Protein 2DRH (pdb70)

Sequence (1413 aa):
MKAQELGIKIGVFKPGKRNKITDVKGVKVGHVTLIKGKGKLIPGKGPVRTGVTAILPHEGNIYKEKVLAGAFVMNGYSKPVGLIQLWELGTIETPIILTNTLSIGTAVEGLLDYILEENEDIGVTTGSVNPLVLECNDSYLNDIRGRHVKREHVVEAIKRADEDFEEGAVGAGTGMSAFEFKGGIGSASRIVEIEGKKYTVGALVLSNFGRREDLTIAGVPVGLELKNWPGRGSIIMIIATDAPLTGRQLNRVAKRAIVGLARTGGYAYNGSGDIAVAFSTANRIKHYEKEVIEIKALPDSVISPLFKATAEAVEEAIINSLLEARTMDGRDNHVRYALPKEELLRIMRRYGRLMKAQELGIKIGVFKPGKRNKITDVKGVKVGHVTLIKGKGKLIPGKGPVRTGVTAILPHEGNIYKEKVLAGAFVMNGYSKPVGLIQLWELGTIETPIILTNTLSIGTAVEGLLDYILEENEDIGVTTGSVNPLVLECNDSYLNDIRGRHVKREHVVEAIKRADEDFEEGAVGAGTGMSAFEFKGGIGSASRIVEIEGKKYTVGALVLSNFGRREDLTIAGVPVGLELKNWPGRSIIMIIATDAPLTGRQLNRVAKRAIVGLARTGGYAYNGSGDIAVAFSTANRIKHYEKEVIEIKALPDSVISPLFKATAEAVEEAIINSLLEARTMDGRDNHVRYALPKEELLRIMRRYGRLMKAQELGIKIGVFKPGKRNKITDVKGVKVGHVTLIKGKGKLIPGKGPVRTGVTAILPHEGNIYKEKVLAGAFVMNGYSKPVGLIQLWELGTIETPIILTNTLSIGTAVEGLLDYILEENEDIGVTTGSVNPLVLECNDSYLNDIRGRHVKREHVVEAIKRADEDFEEGAVGAGTGMSAFEFKGGIGSASRIVEIEGKKYTVGALVLSNFGRREDLTIAGVPVGLELKNWPGRSIIMIIATDAPLTGRQLNRVAKRAIVGLARTGGYAYNGSGDIAVAFSTANRIKHYEKEVIEIKALPDSVISPLFKATAEAVEEAIINSLLEARTMDGRDNHVRYALPKEELLRIMRRYGRLMKAQELGIKIGVFKPGKRNKITDVKGVKVGHVTLIKGKGKLIPGKGPVRTGVTAILPHEGNIYKEKVLAGAFVMNGYSKPVGLIQLWELGTIETPIILTNTLSIGTAVEGLLDYILEENEDIGVTTGSVNPLVLECNDSYLNDIRGRHVKREHVVEAIKRADEDFEEGAVGAGTGMSAFEFKGGIGSASRIVEIEGKKYTVGALVLSNFGRREDLTIAGVPVGLELKNWPGRGSIIMIIATDAPLTGRQLNRVAKRAIVGLARTGGYAYNGSGDIAVAFSTANRIKHYEKEVIEIKALPDSVISPLFKATAEAVEEAIINSLLEARTMDGRDNHVRYALPKEELLRIMRRYGR

Solvent-accessible surface area: 40912 Å² total; per-residue (Å²): 85,14,0,65,100,19,37,3,175,11,43,102,50,117,44,9,209,104,11,26,0,7,28,0,117,20,0,43,1,3,22,8,54,33,74,116,36,171,16,160,17,85,82,48,115,2,3,8,9,1,0,0,0,0,0,14,0,4,115,41,50,11,4,53,53,16,0,13,2,0,5,18,19,2,0,0,48,2,3,4,0,3,1,10,4,0,78,18,16,2,13,5,8,1,3,0,0,0,0,1,4,1,0,1,0,11,0,0,15,0,0,1,35,46,5,14,142,97,5,139,29,0,2,46,114,25,28,5,0,8,1,3,0,0,6,0,37,2,20,57,0,1,3,1,44,18,42,39,3,100,89,89,37,0,30,74,0,6,148,124,6,53,66,88,11,126,14,0,6,24,0,1,0,0,0,0,15,0,0,22,0,0,0,0,0,0,0,0,0,1,27,2,111,8,82,54,128,133,20,16,2,0,0,0,0,0,0,20,16,22,130,0,42,11,0,10,0,22,11,0,20,0,0,76,69,5,93,132,84,76,14,102,66,17,0,0,0,0,1,0,4,31,0,8,1,11,7,39,2,0,49,6,4,0,37,0,0,3,2,0,1,0,46,0,0,2,13,4,40,11,43,10,2,1,0,0,0,0,0,1,20,22,10,118,26,128,31,120,40,106,131,64,34,104,8,91,1,4,15,23,70,23,0,23,44,2,0,19,0,0,1,5,0,0,6,0,0,0,0,0,0,0,3,52,4,132,61,9,59,0,19,48,105,48,45,14,78,19,1,19,67,134,49,0,28,96,0,1,144,155,19,48,25,83,139,14,1,127,93,28,35,5,172,12,44,87,58,122,45,8,216,108,21,23,0,10,30,1,190,25,2,46,2,3,21,8,52,34,88,133,42,153,19,165,23,92,84,46,128,5,3,8,4,0,0,0,0,0,0,10,0,4,109,30,50,6,5,53,41,16,0,11,1,0,5,18,19,2,0,0,41,2,2,3,0,2,0,10,4,1,79,18,15,2,11,3,5,1,3,0,0,0,0,1,5,1,0,1,0,12,0,0,14,0,0,2,32,42,5,9,142,92,5,144,27,0,2,46,109,26,28,6,1,5,2,3,0,0,6,0,38,2,19,66,0,2,3,1,39,20,43,34,3,120,86,102,32,0,29,70,0,6,150,128,9,63,78,91,12,104,6,0,0,10,0,1,0,0,0,0,14,1,0,33,0,0,0,0,0,0,0,0,0,5,35,3,110,8,90,59,134,130,20,13,1,0,0,0,0,0,0,21,12,20,109,0,24,6,1,9,0,18,12,0,29,0,0,73,76,4,87,135,89,78,14,106,18,0,0,0,0,0,0,3,50,0,9,1,14,6,40,3,0,46,4,3,0,35,0,0,4,1,0,1,0,44,0,0,1,18,4,35,13,48,8,1,1,0,0,0,0,0,0,30,20,8,89,31,102,32,124,45,104,80,64,38,102,10,95,2,4,12,19,70,14,0,24,41,2,1,19,0,0,2,6,0,0,10,10,0,0,0,0,0,0,3,47,5,102,72,17,49,1,18,51,106,46,45,24,84,18,1,17,63,144,36,0,43,130,4,0,131,138,27,38,33,88,111,21,0,74,124,23,35,6,159,14,41,102,53,112,57,9,200,102,14,25,0,9,28,0,148,12,1,44,2,3,22,9,52,34,80,125,41,149,18,150,11,83,83,51,128,2,4,5,10,0,0,0,0,0,0,16,0,6,123,44,48,10,4,54,51,14,0,10,1,0,5,18,18,2,0,0,42,4,4,5,0,2,1,7,2,0,79,16,16,2,11,4,7,1,3,0,0,0,0,1,5,1,0,0,0,13,0,0,14,0,0,2,39,49,5,14,132,92,4,143,24,0,3,45,108,30,25,5,1,5,1,2,0,0,6,0,36,2,21,67,0,2,2,1,35,18,45,34,3,110,84,105,25,0,25,68,0,6,145,127,7,57,75,84,13,126,15,0,11,24,0,0,0,0,0,0,14,0,0,35,0,0,0,0,0,0,0,0,0,4,31,1,95,7,83,59,129,128,18,15,2,0,0,0,0,0,0,22,13,21,120,0,46,11,1,12,0,7,14,0,39,0,0,92,70,8,90,133,82,65,11,110,18,0,0,0,0,0,0,3,50,0,10,0,13,7,35,2,0,50,5,4,0,34,0,0,3,1,0,1,0,49,0,0,2,18,5,36,13,46,10,2,1,1,0,0,0,0,0,17,28,6,79,30,93,32,114,52,87,128,58,38,88,11,86,3,5,12,22,69,14,0,24,42,3,0,19,0,0,1,4,0,0,9,0,0,0,0,0,0,0,3,53,5,133,62,8,38,0,17,49,89,47,50,21,77,18,1,19,54,123,65,0,54,153,8,0,161,133,26,41,48,62,115,15,0,47,100,30,56,10,120,6,27,70,48,115,39,8,210,109,14,24,0,9,19,1,181,16,1,51,2,2,21,6,54,32,82,124,38,155,14,164,23,106,74,43,139,6,5,8,8,0,0,0,0,0,0,18,0,3,118,40,52,10,4,43,53,16,0,13,1,0,6,18,18,2,0,0,45,2,4,5,0,3,1,10,4,1,79,18,16,2,12,3,8,1,4,0,0,0,0,1,4,1,0,1,0,11,0,0,15,0,0,1,42,48,4,12,131,89,4,117,17,0,3,45,112,28,26,8,1,5,2,4,0,0,6,0,38,1,20,53,0,1,2,1,37,19,40,31,3,116,87,110,31,0,30,56,0,5,144,138,5,56,71,93,12,128,14,0,10,24,0,0,0,0,0,0,13,1,0,22,0,0,0,0,0,0,0,0,0,0,28,2,107,8,107,72,105,108,13,14,2,0,0,0,0,0,0,21,15,19,111,0,37,5,1,10,0,14,13,0,35,0,0,74,72,5,98,138,84,77,15,91,65,18,0,0,0,0,1,0,3,50,0,3,0,9,6,39,2,1,45,5,4,0,38,0,0,4,1,0,1,0,43,0,0,1,18,3,35,12,45,10,0,1,0,0,0,0,0,1,30,32,14,106,28,119,33,120,45,116,114,63,32,116,7,90,2,4,15,20,49,14,0,22,45,2,0,16,0,0,0,4,0,0,7,0,0,0,0,0,0,1,12,58,7,129,61,3,54,0,14,59,97,52,55,14,81,24,8,21,69,142,50,0,40,157,5,6,165,174,23,39,96

B-factor: mean 26.51, std 8.38, range [6.89, 65.62]

Secondary structure (DSSP, 8-state):
--SGGGT---SSSPP-SS-SGGGSTT-EEEEEEEEE--SS-BTTTB-EEEEEEEEESSSS-TTTEEEEEEEEEEEE-S--BSHHHHHHH-EE-S-EEEEEGGGHHHHHHHHHHHHHHH-TTBTTTB-----EEEEE--TTTS-GGG----HHHHHHHHHH-BSS---BSSGGGTT-EETTEE-EEEEEEEEEESSS-EEEEEEEEEE----GGG--BTTB-HHHHTTTSS----EEEEEEE-S---HHHHHHHHHHHHHHHHHTT----TT-EEEEEEEEEEEEEETT--S-EEEEE--GGG-HHHHHHHHHHHHHHHHHHHHS---EE-GGG-EEPPP-HHHHHHHHHHTT--/--GGGGT---SSS---SS-SGGGSTT-EEEEEEEEE--SS-BTTTB-EEEEEEEEESSSS-TTTEEEEEEEEEEE--S--BSHHHHHHH-EE-S-EEEEEGGGHHHHHHHHHHHHHHH-TTBTTTB-----EEEEE--TTTS-GGG----HHHHHHHHHH-BSS---BSSGGGTT-EETTEE-EEEEEEEEEEETTEEEEEEEEEEE----GGG--BTTB-HHHHTTT-S---EEEEEEE-S---HHHHHHHHHHHHHHHHHTT----TT--EEEEEEEEEEEEETT--S-EEEEE--GGG-HHHHHHHHHHHHHHHHHHHHH---EE-GGG-EEPPP-HHHHHHHHHHTT--/--HHHHT---SSSPP-SSSSGGGSTT-EEEEEEEEE--SS-BTTTB-EEEEEEEEESSSS-TTTEEEEEEEEEEE--S--BSHHHHHHH-EE-S-EEEEEGGGHHHHHHHHHHHHHHH-SSBTTTB-----EEEEE--TTTS-GGG----HHHHHHHHHH-BSS---BSSGGGTT-EETTEE-EEEEEEEEEEETTEEEEEEEEEEE----GGG--BTTB-HHHHTTTSS---EEEEEEE-S---HHHHHHHHHHHHHHHHHTT----TT--EEEEEEEEEEEEETT--S-EEEEE--GGG-HHHHHHHHHHHHHHHHHHHHT---EE-GGG-EEPPP-HHHHHHHHHHTT--/--HHHHT---SSSPPPSS-SGGGSTT-EEEEEEEEE--SS-BTTTB-EEEEEEEEESSSS-TTTEEEEEEEEEEEE-S--BSHHHHHHH-EE-S-EEEEEGGGHHHHHHHHHHHHHHH-TTBTTTB-----EEEEE--TTTS-GGG----HHHHHHHHHH-BSS---BSSGGGTT-EETTEE-EEEEEEEEEE-SS-EEEEEEEEEE----GGG--BTTB-HHHHTTT-S----EEEEEEE-S---HHHHHHHHHHHHHHHHHHT----TT-EEEEEEEEEEEEEETT--S-EEEEE--GGG-HHHHHHHHHHHHHHHHHHHHS---EE-GGG-EE----HHHHHHHHHTT--

Organism: Pyrococcus horikoshii (strain ATCC 700860 / DSM 12428 / JCM 9974 / NBRC 100139 / OT-3) (NCBI:txid70601)

Foldseek 3Di:
DFCVVLQFDFFDFDWAPVQFLCSAPFKWKFWDWDADDAAADDQQPWRAFWAKMWIALGNDQCQQWKFFKAKDWPAALWDKFQHVVCLVVRIDGFIAMEIARLQQVQLVVLRVVQNCVVPVCDPPVDHHDGHTYTYDHLVLFISSSNNPYHSVRNVNRVVRIDSDDAFALTHRQRRAAALLARFAKFKGKGWDAFPNDIKMKIKIKRHHDHHQQLFAGSNFRVSVVCVPPDRHDAMEMEMEMQAFAHSVVNNVLQVLLVLLCVNRRHPQPNNYGYMGMYTHPNGIDGPPDDDDDDGDHDDPVGCVVSSSRNSRGNNSRRVRNLVRHAWDAHHNRRIHHRDDSVVVSVSCVVVVRD/DFQVVLQFDFDDFDWAPQQFLLSAPFKWKFWDWDAADAAADDQQPWRAFWIKMWIALGDDQCQQWKFFKAKDWPAALWDKFQRVVCLVVRTDGFIAMEIARLQQVQLVVLRVVQNCVRPVCDPPVDHHHGHTYTYYHLVLFISSSNNPYHSVRNVVRVVRIDSDDAFALTGRQRRAAELLARFAKFWGKGWDAFPRDIKIKIKIKGHRDDHLQQFAGSNFRVSVVCVPPPRGAMEIEMEMAAFAHSVVNNVLQVLLVLLVVRRRNPPPNNHGYMYMYTHPNGIDRPPDDDDDDGDHDPPVGCVVSSSRSSSGSNSRRVRNLVSHAWDAHHNRRTHHRSPSVVVSVRCVVVPRD/DFCVVLPADFDDFDFAPVQFLLSAAFKWKFFDFDAADDAADDALPWRAFFAKMKIALGDDQQQQWKFFKAKDWPAALWDKFQRVVCLVVRTARFIAMEIARLQQVQLVVLRVVQNCVVDVCDPPVDHHHGHTYTYDHLVLFISSSNNPYHSVRNVVRVVRIDSDDAFALTHRQRRAAAQLARFAKFKGKGWDAFPNDIKIKIKIKGHHDHHQQQFAGSNFRNSVVCVPPDRGAMEMEMEMQAFAHSVVNNVLQVLLVLLCVNRRNDRPNNHGYMGMYTHPNGIDGNPDDDDDDGDHDDVVGCVVSSSRSSRGSNRRRVRNLVRYAWDAHHNRRIHHRPPSVVVSVRQVVVVHD/DFQVVLVFDFDDFDWAPVQFLCSFPFKWKFFDFQAADAAAQDALPWRAFWAKMWIAQGDDQCQQWKFFKAKDWPAALWDKFQHVVCLVVRTARFIAMEIARLLQVQLVVLSVVQNCVVPVCDPPVDHHHGHTYTYDHLVLFISVNSNPYHSVRNVVRVVRIDSDDAAALTGRQRRAAELLARFAKFKGKGWDDFPNRIKIKIKIKGDHDHHQQLFAGSNFRVSVVCVPPPRHDAMEMEMEMQAFAHSVVNNVLQVLLVLLCVNRRNPRPNNYGYMGMYTHSNGIDGPPDDDDDDGDHDDPVTCVVSSVRSSRGNNSRRVRNLVSHAWDAHHNRRIHHRPDPVVVVVSVVVVPD

Radius of gyration: 30.18 Å; Cα contacts (8 Å, |Δi|>4): 4521; chains: 4; bounding box: 78×62×88 Å

CATH classification: 3.60.70.12

Structure (mmCIF, N/CA/C/O backbone):
data_2DRH
#
_entry.id   2DRH
#
_cell.length_a   83.359
_cell.length_b   101.435
_cell.length_c   157.721
_cell.angle_alpha   90.00
_cell.angle_beta   90.00
_cell.angle_gamma   90.00
#
_symmetry.space_group_name_H-M   'P 21 21 21'
#
loop_
_entity.id
_entity.type
_entity.pdbx_description
1 polymer '361aa long hypothetical D-aminopeptidase'
2 non-polymer 'CHLORIDE ION'
3 water water
#
loop_
_atom_site.group_PDB
_atom_site.id
_atom_site.type_symbol
_atom_site.label_atom_id
_atom_site.label_alt_id
_atom_site.label_comp_id
_atom_site.label_asym_id
_atom_site.label_entity_id
_atom_site.label_seq_id
_atom_site.pdbx_PDB_ins_code
_atom_site.Cartn_x
_atom_site.Cartn_y
_atom_site.Cartn_z
_atom_site.occupancy
_atom_site.B_iso_or_equiv
_atom_site.auth_seq_id
_atom_site.auth_comp_id
_atom_site.auth_asym_id
_atom_site.auth_atom_id
_atom_site.pdbx_PDB_model_num
ATOM 1 N N . MET A 1 1 ? 62.565 12.569 39.559 1.00 51.55 1 MET A N 1
ATOM 2 C CA . MET A 1 1 ? 62.179 13.628 40.535 1.00 50.40 1 MET A CA 1
ATOM 3 C C . MET A 1 1 ? 60.810 13.346 41.147 1.00 47.93 1 MET A C 1
ATOM 4 O O . MET A 1 1 ? 60.546 12.232 41.603 1.00 47.09 1 MET A O 1
ATOM 9 N N . LYS A 1 2 ? 59.943 14.355 41.149 1.00 45.20 2 LYS A N 1
ATOM 10 C CA . LYS A 1 2 ? 58.611 14.217 41.728 1.00 43.83 2 LYS A CA 1
ATOM 11 C C . LYS A 1 2 ? 57.532 14.098 40.656 1.00 43.15 2 LYS A C 1
ATOM 12 O O . LYS A 1 2 ? 57.715 14.541 39.526 1.00 42.15 2 LYS A O 1
ATOM 18 N N . ALA A 1 3 ? 56.402 13.506 41.028 1.00 42.98 3 ALA A N 1
ATOM 19 C CA . ALA A 1 3 ? 55.285 13.309 40.110 1.00 43.63 3 ALA A CA 1
ATOM 20 C C . ALA A 1 3 ? 54.857 14.579 39.377 1.00 44.40 3 ALA A C 1
ATOM 21 O O . ALA A 1 3 ? 54.473 14.519 38.210 1.00 43.32 3 ALA A O 1
ATOM 23 N N . GLN A 1 4 ? 54.915 15.721 40.058 1.00 45.79 4 GLN A N 1
ATOM 24 C CA . GLN A 1 4 ? 54.518 16.990 39.447 1.00 48.17 4 GLN A CA 1
ATOM 25 C C . GLN A 1 4 ? 55.269 17.225 38.141 1.00 48.69 4 GLN A C 1
ATOM 26 O O . GLN A 1 4 ? 54.665 17.302 37.072 1.00 48.71 4 GLN A O 1
ATOM 32 N N . GLU A 1 5 ? 56.592 17.324 38.241 1.00 48.97 5 GLU A N 1
ATOM 33 C CA . GLU A 1 5 ? 57.456 17.554 37.086 1.00 49.10 5 GLU A CA 1
ATOM 34 C C . GLU A 1 5 ? 57.288 16.512 35.973 1.00 49.06 5 GLU A C 1
ATOM 35 O O . GLU A 1 5 ? 57.932 16.608 34.925 1.00 49.11 5 GLU A O 1
ATOM 41 N N . LEU A 1 6 ? 56.439 15.515 36.203 1.00 47.95 6 LEU A N 1
ATOM 42 C CA . LEU A 1 6 ? 56.189 14.480 35.204 1.00 47.06 6 LEU A CA 1
ATOM 43 C C . LEU A 1 6 ? 54.771 14.581 34.661 1.00 46.65 6 LEU A C 1
ATOM 44 O O . LEU A 1 6 ? 54.350 13.764 33.844 1.00 46.65 6 LEU A O 1
ATOM 49 N N . GLY A 1 7 ? 54.034 15.581 35.126 1.00 46.07 7 GLY A N 1
ATOM 50 C CA . GLY A 1 7 ? 52.673 15.762 34.661 1.00 45.11 7 GLY A CA 1
ATOM 51 C C . GLY A 1 7 ? 51.671 14.848 35.337 1.00 44.93 7 GLY A C 1
ATOM 52 O O . GLY A 1 7 ? 50.473 14.930 35.060 1.00 45.38 7 GLY A O 1
ATOM 53 N N . ILE A 1 8 ? 52.149 13.972 36.217 1.00 43.18 8 ILE A N 1
ATOM 54 C CA . ILE A 1 8 ? 51.261 13.055 36.922 1.00 42.35 8 ILE A CA 1
ATOM 55 C C . ILE A 1 8 ? 50.484 13.822 37.986 1.00 42.30 8 ILE A C 1
ATOM 56 O O . ILE A 1 8 ? 51.064 14.385 38.913 1.00 42.50 8 ILE A O 1
ATOM 61 N N . LYS A 1 9 ? 49.165 13.844 37.841 1.00 42.15 9 LYS A N 1
ATOM 62 C CA . LYS A 1 9 ? 48.301 14.556 38.770 1.00 41.40 9 LYS A CA 1
ATOM 63 C C . LYS A 1 9 ? 47.670 13.604 39.777 1.00 39.82 9 LYS A C 1
ATOM 64 O O . LYS A 1 9 ? 47.051 12.611 39.398 1.00 40.77 9 LYS A O 1
ATOM 70 N N . ILE A 1 10 ? 47.832 13.910 41.059 1.00 37.11 10 ILE A N 1
ATOM 71 C CA . ILE A 1 10 ? 47.253 13.101 42.122 1.00 34.49 10 ILE A CA 1
ATOM 72 C C . ILE A 1 10 ? 46.474 14.024 43.043 1.00 33.35 10 ILE A C 1
ATOM 73 O O . ILE A 1 10 ? 47.027 14.973 43.594 1.00 32.64 10 ILE A O 1
ATOM 78 N N . GLY A 1 11 ? 45.183 13.746 43.191 1.00 32.19 11 GLY A N 1
ATOM 79 C CA . GLY A 1 11 ? 44.343 14.566 44.041 1.00 32.44 11 GLY A CA 1
ATOM 80 C C . GLY A 1 11 ? 43.848 15.817 43.339 1.00 32.42 11 GLY A C 1
ATOM 81 O O . GLY A 1 11 ? 44.059 15.986 42.135 1.00 33.55 11 GLY A O 1
ATOM 82 N N . VAL A 1 12 ? 43.197 16.697 44.093 1.00 31.26 12 VAL A N 1
ATOM 83 C CA . VAL A 1 12 ? 42.653 17.931 43.543 1.00 30.40 12 VAL A CA 1
ATOM 84 C C . VAL A 1 12 ? 43.175 19.168 44.266 1.00 31.11 12 VAL A C 1
ATOM 85 O O . VAL A 1 12 ? 42.913 20.297 43.850 1.00 31.35 12 VAL A O 1
ATOM 89 N N . PHE A 1 13 ? 43.899 18.964 45.359 1.00 31.37 13 PHE A N 1
ATOM 90 C CA . PHE A 1 13 ? 44.442 20.094 46.102 1.00 31.08 13 PHE A CA 1
ATOM 91 C C . PHE A 1 13 ? 45.807 20.448 45.546 1.00 30.85 13 PHE A C 1
ATOM 92 O O . PHE A 1 13 ? 46.514 19.587 45.024 1.00 30.79 13 PHE A O 1
ATOM 100 N N . LYS A 1 14 ? 46.174 21.718 45.644 1.00 29.85 14 LYS A N 1
ATOM 101 C CA . LYS A 1 14 ? 47.464 22.152 45.144 1.00 30.59 14 LYS A CA 1
ATOM 102 C C . LYS A 1 14 ? 48.533 21.878 46.188 1.00 30.76 14 LYS A C 1
ATOM 103 O O . LYS A 1 14 ? 48.283 21.965 47.389 1.00 31.30 14 LYS A O 1
ATOM 109 N N . PRO A 1 15 ? 49.741 21.523 45.742 1.00 30.02 15 PRO A N 1
ATOM 110 C CA . PRO A 1 15 ? 50.833 21.244 46.673 1.00 30.52 15 PRO A CA 1
ATOM 111 C C . PRO A 1 15 ? 51.426 22.531 47.244 1.00 31.41 15 PRO A C 1
ATOM 112 O O . PRO A 1 15 ? 51.097 23.635 46.792 1.00 31.15 15 PRO A O 1
ATOM 116 N N . GLY A 1 16 ? 52.286 22.383 48.247 1.00 30.65 16 GLY A N 1
ATOM 117 C CA . GLY A 1 16 ? 52.931 23.537 48.845 1.00 30.79 16 GLY A CA 1
ATOM 118 C C . GLY A 1 16 ? 54.087 23.974 47.964 1.00 30.92 16 GLY A C 1
ATOM 119 O O . GLY A 1 16 ? 54.387 23.314 46.973 1.00 29.40 16 GLY A O 1
ATOM 120 N N . LYS A 1 17 ? 54.744 25.072 48.330 1.00 32.79 17 LYS A N 1
ATOM 121 C CA . LYS A 1 17 ? 55.865 25.603 47.554 1.00 33.71 17 LYS A CA 1
ATOM 122 C C . LYS A 1 17 ? 56.945 24.573 47.225 1.00 33.09 17 LYS A C 1
ATOM 123 O O . LYS A 1 17 ? 57.368 24.455 46.076 1.00 32.94 17 LYS A O 1
ATOM 129 N N . ARG A 1 18 ? 57.395 23.835 48.234 1.00 31.93 18 ARG A N 1
ATOM 130 C CA . ARG A 1 18 ? 58.436 22.831 48.035 1.00 30.89 18 ARG A CA 1
ATOM 131 C C . ARG A 1 18 ? 57.842 21.445 47.755 1.00 29.31 18 ARG A C 1
ATOM 132 O O . ARG A 1 18 ? 58.534 20.547 47.276 1.00 29.34 18 ARG A O 1
ATOM 140 N N . ASN A 1 19 ? 56.554 21.289 48.037 1.00 26.88 19 ASN A N 1
ATOM 141 C CA . ASN A 1 19 ? 55.867 20.012 47.869 1.00 25.30 19 ASN A CA 1
ATOM 142 C C . ASN A 1 19 ? 56.605 18.967 48.706 1.00 25.64 19 ASN A C 1
ATOM 143 O O . ASN A 1 19 ? 56.955 17.884 48.231 1.00 24.61 19 ASN A O 1
ATOM 148 N N . LYS A 1 20 ? 56.849 19.332 49.962 1.00 25.96 20 LYS A N 1
ATOM 149 C CA . LYS A 1 20 ? 57.528 18.478 50.929 1.00 25.82 20 LYS A CA 1
ATOM 150 C C . LYS A 1 20 ? 56.907 18.752 52.291 1.00 24.72 20 LYS A C 1
ATOM 151 O O . LYS A 1 20 ? 56.290 19.802 52.502 1.00 24.91 20 LYS A O 1
ATOM 157 N N . ILE A 1 21 ? 57.075 17.814 53.216 1.00 22.59 21 ILE A N 1
ATOM 158 C CA . ILE A 1 21 ? 56.520 17.967 54.555 1.00 20.94 21 ILE A CA 1
ATOM 159 C C . ILE A 1 21 ? 56.982 19.265 55.235 1.00 20.63 21 ILE A C 1
ATOM 160 O O . ILE A 1 21 ? 56.280 19.809 56.086 1.00 19.00 21 ILE A O 1
ATOM 165 N N . THR A 1 22 ? 58.157 19.757 54.850 1.00 22.28 22 THR A N 1
ATOM 166 C CA . THR A 1 22 ? 58.706 20.985 55.427 1.00 22.66 22 THR A CA 1
ATOM 167 C C . THR A 1 22 ? 57.979 22.249 54.967 1.00 24.03 22 THR A C 1
ATOM 168 O O . THR A 1 22 ? 58.369 23.361 55.330 1.00 22.49 22 THR A O 1
ATOM 172 N N . ASP A 1 23 ? 56.941 22.084 54.152 1.00 25.87 23 ASP A N 1
ATOM 173 C CA . ASP A 1 23 ? 56.161 23.235 53.719 1.00 27.05 23 ASP A CA 1
ATOM 174 C C . ASP A 1 23 ? 55.378 23.655 54.953 1.00 28.01 23 ASP A C 1
ATOM 175 O O . ASP A 1 23 ? 54.796 24.738 55.007 1.00 28.29 23 ASP A O 1
ATOM 180 N N . VAL A 1 24 ? 55.361 22.769 55.946 1.00 28.03 24 VAL A N 1
ATOM 181 C CA . VAL A 1 24 ? 54.712 23.067 57.216 1.00 26.75 24 VAL A CA 1
ATOM 182 C C . VAL A 1 24 ? 55.835 23.812 57.935 1.00 27.07 24 VAL A C 1
ATOM 183 O O . VAL A 1 24 ? 56.802 23.204 58.397 1.00 25.99 24 VAL A O 1
ATOM 187 N N . LYS A 1 25 ? 55.716 25.135 57.990 1.00 28.23 25 LYS A N 1
ATOM 188 C CA . LYS A 1 25 ? 56.737 25.982 58.596 1.00 27.66 25 LYS A CA 1
ATOM 189 C C . LYS A 1 25 ? 57.253 25.475 59.937 1.00 26.15 25 LYS A C 1
ATOM 190 O O . LYS A 1 25 ? 56.476 25.202 60.856 1.00 24.96 25 LYS A O 1
ATOM 196 N N . GLY A 1 26 ? 58.573 25.358 60.041 1.00 25.54 26 GLY A N 1
ATOM 197 C CA . GLY A 1 26 ? 59.176 24.897 61.277 1.00 26.51 26 GLY A CA 1
ATOM 198 C C . GLY A 1 26 ? 59.628 23.452 61.217 1.00 27.02 26 GLY A C 1
ATOM 199 O O . GLY A 1 26 ? 60.603 23.078 61.872 1.00 28.40 26 GLY A O 1
ATOM 200 N N . VAL A 1 27 ? 58.922 22.634 60.440 1.00 27.14 27 VAL A N 1
ATOM 201 C CA . VAL A 1 27 ? 59.279 21.222 60.310 1.00 27.33 27 VAL A CA 1
ATOM 202 C C . VAL A 1 27 ? 60.597 21.101 59.552 1.00 27.52 27 VAL A C 1
ATOM 203 O O . VAL A 1 27 ? 60.828 21.815 58.579 1.00 27.53 27 VAL A O 1
ATOM 207 N N . LYS A 1 28 ? 61.462 20.201 60.008 1.00 28.09 28 LYS A N 1
ATOM 208 C CA . LYS A 1 28 ? 62.756 19.991 59.371 1.00 28.36 28 LYS A CA 1
ATOM 209 C C . LYS A 1 28 ? 63.097 18.504 59.255 1.00 28.23 28 LYS A C 1
ATOM 210 O O . LYS A 1 28 ? 62.698 17.703 60.102 1.00 25.71 28 LYS A O 1
ATOM 216 N N . VAL A 1 29 ? 63.829 18.149 58.195 1.00 27.79 29 VAL A N 1
ATOM 217 C CA . VAL A 1 29 ? 64.224 16.761 57.938 1.00 27.66 29 VAL A CA 1
ATOM 218 C C . VAL A 1 29 ? 65.726 16.631 57.682 1.00 28.18 29 VAL A C 1
ATOM 219 O O . VAL A 1 29 ? 66.299 17.384 56.891 1.00 28.46 29 VAL A O 1
ATOM 223 N N . GLY A 1 30 ? 66.350 15.667 58.354 1.00 26.98 30 GLY A N 1
ATOM 224 C CA . GLY A 1 30 ? 67.775 15.435 58.189 1.00 28.19 30 GLY A CA 1
ATOM 225 C C . GLY A 1 30 ? 68.057 13.964 57.937 1.00 27.13 30 GLY A C 1
ATOM 226 O O . GLY A 1 30 ? 67.350 13.103 58.464 1.00 26.38 30 GLY A O 1
ATOM 227 N N . HIS A 1 31 ? 69.088 13.678 57.142 1.00 26.45 31 HIS A N 1
ATOM 228 C CA . HIS A 1 31 ? 69.460 12.302 56.802 1.00 25.49 31 HIS A CA 1
ATOM 229 C C . HIS A 1 31 ? 70.919 11.955 57.087 1.00 25.22 31 HIS A C 1
ATOM 230 O O . HIS A 1 31 ? 71.790 12.821 57.134 1.00 24.30 31 HIS A O 1
ATOM 237 N N . VAL A 1 32 ? 71.159 10.658 57.240 1.00 24.05 32 VAL A N 1
ATOM 238 C CA . VAL A 1 32 ? 72.490 10.098 57.418 1.00 23.61 32 VAL A CA 1
ATOM 239 C C . VAL A 1 32 ? 72.390 8.807 56.613 1.00 23.88 32 VAL A C 1
ATOM 240 O O . VAL A 1 32 ? 71.576 7.927 56.926 1.00 22.16 32 VAL A O 1
ATOM 244 N N . THR A 1 33 ? 73.192 8.723 55.553 1.00 23.98 33 THR A N 1
ATOM 245 C CA . THR A 1 33 ? 73.174 7.579 54.645 1.00 23.61 33 THR A CA 1
ATOM 246 C C . THR A 1 33 ? 74.407 6.708 54.811 1.00 23.34 33 THR A C 1
ATOM 247 O O . THR A 1 33 ? 75.524 7.211 54.832 1.00 22.03 33 THR A O 1
ATOM 251 N N . LEU A 1 34 ? 74.193 5.399 54.922 1.00 22.65 34 LEU A N 1
ATOM 252 C CA . LEU A 1 34 ? 75.286 4.452 55.112 1.00 22.58 34 LEU A CA 1
ATOM 253 C C . LEU A 1 34 ? 75.353 3.401 54.016 1.00 23.33 34 LEU A C 1
ATOM 254 O O . LEU A 1 34 ? 74.544 2.470 53.975 1.00 22.04 34 LEU A O 1
ATOM 259 N N . ILE A 1 35 ? 76.333 3.560 53.135 1.00 24.95 35 ILE A N 1
ATOM 260 C CA . ILE A 1 35 ? 76.536 2.645 52.025 1.00 27.20 35 ILE A CA 1
ATOM 261 C C . ILE A 1 35 ? 77.997 2.216 52.002 1.00 29.18 35 ILE A C 1
ATOM 262 O O . ILE A 1 35 ? 78.898 3.057 51.963 1.00 28.73 35 ILE A O 1
ATOM 267 N N . LYS A 1 36 ? 78.228 0.908 52.031 1.00 29.45 36 LYS A N 1
ATOM 268 C CA . LYS A 1 36 ? 79.585 0.378 52.024 1.00 30.56 36 LYS A CA 1
ATOM 269 C C . LYS A 1 36 ? 79.609 -1.115 51.720 1.00 29.88 36 LYS A C 1
ATOM 270 O O . LYS A 1 36 ? 78.759 -1.867 52.188 1.00 30.72 36 LYS A O 1
ATOM 276 N N . GLY A 1 37 ? 80.598 -1.536 50.940 1.00 30.24 37 GLY A N 1
ATOM 277 C CA . GLY A 1 37 ? 80.731 -2.941 50.602 1.00 29.29 37 GLY A CA 1
ATOM 278 C C . GLY A 1 37 ? 79.857 -3.388 49.449 1.00 29.86 37 GLY A C 1
ATOM 279 O O . GLY A 1 37 ? 79.021 -2.635 48.947 1.00 28.16 37 GLY A O 1
ATOM 280 N N . LYS A 1 38 ? 80.052 -4.631 49.031 1.00 29.25 38 LYS A N 1
ATOM 281 C CA . LYS A 1 38 ? 79.285 -5.194 47.936 1.00 30.71 38 LYS A CA 1
ATOM 282 C C . LYS A 1 38 ? 79.466 -6.709 47.919 1.00 30.54 38 LYS A C 1
ATOM 283 O O . LYS A 1 38 ? 80.380 -7.237 48.549 1.00 28.37 38 LYS A O 1
ATOM 289 N N . GLY A 1 39 ? 78.584 -7.395 47.201 1.00 30.35 39 GLY A N 1
ATOM 290 C CA . GLY A 1 39 ? 78.676 -8.836 47.094 1.00 32.53 39 GLY A CA 1
ATOM 291 C C . GLY A 1 39 ? 78.091 -9.637 48.237 1.00 34.13 39 GLY A C 1
ATOM 292 O O . GLY A 1 39 ? 77.247 -9.162 48.998 1.00 35.42 39 GLY A O 1
ATOM 293 N N . LYS A 1 40 ? 78.553 -10.877 48.334 1.00 34.66 40 LYS A N 1
ATOM 294 C CA . LYS A 1 40 ? 78.129 -11.830 49.350 1.00 32.67 40 LYS A CA 1
ATOM 295 C C . LYS A 1 40 ? 77.875 -11.185 50.708 1.00 32.19 40 LYS A C 1
ATOM 296 O O . LYS A 1 40 ? 78.583 -10.266 51.116 1.00 30.94 40 LYS A O 1
ATOM 302 N N . LEU A 1 41 ? 76.860 -11.670 51.412 1.00 31.69 41 LEU A N 1
ATOM 303 C CA . LEU A 1 41 ? 76.550 -11.136 52.729 1.00 32.45 41 LEU A CA 1
ATOM 304 C C . LEU A 1 41 ? 77.503 -11.696 53.777 1.00 32.59 41 LEU A C 1
ATOM 305 O O . LEU A 1 41 ? 77.695 -12.905 53.870 1.00 32.00 41 LEU A O 1
ATOM 310 N N . ILE A 1 42 ? 78.118 -10.805 54.544 1.00 33.06 42 ILE A N 1
ATOM 311 C CA . ILE A 1 42 ? 79.008 -11.206 55.622 1.00 34.60 42 ILE A CA 1
ATOM 312 C C . ILE A 1 42 ? 78.349 -10.591 56.845 1.00 34.71 42 ILE A C 1
ATOM 313 O O . ILE A 1 42 ? 78.648 -9.453 57.213 1.00 34.62 42 ILE A O 1
ATOM 318 N N . PRO A 1 43 ? 77.419 -11.335 57.476 1.00 35.57 43 PRO A N 1
ATOM 319 C CA . PRO A 1 43 ? 76.670 -10.906 58.664 1.00 35.56 43 PRO A CA 1
ATOM 320 C C . PRO A 1 43 ? 77.511 -10.236 59.740 1.00 35.84 43 PRO A C 1
ATOM 321 O O . PRO A 1 43 ? 78.398 -10.853 60.329 1.00 35.68 43 PRO A O 1
ATOM 325 N N . GLY A 1 44 ? 77.218 -8.962 59.989 1.00 35.51 44 GLY A N 1
ATOM 326 C CA . GLY A 1 44 ? 77.957 -8.209 60.983 1.00 34.43 44 GLY A CA 1
ATOM 327 C C . GLY A 1 44 ? 78.956 -7.279 60.333 1.00 35.01 44 GLY A C 1
ATOM 328 O O . GLY A 1 44 ? 79.442 -6.335 60.957 1.00 36.61 44 GLY A O 1
ATOM 329 N N . LYS A 1 45 ? 79.258 -7.534 59.064 1.00 34.89 45 LYS A N 1
ATOM 330 C CA . LYS A 1 45 ? 80.217 -6.714 58.333 1.00 34.61 45 LYS A CA 1
ATOM 331 C C . LYS A 1 45 ? 79.588 -5.917 57.181 1.00 33.88 45 LYS A C 1
ATOM 332 O O . LYS A 1 45 ? 79.832 -4.714 57.042 1.00 34.15 45 LYS A O 1
ATOM 338 N N . GLY A 1 46 ? 78.783 -6.583 56.360 1.00 31.64 46 GLY A N 1
ATOM 339 C CA . GLY A 1 46 ? 78.152 -5.905 55.242 1.00 31.49 46 GLY A CA 1
ATOM 340 C C . GLY A 1 46 ? 77.747 -6.872 54.149 1.00 31.01 46 GLY A C 1
ATOM 341 O O . GLY A 1 46 ? 77.790 -8.082 54.363 1.00 30.80 46 GLY A O 1
ATOM 342 N N . PRO A 1 47 ? 77.351 -6.382 52.961 1.00 32.06 47 PRO A N 1
ATOM 343 C CA . PRO A 1 47 ? 77.247 -4.977 52.539 1.00 31.91 47 PRO A CA 1
ATOM 344 C C . PRO A 1 47 ? 76.281 -4.160 53.397 1.00 31.64 47 PRO A C 1
ATOM 345 O O . PRO A 1 47 ? 75.293 -4.688 53.905 1.00 30.26 47 PRO A O 1
ATOM 349 N N . VAL A 1 48 ? 76.568 -2.871 53.551 1.00 30.30 48 VAL A N 1
ATOM 350 C CA . VAL A 1 48 ? 75.719 -2.000 54.352 1.00 28.89 48 VAL A CA 1
ATOM 351 C C . VAL A 1 48 ? 74.961 -0.998 53.492 1.00 27.70 48 VAL A C 1
ATOM 352 O O . VAL A 1 48 ? 75.553 -0.226 52.737 1.00 28.18 48 VAL A O 1
ATOM 356 N N . ARG A 1 49 ? 73.639 -1.022 53.624 1.00 26.35 49 ARG A N 1
ATOM 357 C CA . ARG A 1 49 ? 72.753 -0.137 52.879 1.00 24.69 49 ARG A CA 1
ATOM 358 C C . ARG A 1 49 ? 71.624 0.248 53.832 1.00 24.20 49 ARG A C 1
ATOM 359 O O . ARG A 1 49 ? 70.508 -0.247 53.720 1.00 22.56 49 ARG A O 1
ATOM 367 N N . THR A 1 50 ? 71.928 1.120 54.786 1.00 23.39 50 THR A N 1
ATOM 368 C CA . THR A 1 50 ? 70.935 1.537 55.761 1.00 23.26 50 THR A CA 1
ATOM 369 C C . THR A 1 50 ? 71.143 3.009 56.120 1.00 22.39 50 THR A C 1
ATOM 370 O O . THR A 1 50 ? 71.856 3.725 55.420 1.00 22.87 50 THR A O 1
ATOM 374 N N . GLY A 1 51 ? 70.519 3.467 57.198 1.00 22.82 51 GLY A N 1
ATOM 375 C CA . GLY A 1 51 ? 70.678 4.860 57.577 1.00 23.21 51 GLY A CA 1
ATOM 376 C C . GLY A 1 51 ? 69.690 5.322 58.622 1.00 23.85 51 GLY A C 1
ATOM 377 O O . GLY A 1 51 ? 68.983 4.514 59.223 1.00 23.20 51 GLY A O 1
ATOM 378 N N . VAL A 1 52 ? 69.633 6.636 58.819 1.00 23.15 52 VAL A N 1
ATOM 379 C CA . VAL A 1 52 ? 68.753 7.246 59.800 1.00 23.20 52 VAL A CA 1
ATOM 380 C C . VAL A 1 52 ? 68.154 8.535 59.254 1.00 23.21 52 VAL A C 1
ATOM 381 O O . VAL A 1 52 ? 68.827 9.304 58.567 1.00 24.66 52 VAL A O 1
ATOM 385 N N . THR A 1 53 ? 66.882 8.764 59.556 1.00 22.50 53 THR A N 1
ATOM 386 C CA . THR A 1 53 ? 66.197 9.971 59.119 1.00 20.79 53 THR A CA 1
ATOM 387 C C . THR A 1 53 ? 65.518 10.586 60.339 1.00 23.36 53 THR A C 1
ATOM 388 O O . THR A 1 53 ? 64.818 9.895 61.090 1.00 22.72 53 THR A O 1
ATOM 392 N N . ALA A 1 54 ? 65.731 11.883 60.533 1.00 22.30 54 ALA A N 1
ATOM 393 C CA . ALA A 1 54 ? 65.153 12.590 61.663 1.00 21.52 54 ALA A CA 1
ATOM 394 C C . ALA A 1 54 ? 64.142 13.643 61.220 1.00 22.41 54 ALA A C 1
ATOM 395 O O . ALA A 1 54 ? 64.384 14.381 60.272 1.00 19.76 54 ALA A O 1
ATOM 397 N N . ILE A 1 55 ? 63.003 13.694 61.903 1.00 22.85 55 ILE A N 1
ATOM 398 C CA . ILE A 1 55 ? 61.976 14.680 61.596 1.00 24.79 55 ILE A CA 1
ATOM 399 C C . ILE A 1 55 ? 61.725 15.484 62.867 1.00 25.15 55 ILE A C 1
ATOM 400 O O . ILE A 1 55 ? 61.361 14.926 63.907 1.00 24.75 55 ILE A O 1
ATOM 405 N N . LEU A 1 56 ? 61.940 16.794 62.777 1.00 25.30 56 LEU A N 1
ATOM 406 C CA . LEU A 1 56 ? 61.736 17.694 63.907 1.00 25.21 56 LEU A CA 1
ATOM 407 C C . LEU A 1 56 ? 60.409 18.414 63.721 1.00 24.79 56 LEU A C 1
ATOM 408 O O . LEU A 1 56 ? 60.172 19.024 62.678 1.00 24.90 56 LEU A O 1
ATOM 413 N N . PRO A 1 57 ? 59.514 18.328 64.717 1.00 24.71 57 PRO A N 1
ATOM 414 C CA . PRO A 1 57 ? 58.206 18.987 64.644 1.00 26.58 57 PRO A CA 1
ATOM 415 C C . PRO A 1 57 ? 58.355 20.495 64.420 1.00 27.20 57 PRO A C 1
ATOM 416 O O . PRO A 1 57 ? 57.598 21.094 63.654 1.00 27.44 57 PRO A O 1
ATOM 420 N N . HIS A 1 58 ? 59.324 21.095 65.110 1.00 26.72 58 HIS A N 1
ATOM 421 C CA . HIS A 1 58 ? 59.621 22.518 64.973 1.00 27.42 58 HIS A CA 1
ATOM 422 C C . HIS A 1 58 ? 61.110 22.741 65.230 1.00 28.57 58 HIS A C 1
ATOM 423 O O . HIS A 1 58 ? 61.875 21.776 65.305 1.00 28.55 58 HIS A O 1
ATOM 430 N N . GLU A 1 59 ? 61.525 23.995 65.375 1.00 28.97 59 GLU A N 1
ATOM 431 C CA . GLU A 1 59 ? 62.945 24.305 65.553 1.00 29.03 59 GLU A CA 1
ATOM 432 C C . GLU A 1 59 ? 63.480 24.532 66.977 1.00 28.02 59 GLU A C 1
ATOM 433 O O . GLU A 1 59 ? 64.686 24.703 67.169 1.00 28.39 59 GLU A O 1
ATOM 439 N N . GLY A 1 60 ? 62.600 24.524 67.972 1.00 27.04 60 GLY A N 1
ATOM 440 C CA . GLY A 1 60 ? 63.046 24.726 69.338 1.00 25.59 60 GLY A CA 1
ATOM 441 C C . GLY A 1 60 ? 63.219 23.419 70.093 1.00 26.21 60 GLY A C 1
ATOM 442 O O . GLY A 1 60 ? 63.527 22.383 69.494 1.00 25.96 60 GLY A O 1
ATOM 443 N N . ASN A 1 61 ? 63.024 23.470 71.409 1.00 23.93 61 ASN A N 1
ATOM 444 C CA . ASN A 1 61 ? 63.149 22.290 72.258 1.00 25.54 61 ASN A CA 1
ATOM 445 C C . ASN A 1 61 ? 61.818 21.530 72.244 1.00 24.11 61 ASN A C 1
ATOM 446 O O . ASN A 1 61 ? 60.837 21.965 72.842 1.00 22.13 61 ASN A O 1
ATOM 451 N N . ILE A 1 62 ? 61.801 20.388 71.563 1.00 24.99 62 ILE A N 1
ATOM 452 C CA . ILE A 1 62 ? 60.591 19.576 71.439 1.00 23.75 62 ILE A CA 1
ATOM 453 C C . ILE A 1 62 ? 60.085 18.996 72.761 1.00 21.12 62 ILE A C 1
ATOM 454 O O . ILE A 1 62 ? 58.884 18.825 72.946 1.00 21.44 62 ILE A O 1
ATOM 459 N N . TYR A 1 63 ? 60.993 18.707 73.683 1.00 19.14 63 TYR A N 1
ATOM 460 C CA . TYR A 1 63 ? 60.602 18.165 74.984 1.00 20.68 63 TYR A CA 1
ATOM 461 C C . TYR A 1 63 ? 59.916 19.203 75.888 1.00 21.94 63 TYR A C 1
ATOM 462 O O . TYR A 1 63 ? 58.898 18.916 76.535 1.00 19.78 63 TYR A O 1
ATOM 471 N N . LYS A 1 64 ? 60.486 20.407 75.948 1.00 21.69 64 LYS A N 1
ATOM 472 C CA . LYS A 1 64 ? 59.922 21.467 76.777 1.00 21.84 64 LYS A CA 1
ATOM 473 C C . LYS A 1 64 ? 58.716 22.087 76.090 1.00 20.72 64 LYS A C 1
ATOM 474 O O . LYS A 1 64 ? 57.808 22.590 76.750 1.00 21.35 64 LYS A O 1
ATOM 480 N N . GLU A 1 65 ? 58.713 22.056 74.762 1.00 21.43 65 GLU A N 1
ATOM 481 C CA . GLU A 1 65 ? 57.588 22.578 73.999 1.00 22.37 65 GLU A CA 1
ATOM 482 C C . GLU A 1 65 ? 57.097 21.473 73.084 1.00 21.02 65 GLU A C 1
ATOM 483 O O . GLU A 1 65 ? 57.561 21.317 71.952 1.00 19.44 65 GLU A O 1
ATOM 489 N N . LYS A 1 66 ? 56.148 20.705 73.607 1.00 21.14 66 LYS A N 1
ATOM 490 C CA . LYS A 1 66 ? 55.564 19.564 72.906 1.00 22.19 66 LYS A CA 1
ATOM 491 C C . LYS A 1 66 ? 54.503 19.952 71.873 1.00 23.38 66 LYS A C 1
ATOM 492 O O . LYS A 1 66 ? 53.948 21.058 71.907 1.00 24.18 66 LYS A O 1
ATOM 498 N N . VAL A 1 67 ? 54.230 19.046 70.941 1.00 23.26 67 VAL A N 1
ATOM 499 C CA . VAL A 1 67 ? 53.198 19.298 69.944 1.00 22.88 67 VAL A CA 1
ATOM 500 C C . VAL A 1 67 ? 52.137 18.223 70.136 1.00 24.65 67 VAL A C 1
ATOM 501 O O . VAL A 1 67 ? 52.456 17.104 70.542 1.00 22.54 67 VAL A O 1
ATOM 505 N N . LEU A 1 68 ? 50.877 18.567 69.881 1.00 23.65 68 LEU A N 1
ATOM 506 C CA . LEU A 1 68 ? 49.801 17.594 70.012 1.00 23.16 68 LEU A CA 1
ATOM 507 C C . LEU A 1 68 ? 49.961 16.600 68.868 1.00 22.61 68 LEU A C 1
ATOM 508 O O . LEU A 1 68 ? 50.337 16.982 67.760 1.00 22.77 68 LEU A O 1
ATOM 513 N N . ALA A 1 69 ? 49.688 15.325 69.123 1.00 20.60 69 ALA A N 1
ATOM 514 C CA . ALA A 1 69 ? 49.872 14.325 68.074 1.00 18.34 69 ALA A CA 1
ATOM 515 C C . ALA A 1 69 ? 48.945 13.123 68.173 1.00 19.10 69 ALA A C 1
ATOM 516 O O . ALA A 1 69 ? 48.326 12.888 69.207 1.00 17.90 69 ALA A O 1
ATOM 518 N N . GLY A 1 70 ? 48.871 12.370 67.074 1.00 19.94 70 GLY A N 1
ATOM 519 C CA . GLY A 1 70 ? 48.039 11.185 67.007 1.00 17.94 70 GLY A CA 1
ATOM 520 C C . GLY A 1 70 ? 48.728 10.118 66.176 1.00 19.09 70 GLY A C 1
ATOM 521 O O . GLY A 1 70 ? 49.750 10.387 65.543 1.00 15.72 70 GLY A O 1
ATOM 522 N N . ALA A 1 71 ? 48.181 8.904 66.167 1.00 17.79 71 ALA A N 1
ATOM 523 C CA . ALA A 1 71 ? 48.786 7.826 65.393 1.00 15.89 71 ALA A CA 1
ATOM 524 C C . ALA A 1 71 ? 47.831 6.660 65.175 1.00 15.41 71 ALA A C 1
ATOM 525 O O . ALA A 1 71 ? 46.898 6.456 65.949 1.00 16.54 71 ALA A O 1
ATOM 527 N N . PHE A 1 72 ? 48.073 5.907 64.108 1.00 15.72 72 PHE A N 1
ATOM 528 C CA . PHE A 1 72 ? 47.253 4.757 63.775 1.00 17.93 72 PHE A CA 1
ATOM 529 C C . PHE A 1 72 ? 48.091 3.590 63.265 1.00 16.87 72 PHE A C 1
ATOM 530 O O . PHE A 1 72 ? 48.916 3.743 62.362 1.00 17.87 72 PHE A O 1
ATOM 538 N N . VAL A 1 73 ? 47.881 2.423 63.855 1.00 17.51 73 VAL A N 1
ATOM 539 C CA . VAL A 1 73 ? 48.599 1.239 63.416 1.00 16.71 73 VAL A CA 1
ATOM 540 C C . VAL A 1 73 ? 47.656 0.493 62.487 1.00 16.10 73 VAL A C 1
ATOM 541 O O . VAL A 1 73 ? 46.633 -0.019 62.937 1.00 15.75 73 VAL A O 1
ATOM 545 N N . MET A 1 74 ? 47.967 0.473 61.189 1.00 15.44 74 MET A N 1
ATOM 546 C CA . MET A 1 74 ? 47.131 -0.249 60.236 1.00 16.99 74 MET A CA 1
ATOM 547 C C . MET A 1 74 ? 47.460 -1.739 60.402 1.00 16.45 74 MET A C 1
ATOM 548 O O . MET A 1 74 ? 46.569 -2.578 60.502 1.00 16.77 74 MET A O 1
ATOM 553 N N . ASN A 1 75 ? 48.749 -2.054 60.424 1.00 16.73 75 ASN A N 1
ATOM 554 C CA . ASN A 1 75 ? 49.195 -3.428 60.628 1.00 16.85 75 ASN A CA 1
ATOM 555 C C . ASN A 1 75 ? 50.414 -3.378 61.534 1.00 15.86 75 ASN A C 1
ATOM 556 O O . ASN A 1 75 ? 51.453 -2.822 61.172 1.00 13.61 75 ASN A O 1
ATOM 561 N N . GLY A 1 76 ? 50.257 -3.956 62.723 1.00 17.04 76 GLY A N 1
ATOM 562 C CA . GLY A 1 76 ? 51.313 -3.968 63.718 1.00 18.24 76 GLY A CA 1
ATOM 563 C C . GLY A 1 76 ? 52.492 -4.919 63.587 1.00 17.45 76 GLY A C 1
ATOM 564 O O . GLY A 1 76 ? 53.086 -5.285 64.597 1.00 16.34 76 GLY A O 1
ATOM 565 N N . TYR A 1 77 ? 52.843 -5.342 62.380 1.00 19.67 77 TYR A N 1
ATOM 566 C CA . TYR A 1 77 ? 54.013 -6.213 62.242 1.00 20.25 77 TYR A CA 1
ATOM 567 C C . TYR A 1 77 ? 55.138 -5.198 62.167 1.00 19.50 77 TYR A C 1
ATOM 568 O O . TYR A 1 77 ? 55.832 -5.072 61.161 1.00 18.26 77 TYR A O 1
ATOM 577 N N . SER A 1 78 ? 55.312 -4.485 63.272 1.00 20.17 78 SER A N 1
ATOM 578 C CA . SER A 1 78 ? 56.258 -3.393 63.343 1.00 17.72 78 SER A CA 1
ATOM 579 C C . SER A 1 78 ? 56.758 -3.280 64.776 1.00 16.47 78 SER A C 1
ATOM 580 O O . SER A 1 78 ? 56.107 -3.759 65.699 1.00 16.97 78 SER A O 1
ATOM 583 N N . LYS A 1 79 ? 57.915 -2.648 64.955 1.00 16.15 79 LYS A N 1
ATOM 584 C CA . LYS A 1 79 ? 58.511 -2.472 66.276 1.00 14.08 79 LYS A CA 1
ATOM 585 C C . LYS A 1 79 ? 58.721 -0.987 66.618 1.00 14.91 79 LYS A C 1
ATOM 586 O O . LYS A 1 79 ? 59.850 -0.541 66.841 1.00 16.06 79 LYS A O 1
ATOM 592 N N . PRO A 1 80 ? 57.638 -0.199 66.652 1.00 15.45 80 PRO A N 1
ATOM 593 C CA . PRO A 1 80 ? 57.798 1.227 66.978 1.00 16.22 80 PRO A CA 1
ATOM 594 C C . PRO A 1 80 ? 58.038 1.461 68.469 1.00 17.55 80 PRO A C 1
ATOM 595 O O . PRO A 1 80 ? 57.583 0.695 69.316 1.00 18.23 80 PRO A O 1
ATOM 599 N N . VAL A 1 81 ? 58.760 2.532 68.769 1.00 16.87 81 VAL A N 1
ATOM 600 C CA . VAL A 1 81 ? 59.072 2.914 70.129 1.00 17.94 81 VAL A CA 1
ATOM 601 C C . VAL A 1 81 ? 58.454 4.295 70.374 1.00 18.50 81 VAL A C 1
ATOM 602 O O . VAL A 1 81 ? 58.670 5.222 69.585 1.00 16.91 81 VAL A O 1
ATOM 606 N N . GLY A 1 82 ? 57.673 4.417 71.443 1.00 16.98 82 GLY A N 1
ATOM 607 C CA . GLY A 1 82 ? 57.068 5.696 71.775 1.00 18.18 82 GLY A CA 1
ATOM 608 C C . GLY A 1 82 ? 55.582 5.916 71.533 1.00 18.66 82 GLY A C 1
ATOM 609 O O . GLY A 1 82 ? 55.050 6.938 71.960 1.00 18.32 82 GLY A O 1
ATOM 610 N N . LEU A 1 83 ? 54.892 4.986 70.878 1.00 17.07 83 LEU A N 1
ATOM 611 C CA . LEU A 1 83 ? 53.464 5.194 70.613 1.00 18.03 83 LEU A CA 1
ATOM 612 C C . LEU A 1 83 ? 52.511 5.151 71.810 1.00 17.29 83 LEU A C 1
ATOM 613 O O . LEU A 1 83 ? 51.499 5.861 71.820 1.00 17.37 83 LEU A O 1
ATOM 618 N N . ILE A 1 84 ? 52.801 4.326 72.813 1.00 14.69 84 ILE A N 1
ATOM 619 C CA . ILE A 1 84 ? 51.889 4.246 73.950 1.00 14.91 84 ILE A CA 1
ATOM 620 C C . ILE A 1 84 ? 51.685 5.586 74.668 1.00 15.73 84 ILE A C 1
ATOM 621 O O . ILE A 1 84 ? 50.558 5.942 75.011 1.00 15.80 84 ILE A O 1
ATOM 626 N N . GLN A 1 85 ? 52.755 6.334 74.893 1.00 17.33 85 GLN A N 1
ATOM 627 C CA . GLN A 1 85 ? 52.602 7.615 75.572 1.00 18.65 85 GLN A CA 1
ATOM 628 C C . GLN A 1 85 ? 52.032 8.653 74.613 1.00 17.88 85 GLN A C 1
ATOM 629 O O . GLN A 1 85 ? 51.331 9.564 75.032 1.00 19.20 85 GLN A O 1
ATOM 635 N N . LEU A 1 86 ? 52.333 8.519 73.326 1.00 18.30 86 LEU A N 1
ATOM 636 C CA . LEU A 1 86 ? 51.807 9.462 72.352 1.00 19.98 86 LEU A CA 1
ATOM 637 C C . LEU A 1 86 ? 50.278 9.424 72.457 1.00 20.78 86 LEU A C 1
ATOM 638 O O . LEU A 1 86 ? 49.607 10.475 72.542 1.00 17.06 86 LEU A O 1
ATOM 643 N N . TRP A 1 87 ? 49.734 8.207 72.486 1.00 17.60 87 TRP A N 1
ATOM 644 C CA . TRP A 1 87 ? 48.293 8.019 72.591 1.00 18.59 87 TRP A CA 1
ATOM 645 C C . TRP A 1 87 ? 47.709 8.457 73.930 1.00 18.03 87 TRP A C 1
ATOM 646 O O . TRP A 1 87 ? 46.627 9.053 73.978 1.00 17.41 87 TRP A O 1
ATOM 657 N N . GLU A 1 88 ? 48.417 8.155 75.015 1.00 17.80 88 GLU A N 1
ATOM 658 C CA . GLU A 1 88 ? 47.941 8.496 76.350 1.00 16.60 88 GLU A CA 1
ATOM 659 C C . GLU A 1 88 ? 47.925 10.001 76.630 1.00 18.20 88 GLU A C 1
ATOM 660 O O . GLU A 1 88 ? 46.931 10.531 77.138 1.00 15.43 88 GLU A O 1
ATOM 666 N N . LEU A 1 89 ? 49.022 10.681 76.302 1.00 17.77 89 LEU A N 1
ATOM 667 C CA . LEU A 1 89 ? 49.136 12.119 76.554 1.00 20.29 89 LEU A CA 1
ATOM 668 C C . LEU A 1 89 ? 48.772 12.981 75.361 1.00 21.29 89 LEU A C 1
ATOM 669 O O . LEU A 1 89 ? 48.543 14.179 75.510 1.00 24.24 89 LEU A O 1
ATOM 674 N N . GLY A 1 90 ? 48.727 12.370 74.181 1.00 23.03 90 GLY A N 1
ATOM 675 C CA . GLY A 1 90 ? 48.391 13.094 72.971 1.00 21.15 90 GLY A CA 1
ATOM 676 C C . GLY A 1 90 ? 49.501 13.997 72.475 1.00 21.48 90 GLY A C 1
ATOM 677 O O . GLY A 1 90 ? 49.251 14.934 71.713 1.00 23.55 90 GLY A O 1
ATOM 678 N N . THR A 1 91 ? 50.736 13.722 72.876 1.00 21.11 91 THR A N 1
ATOM 679 C CA . THR A 1 91 ? 51.839 14.585 72.462 1.00 21.30 91 THR A CA 1
ATOM 680 C C . THR A 1 91 ? 53.107 13.888 71.989 1.00 21.78 91 THR A C 1
ATOM 681 O O . THR A 1 91 ? 53.290 12.685 72.200 1.00 23.19 91 THR A O 1
ATOM 685 N N . ILE A 1 92 ? 53.966 14.668 71.331 1.00 19.81 92 ILE A N 1
ATOM 686 C CA . ILE A 1 92 ? 55.270 14.215 70.848 1.00 18.05 92 ILE A CA 1
ATOM 687 C C . ILE A 1 92 ? 56.257 15.184 71.493 1.00 20.26 92 ILE A C 1
ATOM 688 O O . ILE A 1 92 ? 56.077 16.403 71.404 1.00 18.01 92 ILE A O 1
ATOM 693 N N . GLU A 1 93 ? 57.286 14.647 72.149 1.00 19.02 93 GLU A N 1
ATOM 694 C CA . GLU A 1 93 ? 58.249 15.477 72.871 1.00 19.15 93 GLU A CA 1
ATOM 695 C C . GLU A 1 93 ? 59.696 15.237 72.496 1.00 19.42 93 GLU A C 1
ATOM 696 O O . GLU A 1 93 ? 60.610 15.576 73.255 1.00 17.21 93 GLU A O 1
ATOM 702 N N . THR A 1 94 ? 59.900 14.655 71.322 1.00 18.15 94 THR A N 1
ATOM 703 C CA . THR A 1 94 ? 61.233 14.357 70.855 1.00 18.05 94 THR A CA 1
ATOM 704 C C . THR A 1 94 ? 61.222 14.384 69.348 1.00 19.38 94 THR A C 1
ATOM 705 O O . THR A 1 94 ? 60.159 14.315 68.730 1.00 19.70 94 THR A O 1
ATOM 709 N N . PRO A 1 95 ? 62.401 14.532 68.728 1.00 19.83 95 PRO A N 1
ATOM 710 C CA . PRO A 1 95 ? 62.367 14.526 67.268 1.00 20.74 95 PRO A CA 1
ATOM 711 C C . PRO A 1 95 ? 61.977 13.095 66.881 1.00 21.99 95 PRO A C 1
ATOM 712 O O . PRO A 1 95 ? 62.154 12.164 67.674 1.00 21.13 95 PRO A O 1
ATOM 716 N N . ILE A 1 96 ? 61.436 12.929 65.679 1.00 22.97 96 ILE A N 1
ATOM 717 C CA . ILE A 1 96 ? 60.995 11.624 65.206 1.00 22.52 96 ILE A CA 1
ATOM 718 C C . ILE A 1 96 ? 62.109 10.957 64.423 1.00 21.56 96 ILE A C 1
ATOM 719 O O . ILE A 1 96 ? 62.632 11.522 63.474 1.00 20.88 96 ILE A O 1
ATOM 724 N N . ILE A 1 97 ? 62.453 9.742 64.826 1.00 20.63 97 ILE A N 1
ATOM 725 C CA . ILE A 1 97 ? 63.540 9.006 64.207 1.00 19.96 97 ILE A CA 1
ATOM 726 C C . ILE A 1 97 ? 63.078 7.752 63.490 1.00 20.69 97 ILE A C 1
ATOM 727 O O . ILE A 1 97 ? 62.247 6.989 63.995 1.00 19.24 97 ILE A O 1
ATOM 732 N N . LEU A 1 98 ? 63.634 7.551 62.302 1.00 20.07 98 LEU A N 1
ATOM 733 C CA . LEU A 1 98 ? 63.324 6.394 61.488 1.00 19.59 98 LEU A CA 1
ATOM 734 C C . LEU A 1 98 ? 64.643 5.696 61.189 1.00 19.61 98 LEU A C 1
ATOM 735 O O . LEU A 1 98 ? 65.664 6.355 60.983 1.00 18.57 98 LEU A O 1
ATOM 740 N N . THR A 1 99 ? 64.620 4.368 61.193 1.00 17.73 99 THR A N 1
ATOM 741 C CA . THR A 1 99 ? 65.807 3.580 60.893 1.00 17.80 99 THR A CA 1
ATOM 742 C C . THR A 1 99 ? 65.396 2.139 60.594 1.00 18.36 99 THR A C 1
ATOM 743 O O . THR A 1 99 ? 64.220 1.869 60.373 1.00 17.57 99 THR A O 1
ATOM 747 N N . ASN A 1 100 ? 66.348 1.212 60.562 1.00 19.54 100 ASN A N 1
ATOM 748 C CA . ASN A 1 100 ? 65.981 -0.168 60.264 1.00 18.84 100 ASN A CA 1
ATOM 749 C C . ASN A 1 100 ? 65.490 -0.886 61.517 1.00 17.87 100 ASN A C 1
ATOM 750 O O . ASN A 1 100 ? 65.801 -0.492 62.647 1.00 17.30 100 ASN A O 1
ATOM 755 N N . THR A 1 101 ? 64.722 -1.946 61.308 1.00 17.79 101 THR A N 1
ATOM 756 C CA . THR A 1 101 ? 64.147 -2.710 62.409 1.00 17.75 101 THR A CA 1
ATOM 757 C C . THR A 1 101 ? 65.083 -3.044 63.563 1.00 18.81 101 THR A C 1
ATOM 758 O O . THR A 1 101 ? 64.749 -2.795 64.722 1.00 19.70 101 THR A O 1
ATOM 762 N N . LEU A 1 102 ? 66.249 -3.606 63.257 1.00 18.96 102 LEU A N 1
ATOM 763 C CA . LEU A 1 102 ? 67.184 -4.000 64.303 1.00 19.00 102 LEU A CA 1
ATOM 764 C C . LEU A 1 102 ? 68.031 -2.888 64.904 1.00 20.60 102 LEU A C 1
ATOM 765 O O . LEU A 1 102 ? 68.784 -3.133 65.843 1.00 20.40 102 LEU A O 1
ATOM 770 N N . SER A 1 103 ? 67.912 -1.670 64.380 1.00 22.21 103 SER A N 1
ATOM 771 C CA . SER A 1 103 ? 68.676 -0.537 64.919 1.00 22.11 103 SER A CA 1
ATOM 772 C C . SER A 1 103 ? 67.847 0.343 65.860 1.00 23.29 103 SER A C 1
ATOM 773 O O . SER A 1 103 ? 68.333 1.377 66.330 1.00 25.16 103 SER A O 1
ATOM 776 N N . ILE A 1 104 ? 66.608 -0.052 66.152 1.00 22.61 104 ILE A N 1
ATOM 777 C CA . ILE A 1 104 ? 65.771 0.773 67.019 1.00 21.43 104 ILE A CA 1
ATOM 778 C C . ILE A 1 104 ? 66.390 1.009 68.394 1.00 22.08 104 ILE A C 1
ATOM 779 O O . ILE A 1 104 ? 66.227 2.086 68.979 1.00 20.94 104 ILE A O 1
ATOM 784 N N . GLY A 1 105 ? 67.099 0.009 68.907 1.00 20.27 105 GLY A N 1
ATOM 785 C CA . GLY A 1 105 ? 67.732 0.161 70.201 1.00 21.01 105 GLY A CA 1
ATOM 786 C C . GLY A 1 105 ? 68.821 1.214 70.113 1.00 22.49 105 GLY A C 1
ATOM 787 O O . GLY A 1 105 ? 68.949 2.074 70.990 1.00 20.74 105 GLY A O 1
ATOM 788 N N . THR A 1 106 ? 69.606 1.150 69.040 1.00 22.15 106 THR A N 1
ATOM 789 C CA . THR A 1 106 ? 70.686 2.105 68.837 1.00 24.05 106 THR A CA 1
ATOM 790 C C . THR A 1 106 ? 70.101 3.506 68.670 1.00 23.24 106 THR A C 1
ATOM 791 O O . THR A 1 106 ? 70.634 4.479 69.197 1.00 23.93 106 THR A O 1
ATOM 795 N N . ALA A 1 107 ? 69.002 3.592 67.927 1.00 23.22 107 ALA A N 1
ATOM 796 C CA . ALA A 1 107 ? 68.335 4.861 67.666 1.00 23.57 107 ALA A CA 1
ATOM 797 C C . ALA A 1 107 ? 67.895 5.498 68.973 1.00 23.98 107 ALA A C 1
ATOM 798 O O . ALA A 1 107 ? 68.053 6.699 69.172 1.00 24.34 107 ALA A O 1
ATOM 800 N N . VAL A 1 108 ? 67.335 4.687 69.863 1.00 22.92 108 VAL A N 1
ATOM 801 C CA . VAL A 1 108 ? 66.907 5.178 71.162 1.00 21.10 108 VAL A CA 1
ATOM 802 C C . VAL A 1 108 ? 68.123 5.716 71.925 1.00 22.21 108 VAL A C 1
ATOM 803 O O . VAL A 1 108 ? 68.073 6.799 72.522 1.00 19.15 108 VAL A O 1
ATOM 807 N N . GLU A 1 109 ? 69.217 4.964 71.899 1.00 20.31 109 GLU A N 1
ATOM 808 C CA . GLU A 1 109 ? 70.425 5.390 72.591 1.00 21.06 109 GLU A CA 1
ATOM 809 C C . GLU A 1 109 ? 70.888 6.755 72.075 1.00 22.11 109 GLU A C 1
ATOM 810 O O . GLU A 1 109 ? 71.146 7.664 72.859 1.00 20.66 109 GLU A O 1
ATOM 816 N N . GLY A 1 110 ? 70.986 6.888 70.754 1.00 22.99 110 GLY A N 1
ATOM 817 C CA . GLY A 1 110 ? 71.425 8.140 70.163 1.00 23.32 110 GLY A CA 1
ATOM 818 C C . GLY A 1 110 ? 70.471 9.284 70.428 1.00 24.40 110 GLY A C 1
ATOM 819 O O . GLY A 1 110 ? 70.886 10.394 70.764 1.00 26.43 110 GLY A O 1
ATOM 820 N N . LEU A 1 111 ? 69.181 9.016 70.265 1.00 24.99 111 LEU A N 1
ATOM 821 C CA . LEU A 1 111 ? 68.159 10.019 70.501 1.00 24.27 111 LEU A CA 1
ATOM 822 C C . LEU A 1 111 ? 68.278 10.537 71.933 1.00 25.21 111 LEU A C 1
ATOM 823 O O . LEU A 1 111 ? 68.228 11.751 72.180 1.00 25.30 111 LEU A O 1
ATOM 828 N N . LEU A 1 112 ? 68.427 9.622 72.883 1.00 24.57 112 LEU A N 1
ATOM 829 C CA . LEU A 1 112 ? 68.567 10.029 74.275 1.00 25.74 112 LEU A CA 1
ATOM 830 C C . LEU A 1 112 ? 69.837 10.860 74.447 1.00 26.26 112 LEU A C 1
ATOM 831 O O . LEU A 1 112 ? 69.873 11.776 75.271 1.00 27.11 112 LEU A O 1
ATOM 836 N N . ASP A 1 113 ? 70.878 10.542 73.680 1.00 24.61 113 ASP A N 1
ATOM 837 C CA . ASP A 1 113 ? 72.118 11.304 73.776 1.00 25.89 113 ASP A CA 1
ATOM 838 C C . ASP A 1 113 ? 71.800 12.774 73.508 1.00 26.16 113 ASP A C 1
ATOM 839 O O . ASP A 1 113 ? 72.217 13.663 74.254 1.00 25.09 113 ASP A O 1
ATOM 844 N N . TYR A 1 114 ? 71.061 13.014 72.431 1.00 25.86 114 TYR A N 1
ATOM 845 C CA . TYR A 1 114 ? 70.679 14.364 72.041 1.00 26.78 114 TYR A CA 1
ATOM 846 C C . TYR A 1 114 ? 69.789 15.017 73.096 1.00 26.88 114 TYR A C 1
ATOM 847 O O . TYR A 1 114 ? 70.083 16.107 73.582 1.00 26.52 114 TYR A O 1
ATOM 856 N N . ILE A 1 115 ? 68.704 14.333 73.446 1.00 26.98 115 ILE A N 1
ATOM 857 C CA . ILE A 1 115 ? 67.737 14.829 74.419 1.00 26.34 115 ILE A CA 1
ATOM 858 C C . ILE A 1 115 ? 68.294 15.179 75.794 1.00 27.25 115 ILE A C 1
ATOM 859 O O . ILE A 1 115 ? 67.969 16.239 76.344 1.00 26.12 115 ILE A O 1
ATOM 864 N N . LEU A 1 116 ? 69.118 14.302 76.359 1.00 26.93 116 LEU A N 1
ATOM 865 C CA . LEU A 1 116 ? 69.676 14.571 77.681 1.00 29.10 116 LEU A CA 1
ATOM 866 C C . LEU A 1 116 ? 70.643 15.750 77.630 1.00 30.51 116 LEU A C 1
ATOM 867 O O . LEU A 1 116 ? 70.811 16.467 78.614 1.00 29.86 116 LEU A O 1
ATOM 872 N N . GLU A 1 117 ? 71.271 15.944 76.475 1.00 31.87 117 GLU A N 1
ATOM 873 C CA . GLU A 1 117 ? 72.194 17.054 76.292 1.00 34.01 117 GLU A CA 1
ATOM 874 C C . GLU A 1 117 ? 71.422 18.364 76.343 1.00 33.86 117 GLU A C 1
ATOM 875 O O . GLU A 1 117 ? 71.856 19.326 76.971 1.00 33.28 117 GLU A O 1
ATOM 881 N N . GLU A 1 118 ? 70.266 18.378 75.686 1.00 32.86 118 GLU A N 1
ATOM 882 C CA . GLU A 1 118 ? 69.417 19.561 75.613 1.00 32.51 118 GLU A CA 1
ATOM 883 C C . GLU A 1 118 ? 68.543 19.792 76.838 1.00 31.15 118 GLU A C 1
ATOM 884 O O . GLU A 1 118 ? 67.935 20.850 76.971 1.00 30.98 118 GLU A O 1
ATOM 890 N N . ASN A 1 119 ? 68.478 18.806 77.729 1.00 30.30 119 ASN A N 1
ATOM 891 C CA . ASN A 1 119 ? 67.651 18.917 78.930 1.00 28.49 119 ASN A CA 1
ATOM 892 C C . ASN A 1 119 ? 68.309 18.214 80.112 1.00 29.46 119 ASN A C 1
ATOM 893 O O . ASN A 1 119 ? 68.188 16.997 80.263 1.00 30.47 119 ASN A O 1
ATOM 898 N N . GLU A 1 120 ? 68.989 18.981 80.958 1.00 29.16 120 GLU A N 1
ATOM 899 C CA . GLU A 1 120 ? 69.674 18.422 82.118 1.00 29.50 120 GLU A CA 1
ATOM 900 C C . GLU A 1 120 ? 68.763 18.165 83.311 1.00 30.14 120 GLU A C 1
ATOM 901 O O . GLU A 1 120 ? 69.202 17.595 84.313 1.00 29.05 120 GLU A O 1
ATOM 907 N N . ASP A 1 121 ? 67.507 18.592 83.218 1.00 28.49 121 ASP A N 1
ATOM 908 C CA . ASP A 1 121 ? 66.573 18.386 84.314 1.00 28.92 121 ASP A CA 1
ATOM 909 C C . ASP A 1 121 ? 65.902 17.013 84.243 1.00 27.33 121 ASP A C 1
ATOM 910 O O . ASP A 1 121 ? 65.330 16.540 85.221 1.00 26.47 121 ASP A O 1
ATOM 915 N N . ILE A 1 122 ? 65.986 16.371 83.086 1.00 28.09 122 ILE A N 1
ATOM 916 C CA . ILE A 1 122 ? 65.395 15.047 82.908 1.00 27.88 122 ILE A CA 1
ATOM 917 C C . ILE A 1 122 ? 66.126 14.038 83.796 1.00 26.93 122 ILE A C 1
ATOM 918 O O . ILE A 1 122 ? 67.350 13.965 83.777 1.00 28.01 122 ILE A O 1
ATOM 923 N N . GLY A 1 123 ? 65.374 13.281 84.589 1.00 27.94 123 GLY A N 1
ATOM 924 C CA . GLY A 1 123 ? 65.980 12.287 85.461 1.00 27.39 123 GLY A CA 1
ATOM 925 C C . GLY A 1 123 ? 66.478 12.831 86.792 1.00 28.44 123 GLY A C 1
ATOM 926 O O . GLY A 1 123 ? 67.020 12.083 87.611 1.00 27.62 123 GLY A O 1
ATOM 927 N N . VAL A 1 124 ? 66.291 14.130 87.018 1.00 26.49 124 VAL A N 1
ATOM 928 C CA . VAL A 1 124 ? 66.738 14.761 88.257 1.00 26.34 124 VAL A CA 1
ATOM 929 C C . VAL A 1 124 ? 65.620 15.561 88.941 1.00 27.06 124 VAL A C 1
ATOM 930 O O . VAL A 1 124 ? 65.179 15.209 90.033 1.00 27.73 124 VAL A O 1
ATOM 934 N N . THR A 1 125 ? 65.167 16.639 88.304 1.00 27.48 125 THR A N 1
ATOM 935 C CA . THR A 1 125 ? 64.109 17.464 88.882 1.00 28.03 125 THR A CA 1
ATOM 936 C C . THR A 1 125 ? 62.771 17.297 88.175 1.00 28.97 125 THR A C 1
ATOM 937 O O . THR A 1 125 ? 61.753 17.831 88.629 1.00 29.31 125 THR A O 1
ATOM 941 N N . THR A 1 126 ? 62.773 16.579 87.053 1.00 28.77 126 THR A N 1
ATOM 942 C CA . THR A 1 126 ? 61.529 16.313 86.340 1.00 27.15 126 THR A CA 1
ATOM 943 C C . THR A 1 126 ? 61.494 14.858 85.873 1.00 27.99 126 THR A C 1
ATOM 944 O O . THR A 1 126 ? 62.417 14.096 86.155 1.00 25.70 126 THR A O 1
ATOM 948 N N . GLY A 1 127 ? 60.427 14.482 85.172 1.00 28.28 127 GLY A N 1
ATOM 949 C CA . GLY A 1 127 ? 60.277 13.116 84.697 1.00 29.75 127 GLY A CA 1
ATOM 950 C C . GLY A 1 127 ? 61.246 12.672 83.615 1.00 29.77 127 GLY A C 1
ATOM 951 O O . GLY A 1 127 ? 62.217 13.366 83.313 1.00 30.63 127 GLY A O 1
ATOM 952 N N . SER A 1 128 ? 60.979 11.505 83.031 1.00 27.96 128 SER A N 1
ATOM 953 C CA . SER A 1 128 ? 61.837 10.959 81.984 1.00 27.24 128 SER A CA 1
ATOM 954 C C . SER A 1 128 ? 61.407 11.478 80.616 1.00 25.94 128 SER A C 1
ATOM 955 O O . SER A 1 128 ? 60.810 12.545 80.513 1.00 25.97 128 SER A O 1
ATOM 958 N N . VAL A 1 129 ? 61.706 10.722 79.565 1.00 24.34 129 VAL A N 1
ATOM 959 C CA . VAL A 1 129 ? 61.345 11.140 78.220 1.00 21.77 129 VAL A CA 1
ATOM 960 C C . VAL A 1 129 ? 60.900 9.975 77.352 1.00 21.18 129 VAL A C 1
ATOM 961 O O . VAL A 1 129 ? 61.384 8.852 77.498 1.00 20.04 129 VAL A O 1
ATOM 965 N N . ASN A 1 130 ? 59.979 10.265 76.437 1.00 20.90 130 ASN A N 1
ATOM 966 C CA . ASN A 1 130 ? 59.422 9.262 75.542 1.00 20.59 130 ASN A CA 1
ATOM 967 C C . ASN A 1 130 ? 59.979 9.340 74.118 1.00 18.89 130 ASN A C 1
ATOM 968 O O . ASN A 1 130 ? 59.396 9.977 73.242 1.00 19.52 130 ASN A O 1
ATOM 973 N N . PRO A 1 131 ? 61.126 8.690 73.870 1.00 20.06 131 PRO A N 1
ATOM 974 C CA . PRO A 1 131 ? 61.716 8.717 72.531 1.00 20.60 131 PRO A CA 1
ATOM 975 C C . PRO A 1 131 ? 60.806 8.057 71.505 1.00 21.54 131 PRO A C 1
ATOM 976 O O . PRO A 1 131 ? 60.235 6.994 71.759 1.00 21.79 131 PRO A O 1
ATOM 980 N N . LEU A 1 132 ? 60.673 8.695 70.348 1.00 21.24 132 LEU A N 1
ATOM 981 C CA . LEU A 1 132 ? 59.824 8.182 69.283 1.00 19.60 132 LEU A CA 1
ATOM 982 C C . LEU A 1 132 ? 60.669 7.683 68.122 1.00 21.09 132 LEU A C 1
ATOM 983 O O . LEU A 1 132 ? 61.336 8.464 67.437 1.00 19.25 132 LEU A O 1
ATOM 988 N N . VAL A 1 133 ? 60.621 6.370 67.909 1.00 20.66 133 VAL A N 1
ATOM 989 C CA . VAL A 1 133 ? 61.386 5.708 66.865 1.00 18.88 133 VAL A CA 1
ATOM 990 C C . VAL A 1 133 ? 60.518 4.711 66.110 1.00 19.16 133 VAL A C 1
ATOM 991 O O . VAL A 1 133 ? 59.813 3.905 66.724 1.00 20.19 133 VAL A O 1
ATOM 995 N N . LEU A 1 134 ? 60.571 4.767 64.782 1.00 19.64 134 LEU A N 1
ATOM 996 C CA . LEU A 1 134 ? 59.812 3.852 63.933 1.00 21.21 134 LEU A CA 1
ATOM 997 C C . LEU A 1 134 ? 60.753 3.223 62.905 1.00 22.62 134 LEU A C 1
ATOM 998 O O . LEU A 1 134 ? 61.872 3.700 62.709 1.00 22.05 134 LEU A O 1
ATOM 1003 N N . GLU A 1 135 ? 60.309 2.162 62.240 1.00 21.62 135 GLU A N 1
ATOM 1004 C CA . GLU A 1 135 ? 61.205 1.493 61.319 1.00 22.08 135 GLU A CA 1
ATOM 1005 C C . GLU A 1 135 ? 60.607 0.652 60.213 1.00 22.37 135 GLU A C 1
ATOM 1006 O O . GLU A 1 135 ? 59.404 0.405 60.166 1.00 23.83 135 GLU A O 1
ATOM 1012 N N . CYS A 1 136 ? 61.506 0.196 59.343 1.00 23.40 136 CYS A N 1
ATOM 1013 C CA . CYS A 1 136 ? 61.196 -0.690 58.227 1.00 22.31 136 CYS A CA 1
ATOM 1014 C C . CYS A 1 136 ? 62.385 -1.662 58.097 1.00 21.33 136 CYS A C 1
ATOM 1015 O O . CYS A 1 136 ? 63.510 -1.332 58.473 1.00 19.40 136 CYS A O 1
ATOM 1018 N N . ASN A 1 137 ? 62.135 -2.865 57.589 1.00 21.22 137 ASN A N 1
ATOM 1019 C CA . ASN A 1 137 ? 63.183 -3.883 57.459 1.00 19.77 137 ASN A CA 1
ATOM 1020 C C . ASN A 1 137 ? 63.906 -3.774 56.108 1.00 19.12 137 ASN A C 1
ATOM 1021 O O . ASN A 1 137 ? 63.298 -3.993 55.066 1.00 19.24 137 ASN A O 1
ATOM 1026 N N . ASP A 1 138 ? 65.194 -3.436 56.117 1.00 19.97 138 ASP A N 1
ATOM 1027 C CA . ASP A 1 138 ? 65.944 -3.322 54.864 1.00 20.39 138 ASP A CA 1
ATOM 1028 C C . ASP A 1 138 ? 66.824 -4.544 54.581 1.00 19.94 138 ASP A C 1
ATOM 1029 O O . ASP A 1 138 ? 67.738 -4.485 53.760 1.00 17.97 138 ASP A O 1
ATOM 1034 N N . SER A 1 139 ? 66.524 -5.661 55.237 1.00 20.27 139 SER A N 1
ATOM 1035 C CA . SER A 1 139 ? 67.317 -6.878 55.073 1.00 20.25 139 SER A CA 1
ATOM 1036 C C . SER A 1 139 ? 67.594 -7.339 53.644 1.00 19.91 139 SER A C 1
ATOM 1037 O O . SER A 1 139 ? 68.651 -7.909 53.375 1.00 22.22 139 SER A O 1
ATOM 1040 N N . TYR A 1 140 ? 66.667 -7.106 52.721 1.00 20.90 140 TYR A N 1
ATOM 1041 C CA . TYR A 1 140 ? 66.892 -7.549 51.345 1.00 21.20 140 TYR A CA 1
ATOM 1042 C C . TYR A 1 140 ? 68.183 -6.982 50.763 1.00 22.71 140 TYR A C 1
ATOM 1043 O O . TYR A 1 140 ? 68.901 -7.671 50.039 1.00 23.03 140 TYR A O 1
ATOM 1052 N N . LEU A 1 141 ? 68.486 -5.728 51.082 1.00 21.98 141 LEU A N 1
ATOM 1053 C CA . LEU A 1 141 ? 69.698 -5.097 50.575 1.00 21.75 141 LEU A CA 1
ATOM 1054 C C . LEU A 1 141 ? 70.726 -4.825 51.672 1.00 21.85 141 LEU A C 1
ATOM 1055 O O . LEU A 1 141 ? 71.911 -4.661 51.393 1.00 22.74 141 LEU A O 1
ATOM 1060 N N . ASN A 1 142 ? 70.281 -4.794 52.920 1.00 21.75 142 ASN A N 1
ATOM 1061 C CA . ASN A 1 142 ? 71.193 -4.478 54.014 1.00 24.57 142 ASN A CA 1
ATOM 1062 C C . ASN A 1 142 ? 71.531 -5.593 54.990 1.00 24.01 142 ASN A C 1
ATOM 1063 O O . ASN A 1 142 ? 70.718 -6.477 55.255 1.00 25.76 142 ASN A O 1
ATOM 1068 N N . ASP A 1 143 ? 72.755 -5.540 55.512 1.00 24.49 143 ASP A N 1
ATOM 1069 C CA . ASP A 1 143 ? 73.210 -6.492 56.512 1.00 24.70 143 ASP A CA 1
ATOM 1070 C C . ASP A 1 143 ? 72.591 -5.974 57.803 1.00 23.83 143 ASP A C 1
ATOM 1071 O O . ASP A 1 143 ? 73.256 -5.336 58.622 1.00 24.28 143 ASP A O 1
ATOM 1076 N N . ILE A 1 144 ? 71.304 -6.241 57.970 1.00 24.07 144 ILE A N 1
ATOM 1077 C CA . ILE A 1 144 ? 70.580 -5.778 59.145 1.00 23.36 144 ILE A CA 1
ATOM 1078 C C . ILE A 1 144 ? 71.067 -6.394 60.461 1.00 23.31 144 ILE A C 1
ATOM 1079 O O . ILE A 1 144 ? 71.057 -5.736 61.495 1.00 21.23 144 ILE A O 1
ATOM 1084 N N . ARG A 1 145 ? 71.500 -7.652 60.427 1.00 23.23 145 ARG A N 1
ATOM 1085 C CA . ARG A 1 145 ? 71.994 -8.303 61.634 1.00 23.03 145 ARG A CA 1
ATOM 1086 C C . ARG A 1 145 ? 73.218 -7.566 62.189 1.00 22.21 145 ARG A C 1
ATOM 1087 O O . ARG A 1 145 ? 73.493 -7.628 63.383 1.00 22.57 145 ARG A O 1
ATOM 1095 N N . GLY A 1 146 ? 73.946 -6.870 61.320 1.00 22.32 146 GLY A N 1
ATOM 1096 C CA . GLY A 1 146 ? 75.139 -6.154 61.750 1.00 21.29 146 GLY A CA 1
ATOM 1097 C C . GLY A 1 146 ? 74.955 -4.847 62.511 1.00 22.22 146 GLY A C 1
ATOM 1098 O O . GLY A 1 146 ? 75.920 -4.331 63.073 1.00 20.51 146 GLY A O 1
ATOM 1099 N N . ARG A 1 147 ? 73.742 -4.302 62.530 1.00 20.88 147 ARG A N 1
ATOM 1100 C CA . ARG A 1 147 ? 73.476 -3.055 63.253 1.00 22.86 147 ARG A CA 1
ATOM 1101 C C . ARG A 1 147 ? 74.560 -2.024 62.968 1.00 23.50 147 ARG A C 1
ATOM 1102 O O . ARG A 1 147 ? 75.346 -1.664 63.844 1.00 24.24 147 ARG A O 1
ATOM 1110 N N . HIS A 1 148 ? 74.591 -1.540 61.734 1.00 23.33 148 HIS A N 1
ATOM 1111 C CA . HIS A 1 148 ? 75.606 -0.579 61.326 1.00 24.12 148 HIS A CA 1
ATOM 1112 C C . HIS A 1 148 ? 75.292 0.858 61.723 1.00 24.07 148 HIS A C 1
ATOM 1113 O O . HIS A 1 148 ? 76.178 1.712 61.742 1.00 24.35 148 HIS A O 1
ATOM 1120 N N . VAL A 1 149 ? 74.033 1.123 62.053 1.00 24.30 149 VAL A N 1
ATOM 1121 C CA . VAL A 1 149 ? 73.650 2.457 62.492 1.00 23.67 149 VAL A CA 1
ATOM 1122 C C . VAL A 1 149 ? 74.336 2.694 63.830 1.00 25.44 149 VAL A C 1
ATOM 1123 O O . VAL A 1 149 ? 74.303 1.829 64.705 1.00 24.83 149 VAL A O 1
ATOM 1127 N N . LYS A 1 150 ? 74.963 3.855 63.989 1.00 25.22 150 LYS A N 1
ATOM 1128 C CA . LYS A 1 150 ? 75.627 4.176 65.244 1.00 24.99 150 LYS A CA 1
ATOM 1129 C C . LYS A 1 150 ? 74.869 5.293 65.946 1.00 24.74 150 LYS A C 1
ATOM 1130 O O . LYS A 1 150 ? 74.221 6.119 65.297 1.00 24.53 150 LYS A O 1
ATOM 1136 N N . ARG A 1 151 ? 74.950 5.314 67.271 1.00 23.53 151 ARG A N 1
ATOM 1137 C CA . ARG A 1 151 ? 74.268 6.331 68.043 1.00 24.96 151 ARG A CA 1
ATOM 1138 C C . ARG A 1 151 ? 74.582 7.748 67.560 1.00 24.65 151 ARG A C 1
ATOM 1139 O O . ARG A 1 151 ? 73.685 8.583 67.496 1.00 23.76 151 ARG A O 1
ATOM 1147 N N . GLU A 1 152 ? 75.836 8.014 67.196 1.00 26.01 152 GLU A N 1
ATOM 1148 C CA . GLU A 1 152 ? 76.217 9.350 66.725 1.00 27.44 152 GLU A CA 1
ATOM 1149 C C . GLU A 1 152 ? 75.460 9.714 65.457 1.00 27.53 152 GLU A C 1
ATOM 1150 O O . GLU A 1 152 ? 75.229 10.896 65.182 1.00 26.66 152 GLU A O 1
ATOM 1156 N N . HIS A 1 153 ? 75.101 8.698 64.675 1.00 25.86 153 HIS A N 1
ATOM 1157 C CA . HIS A 1 153 ? 74.374 8.920 63.426 1.00 26.92 153 HIS A CA 1
ATOM 1158 C C . HIS A 1 153 ? 73.032 9.583 63.707 1.00 26.90 153 HIS A C 1
ATOM 1159 O O . HIS A 1 153 ? 72.560 10.408 62.923 1.00 26.89 153 HIS A O 1
ATOM 1166 N N . VAL A 1 154 ? 72.433 9.231 64.840 1.00 27.31 154 VAL A N 1
ATOM 1167 C CA . VAL A 1 154 ? 71.147 9.790 65.228 1.00 27.58 154 VAL A CA 1
ATOM 1168 C C . VAL A 1 154 ? 71.281 11.272 65.578 1.00 27.44 154 VAL A C 1
ATOM 1169 O O . VAL A 1 154 ? 70.447 12.087 65.185 1.00 27.87 154 VAL A O 1
ATOM 1173 N N . VAL A 1 155 ? 72.324 11.615 66.323 1.00 26.80 155 VAL A N 1
ATOM 1174 C CA . VAL A 1 155 ? 72.552 13.002 66.697 1.00 27.22 155 VAL A CA 1
ATOM 1175 C C . VAL A 1 155 ? 72.862 13.825 65.445 1.00 28.05 155 VAL A C 1
ATOM 1176 O O . VAL A 1 155 ? 72.396 14.956 65.305 1.00 27.77 155 VAL A O 1
ATOM 1180 N N . GLU A 1 156 ? 73.639 13.241 64.535 1.00 27.20 156 GLU A N 1
ATOM 1181 C CA . GLU A 1 156 ? 74.011 13.911 63.294 1.00 27.94 156 GLU A CA 1
ATOM 1182 C C . GLU A 1 156 ? 72.782 14.181 62.428 1.00 26.84 156 GLU A C 1
ATOM 1183 O O . GLU A 1 156 ? 72.612 15.289 61.903 1.00 25.33 156 GLU A O 1
ATOM 1189 N N . ALA A 1 157 ? 71.927 13.172 62.279 1.00 24.64 157 ALA A N 1
ATOM 1190 C CA . ALA A 1 157 ? 70.716 13.318 61.474 1.00 23.24 157 ALA A CA 1
ATOM 1191 C C . ALA A 1 157 ? 69.864 14.467 62.009 1.00 23.02 157 ALA A C 1
ATOM 1192 O O . ALA A 1 157 ? 69.272 15.221 61.235 1.00 22.46 157 ALA A O 1
ATOM 1194 N N . ILE A 1 158 ? 69.814 14.601 63.333 1.00 21.56 158 ILE A N 1
ATOM 1195 C CA . ILE A 1 158 ? 69.033 15.662 63.955 1.00 21.31 158 ILE A CA 1
ATOM 1196 C C . ILE A 1 158 ? 69.644 17.039 63.689 1.00 22.42 158 ILE A C 1
ATOM 1197 O O . ILE A 1 158 ? 68.927 18.004 63.458 1.00 21.43 158 ILE A O 1
ATOM 1202 N N . LYS A 1 159 ? 70.969 17.126 63.708 1.00 24.12 159 LYS A N 1
ATOM 1203 C CA . LYS A 1 159 ? 71.637 18.402 63.473 1.00 27.23 159 LYS A CA 1
ATOM 1204 C C . LYS A 1 159 ? 71.729 18.789 61.994 1.00 28.19 159 LYS A C 1
ATOM 1205 O O . LYS A 1 159 ? 72.064 19.928 61.665 1.00 30.05 159 LYS A O 1
ATOM 1211 N N . ARG A 1 160 ? 71.415 17.848 61.107 1.00 28.61 160 ARG A N 1
ATOM 1212 C CA . ARG A 1 160 ? 71.432 18.109 59.668 1.00 29.00 160 ARG A CA 1
ATOM 1213 C C . ARG A 1 160 ? 70.022 18.467 59.192 1.00 29.44 160 ARG A C 1
ATOM 1214 O O . ARG A 1 160 ? 69.832 18.895 58.054 1.00 29.76 160 ARG A O 1
ATOM 1222 N N . ALA A 1 161 ? 69.033 18.280 60.059 1.00 29.49 161 ALA A N 1
ATOM 1223 C CA . ALA A 1 161 ? 67.648 18.556 59.692 1.00 30.31 161 ALA A CA 1
ATOM 1224 C C . ALA A 1 161 ? 67.418 19.989 59.230 1.00 32.04 161 ALA A C 1
ATOM 1225 O O . ALA A 1 161 ? 67.892 20.935 59.858 1.00 31.07 161 ALA A O 1
ATOM 1227 N N . ASP A 1 162 ? 66.699 20.141 58.122 1.00 33.72 162 ASP A N 1
ATOM 1228 C CA . ASP A 1 162 ? 66.378 21.465 57.607 1.00 36.01 162 ASP A CA 1
ATOM 1229 C C . ASP A 1 162 ? 65.226 21.408 56.610 1.00 35.98 162 ASP A C 1
ATOM 1230 O O . ASP A 1 162 ? 64.640 20.345 56.380 1.00 35.87 162 ASP A O 1
ATOM 1235 N N . GLU A 1 163 ? 64.901 22.563 56.037 1.00 36.33 163 GLU A N 1
ATOM 1236 C CA . GLU A 1 163 ? 63.811 22.706 55.074 1.00 36.55 163 GLU A CA 1
ATOM 1237 C C . GLU A 1 163 ? 63.975 21.828 53.838 1.00 35.96 163 GLU A C 1
ATOM 1238 O O . GLU A 1 163 ? 63.079 21.068 53.471 1.00 35.24 163 GLU A O 1
ATOM 1244 N N . ASP A 1 164 ? 65.120 21.958 53.183 1.00 36.14 164 ASP A N 1
ATOM 1245 C CA . ASP A 1 164 ? 65.409 21.188 51.985 1.00 35.69 164 ASP A CA 1
ATOM 1246 C C . ASP A 1 164 ? 65.970 19.838 52.436 1.00 34.62 164 ASP A C 1
ATOM 1247 O O . ASP A 1 164 ? 66.744 19.765 53.393 1.00 34.46 164 ASP A O 1
ATOM 1252 N N . PHE A 1 165 ? 65.557 18.767 51.772 1.00 32.18 165 PHE A N 1
ATOM 1253 C CA . PHE A 1 165 ? 66.058 17.446 52.121 1.00 30.40 165 PHE A CA 1
ATOM 1254 C C . PHE A 1 165 ? 65.897 16.510 50.940 1.00 29.55 165 PHE A C 1
ATOM 1255 O O . PHE A 1 165 ? 64.910 16.574 50.215 1.00 30.28 165 PHE A O 1
ATOM 1263 N N . GLU A 1 166 ? 66.892 15.660 50.731 1.00 30.02 166 GLU A N 1
ATOM 1264 C CA . GLU A 1 166 ? 66.866 14.717 49.626 1.00 29.98 166 GLU A CA 1
ATOM 1265 C C . GLU A 1 166 ? 65.845 13.607 49.841 1.00 28.32 166 GLU A C 1
ATOM 1266 O O . GLU A 1 166 ? 65.497 13.272 50.977 1.00 26.52 166 GLU A O 1
ATOM 1272 N N . GLU A 1 167 ? 65.368 13.048 48.734 1.00 26.38 167 GLU A N 1
ATOM 1273 C CA . GLU A 1 167 ? 64.394 11.969 48.772 1.00 26.64 167 GLU A CA 1
ATOM 1274 C C . GLU A 1 167 ? 64.958 10.773 48.016 1.00 25.95 167 GLU A C 1
ATOM 1275 O O . GLU A 1 167 ? 65.940 10.905 47.289 1.00 24.92 167 GLU A O 1
ATOM 1281 N N . GLY A 1 168 ? 64.351 9.605 48.199 1.00 24.83 168 GLY A N 1
ATOM 1282 C CA . GLY A 1 168 ? 64.842 8.418 47.520 1.00 23.67 168 GLY A CA 1
ATOM 1283 C C . GLY A 1 168 ? 65.616 7.512 48.460 1.00 23.43 168 GLY A C 1
ATOM 1284 O O . GLY A 1 168 ? 65.255 7.368 49.625 1.00 23.99 168 GLY A O 1
ATOM 1285 N N . ALA A 1 169 ? 66.693 6.909 47.969 1.00 24.49 169 ALA A N 1
ATOM 1286 C CA . ALA A 1 169 ? 67.485 6.000 48.795 1.00 25.03 169 ALA A CA 1
ATOM 1287 C C . ALA A 1 169 ? 68.496 6.752 49.658 1.00 24.70 169 ALA A C 1
ATOM 1288 O O . ALA A 1 169 ? 69.700 6.709 49.414 1.00 25.15 169 ALA A O 1
ATOM 1290 N N . VAL A 1 170 ? 67.994 7.432 50.680 1.00 23.65 170 VAL A N 1
ATOM 1291 C CA . VAL A 1 170 ? 68.843 8.205 51.573 1.00 23.00 170 VAL A CA 1
ATOM 1292 C C . VAL A 1 170 ? 68.330 8.038 52.997 1.00 23.05 170 VAL A C 1
ATOM 1293 O O . VAL A 1 170 ? 67.168 7.686 53.202 1.00 23.43 170 VAL A O 1
ATOM 1297 N N . GLY A 1 171 ? 69.192 8.282 53.979 1.00 21.94 171 GLY A N 1
ATOM 1298 C CA . GLY A 1 171 ? 68.776 8.139 55.363 1.00 20.34 171 GLY A CA 1
ATOM 1299 C C . GLY A 1 171 ? 68.176 6.768 55.640 1.00 20.38 171 GLY A C 1
ATOM 1300 O O . GLY A 1 171 ? 68.748 5.742 55.261 1.00 20.97 171 GLY A O 1
ATOM 1301 N N . ALA A 1 172 ? 67.020 6.742 56.297 1.00 19.03 172 ALA A N 1
ATOM 1302 C CA . ALA A 1 172 ? 66.364 5.480 56.607 1.00 19.50 172 ALA A CA 1
ATOM 1303 C C . ALA A 1 172 ? 65.901 4.763 55.336 1.00 19.42 172 ALA A C 1
ATOM 1304 O O . ALA A 1 172 ? 65.699 3.553 55.340 1.00 20.44 172 ALA A O 1
ATOM 1306 N N . GLY A 1 173 ? 65.745 5.505 54.247 1.00 20.12 173 GLY A N 1
ATOM 1307 C CA . GLY A 1 173 ? 65.301 4.886 53.008 1.00 21.09 173 GLY A CA 1
ATOM 1308 C C . GLY A 1 173 ? 66.398 4.191 52.218 1.00 22.18 173 GLY A C 1
ATOM 1309 O O . GLY A 1 173 ? 66.121 3.403 51.312 1.00 22.43 173 GLY A O 1
ATOM 1310 N N . THR A 1 174 ? 67.644 4.472 52.574 1.00 22.71 174 THR A N 1
ATOM 1311 C CA . THR A 1 174 ? 68.805 3.915 51.886 1.00 23.37 174 THR A CA 1
ATOM 1312 C C . THR A 1 174 ? 68.664 2.505 51.294 1.00 24.06 174 THR A C 1
ATOM 1313 O O . THR A 1 174 ? 68.813 2.336 50.088 1.00 21.52 174 THR A O 1
ATOM 1317 N N . GLY A 1 175 ? 68.370 1.498 52.116 1.00 23.95 175 GLY A N 1
ATOM 1318 C CA . GLY A 1 175 ? 68.263 0.148 51.577 1.00 22.72 175 GLY A CA 1
ATOM 1319 C C . GLY A 1 175 ? 66.882 -0.481 51.491 1.00 23.30 175 GLY A C 1
ATOM 1320 O O . GLY A 1 175 ? 66.769 -1.709 51.488 1.00 24.01 175 GLY A O 1
ATOM 1321 N N . MET A 1 176 ? 65.838 0.342 51.401 1.00 22.37 176 MET A N 1
ATOM 1322 C CA . MET A 1 176 ? 64.458 -0.148 51.328 1.00 22.81 176 MET A CA 1
ATOM 1323 C C . MET A 1 176 ? 63.982 -0.573 49.932 1.00 22.92 176 MET A C 1
ATOM 1324 O O . MET A 1 176 ? 64.533 -0.154 48.910 1.00 24.57 176 MET A O 1
ATOM 1329 N N . SER A 1 177 ? 62.946 -1.407 49.910 1.00 23.21 177 SER A N 1
ATOM 1330 C CA . SER A 1 177 ? 62.358 -1.919 48.676 1.00 22.98 177 SER A CA 1
ATOM 1331 C C . SER A 1 177 ? 60.857 -1.652 48.667 1.00 23.49 177 SER A C 1
ATOM 1332 O O . SER A 1 177 ? 60.190 -1.830 49.680 1.00 23.19 177 SER A O 1
ATOM 1335 N N . ALA A 1 178 ? 60.327 -1.239 47.519 1.00 25.16 178 ALA A N 1
ATOM 1336 C CA . ALA A 1 178 ? 58.897 -0.972 47.382 1.00 23.97 178 ALA A CA 1
ATOM 1337 C C . ALA A 1 178 ? 58.415 -1.466 46.020 1.00 24.51 178 ALA A C 1
ATOM 1338 O O . ALA A 1 178 ? 58.927 -1.036 44.982 1.00 23.83 178 ALA A O 1
ATOM 1340 N N . PHE A 1 179 ? 57.443 -2.377 46.028 1.00 22.29 179 PHE A N 1
ATOM 1341 C CA . PHE A 1 179 ? 56.900 -2.927 44.788 1.00 22.63 179 PHE A CA 1
ATOM 1342 C C . PHE A 1 179 ? 58.003 -3.582 43.966 1.00 22.71 179 PHE A C 1
ATOM 1343 O O . PHE A 1 179 ? 57.932 -3.638 42.740 1.00 22.06 179 PHE A O 1
ATOM 1351 N N . GLU A 1 180 ? 59.023 -4.070 44.659 1.00 22.12 180 GLU A N 1
ATOM 1352 C CA . GLU A 1 180 ? 60.159 -4.726 44.028 1.00 24.40 180 GLU A CA 1
ATOM 1353 C C . GLU A 1 180 ? 60.965 -3.816 43.112 1.00 23.25 180 GLU A C 1
ATOM 1354 O O . GLU A 1 180 ? 61.613 -4.257 42.165 1.00 23.96 180 GLU A O 1
ATOM 1360 N N . PHE A 1 181 ? 60.907 -2.529 43.433 1.00 24.91 181 PHE A N 1
ATOM 1361 C CA . PHE A 1 181 ? 61.673 -1.488 42.765 1.00 22.68 181 PHE A CA 1
ATOM 1362 C C . PHE A 1 181 ? 62.388 -0.887 43.970 1.00 24.31 181 PHE A C 1
ATOM 1363 O O . PHE A 1 181 ? 62.096 -1.265 45.111 1.00 23.04 181 PHE A O 1
ATOM 1371 N N . LYS A 1 182 ? 63.322 0.029 43.751 1.00 24.39 182 LYS A N 1
ATOM 1372 C CA . LYS A 1 182 ? 64.007 0.622 44.888 1.00 23.71 182 LYS A CA 1
ATOM 1373 C C . LYS A 1 182 ? 63.009 1.496 45.638 1.00 23.88 182 LYS A C 1
ATOM 1374 O O . LYS A 1 182 ? 62.249 2.245 45.021 1.00 24.25 182 LYS A O 1
ATOM 1380 N N . GLY A 1 183 ? 62.997 1.382 46.965 1.00 23.68 183 GLY A N 1
ATOM 1381 C CA . GLY A 1 183 ? 62.099 2.190 47.773 1.00 22.56 183 GLY A CA 1
ATOM 1382 C C . GLY A 1 183 ? 62.889 3.281 48.472 1.00 22.14 183 GLY A C 1
ATOM 1383 O O . GLY A 1 183 ? 64.013 3.581 48.067 1.00 20.37 183 GLY A O 1
ATOM 1384 N N . GLY A 1 184 ? 62.316 3.875 49.518 1.00 22.71 184 GLY A N 1
ATOM 1385 C CA . GLY A 1 184 ? 63.024 4.916 50.248 1.00 22.39 184 GLY A CA 1
ATOM 1386 C C . GLY A 1 184 ? 62.166 6.043 50.805 1.00 22.10 184 GLY A C 1
ATOM 1387 O O . GLY A 1 184 ? 61.017 5.837 51.187 1.00 21.28 184 GLY A O 1
ATOM 1388 N N . ILE A 1 185 ? 62.737 7.244 50.850 1.00 22.23 185 ILE A N 1
ATOM 1389 C CA . ILE A 1 185 ? 62.038 8.416 51.365 1.00 20.64 185 ILE A CA 1
ATOM 1390 C C . ILE A 1 185 ? 61.293 9.145 50.251 1.00 19.77 185 ILE A C 1
ATOM 1391 O O . ILE A 1 185 ? 61.833 9.359 49.167 1.00 19.62 185 ILE A O 1
ATOM 1396 N N . GLY A 1 186 ? 60.041 9.500 50.526 1.00 18.80 186 GLY A N 1
ATOM 1397 C CA . GLY A 1 186 ? 59.223 10.228 49.572 1.00 17.69 186 GLY A CA 1
ATOM 1398 C C . GLY A 1 186 ? 58.485 11.313 50.340 1.00 18.58 186 GLY A C 1
ATOM 1399 O O . GLY A 1 186 ? 58.245 11.162 51.534 1.00 17.99 186 GLY A O 1
ATOM 1400 N N . SER A 1 187 ? 58.128 12.414 49.689 1.00 18.47 187 SER A N 1
ATOM 1401 C CA . SER A 1 187 ? 57.419 13.470 50.402 1.00 19.26 187 SER A CA 1
ATOM 1402 C C . SER A 1 187 ? 56.563 14.329 49.482 1.00 19.64 187 SER A C 1
ATOM 1403 O O . SER A 1 187 ? 56.768 14.370 48.268 1.00 18.50 187 SER A O 1
ATOM 1406 N N . ALA A 1 188 ? 55.587 15.004 50.073 1.00 21.19 188 ALA A N 1
ATOM 1407 C CA . ALA A 1 188 ? 54.689 15.864 49.319 1.00 21.36 188 ALA A CA 1
ATOM 1408 C C . ALA A 1 188 ? 53.822 16.633 50.297 1.00 21.16 188 ALA A C 1
ATOM 1409 O O . ALA A 1 188 ? 53.724 16.263 51.464 1.00 21.11 188 ALA A O 1
ATOM 1411 N N . SER A 1 189 ? 53.197 17.704 49.822 1.00 20.80 189 SER A N 1
ATOM 1412 C CA . SER A 1 189 ? 52.337 18.511 50.673 1.00 22.53 189 SER A CA 1
ATOM 1413 C C . SER A 1 189 ? 51.144 19.005 49.877 1.00 23.70 189 SER A C 1
ATOM 1414 O O . SER A 1 189 ? 51.155 18.989 48.647 1.00 24.94 189 SER A O 1
ATOM 1417 N N . ARG A 1 190 ? 50.111 19.436 50.591 1.00 24.55 190 ARG A N 1
ATOM 1418 C CA . ARG A 1 190 ? 48.900 19.949 49.966 1.00 24.36 190 ARG A CA 1
ATOM 1419 C C . ARG A 1 190 ? 48.399 21.134 50.767 1.00 25.30 190 ARG A C 1
ATOM 1420 O O . ARG A 1 190 ? 48.562 21.180 51.986 1.00 24.91 190 ARG A O 1
ATOM 1428 N N . ILE A 1 191 ? 47.794 22.092 50.072 1.00 27.29 191 ILE A N 1
ATOM 1429 C CA . ILE A 1 191 ? 47.245 23.287 50.703 1.00 26.48 191 ILE A CA 1
ATOM 1430 C C . ILE A 1 191 ? 45.732 23.179 50.647 1.00 25.89 191 ILE A C 1
ATOM 1431 O O . ILE A 1 191 ? 45.185 22.743 49.638 1.00 27.29 191 ILE A O 1
ATOM 1436 N N . VAL A 1 192 ? 45.054 23.564 51.723 1.00 26.17 192 VAL A N 1
ATOM 1437 C CA . VAL A 1 192 ? 43.592 23.509 51.757 1.00 26.61 192 VAL A CA 1
ATOM 1438 C C . VAL A 1 192 ? 43.031 24.739 52.464 1.00 27.59 192 VAL A C 1
ATOM 1439 O O . VAL A 1 192 ? 43.607 25.223 53.444 1.00 29.35 192 VAL A O 1
ATOM 1443 N N . GLU A 1 193 ? 41.909 25.251 51.970 1.00 28.11 193 GLU A N 1
ATOM 1444 C CA . GLU A 1 193 ? 41.303 26.413 52.602 1.00 30.15 193 GLU A CA 1
ATOM 1445 C C . GLU A 1 193 ? 40.044 26.004 53.344 1.00 28.71 193 GLU A C 1
ATOM 1446 O O . GLU A 1 193 ? 39.131 25.421 52.761 1.00 28.71 193 GLU A O 1
ATOM 1452 N N . ILE A 1 194 ? 40.011 26.300 54.639 1.00 28.38 194 ILE A N 1
ATOM 1453 C CA . ILE A 1 194 ? 38.865 25.964 55.471 1.00 28.44 194 ILE A CA 1
ATOM 1454 C C . ILE A 1 194 ? 38.340 27.216 56.168 1.00 29.38 194 ILE A C 1
ATOM 1455 O O . ILE A 1 194 ? 39.020 27.811 57.005 1.00 27.81 194 ILE A O 1
ATOM 1460 N N . GLU A 1 195 ? 37.121 27.604 55.811 1.00 31.69 195 GLU A N 1
ATOM 1461 C CA . GLU A 1 195 ? 36.490 28.788 56.378 1.00 33.21 195 GLU A CA 1
ATOM 1462 C C . GLU A 1 195 ? 37.389 30.010 56.229 1.00 32.80 195 GLU A C 1
ATOM 1463 O O . GLU A 1 195 ? 37.729 30.670 57.208 1.00 31.63 195 GLU A O 1
ATOM 1469 N N . GLY A 1 196 ? 37.786 30.286 54.991 1.00 34.30 196 GLY A N 1
ATOM 1470 C CA . GLY A 1 196 ? 38.626 31.435 54.706 1.00 37.14 196 GLY A CA 1
ATOM 1471 C C . GLY A 1 196 ? 40.033 31.409 55.271 1.00 38.43 196 GLY A C 1
ATOM 1472 O O . GLY A 1 196 ? 40.637 32.462 55.467 1.00 40.54 196 GLY A O 1
ATOM 1473 N N . LYS A 1 197 ? 40.566 30.221 55.533 1.00 38.74 197 LYS A N 1
ATOM 1474 C CA . LYS A 1 197 ? 41.918 30.114 56.068 1.00 38.23 197 LYS A CA 1
ATOM 1475 C C . LYS A 1 197 ? 42.713 29.023 55.364 1.00 36.75 197 LYS A C 1
ATOM 1476 O O . LYS A 1 197 ? 42.196 27.940 55.085 1.00 35.37 197 LYS A O 1
ATOM 1482 N N . LYS A 1 198 ? 43.973 29.317 55.070 1.00 34.29 198 LYS A N 1
ATOM 1483 C CA . LYS A 1 198 ? 44.826 28.352 54.404 1.00 34.83 198 LYS A CA 1
ATOM 1484 C C . LYS A 1 198 ? 45.560 27.488 55.417 1.00 32.41 198 LYS A C 1
ATOM 1485 O O . LYS A 1 198 ? 46.091 27.985 56.410 1.00 31.05 198 LYS A O 1
ATOM 1491 N N . TYR A 1 199 ? 45.569 26.186 55.167 1.00 30.25 199 TYR A N 1
ATOM 1492 C CA . TYR A 1 199 ? 46.263 25.246 56.039 1.00 26.97 199 TYR A CA 1
ATOM 1493 C C . TYR A 1 199 ? 47.058 24.305 55.142 1.00 26.60 199 TYR A C 1
ATOM 1494 O O . TYR A 1 199 ? 46.623 23.964 54.039 1.00 25.38 199 TYR A O 1
ATOM 1503 N N . THR A 1 200 ? 48.223 23.891 55.619 1.00 25.44 200 THR A N 1
ATOM 1504 C CA . THR A 1 200 ? 49.074 22.990 54.861 1.00 24.63 200 THR A CA 1
ATOM 1505 C C . THR A 1 200 ? 49.130 21.605 55.506 1.00 24.62 200 THR A C 1
ATOM 1506 O O . THR A 1 200 ? 49.174 21.477 56.737 1.00 25.24 200 THR A O 1
ATOM 1510 N N . VAL A 1 201 ? 49.120 20.577 54.666 1.00 23.35 201 VAL A N 1
ATOM 1511 C CA . VAL A 1 201 ? 49.224 19.196 55.124 1.00 21.86 201 VAL A CA 1
ATOM 1512 C C . VAL A 1 201 ? 50.411 18.584 54.392 1.00 20.70 201 VAL A C 1
ATOM 1513 O O . VAL A 1 201 ? 50.381 18.440 53.170 1.00 20.57 201 VAL A O 1
ATOM 1517 N N . GLY A 1 202 ? 51.457 18.243 55.136 1.00 21.20 202 GLY A N 1
ATOM 1518 C CA . GLY A 1 202 ? 52.630 17.647 54.523 1.00 21.72 202 GLY A CA 1
ATOM 1519 C C . GLY A 1 202 ? 52.809 16.182 54.887 1.00 21.17 202 GLY A C 1
ATOM 1520 O O . GLY A 1 202 ? 52.322 15.723 55.922 1.00 20.33 202 GLY A O 1
ATOM 1521 N N . ALA A 1 203 ? 53.520 15.443 54.043 1.00 20.83 203 ALA A N 1
ATOM 1522 C CA . ALA A 1 203 ? 53.744 14.030 54.310 1.00 21.10 203 ALA A CA 1
ATOM 1523 C C . ALA A 1 203 ? 55.124 13.546 53.916 1.00 20.77 203 ALA A C 1
ATOM 1524 O O . ALA A 1 203 ? 55.658 13.926 52.882 1.00 22.39 203 ALA A O 1
ATOM 1526 N N . LEU A 1 204 ? 55.699 12.710 54.770 1.00 21.79 204 LEU A N 1
ATOM 1527 C CA . LEU A 1 204 ? 56.991 12.105 54.511 1.00 21.28 204 LEU A CA 1
ATOM 1528 C C . LEU A 1 204 ? 56.783 10.611 54.745 1.00 21.72 204 LEU A C 1
ATOM 1529 O O . LEU A 1 204 ? 56.281 10.196 55.795 1.00 22.40 204 LEU A O 1
ATOM 1534 N N . VAL A 1 205 ? 57.152 9.798 53.767 1.00 20.21 205 VAL A N 1
ATOM 1535 C CA . VAL A 1 205 ? 56.975 8.368 53.918 1.00 20.02 205 VAL A CA 1
ATOM 1536 C C . VAL A 1 205 ? 58.267 7.603 53.719 1.00 19.26 205 VAL A C 1
ATOM 1537 O O . VAL A 1 205 ? 59.170 8.050 53.017 1.00 19.73 205 VAL A O 1
ATOM 1541 N N . LEU A 1 206 ? 58.337 6.444 54.361 1.00 19.63 206 LEU A N 1
ATOM 1542 C CA . LEU A 1 206 ? 59.474 5.539 54.256 1.00 18.35 206 LEU A CA 1
ATOM 1543 C C . LEU A 1 206 ? 58.788 4.313 53.683 1.00 19.12 206 LEU A C 1
ATOM 1544 O O . LEU A 1 206 ? 58.134 3.573 54.411 1.00 18.30 206 LEU A O 1
ATOM 1549 N N . SER A 1 207 ? 58.907 4.128 52.371 1.00 20.09 207 SER A N 1
ATOM 1550 C CA . SER A 1 207 ? 58.250 3.020 51.693 1.00 22.07 207 SER A CA 1
ATOM 1551 C C . SER A 1 207 ? 59.103 1.771 51.633 1.00 21.72 207 SER A C 1
ATOM 1552 O O . SER A 1 207 ? 60.270 1.822 51.253 1.00 22.04 207 SER A O 1
ATOM 1555 N N . ASN A 1 208 ? 58.504 0.641 51.984 1.00 21.60 208 ASN A N 1
ATOM 1556 C CA . ASN A 1 208 ? 59.226 -0.624 51.972 1.00 21.90 208 ASN A CA 1
ATOM 1557 C C . ASN A 1 208 ? 58.227 -1.769 51.895 1.00 21.12 208 ASN A C 1
ATOM 1558 O O . ASN A 1 208 ? 58.354 -2.765 52.609 1.00 21.65 208 ASN A O 1
ATOM 1563 N N . PHE A 1 209 ? 57.243 -1.628 51.011 1.00 22.37 209 PHE A N 1
ATOM 1564 C CA . PHE A 1 209 ? 56.187 -2.631 50.865 1.00 22.44 209 PHE A CA 1
ATOM 1565 C C . PHE A 1 209 ? 55.785 -2.898 49.423 1.00 22.70 209 PHE A C 1
ATOM 1566 O O . PHE A 1 209 ? 56.321 -2.311 48.478 1.00 22.93 209 PHE A O 1
ATOM 1574 N N . GLY A 1 210 ? 54.815 -3.797 49.282 1.00 24.17 210 GLY A N 1
ATOM 1575 C CA . GLY A 1 210 ? 54.249 -4.116 47.986 1.00 24.96 210 GLY A CA 1
ATOM 1576 C C . GLY A 1 210 ? 54.892 -5.114 47.058 1.00 26.64 210 GLY A C 1
ATOM 1577 O O . GLY A 1 210 ? 56.116 -5.255 47.009 1.00 24.81 210 GLY A O 1
ATOM 1578 N N . ARG A 1 211 ? 54.027 -5.817 46.328 1.00 28.42 211 ARG A N 1
ATOM 1579 C CA . ARG A 1 211 ? 54.433 -6.795 45.323 1.00 30.83 211 ARG A CA 1
ATOM 1580 C C . ARG A 1 211 ? 54.555 -5.969 44.048 1.00 30.77 211 ARG A C 1
ATOM 1581 O O . ARG A 1 211 ? 53.906 -4.927 43.921 1.00 31.43 211 ARG A O 1
ATOM 1589 N N . ARG A 1 212 ? 55.364 -6.429 43.105 1.00 28.81 212 ARG A N 1
ATOM 1590 C CA . ARG A 1 212 ? 55.557 -5.699 41.859 1.00 29.07 212 ARG A CA 1
ATOM 1591 C C . ARG A 1 212 ? 54.249 -5.349 41.147 1.00 28.64 212 ARG A C 1
ATOM 1592 O O . ARG A 1 212 ? 54.050 -4.206 40.727 1.00 27.53 212 ARG A O 1
ATOM 1600 N N . GLU A 1 213 ? 53.360 -6.331 41.027 1.00 27.21 213 GLU A N 1
ATOM 1601 C CA . GLU A 1 213 ? 52.089 -6.142 40.340 1.00 28.60 213 GLU A CA 1
ATOM 1602 C C . GLU A 1 213 ? 51.009 -5.332 41.050 1.00 27.92 213 GLU A C 1
ATOM 1603 O O . GLU A 1 213 ? 49.976 -5.032 40.445 1.00 27.60 213 GLU A O 1
ATOM 1609 N N . ASP A 1 214 ? 51.218 -4.980 42.314 1.00 25.49 214 ASP A N 1
ATOM 1610 C CA . ASP A 1 214 ? 50.210 -4.196 43.017 1.00 25.19 214 ASP A CA 1
ATOM 1611 C C . ASP A 1 214 ? 50.297 -2.711 42.649 1.00 25.36 214 ASP A C 1
ATOM 1612 O O . ASP A 1 214 ? 49.284 -2.014 42.603 1.00 25.21 214 ASP A O 1
ATOM 1617 N N . LEU A 1 215 ? 51.511 -2.243 42.377 1.00 24.59 215 LEU A N 1
ATOM 1618 C CA . LEU A 1 215 ? 51.763 -0.840 42.052 1.00 24.29 215 LEU A CA 1
ATOM 1619 C C . LEU A 1 215 ? 50.684 -0.157 41.213 1.00 25.54 215 LEU A C 1
ATOM 1620 O O . LEU A 1 215 ? 50.414 -0.530 40.066 1.00 25.06 215 LEU A O 1
ATOM 1625 N N . THR A 1 216 ? 50.073 0.862 41.809 1.00 25.21 216 THR A N 1
ATOM 1626 C CA . THR A 1 216 ? 49.023 1.629 41.161 1.00 24.46 216 THR A CA 1
ATOM 1627 C C . THR A 1 216 ? 49.408 3.104 41.210 1.00 24.15 216 THR A C 1
ATOM 1628 O O . THR A 1 216 ? 49.572 3.667 42.292 1.00 21.20 216 THR A O 1
ATOM 1632 N N . ILE A 1 217 ? 49.563 3.725 40.043 1.00 23.08 217 ILE A N 1
ATOM 1633 C CA . ILE A 1 217 ? 49.945 5.136 39.995 1.00 23.36 217 ILE A CA 1
ATOM 1634 C C . ILE A 1 217 ? 48.870 5.977 39.336 1.00 22.93 217 ILE A C 1
ATOM 1635 O O . ILE A 1 217 ? 48.656 5.894 38.131 1.00 24.46 217 ILE A O 1
ATOM 1640 N N . ALA A 1 218 ? 48.195 6.785 40.143 1.00 24.07 218 ALA A N 1
ATOM 1641 C CA . ALA A 1 218 ? 47.127 7.639 39.650 1.00 25.39 218 ALA A CA 1
ATOM 1642 C C . ALA A 1 218 ? 46.085 6.779 38.950 1.00 25.82 218 ALA A C 1
ATOM 1643 O O . ALA A 1 218 ? 45.565 7.149 37.901 1.00 27.24 218 ALA A O 1
ATOM 1645 N N . GLY A 1 219 ? 45.805 5.617 39.535 1.00 27.25 219 GLY A N 1
ATOM 1646 C CA . GLY A 1 219 ? 44.809 4.713 38.981 1.00 27.34 219 GLY A CA 1
ATOM 1647 C C . GLY A 1 219 ? 45.287 3.722 37.933 1.00 27.94 219 GLY A C 1
ATOM 1648 O O . GLY A 1 219 ? 44.592 2.749 37.630 1.00 26.63 219 GLY A O 1
ATOM 1649 N N . VAL A 1 220 ? 46.471 3.959 37.382 1.00 28.46 220 VAL A N 1
ATOM 1650 C CA . VAL A 1 220 ? 47.027 3.087 36.350 1.00 28.39 220 VAL A CA 1
ATOM 1651 C C . VAL A 1 220 ? 47.819 1.926 36.955 1.00 27.40 220 VAL A C 1
ATOM 1652 O O . VAL A 1 220 ? 48.717 2.139 37.768 1.00 26.71 220 VAL A O 1
ATOM 1656 N N . PRO A 1 221 ? 47.491 0.680 36.566 1.00 27.06 221 PRO A N 1
ATOM 1657 C CA . PRO A 1 221 ? 48.194 -0.497 37.090 1.00 27.04 221 PRO A CA 1
ATOM 1658 C C . PRO A 1 221 ? 49.628 -0.605 36.567 1.00 28.32 221 PRO A C 1
ATOM 1659 O O . PRO A 1 221 ? 49.992 -1.567 35.881 1.00 29.47 221 PRO A O 1
ATOM 1663 N N . VAL A 1 222 ? 50.432 0.397 36.911 1.00 27.79 222 VAL A N 1
ATOM 1664 C CA . VAL A 1 222 ? 51.824 0.473 36.500 1.00 27.26 222 VAL A CA 1
ATOM 1665 C C . VAL A 1 222 ? 52.613 -0.770 36.908 1.00 28.55 222 VAL A C 1
ATOM 1666 O O . VAL A 1 222 ? 53.610 -1.112 36.281 1.00 30.62 222 VAL A O 1
ATOM 1670 N N . GLY A 1 223 ? 52.164 -1.442 37.959 1.00 29.56 223 GLY A N 1
ATOM 1671 C CA . GLY A 1 223 ? 52.851 -2.639 38.415 1.00 31.02 223 GLY A CA 1
ATOM 1672 C C . GLY A 1 223 ? 52.791 -3.767 37.404 1.00 31.45 223 GLY A C 1
ATOM 1673 O O . GLY A 1 223 ? 53.809 -4.402 37.114 1.00 31.27 223 GLY A O 1
ATOM 1674 N N . LEU A 1 224 ? 51.600 -4.020 36.867 1.00 32.14 224 LEU A N 1
ATOM 1675 C CA . LEU A 1 224 ? 51.409 -5.074 35.874 1.00 33.91 224 LEU A CA 1
ATOM 1676 C C . LEU A 1 224 ? 52.122 -4.770 34.561 1.00 33.95 224 LEU A C 1
ATOM 1677 O O . LEU A 1 224 ? 52.735 -5.652 33.952 1.00 33.68 224 LEU A O 1
ATOM 1682 N N . GLU A 1 225 ? 52.044 -3.517 34.124 1.00 32.77 225 GLU A N 1
ATOM 1683 C CA . GLU A 1 225 ? 52.697 -3.113 32.888 1.00 31.75 225 GLU A CA 1
ATOM 1684 C C . GLU A 1 225 ? 54.209 -3.324 32.971 1.00 30.34 225 GLU A C 1
ATOM 1685 O O . GLU A 1 225 ? 54.872 -3.538 31.957 1.00 30.41 225 GLU A O 1
ATOM 1691 N N . LEU A 1 226 ? 54.756 -3.265 34.180 1.00 29.59 226 LEU A N 1
ATOM 1692 C CA . LEU A 1 226 ? 56.192 -3.444 34.367 1.00 28.95 226 LEU A CA 1
ATOM 1693 C C . LEU A 1 226 ? 56.533 -4.771 35.052 1.00 28.42 226 LEU A C 1
ATOM 1694 O O . LEU A 1 226 ? 57.567 -4.891 35.702 1.00 26.98 226 LEU A O 1
ATOM 1699 N N . LYS A 1 227 ? 55.653 -5.756 34.894 1.00 30.09 227 LYS A N 1
ATOM 1700 C CA . LYS A 1 227 ? 55.836 -7.090 35.471 1.00 33.17 227 LYS A CA 1
ATOM 1701 C C . LYS A 1 227 ? 57.256 -7.626 35.342 1.00 34.19 227 LYS A C 1
ATOM 1702 O O . LYS A 1 227 ? 57.904 -7.974 36.327 1.00 34.93 227 LYS A O 1
ATOM 1708 N N . ASN A 1 228 ? 57.722 -7.692 34.104 1.00 35.66 228 ASN A N 1
ATOM 1709 C CA . ASN A 1 228 ? 59.031 -8.246 33.784 1.00 36.51 228 ASN A CA 1
ATOM 1710 C C . ASN A 1 228 ? 60.265 -7.372 33.988 1.00 37.05 228 ASN A C 1
ATOM 1711 O O . ASN A 1 228 ? 61.387 -7.823 33.732 1.00 37.42 228 ASN A O 1
ATOM 1716 N N . TRP A 1 229 ? 60.084 -6.135 34.439 1.00 35.63 229 TRP A N 1
ATOM 1717 C CA . TRP A 1 229 ? 61.241 -5.279 34.668 1.00 34.72 229 TRP A CA 1
ATOM 1718 C C . TRP A 1 229 ? 62.095 -5.983 35.730 1.00 34.82 229 TRP A C 1
ATOM 1719 O O . TRP A 1 229 ? 61.574 -6.477 36.727 1.00 35.48 229 TRP A O 1
ATOM 1730 N N . PRO A 1 230 ? 63.421 -6.048 35.520 1.00 35.28 230 PRO A N 1
ATOM 1731 C CA . PRO A 1 230 ? 64.365 -6.698 36.441 1.00 34.76 230 PRO A CA 1
ATOM 1732 C C . PRO A 1 230 ? 64.254 -6.288 37.911 1.00 34.18 230 PRO A C 1
ATOM 1733 O O . PRO A 1 230 ? 63.609 -5.295 38.246 1.00 34.02 230 PRO A O 1
ATOM 1737 N N . GLY A 1 231 ? 64.895 -7.069 38.778 1.00 33.62 231 GLY A N 1
ATOM 1738 C CA . GLY A 1 231 ? 64.902 -6.773 40.199 1.00 33.25 231 GLY A CA 1
ATOM 1739 C C . GLY A 1 231 ? 63.861 -7.461 41.062 1.00 33.44 231 GLY A C 1
ATOM 1740 O O . GLY A 1 231 ? 63.730 -7.128 42.238 1.00 32.74 231 GLY A O 1
ATOM 1741 N N . ARG A 1 232 ? 63.128 -8.418 40.503 1.00 32.15 232 ARG A N 1
ATOM 1742 C CA . ARG A 1 232 ? 62.101 -9.110 41.273 1.00 32.89 232 ARG A CA 1
ATOM 1743 C C . ARG A 1 232 ? 62.677 -10.132 42.242 1.00 32.84 232 ARG A C 1
ATOM 1744 O O . ARG A 1 232 ? 63.737 -10.707 41.994 1.00 32.45 232 ARG A O 1
ATOM 1752 N N . GLY A 1 233 ? 61.974 -10.337 43.355 1.00 32.34 233 GLY A N 1
ATOM 1753 C CA . GLY A 1 233 ? 62.419 -11.286 44.360 1.00 31.85 233 GLY A CA 1
ATOM 1754 C C . GLY A 1 233 ? 62.112 -10.844 45.782 1.00 31.12 233 GLY A C 1
ATOM 1755 O O . GLY A 1 233 ? 61.882 -9.661 46.052 1.00 27.70 233 GLY A O 1
ATOM 1756 N N . SER A 1 239 ? 56.023 -3.110 54.475 1.00 20.06 239 SER A N 1
ATOM 1757 C CA . SER A 1 239 ? 56.349 -2.234 55.586 1.00 21.02 239 SER A CA 1
ATOM 1758 C C . SER A 1 239 ? 56.363 -0.766 55.134 1.00 19.90 239 SER A C 1
ATOM 1759 O O . SER A 1 239 ? 56.819 -0.453 54.034 1.00 19.72 239 SER A O 1
ATOM 1762 N N . ILE A 1 240 ? 55.849 0.128 55.971 1.00 19.86 240 ILE A N 1
ATOM 1763 C CA . ILE A 1 240 ? 55.845 1.554 55.633 1.00 19.21 240 ILE A CA 1
ATOM 1764 C C . ILE A 1 240 ? 55.444 2.456 56.795 1.00 18.79 240 ILE A C 1
ATOM 1765 O O . ILE A 1 240 ? 54.522 2.157 57.552 1.00 20.33 240 ILE A O 1
ATOM 1770 N N . ILE A 1 241 ? 56.161 3.565 56.932 1.00 18.67 241 ILE A N 1
ATOM 1771 C CA . ILE A 1 241 ? 55.880 4.521 57.988 1.00 18.71 241 ILE A CA 1
ATOM 1772 C C . ILE A 1 241 ? 55.434 5.806 57.319 1.00 18.14 241 ILE A C 1
ATOM 1773 O O . ILE A 1 241 ? 56.080 6.283 56.387 1.00 18.34 241 ILE A O 1
ATOM 1778 N N . MET A 1 242 ? 54.324 6.359 57.786 1.00 18.34 242 MET A N 1
ATOM 1779 C CA . MET A 1 242 ? 53.810 7.598 57.217 1.00 20.54 242 MET A CA 1
ATOM 1780 C C . MET A 1 242 ? 53.798 8.665 58.291 1.00 19.04 242 MET A C 1
ATOM 1781 O O . MET A 1 242 ? 53.184 8.494 59.341 1.00 21.32 242 MET A O 1
ATOM 1786 N N . ILE A 1 243 ? 54.503 9.758 58.036 1.00 18.65 243 ILE A N 1
ATOM 1787 C CA . ILE A 1 243 ? 54.566 10.852 58.997 1.00 18.01 243 ILE A CA 1
ATOM 1788 C C . ILE A 1 243 ? 53.792 12.028 58.430 1.00 18.85 243 ILE A C 1
ATOM 1789 O O . ILE A 1 243 ? 54.126 12.556 57.368 1.00 17.32 243 ILE A O 1
ATOM 1794 N N . ILE A 1 244 ? 52.749 12.429 59.141 1.00 19.14 244 ILE A N 1
ATOM 1795 C CA . ILE A 1 244 ? 51.919 13.534 58.696 1.00 21.15 244 ILE A CA 1
ATOM 1796 C C . ILE A 1 244 ? 52.109 14.759 59.582 1.00 23.27 244 ILE A C 1
ATOM 1797 O O . ILE A 1 244 ? 52.151 14.657 60.814 1.00 23.02 244 ILE A O 1
ATOM 1802 N N . ALA A 1 245 ? 52.228 15.916 58.944 1.00 23.48 245 ALA A N 1
ATOM 1803 C CA . ALA A 1 245 ? 52.381 17.175 59.666 1.00 22.81 245 ALA A CA 1
ATOM 1804 C C . ALA A 1 245 ? 51.379 18.174 59.102 1.00 21.88 245 ALA A C 1
ATOM 1805 O O . ALA A 1 245 ? 51.071 18.148 57.908 1.00 19.55 245 ALA A O 1
ATOM 1807 N N . THR A 1 246 ? 50.867 19.046 59.967 1.00 22.74 246 THR A N 1
ATOM 1808 C CA . THR A 1 246 ? 49.916 20.071 59.553 1.00 22.42 246 THR A CA 1
ATOM 1809 C C . THR A 1 246 ? 49.986 21.265 60.489 1.00 22.74 246 THR A C 1
ATOM 1810 O O . THR A 1 246 ? 50.389 21.135 61.646 1.00 22.89 246 THR A O 1
ATOM 1814 N N . ASP A 1 247 ? 49.604 22.431 59.981 1.00 23.87 247 ASP A N 1
ATOM 1815 C CA . ASP A 1 247 ? 49.606 23.640 60.789 1.00 25.25 247 ASP A CA 1
ATOM 1816 C C . ASP A 1 247 ? 48.173 23.961 61.220 1.00 25.90 247 ASP A C 1
ATOM 1817 O O . ASP A 1 247 ? 47.892 25.026 61.766 1.00 25.54 247 ASP A O 1
ATOM 1822 N N . ALA A 1 248 ? 47.266 23.022 60.972 1.00 24.16 248 ALA A N 1
ATOM 1823 C CA . ALA A 1 248 ? 45.873 23.199 61.351 1.00 23.89 248 ALA A CA 1
ATOM 1824 C C . ALA A 1 248 ? 45.707 22.836 62.826 1.00 22.44 248 ALA A C 1
ATOM 1825 O O . ALA A 1 248 ? 46.254 21.836 63.289 1.00 24.92 248 ALA A O 1
ATOM 1827 N N . PRO A 1 249 ? 44.969 23.658 63.590 1.00 20.79 249 PRO A N 1
ATOM 1828 C CA . PRO A 1 249 ? 44.761 23.375 65.014 1.00 20.41 249 PRO A CA 1
ATOM 1829 C C . PRO A 1 249 ? 43.855 22.156 65.192 1.00 19.19 249 PRO A C 1
ATOM 1830 O O . PRO A 1 249 ? 42.717 22.146 64.725 1.00 19.00 249 PRO A O 1
ATOM 1834 N N . LEU A 1 250 ? 44.373 21.133 65.864 1.00 20.61 250 LEU A N 1
ATOM 1835 C CA . LEU A 1 250 ? 43.628 19.887 66.087 1.00 19.90 250 LEU A CA 1
ATOM 1836 C C . LEU A 1 250 ? 44.023 19.224 67.402 1.00 17.54 250 LEU A C 1
ATOM 1837 O O . LEU A 1 250 ? 45.196 19.201 67.764 1.00 20.14 250 LEU A O 1
ATOM 1842 N N . THR A 1 251 ? 43.039 18.680 68.109 1.00 18.28 251 THR A N 1
ATOM 1843 C CA . THR A 1 251 ? 43.292 18.006 69.375 1.00 18.33 251 THR A CA 1
ATOM 1844 C C . THR A 1 251 ? 43.896 16.625 69.094 1.00 18.78 251 THR A C 1
ATOM 1845 O O . THR A 1 251 ? 43.980 16.202 67.939 1.00 16.20 251 THR A O 1
ATOM 1849 N N . GLY A 1 252 ? 44.328 15.940 70.147 1.00 18.25 252 GLY A N 1
ATOM 1850 C CA . GLY A 1 252 ? 44.908 14.617 69.990 1.00 19.60 252 GLY A CA 1
ATOM 1851 C C . GLY A 1 252 ? 43.956 13.673 69.275 1.00 18.90 252 GLY A C 1
ATOM 1852 O O . GLY A 1 252 ? 44.338 13.004 68.317 1.00 19.62 252 GLY A O 1
ATOM 1853 N N . ARG A 1 253 ? 42.709 13.638 69.728 1.00 19.06 253 ARG A N 1
ATOM 1854 C CA . ARG A 1 253 ? 41.698 12.773 69.130 1.00 19.97 253 ARG A CA 1
ATOM 1855 C C . ARG A 1 253 ? 41.596 12.992 67.631 1.00 19.50 253 ARG A C 1
ATOM 1856 O O . ARG A 1 253 ? 41.558 12.035 66.852 1.00 18.98 253 ARG A O 1
ATOM 1864 N N . GLN A 1 254 ? 41.551 14.259 67.232 1.00 18.24 254 GLN A N 1
ATOM 1865 C CA . GLN A 1 254 ? 41.451 14.622 65.824 1.00 15.35 254 GLN A CA 1
ATOM 1866 C C . GLN A 1 254 ? 42.682 14.201 65.044 1.00 14.62 254 GLN A C 1
ATOM 1867 O O . GLN A 1 254 ? 42.589 13.853 63.871 1.00 14.22 254 GLN A O 1
ATOM 1873 N N . LEU A 1 255 ? 43.842 14.241 65.689 1.00 15.51 255 LEU A N 1
ATOM 1874 C CA . LEU A 1 255 ? 45.069 13.849 65.017 1.00 17.38 255 LEU A CA 1
ATOM 1875 C C . LEU A 1 255 ? 45.110 12.322 64.821 1.00 17.90 255 LEU A C 1
ATOM 1876 O O . LEU A 1 255 ? 45.771 11.831 63.907 1.00 18.81 255 LEU A O 1
ATOM 1881 N N . ASN A 1 256 ? 44.399 11.576 65.663 1.00 17.39 256 ASN A N 1
ATOM 1882 C CA . ASN A 1 256 ? 44.342 10.124 65.487 1.00 18.93 256 ASN A CA 1
ATOM 1883 C C . ASN A 1 256 ? 43.505 9.881 64.237 1.00 19.31 256 ASN A C 1
ATOM 1884 O O . ASN A 1 256 ? 43.791 8.974 63.457 1.00 21.15 256 ASN A O 1
ATOM 1889 N N . ARG A 1 257 ? 42.483 10.714 64.038 1.00 17.71 257 ARG A N 1
ATOM 1890 C CA . ARG A 1 257 ? 41.619 10.582 62.868 1.00 17.27 257 ARG A CA 1
ATOM 1891 C C . ARG A 1 257 ? 42.443 10.859 61.613 1.00 18.61 257 ARG A C 1
ATOM 1892 O O . ARG A 1 257 ? 42.373 10.116 60.633 1.00 19.43 257 ARG A O 1
ATOM 1900 N N . VAL A 1 258 ? 43.226 11.934 61.649 1.00 16.85 258 VAL A N 1
ATOM 1901 C CA . VAL A 1 258 ? 44.079 12.302 60.529 1.00 15.35 258 VAL A CA 1
ATOM 1902 C C . VAL A 1 258 ? 45.037 11.152 60.191 1.00 15.95 258 VAL A C 1
ATOM 1903 O O . VAL A 1 258 ? 45.203 10.791 59.031 1.00 16.57 258 VAL A O 1
ATOM 1907 N N . ALA A 1 259 ? 45.666 10.577 61.208 1.00 16.86 259 ALA A N 1
ATOM 1908 C CA . ALA A 1 259 ? 46.597 9.479 60.987 1.00 18.38 259 ALA A CA 1
ATOM 1909 C C . ALA A 1 259 ? 45.948 8.353 60.166 1.00 18.19 259 ALA A C 1
ATOM 1910 O O . ALA A 1 259 ? 46.568 7.803 59.258 1.00 20.38 259 ALA A O 1
ATOM 1912 N N . LYS A 1 260 ? 44.695 8.031 60.474 1.00 18.60 260 LYS A N 1
ATOM 1913 C CA . LYS A 1 260 ? 43.968 6.976 59.766 1.00 18.20 260 LYS A CA 1
ATOM 1914 C C . LYS A 1 260 ? 43.758 7.248 58.280 1.00 18.96 260 LYS A C 1
ATOM 1915 O O . LYS A 1 260 ? 43.685 6.318 57.475 1.00 16.75 260 LYS A O 1
ATOM 1921 N N . ARG A 1 261 ? 43.639 8.524 57.923 1.00 18.07 261 ARG A N 1
ATOM 1922 C CA . ARG A 1 261 ? 43.403 8.913 56.544 1.00 17.37 261 ARG A CA 1
ATOM 1923 C C . ARG A 1 261 ? 44.610 8.663 55.656 1.00 17.02 261 ARG A C 1
ATOM 1924 O O . ARG A 1 261 ? 44.493 8.589 54.426 1.00 17.16 261 ARG A O 1
ATOM 1932 N N . ALA A 1 262 ? 45.770 8.519 56.279 1.00 16.35 262 ALA A N 1
ATOM 1933 C CA . ALA A 1 262 ? 46.987 8.246 55.536 1.00 18.38 262 ALA A CA 1
ATOM 1934 C C . ALA A 1 262 ? 46.877 6.883 54.852 1.00 18.30 262 ALA A C 1
ATOM 1935 O O . ALA A 1 262 ? 47.485 6.655 53.806 1.00 19.22 262 ALA A O 1
ATOM 1937 N N . ILE A 1 263 ? 46.094 5.982 55.438 1.00 19.09 263 ILE A N 1
ATOM 1938 C CA . ILE A 1 263 ? 45.928 4.649 54.869 1.00 20.27 263 ILE A CA 1
ATOM 1939 C C . ILE A 1 263 ? 45.163 4.691 53.557 1.00 21.17 263 ILE A C 1
ATOM 1940 O O . ILE A 1 263 ? 45.309 3.801 52.714 1.00 21.35 263 ILE A O 1
ATOM 1945 N N . VAL A 1 264 ? 44.338 5.718 53.376 1.00 19.01 264 VAL A N 1
ATOM 1946 C CA . VAL A 1 264 ? 43.597 5.831 52.133 1.00 18.64 264 VAL A CA 1
ATOM 1947 C C . VAL A 1 264 ? 44.600 6.027 50.990 1.00 19.00 264 VAL A C 1
ATOM 1948 O O . VAL A 1 264 ? 44.474 5.413 49.928 1.00 19.83 264 VAL A O 1
ATOM 1952 N N . GLY A 1 265 ? 45.604 6.871 51.221 1.00 17.98 265 GLY A N 1
ATOM 1953 C CA . GLY A 1 265 ? 46.616 7.114 50.209 1.00 17.99 265 GLY A CA 1
ATOM 1954 C C . GLY A 1 265 ? 47.440 5.861 49.950 1.00 18.51 265 GLY A C 1
ATOM 1955 O O . GLY A 1 265 ? 47.762 5.544 48.809 1.00 20.34 265 GLY A O 1
ATOM 1956 N N . LEU A 1 266 ? 47.785 5.150 51.017 1.00 18.66 266 LEU A N 1
ATOM 1957 C CA . LEU A 1 266 ? 48.561 3.922 50.901 1.00 20.66 266 LEU A CA 1
ATOM 1958 C C . LEU A 1 266 ? 47.829 2.917 50.012 1.00 19.67 266 LEU A C 1
ATOM 1959 O O . LEU A 1 266 ? 48.390 2.403 49.052 1.00 20.01 266 LEU A O 1
ATOM 1964 N N . ALA A 1 267 ? 46.569 2.655 50.337 1.00 20.87 267 ALA A N 1
ATOM 1965 C CA . ALA A 1 267 ? 45.745 1.708 49.587 1.00 20.41 267 ALA A CA 1
ATOM 1966 C C . ALA A 1 267 ? 45.648 2.029 48.098 1.00 21.98 267 ALA A C 1
ATOM 1967 O O . ALA A 1 267 ? 45.636 1.125 47.257 1.00 19.64 267 ALA A O 1
ATOM 1969 N N . ARG A 1 268 ? 45.576 3.321 47.785 1.00 21.76 268 ARG A N 1
ATOM 1970 C CA . ARG A 1 268 ? 45.452 3.785 46.416 1.00 22.49 268 ARG A CA 1
ATOM 1971 C C . ARG A 1 268 ? 46.687 3.552 45.542 1.00 22.16 268 ARG A C 1
ATOM 1972 O O . ARG A 1 268 ? 46.580 3.570 44.325 1.00 23.56 268 ARG A O 1
ATOM 1980 N N . THR A 1 269 ? 47.851 3.334 46.149 1.00 20.53 269 THR A N 1
ATOM 1981 C CA . THR A 1 269 ? 49.051 3.062 45.370 1.00 19.38 269 THR A CA 1
ATOM 1982 C C . THR A 1 269 ? 49.264 1.546 45.260 1.00 19.73 269 THR A C 1
ATOM 1983 O O . THR A 1 269 ? 50.229 1.094 44.645 1.00 17.59 269 THR A O 1
ATOM 1987 N N . GLY A 1 270 ? 48.358 0.765 45.844 1.00 20.12 270 GLY A N 1
ATOM 1988 C CA . GLY A 1 270 ? 48.495 -0.683 45.802 1.00 19.47 270 GLY A CA 1
ATOM 1989 C C . GLY A 1 270 ? 48.938 -1.290 47.129 1.00 21.54 270 GLY A C 1
ATOM 1990 O O . GLY A 1 270 ? 49.427 -2.430 47.172 1.00 19.70 270 GLY A O 1
ATOM 1991 N N . GLY A 1 271 ? 48.777 -0.532 48.213 1.00 19.20 271 GLY A N 1
ATOM 1992 C CA . GLY A 1 271 ? 49.155 -1.018 49.531 1.00 18.27 271 GLY A CA 1
ATOM 1993 C C . GLY A 1 271 ? 48.010 -1.788 50.174 1.00 19.89 271 GLY A C 1
ATOM 1994 O O . GLY A 1 271 ? 46.962 -1.208 50.485 1.00 18.12 271 GLY A O 1
ATOM 1995 N N . TYR A 1 272 ? 48.217 -3.092 50.381 1.00 19.33 272 TYR A N 1
ATOM 1996 C CA . TYR A 1 272 ? 47.204 -3.965 50.963 1.00 18.66 272 TYR A CA 1
ATOM 1997 C C . TYR A 1 272 ? 47.483 -4.393 52.405 1.00 19.29 272 TYR A C 1
ATOM 1998 O O . TYR A 1 272 ? 46.705 -5.156 52.992 1.00 17.88 272 TYR A O 1
ATOM 2007 N N . ALA A 1 273 ? 48.587 -3.909 52.968 1.00 18.09 273 ALA A N 1
ATOM 2008 C CA . ALA A 1 273 ? 48.970 -4.247 54.335 1.00 19.05 273 ALA A CA 1
ATOM 2009 C C . ALA A 1 273 ? 49.044 -5.769 54.527 1.00 20.30 273 ALA A C 1
ATOM 2010 O O . ALA A 1 273 ? 48.307 -6.344 55.328 1.00 18.31 273 ALA A O 1
ATOM 2012 N N . TYR A 1 274 ? 49.930 -6.420 53.782 1.00 21.82 274 TYR A N 1
ATOM 2013 C CA . TYR A 1 274 ? 50.086 -7.865 53.919 1.00 22.52 274 TYR A CA 1
ATOM 2014 C C . TYR A 1 274 ? 50.462 -8.190 55.360 1.00 22.54 274 TYR A C 1
ATOM 2015 O O . TYR A 1 274 ? 50.821 -7.301 56.146 1.00 19.77 274 TYR A O 1
ATOM 2024 N N . ASN A 1 275 ? 50.389 -9.471 55.704 1.00 20.18 275 ASN A N 1
ATOM 2025 C CA . ASN A 1 275 ? 50.690 -9.900 57.056 1.00 18.33 275 ASN A CA 1
ATOM 2026 C C . ASN A 1 275 ? 51.957 -9.346 57.700 1.00 17.44 275 ASN A C 1
ATOM 2027 O O . ASN A 1 275 ? 51.918 -8.882 58.840 1.00 16.57 275 ASN A O 1
ATOM 2032 N N . GLY A 1 276 ? 53.079 -9.427 56.992 1.00 14.95 276 GLY A N 1
ATOM 2033 C CA . GLY A 1 276 ? 54.327 -8.945 57.550 1.00 17.65 276 GLY A CA 1
ATOM 2034 C C . GLY A 1 276 ? 54.669 -7.485 57.276 1.00 19.89 276 GLY A C 1
ATOM 2035 O O . GLY A 1 276 ? 55.805 -7.062 57.493 1.00 21.01 276 GLY A O 1
ATOM 2036 N N . SER A 1 277 ? 53.701 -6.706 56.816 1.00 19.20 277 SER A N 1
ATOM 2037 C CA . SER A 1 277 ? 53.971 -5.307 56.513 1.00 20.78 277 SER A CA 1
ATOM 2038 C C . SER A 1 277 ? 53.645 -4.363 57.666 1.00 19.70 277 SER A C 1
ATOM 2039 O O . SER A 1 277 ? 52.484 -4.194 58.044 1.00 20.96 277 SER A O 1
ATOM 2042 N N . GLY A 1 278 ? 54.682 -3.755 58.223 1.00 17.40 278 GLY A N 1
ATOM 2043 C CA . GLY A 1 278 ? 54.490 -2.820 59.310 1.00 18.42 278 GLY A CA 1
ATOM 2044 C C . GLY A 1 278 ? 54.041 -1.465 58.781 1.00 18.58 278 GLY A C 1
ATOM 2045 O O . GLY A 1 278 ? 54.861 -0.622 58.414 1.00 15.50 278 GLY A O 1
ATOM 2046 N N . ASP A 1 279 ? 52.729 -1.269 58.735 1.00 18.64 279 ASP A N 1
ATOM 2047 C CA . ASP A 1 279 ? 52.153 -0.024 58.251 1.00 20.46 279 ASP A CA 1
ATOM 2048 C C . ASP A 1 279 ? 51.660 0.831 59.416 1.00 20.75 279 ASP A C 1
ATOM 2049 O O . ASP A 1 279 ? 50.727 0.457 60.138 1.00 22.38 279 ASP A O 1
ATOM 2054 N N . ILE A 1 280 ? 52.309 1.976 59.604 1.00 19.48 280 ILE A N 1
ATOM 2055 C CA . ILE A 1 280 ? 51.962 2.881 60.689 1.00 17.55 280 ILE A CA 1
ATOM 2056 C C . ILE A 1 280 ? 52.034 4.350 60.266 1.00 17.73 280 ILE A C 1
ATOM 2057 O O . ILE A 1 280 ? 52.931 4.760 59.524 1.00 16.30 280 ILE A O 1
ATOM 2062 N N . ALA A 1 281 ? 51.079 5.129 60.757 1.00 17.88 281 ALA A N 1
ATOM 2063 C CA . ALA A 1 281 ? 50.992 6.552 60.459 1.00 17.67 281 ALA A CA 1
ATOM 2064 C C . ALA A 1 281 ? 51.036 7.366 61.741 1.00 18.34 281 ALA A C 1
ATOM 2065 O O . ALA A 1 281 ? 50.383 7.026 62.725 1.00 16.57 281 ALA A O 1
ATOM 2067 N N . VAL A 1 282 ? 51.819 8.436 61.729 1.00 18.87 282 VAL A N 1
ATOM 2068 C CA . VAL A 1 282 ? 51.921 9.316 62.882 1.00 18.84 282 VAL A CA 1
ATOM 2069 C C . VAL A 1 282 ? 51.620 10.747 62.427 1.00 20.09 282 VAL A C 1
ATOM 2070 O O . VAL A 1 282 ? 52.261 11.266 61.519 1.00 19.17 282 VAL A O 1
ATOM 2074 N N . ALA A 1 283 ? 50.632 11.374 63.054 1.00 19.72 283 ALA A N 1
ATOM 2075 C CA . ALA A 1 283 ? 50.250 12.733 62.694 1.00 19.50 283 ALA A CA 1
ATOM 2076 C C . ALA A 1 283 ? 50.399 13.696 63.859 1.00 20.93 283 ALA A C 1
ATOM 2077 O O . ALA A 1 283 ? 50.118 13.348 65.007 1.00 20.88 283 ALA A O 1
ATOM 2079 N N . PHE A 1 284 ? 50.848 14.911 63.558 1.00 21.47 284 PHE A N 1
ATOM 2080 C CA . PHE A 1 284 ? 51.021 15.931 64.583 1.00 20.30 284 PHE A CA 1
ATOM 2081 C C . PHE A 1 284 ? 50.756 17.319 64.019 1.00 22.26 284 PHE A C 1
ATOM 2082 O O . PHE A 1 284 ? 50.875 17.544 62.812 1.00 22.75 284 PHE A O 1
ATOM 2090 N N . SER A 1 285 ? 50.380 18.240 64.896 1.00 22.27 285 SER A N 1
ATOM 2091 C CA . SER A 1 285 ? 50.104 19.611 64.496 1.00 23.84 285 SER A CA 1
ATOM 2092 C C . SER A 1 285 ? 51.106 20.548 65.154 1.00 23.79 285 SER A C 1
ATOM 2093 O O . SER A 1 285 ? 51.561 20.302 66.264 1.00 24.27 285 SER A O 1
ATOM 2096 N N . THR A 1 286 ? 51.457 21.619 64.457 1.00 24.97 286 THR A N 1
ATOM 2097 C CA . THR A 1 286 ? 52.402 22.599 64.980 1.00 25.43 286 THR A CA 1
ATOM 2098 C C . THR A 1 286 ? 51.628 23.783 65.543 1.00 26.56 286 THR A C 1
ATOM 2099 O O . THR A 1 286 ? 52.212 24.716 66.082 1.00 27.24 286 THR A O 1
ATOM 2103 N N . ALA A 1 287 ? 50.307 23.734 65.416 1.00 27.02 287 ALA A N 1
ATOM 2104 C CA . ALA A 1 287 ? 49.445 24.819 65.874 1.00 27.37 287 ALA A CA 1
ATOM 2105 C C . ALA A 1 287 ? 49.375 25.034 67.387 1.00 28.65 287 ALA A C 1
ATOM 2106 O O . ALA A 1 287 ? 49.240 26.176 67.845 1.00 29.30 287 ALA A O 1
ATOM 2108 N N . ASN A 1 288 ? 49.459 23.957 68.166 1.00 27.33 288 ASN A N 1
ATOM 2109 C CA . ASN A 1 288 ? 49.394 24.072 69.622 1.00 28.70 288 ASN A CA 1
ATOM 2110 C C . ASN A 1 288 ? 50.611 23.498 70.328 1.00 30.55 288 ASN A C 1
ATOM 2111 O O . ASN A 1 288 ? 50.791 22.276 70.381 1.00 31.42 288 ASN A O 1
ATOM 2116 N N . ARG A 1 289 ? 51.445 24.373 70.880 1.00 30.36 289 ARG A N 1
ATOM 2117 C CA . ARG A 1 289 ? 52.622 23.912 71.602 1.00 32.38 289 ARG A CA 1
ATOM 2118 C C . ARG A 1 289 ? 52.260 23.727 73.068 1.00 33.00 289 ARG A C 1
ATOM 2119 O O . ARG A 1 289 ? 51.624 24.590 73.675 1.00 33.55 289 ARG A O 1
ATOM 2127 N N . ILE A 1 290 ? 52.658 22.588 73.624 1.00 32.37 290 ILE A N 1
ATOM 2128 C CA . ILE A 1 290 ? 52.371 22.261 75.014 1.00 31.17 290 ILE A CA 1
ATOM 2129 C C . ILE A 1 290 ? 53.638 22.395 75.851 1.00 30.84 290 ILE A C 1
ATOM 2130 O O . ILE A 1 290 ? 54.615 21.686 75.622 1.00 30.74 290 ILE A O 1
ATOM 2135 N N . LYS A 1 291 ? 53.621 23.301 76.825 1.00 31.07 291 LYS A N 1
ATOM 2136 C CA . LYS A 1 291 ? 54.782 23.509 77.685 1.00 30.03 291 LYS A CA 1
ATOM 2137 C C . LYS A 1 291 ? 54.866 22.425 78.755 1.00 28.57 291 LYS A C 1
ATOM 2138 O O . LYS A 1 291 ? 53.931 22.224 79.523 1.00 27.92 291 LYS A O 1
ATOM 2144 N N . HIS A 1 292 ? 56.006 21.744 78.795 1.00 28.16 292 HIS A N 1
ATOM 2145 C CA . HIS A 1 292 ? 56.265 20.663 79.743 1.00 28.01 292 HIS A CA 1
ATOM 2146 C C . HIS A 1 292 ? 55.842 20.971 81.179 1.00 27.60 292 HIS A C 1
ATOM 2147 O O . HIS A 1 292 ? 55.251 20.130 81.860 1.00 25.26 292 HIS A O 1
ATOM 2154 N N . TYR A 1 293 ? 56.145 22.180 81.637 1.00 26.51 293 TYR A N 1
ATOM 2155 C CA . TYR A 1 293 ? 55.834 22.562 83.006 1.00 26.62 293 TYR A CA 1
ATOM 2156 C C . TYR A 1 293 ? 54.530 23.322 83.224 1.00 25.96 293 TYR A C 1
ATOM 2157 O O . TYR A 1 293 ? 54.299 23.835 84.303 1.00 26.74 293 TYR A O 1
ATOM 2166 N N . GLU A 1 294 ? 53.671 23.384 82.215 1.00 28.52 294 GLU A N 1
ATOM 2167 C CA . GLU A 1 294 ? 52.406 24.104 82.350 1.00 30.90 294 GLU A CA 1
ATOM 2168 C C . GLU A 1 294 ? 51.577 23.646 83.561 1.00 32.91 294 GLU A C 1
ATOM 2169 O O . GLU A 1 294 ? 51.506 22.452 83.875 1.00 33.04 294 GLU A O 1
ATOM 2175 N N . LYS A 1 295 ? 50.953 24.602 84.242 1.00 33.19 295 LYS A N 1
ATOM 2176 C CA . LYS A 1 295 ? 50.126 24.291 85.404 1.00 34.55 295 LYS A CA 1
ATOM 2177 C C . LYS A 1 295 ? 48.773 24.987 85.356 1.00 34.07 295 LYS A C 1
ATOM 2178 O O . LYS A 1 295 ? 47.845 24.603 86.066 1.00 34.02 295 LYS A O 1
ATOM 2184 N N . GLU A 1 296 ? 48.665 26.017 84.527 1.00 34.28 296 GLU A N 1
ATOM 2185 C CA . GLU A 1 296 ? 47.420 26.763 84.413 1.00 34.34 296 GLU A CA 1
ATOM 2186 C C . GLU A 1 296 ? 46.556 26.202 83.301 1.00 32.90 296 GLU A C 1
ATOM 2187 O O . GLU A 1 296 ? 47.064 25.598 82.358 1.00 33.46 296 GLU A O 1
ATOM 2193 N N . VAL A 1 297 ? 45.247 26.410 83.417 1.00 31.81 297 VAL A N 1
ATOM 2194 C CA . VAL A 1 297 ? 44.306 25.954 82.406 1.00 31.31 297 VAL A CA 1
ATOM 2195 C C . VAL A 1 297 ? 44.783 26.516 81.075 1.00 31.85 297 VAL A C 1
ATOM 2196 O O . VAL A 1 297 ? 45.156 27.684 80.988 1.00 32.06 297 VAL A O 1
ATOM 2200 N N . ILE A 1 298 ? 44.793 25.689 80.039 1.00 32.04 298 ILE A N 1
ATOM 2201 C CA . ILE A 1 298 ? 45.238 26.170 78.744 1.00 32.76 298 ILE A CA 1
ATOM 2202 C C . ILE A 1 298 ? 44.092 26.230 77.753 1.00 32.08 298 ILE A C 1
ATOM 2203 O O . ILE A 1 298 ? 43.012 25.692 77.989 1.00 32.28 298 ILE A O 1
ATOM 2208 N N . GLU A 1 299 ? 44.331 26.911 76.647 1.00 31.39 299 GLU A N 1
ATOM 2209 C CA . GLU A 1 299 ? 43.328 27.031 75.613 1.00 31.46 299 GLU A CA 1
ATOM 2210 C C . GLU A 1 299 ? 43.861 26.329 74.380 1.00 29.70 299 GLU A C 1
ATOM 2211 O O . GLU A 1 299 ? 44.839 26.770 73.781 1.00 29.46 299 GLU A O 1
ATOM 2217 N N . ILE A 1 300 ? 43.229 25.218 74.022 1.00 27.26 300 ILE A N 1
ATOM 2218 C CA . ILE A 1 300 ? 43.633 24.459 72.849 1.00 24.02 300 ILE A CA 1
ATOM 2219 C C . ILE A 1 300 ? 42.854 24.984 71.651 1.00 21.80 300 ILE A C 1
ATOM 2220 O O . ILE A 1 300 ? 41.623 24.970 71.663 1.00 20.98 300 ILE A O 1
ATOM 2225 N N . LYS A 1 301 ? 43.558 25.462 70.630 1.00 21.99 301 LYS A N 1
ATOM 2226 C CA . LYS A 1 301 ? 42.890 25.938 69.424 1.00 22.56 301 LYS A CA 1
ATOM 2227 C C . LYS A 1 301 ? 42.555 24.669 68.655 1.00 22.68 301 LYS A C 1
ATOM 2228 O O . LYS A 1 301 ? 43.390 23.771 68.560 1.00 18.81 301 LYS A O 1
ATOM 2234 N N . ALA A 1 302 ? 41.346 24.594 68.109 1.00 22.75 302 ALA A N 1
ATOM 2235 C CA . ALA A 1 302 ? 40.940 23.410 67.368 1.00 23.25 302 ALA A CA 1
ATOM 2236 C C . ALA A 1 302 ? 39.764 23.646 66.431 1.00 23.23 302 ALA A C 1
ATOM 2237 O O . ALA A 1 302 ? 38.789 24.314 66.779 1.00 24.98 302 ALA A O 1
ATOM 2239 N N . LEU A 1 303 ? 39.867 23.081 65.237 1.00 22.32 303 LEU A N 1
ATOM 2240 C CA . LEU A 1 303 ? 38.814 23.186 64.241 1.00 24.28 303 LEU A CA 1
ATOM 2241 C C . LEU A 1 303 ? 37.694 22.221 64.593 1.00 24.79 303 LEU A C 1
ATOM 2242 O O . LEU A 1 303 ? 37.948 21.108 65.056 1.00 24.96 303 LEU A O 1
ATOM 2247 N N . PRO A 1 304 ? 36.436 22.636 64.390 1.00 25.15 304 PRO A N 1
ATOM 2248 C CA . PRO A 1 304 ? 35.318 21.743 64.699 1.00 24.88 304 PRO A CA 1
ATOM 2249 C C . PRO A 1 304 ? 35.356 20.595 63.699 1.00 24.67 304 PRO A C 1
ATOM 2250 O O . PRO A 1 304 ? 35.574 20.816 62.509 1.00 25.49 304 PRO A O 1
ATOM 2254 N N . ASP A 1 305 ? 35.150 19.373 64.176 1.00 22.40 305 ASP A N 1
ATOM 2255 C CA . ASP A 1 305 ? 35.188 18.204 63.304 1.00 22.24 305 ASP A CA 1
ATOM 2256 C C . ASP A 1 305 ? 34.367 18.317 62.029 1.00 20.45 305 ASP A C 1
ATOM 2257 O O . ASP A 1 305 ? 34.714 17.735 61.009 1.00 19.72 305 ASP A O 1
ATOM 2262 N N . SER A 1 306 ? 33.287 19.084 62.079 1.00 22.86 306 SER A N 1
ATOM 2263 C CA . SER A 1 306 ? 32.419 19.243 60.915 1.00 22.79 306 SER A CA 1
ATOM 2264 C C . SER A 1 306 ? 33.082 19.954 59.734 1.00 23.19 306 SER A C 1
ATOM 2265 O O . SER A 1 306 ? 32.566 19.908 58.614 1.00 24.08 306 SER A O 1
ATOM 2268 N N . VAL A 1 307 ? 34.218 20.604 59.962 1.00 20.79 307 VAL A N 1
ATOM 2269 C CA . VAL A 1 307 ? 34.877 21.308 58.865 1.00 21.85 307 VAL A CA 1
ATOM 2270 C C . VAL A 1 307 ? 36.242 20.758 58.454 1.00 22.08 307 VAL A C 1
ATOM 2271 O O . VAL A 1 307 ? 36.939 21.383 57.653 1.00 21.85 307 VAL A O 1
ATOM 2275 N N . ILE A 1 308 ? 36.624 19.587 58.962 1.00 21.57 308 ILE A N 1
ATOM 2276 C CA . ILE A 1 308 ? 37.944 19.063 58.626 1.00 22.76 308 ILE A CA 1
ATOM 2277 C C . ILE A 1 308 ? 38.081 17.985 57.557 1.00 22.77 308 ILE A C 1
ATOM 2278 O O . ILE A 1 308 ? 39.169 17.432 57.384 1.00 24.54 308 ILE A O 1
ATOM 2283 N N . SER A 1 309 ? 37.012 17.688 56.827 1.00 21.94 309 SER A N 1
ATOM 2284 C CA . SER A 1 309 ? 37.093 16.660 55.790 1.00 20.74 309 SER A CA 1
ATOM 2285 C C . SER A 1 309 ? 38.160 16.994 54.743 1.00 21.64 309 SER A C 1
ATOM 2286 O O . SER A 1 309 ? 38.833 16.094 54.220 1.00 19.15 309 SER A O 1
ATOM 2289 N N . PRO A 1 310 ? 38.334 18.294 54.421 1.00 21.28 310 PRO A N 1
ATOM 2290 C CA . PRO A 1 310 ? 39.351 18.663 53.439 1.00 18.66 310 PRO A CA 1
ATOM 2291 C C . PRO A 1 310 ? 40.729 18.196 53.908 1.00 18.36 310 PRO A C 1
ATOM 2292 O O . PRO A 1 310 ? 41.556 17.771 53.099 1.00 19.19 310 PRO A O 1
ATOM 2296 N N . LEU A 1 311 ? 40.978 18.268 55.214 1.00 16.89 311 LEU A N 1
ATOM 2297 C CA . LEU A 1 311 ? 42.266 17.828 55.740 1.00 19.19 311 LEU A CA 1
ATOM 2298 C C . LEU A 1 311 ? 42.400 16.297 55.608 1.00 19.66 311 LEU A C 1
ATOM 2299 O O . LEU A 1 311 ? 43.498 15.781 55.396 1.00 21.01 311 LEU A O 1
ATOM 2304 N N . PHE A 1 312 ? 41.290 15.575 55.733 1.00 18.78 312 PHE A N 1
ATOM 2305 C CA . PHE A 1 312 ? 41.330 14.116 55.586 1.00 20.84 312 PHE A CA 1
ATOM 2306 C C . PHE A 1 312 ? 41.711 13.774 54.145 1.00 21.15 312 PHE A C 1
ATOM 2307 O O . PHE A 1 312 ? 42.526 12.885 53.897 1.00 19.71 312 PHE A O 1
ATOM 2315 N N . LYS A 1 313 ? 41.114 14.484 53.192 1.00 22.42 313 LYS A N 1
ATOM 2316 C CA . LYS A 1 313 ? 41.408 14.242 51.783 1.00 23.33 313 LYS A CA 1
ATOM 2317 C C . LYS A 1 313 ? 42.844 14.633 51.443 1.00 23.56 313 LYS A C 1
ATOM 2318 O O . LYS A 1 313 ? 43.561 13.875 50.784 1.00 22.42 313 LYS A O 1
ATOM 2324 N N . ALA A 1 314 ? 43.255 15.816 51.896 1.00 21.58 314 ALA A N 1
ATOM 2325 C CA . ALA A 1 314 ? 44.604 16.318 51.652 1.00 20.98 314 ALA A CA 1
ATOM 2326 C C . ALA A 1 314 ? 45.647 15.342 52.204 1.00 20.11 314 ALA A C 1
ATOM 2327 O O . ALA A 1 314 ? 46.712 15.169 51.627 1.00 19.82 314 ALA A O 1
ATOM 2329 N N . THR A 1 315 ? 45.334 14.721 53.333 1.00 20.65 315 THR A N 1
ATOM 2330 C CA . THR A 1 315 ? 46.238 13.758 53.950 1.00 20.66 315 THR A CA 1
ATOM 2331 C C . THR A 1 315 ? 46.415 12.566 53.014 1.00 20.05 315 THR A C 1
ATOM 2332 O O . THR A 1 315 ? 47.538 12.190 52.684 1.00 20.78 315 THR A O 1
ATOM 2336 N N . ALA A 1 316 ? 45.300 11.978 52.591 1.00 19.24 316 ALA A N 1
ATOM 2337 C CA . ALA A 1 316 ? 45.338 10.836 51.687 1.00 19.63 316 ALA A CA 1
ATOM 2338 C C . ALA A 1 316 ? 46.112 11.208 50.429 1.00 20.69 316 ALA A C 1
ATOM 2339 O O . ALA A 1 316 ? 46.900 10.414 49.914 1.00 19.10 316 ALA A O 1
ATOM 2341 N N . GLU A 1 317 ? 45.887 12.421 49.932 1.00 21.38 317 GLU A N 1
ATOM 2342 C CA . GLU A 1 317 ? 46.581 12.877 48.731 1.00 22.17 317 GLU A CA 1
ATOM 2343 C C . GLU A 1 317 ? 48.086 12.979 48.937 1.00 20.60 317 GLU A C 1
ATOM 2344 O O . GLU A 1 317 ? 48.864 12.438 48.153 1.00 22.27 317 GLU A O 1
ATOM 2350 N N . ALA A 1 318 ? 48.491 13.684 49.987 1.00 20.40 318 ALA A N 1
ATOM 2351 C CA . ALA A 1 318 ? 49.905 13.857 50.291 1.00 20.01 318 ALA A CA 1
ATOM 2352 C C . ALA A 1 318 ? 50.599 12.500 50.422 1.00 20.11 318 ALA A C 1
ATOM 2353 O O . ALA A 1 318 ? 51.709 12.320 49.935 1.00 19.15 318 ALA A O 1
ATOM 2355 N N . VAL A 1 319 ? 49.946 11.552 51.088 1.00 19.09 319 VAL A N 1
ATOM 2356 C CA . VAL A 1 319 ? 50.531 10.223 51.262 1.00 20.17 319 VAL A CA 1
ATOM 2357 C C . VAL A 1 319 ? 50.669 9.498 49.931 1.00 17.55 319 VAL A C 1
ATOM 2358 O O . VAL A 1 319 ? 51.725 8.965 49.632 1.00 19.72 319 VAL A O 1
ATOM 2362 N N . GLU A 1 320 ? 49.612 9.492 49.124 1.00 19.20 320 GLU A N 1
ATOM 2363 C CA . GLU A 1 320 ? 49.669 8.803 47.838 1.00 19.81 320 GLU A CA 1
ATOM 2364 C C . GLU A 1 320 ? 50.811 9.319 46.971 1.00 20.71 320 GLU A C 1
ATOM 2365 O O . GLU A 1 320 ? 51.586 8.527 46.428 1.00 17.48 320 GLU A O 1
ATOM 2371 N N . GLU A 1 321 ? 50.923 10.640 46.833 1.00 20.05 321 GLU A N 1
ATOM 2372 C CA . GLU A 1 321 ? 51.992 11.173 46.016 1.00 19.76 321 GLU A CA 1
ATOM 2373 C C . GLU A 1 321 ? 53.343 10.921 46.678 1.00 19.63 321 GLU A C 1
ATOM 2374 O O . GLU A 1 321 ? 54.312 10.576 46.000 1.00 19.73 321 GLU A O 1
ATOM 2380 N N . ALA A 1 322 ? 53.407 11.085 47.998 1.00 18.50 322 ALA A N 1
ATOM 2381 C CA . ALA A 1 322 ? 54.658 10.874 48.720 1.00 19.91 322 ALA A CA 1
ATOM 2382 C C . ALA A 1 322 ? 55.210 9.472 48.468 1.00 20.09 322 ALA A C 1
ATOM 2383 O O . ALA A 1 322 ? 56.426 9.293 48.356 1.00 22.63 322 ALA A O 1
ATOM 2385 N N . ILE A 1 323 ? 54.323 8.485 48.383 1.00 19.71 323 ILE A N 1
ATOM 2386 C CA . ILE A 1 323 ? 54.747 7.113 48.131 1.00 19.30 323 ILE A CA 1
ATOM 2387 C C . ILE A 1 323 ? 55.338 7.020 46.734 1.00 21.22 323 ILE A C 1
ATOM 2388 O O . ILE A 1 323 ? 56.432 6.484 46.549 1.00 21.54 323 ILE A O 1
ATOM 2393 N N . ILE A 1 324 ? 54.618 7.552 45.750 1.00 20.27 324 ILE A N 1
ATOM 2394 C CA . ILE A 1 324 ? 55.101 7.522 44.376 1.00 22.48 324 ILE A CA 1
ATOM 2395 C C . ILE A 1 324 ? 56.452 8.247 44.260 1.00 23.19 324 ILE A C 1
ATOM 2396 O O . ILE A 1 324 ? 57.392 7.728 43.644 1.00 22.78 324 ILE A O 1
ATOM 2401 N N . ASN A 1 325 ? 56.553 9.429 44.868 1.00 21.15 325 ASN A N 1
ATOM 2402 C CA . ASN A 1 325 ? 57.799 10.190 44.828 1.00 21.35 325 ASN A CA 1
ATOM 2403 C C . ASN A 1 325 ? 58.975 9.404 45.405 1.00 22.20 325 ASN A C 1
ATOM 2404 O O . ASN A 1 325 ? 60.117 9.591 44.981 1.00 21.73 325 ASN A O 1
ATOM 2409 N N . SER A 1 326 ? 58.705 8.525 46.370 1.00 23.01 326 SER A N 1
ATOM 2410 C CA . SER A 1 326 ? 59.772 7.722 46.967 1.00 23.58 326 SER A CA 1
ATOM 2411 C C . SER A 1 326 ? 60.328 6.779 45.906 1.00 23.81 326 SER A C 1
ATOM 2412 O O . SER A 1 326 ? 61.491 6.384 45.965 1.00 26.72 326 SER A O 1
ATOM 2415 N N . LEU A 1 327 ? 59.495 6.423 44.934 1.00 23.05 327 LEU A N 1
ATOM 2416 C CA . LEU A 1 327 ? 59.924 5.541 43.851 1.00 24.38 327 LEU A CA 1
ATOM 2417 C C . LEU A 1 327 ? 60.621 6.371 42.764 1.00 24.73 327 LEU A C 1
ATOM 2418 O O . LEU A 1 327 ? 61.691 6.005 42.280 1.00 25.38 327 LEU A O 1
ATOM 2423 N N . LEU A 1 328 ? 60.010 7.496 42.401 1.00 24.31 328 LEU A N 1
ATOM 2424 C CA . LEU A 1 328 ? 60.563 8.393 41.388 1.00 25.84 328 LEU A CA 1
ATOM 2425 C C . LEU A 1 328 ? 61.919 8.975 41.790 1.00 25.47 328 LEU A C 1
ATOM 2426 O O . LEU A 1 328 ? 62.753 9.267 40.932 1.00 26.30 328 LEU A O 1
ATOM 2431 N N . GLU A 1 329 ? 62.139 9.133 43.092 1.00 26.32 329 GLU A N 1
ATOM 2432 C CA . GLU A 1 329 ? 63.386 9.703 43.595 1.00 26.19 329 GLU A CA 1
ATOM 2433 C C . GLU A 1 329 ? 64.466 8.666 43.891 1.00 27.28 329 GLU A C 1
ATOM 2434 O O . GLU A 1 329 ? 65.636 9.015 44.033 1.00 26.20 329 GLU A O 1
ATOM 2440 N N . ALA A 1 330 ? 64.081 7.396 43.982 1.00 28.09 330 ALA A N 1
ATOM 2441 C CA . ALA A 1 330 ? 65.042 6.330 44.268 1.00 28.53 330 ALA A CA 1
ATOM 2442 C C . ALA A 1 330 ? 65.932 5.972 43.073 1.00 30.46 330 ALA A C 1
ATOM 2443 O O . ALA A 1 330 ? 65.481 5.939 41.923 1.00 30.80 330 ALA A O 1
ATOM 2445 N N . ARG A 1 331 ? 67.203 5.704 43.355 1.00 31.34 331 ARG A N 1
ATOM 2446 C CA . ARG A 1 331 ? 68.158 5.330 42.319 1.00 31.92 331 ARG A CA 1
ATOM 2447 C C . ARG A 1 331 ? 68.476 3.847 42.485 1.00 30.78 331 ARG A C 1
ATOM 2448 O O . ARG A 1 331 ? 68.534 3.355 43.604 1.00 31.06 331 ARG A O 1
ATOM 2456 N N . THR A 1 332 ? 68.671 3.139 41.377 1.00 31.20 332 THR A N 1
ATOM 2457 C CA . THR A 1 332 ? 68.987 1.707 41.419 1.00 29.75 332 THR A CA 1
ATOM 2458 C C . THR A 1 332 ? 70.045 1.429 42.484 1.00 30.54 332 THR A C 1
ATOM 2459 O O . THR A 1 332 ? 70.879 2.287 42.776 1.00 29.04 332 THR A O 1
ATOM 2463 N N . MET A 1 333 ? 70.015 0.230 43.060 1.00 31.33 333 MET A N 1
ATOM 2464 C CA . MET A 1 333 ? 70.980 -0.119 44.097 1.00 32.80 333 MET A CA 1
ATOM 2465 C C . MET A 1 333 ? 71.174 -1.610 44.337 1.00 33.15 333 MET A C 1
ATOM 2466 O O . MET A 1 333 ? 70.213 -2.379 44.386 1.00 32.22 333 MET A O 1
ATOM 2471 N N . ASP A 1 334 ? 72.434 -2.002 44.504 1.00 33.68 334 ASP A N 1
ATOM 2472 C CA . ASP A 1 334 ? 72.782 -3.389 44.764 1.00 34.60 334 ASP A CA 1
ATOM 2473 C C . ASP A 1 334 ? 73.057 -3.511 46.254 1.00 34.10 334 ASP A C 1
ATOM 2474 O O . ASP A 1 334 ? 73.357 -2.518 46.918 1.00 35.37 334 ASP A O 1
ATOM 2479 N N . GLY A 1 335 ? 72.959 -4.725 46.780 1.00 32.84 335 GLY A N 1
ATOM 2480 C CA . GLY A 1 335 ? 73.199 -4.915 48.197 1.00 32.01 335 GLY A CA 1
ATOM 2481 C C . GLY A 1 335 ? 73.736 -6.290 48.526 1.00 30.47 335 GLY A C 1
ATOM 2482 O O . GLY A 1 335 ? 74.345 -6.946 47.684 1.00 30.92 335 GLY A O 1
ATOM 2483 N N . ARG A 1 336 ? 73.504 -6.725 49.758 1.00 29.91 336 ARG A N 1
ATOM 2484 C CA . ARG A 1 336 ? 73.976 -8.024 50.217 1.00 28.81 336 ARG A CA 1
ATOM 2485 C C . ARG A 1 336 ? 73.593 -9.135 49.255 1.00 27.95 336 ARG A C 1
ATOM 2486 O O . ARG A 1 336 ? 72.512 -9.118 48.672 1.00 27.32 336 ARG A O 1
ATOM 2494 N N . ASP A 1 337 ? 74.493 -10.099 49.095 1.00 28.60 337 ASP A N 1
ATOM 2495 C CA . ASP A 1 337 ? 74.288 -11.226 48.188 1.00 29.48 337 ASP A CA 1
ATOM 2496 C C . ASP A 1 337 ? 73.953 -10.780 46.772 1.00 29.32 337 ASP A C 1
ATOM 2497 O O . ASP A 1 337 ? 73.176 -11.431 46.073 1.00 30.52 337 ASP A O 1
ATOM 2502 N N . ASN A 1 338 ? 74.543 -9.666 46.354 1.00 28.95 338 ASN A N 1
ATOM 2503 C CA . ASN A 1 338 ? 74.318 -9.138 45.018 1.00 30.21 338 ASN A CA 1
ATOM 2504 C C . ASN A 1 338 ? 72.847 -8.884 44.695 1.00 30.30 338 ASN A C 1
ATOM 2505 O O . ASN A 1 338 ? 72.467 -8.797 43.523 1.00 29.43 338 ASN A O 1
ATOM 2510 N N . HIS A 1 339 ? 72.017 -8.778 45.729 1.00 29.65 339 HIS A N 1
ATOM 2511 C CA . HIS A 1 339 ? 70.603 -8.493 45.525 1.00 29.38 339 HIS A CA 1
ATOM 2512 C C . HIS A 1 339 ? 70.516 -7.091 44.912 1.00 29.81 339 HIS A C 1
ATOM 2513 O O . HIS A 1 339 ? 71.313 -6.213 45.254 1.00 29.27 339 HIS A O 1
ATOM 2520 N N . VAL A 1 340 ? 69.569 -6.874 44.004 1.00 29.35 340 VAL A N 1
ATOM 2521 C CA . VAL A 1 340 ? 69.431 -5.554 43.398 1.00 28.97 340 VAL A CA 1
ATOM 2522 C C . VAL A 1 340 ? 67.983 -5.131 43.162 1.00 27.02 340 VAL A C 1
ATOM 2523 O O . VAL A 1 340 ? 67.133 -5.944 42.803 1.00 22.90 340 VAL A O 1
ATOM 2527 N N . ARG A 1 341 ? 67.725 -3.844 43.385 1.00 25.75 341 ARG A N 1
ATOM 2528 C CA . ARG A 1 341 ? 66.412 -3.241 43.187 1.00 26.08 341 ARG A CA 1
ATOM 2529 C C . ARG A 1 341 ? 66.654 -2.064 42.256 1.00 25.66 341 ARG A C 1
ATOM 2530 O O . ARG A 1 341 ? 67.470 -1.188 42.558 1.00 24.44 341 ARG A O 1
ATOM 2538 N N . TYR A 1 342 ? 65.950 -2.048 41.128 1.00 25.69 342 TYR A N 1
ATOM 2539 C CA . TYR A 1 342 ? 66.104 -0.986 40.151 1.00 25.18 342 TYR A CA 1
ATOM 2540 C C . TYR A 1 342 ? 65.086 0.113 40.351 1.00 24.32 342 TYR A C 1
ATOM 2541 O O . TYR A 1 342 ? 63.949 -0.145 40.724 1.00 22.82 342 TYR A O 1
ATOM 2550 N N . ALA A 1 343 ? 65.507 1.344 40.088 1.00 26.03 343 ALA A N 1
ATOM 2551 C CA . ALA A 1 343 ? 64.628 2.491 40.229 1.00 26.00 343 ALA A CA 1
ATOM 2552 C C . ALA A 1 343 ? 63.536 2.407 39.182 1.00 27.07 343 ALA A C 1
ATOM 2553 O O . ALA A 1 343 ? 63.778 1.979 38.053 1.00 27.12 343 ALA A O 1
ATOM 2555 N N . LEU A 1 344 ? 62.329 2.808 39.560 1.00 27.58 344 LEU A N 1
ATOM 2556 C CA . LEU A 1 344 ? 61.197 2.799 38.642 1.00 27.04 344 LEU A CA 1
ATOM 2557 C C . LEU A 1 344 ? 61.564 3.582 37.378 1.00 26.42 344 LEU A C 1
ATOM 2558 O O . LEU A 1 344 ? 61.887 4.766 37.450 1.00 29.24 344 LEU A O 1
ATOM 2563 N N . PRO A 1 345 ? 61.526 2.930 36.203 1.00 26.43 345 PRO A N 1
ATOM 2564 C CA . PRO A 1 345 ? 61.859 3.596 34.935 1.00 24.88 345 PRO A CA 1
ATOM 2565 C C . PRO A 1 345 ? 60.883 4.725 34.584 1.00 24.53 345 PRO A C 1
ATOM 2566 O O . PRO A 1 345 ? 59.778 4.478 34.103 1.00 21.32 345 PRO A O 1
ATOM 2570 N N . LYS A 1 346 ? 61.320 5.964 34.803 1.00 25.67 346 LYS A N 1
ATOM 2571 C CA . LYS A 1 346 ? 60.490 7.145 34.564 1.00 27.34 346 LYS A CA 1
ATOM 2572 C C . LYS A 1 346 ? 60.004 7.399 33.136 1.00 29.02 346 LYS A C 1
ATOM 2573 O O . LYS A 1 346 ? 58.874 7.851 32.943 1.00 28.96 346 LYS A O 1
ATOM 2579 N N . GLU A 1 347 ? 60.837 7.120 32.135 1.00 31.00 347 GLU A N 1
ATOM 2580 C CA . GLU A 1 347 ? 60.426 7.318 30.745 1.00 32.03 347 GLU A CA 1
ATOM 2581 C C . GLU A 1 347 ? 59.417 6.237 30.374 1.00 31.55 347 GLU A C 1
ATOM 2582 O O . GLU A 1 347 ? 58.514 6.457 29.574 1.00 30.41 347 GLU A O 1
ATOM 2588 N N . GLU A 1 348 ? 59.588 5.062 30.966 1.00 32.67 348 GLU A N 1
ATOM 2589 C CA . GLU A 1 348 ? 58.690 3.943 30.730 1.00 32.25 348 GLU A CA 1
ATOM 2590 C C . GLU A 1 348 ? 57.361 4.344 31.368 1.00 32.59 348 GLU A C 1
ATOM 2591 O O . GLU A 1 348 ? 56.287 4.174 30.783 1.00 32.10 348 GLU A O 1
ATOM 2597 N N . LEU A 1 349 ? 57.455 4.892 32.575 1.00 31.95 349 LEU A N 1
ATOM 2598 C CA . LEU A 1 349 ? 56.286 5.336 33.322 1.00 32.46 349 LEU A CA 1
ATOM 2599 C C . LEU A 1 349 ? 55.479 6.362 32.531 1.00 32.96 349 LEU A C 1
ATOM 2600 O O . LEU A 1 349 ? 54.249 6.338 32.561 1.00 33.39 349 LEU A O 1
ATOM 2605 N N . LEU A 1 350 ? 56.164 7.262 31.827 1.00 33.24 350 LEU A N 1
ATOM 2606 C CA . LEU A 1 350 ? 55.470 8.271 31.032 1.00 34.13 350 LEU A CA 1
ATOM 2607 C C . LEU A 1 350 ? 54.710 7.603 29.894 1.00 34.68 350 LEU A C 1
ATOM 2608 O O . LEU A 1 350 ? 53.594 8.003 29.561 1.00 35.70 350 LEU A O 1
ATOM 2613 N N . ARG A 1 351 ? 55.322 6.580 29.307 1.00 34.68 351 ARG A N 1
ATOM 2614 C CA . ARG A 1 351 ? 54.707 5.834 28.216 1.00 34.76 351 ARG A CA 1
ATOM 2615 C C . ARG A 1 351 ? 53.422 5.141 28.682 1.00 34.22 351 ARG A C 1
ATOM 2616 O O . ARG A 1 351 ? 52.390 5.217 28.014 1.00 33.98 351 ARG A O 1
ATOM 2624 N N . ILE A 1 352 ? 53.488 4.461 29.824 1.00 33.53 352 ILE A N 1
ATOM 2625 C CA . ILE A 1 352 ? 52.315 3.765 30.346 1.00 33.62 352 ILE A CA 1
ATOM 2626 C C . ILE A 1 352 ? 51.188 4.734 30.685 1.00 33.36 352 ILE A C 1
ATOM 2627 O O . ILE A 1 352 ? 50.033 4.493 30.340 1.00 31.96 352 ILE A O 1
ATOM 2632 N N . MET A 1 353 ? 51.527 5.826 31.361 1.00 35.22 353 MET A N 1
ATOM 2633 C CA . MET A 1 353 ? 50.529 6.820 31.726 1.00 36.62 353 MET A CA 1
ATOM 2634 C C . MET A 1 353 ? 49.837 7.331 30.466 1.00 36.83 353 MET A C 1
ATOM 2635 O O . MET A 1 353 ? 48.627 7.532 30.457 1.00 36.05 353 MET A O 1
ATOM 2640 N N . ARG A 1 354 ? 50.605 7.527 29.398 1.00 39.77 354 ARG A N 1
ATOM 2641 C CA . ARG A 1 354 ? 50.039 7.994 28.135 1.00 41.99 354 ARG A CA 1
ATOM 2642 C C . ARG A 1 354 ? 49.105 6.958 27.506 1.00 42.67 354 ARG A C 1
ATOM 2643 O O . ARG A 1 354 ? 48.056 7.313 26.974 1.00 43.63 354 ARG A O 1
ATOM 2651 N N . ARG A 1 355 ? 49.484 5.685 27.565 1.00 43.31 355 ARG A N 1
ATOM 2652 C CA . ARG A 1 355 ? 48.653 4.622 27.007 1.00 44.98 355 ARG A CA 1
ATOM 2653 C C . ARG A 1 355 ? 47.280 4.594 27.683 1.00 46.02 355 ARG A C 1
ATOM 2654 O O . ARG A 1 355 ? 46.295 4.160 27.088 1.00 46.87 355 ARG A O 1
ATOM 2662 N N . TYR A 1 356 ? 47.217 5.050 28.929 1.00 46.76 356 TYR A N 1
ATOM 2663 C CA . TYR A 1 356 ? 45.954 5.069 29.654 1.00 47.12 356 TYR A CA 1
ATOM 2664 C C . TYR A 1 356 ? 45.344 6.465 29.700 1.00 49.08 356 TYR A C 1
ATOM 2665 O O . TYR A 1 356 ? 44.540 6.776 30.578 1.00 48.59 356 TYR A O 1
ATOM 2674 N N . GLY A 1 357 ? 45.732 7.298 28.738 1.00 51.32 357 GLY A N 1
ATOM 2675 C CA . GLY A 1 357 ? 45.212 8.651 28.652 1.00 53.94 357 GLY A CA 1
ATOM 2676 C C . GLY A 1 357 ? 45.259 9.453 29.937 1.00 55.95 357 GLY A C 1
ATOM 2677 O O . GLY A 1 357 ? 44.278 10.105 30.298 1.00 56.28 357 GLY A O 1
ATOM 2678 N N . ARG A 1 358 ? 46.396 9.414 30.625 1.00 57.81 358 ARG A N 1
ATOM 2679 C CA . ARG A 1 358 ? 46.559 10.152 31.873 1.00 59.90 358 ARG A CA 1
ATOM 2680 C C . ARG A 1 358 ? 47.947 10.766 31.968 1.00 61.20 358 ARG A C 1
ATOM 2681 O O . ARG A 1 358 ? 48.852 10.175 32.556 1.00 61.76 358 ARG A O 1
ATOM 2689 N N . LEU A 1 359 ? 48.115 11.953 31.397 1.00 62.47 359 LEU A N 1
ATOM 2690 C CA . LEU A 1 359 ? 49.406 12.623 31.434 1.00 63.33 359 LEU A CA 1
ATOM 2691 C C . LEU A 1 359 ? 49.306 14.018 30.826 1.00 63.68 359 LEU A C 1
ATOM 2692 O O . LEU A 1 359 ? 49.785 14.201 29.687 1.00 64.26 359 LEU A O 1
ATOM 2697 N N . MET B 1 1 ? 21.019 4.883 105.202 1.00 41.28 1 MET B N 1
ATOM 2698 C CA . MET B 1 1 ? 20.910 5.802 104.035 1.00 41.25 1 MET B CA 1
ATOM 2699 C C . MET B 1 1 ? 22.198 5.709 103.213 1.00 39.39 1 MET B C 1
ATOM 2700 O O . MET B 1 1 ? 22.313 4.870 102.316 1.00 37.95 1 MET B O 1
ATOM 2705 N N . LYS B 1 2 ? 23.164 6.571 103.520 1.00 36.89 2 LYS B N 1
ATOM 2706 C CA . LYS B 1 2 ? 24.444 6.556 102.821 1.00 35.41 2 LYS B CA 1
ATOM 2707 C C . LYS B 1 2 ? 25.603 6.241 103.759 1.00 34.06 2 LYS B C 1
ATOM 2708 O O . LYS B 1 2 ? 25.438 6.214 104.980 1.00 34.18 2 LYS B O 1
ATOM 2714 N N . ALA B 1 3 ? 26.774 6.003 103.179 1.00 32.36 3 ALA B N 1
ATOM 2715 C CA . ALA B 1 3 ? 27.974 5.660 103.940 1.00 31.95 3 ALA B CA 1
ATOM 2716 C C . ALA B 1 3 ? 28.272 6.543 105.154 1.00 32.35 3 ALA B C 1
ATOM 2717 O O . ALA B 1 3 ? 28.469 6.041 106.260 1.00 31.27 3 ALA B O 1
ATOM 2719 N N . GLN B 1 4 ? 28.301 7.855 104.943 1.00 34.13 4 GLN B N 1
ATOM 2720 C CA . GLN B 1 4 ? 28.613 8.804 106.009 1.00 36.66 4 GLN B CA 1
ATOM 2721 C C . GLN B 1 4 ? 27.688 8.726 107.225 1.00 36.86 4 GLN B C 1
ATOM 2722 O O . GLN B 1 4 ? 28.145 8.870 108.359 1.00 37.47 4 GLN B O 1
ATOM 2728 N N . GLU B 1 5 ? 26.395 8.504 107.005 1.00 37.08 5 GLU B N 1
ATOM 2729 C CA . GLU B 1 5 ? 25.473 8.408 108.133 1.00 37.84 5 GLU B CA 1
ATOM 2730 C C . GLU B 1 5 ? 25.657 7.118 108.919 1.00 36.52 5 GLU B C 1
ATOM 2731 O O . GLU B 1 5 ? 25.003 6.915 109.936 1.00 37.17 5 GLU B O 1
ATOM 2737 N N . LEU B 1 6 ? 26.537 6.244 108.445 1.00 35.04 6 LEU B N 1
ATOM 2738 C CA . LEU B 1 6 ? 26.805 4.990 109.142 1.00 35.34 6 LEU B CA 1
ATOM 2739 C C . LEU B 1 6 ? 28.226 4.988 109.698 1.00 34.63 6 LEU B C 1
ATOM 2740 O O . LEU B 1 6 ? 28.712 3.969 110.189 1.00 34.87 6 LEU B O 1
ATOM 2745 N N . GLY B 1 7 ? 28.887 6.139 109.619 1.00 33.81 7 GLY B N 1
ATOM 2746 C CA . GLY B 1 7 ? 30.246 6.239 110.116 1.00 33.06 7 GLY B CA 1
ATOM 2747 C C . GLY B 1 7 ? 31.266 5.532 109.240 1.00 32.38 7 GLY B C 1
ATOM 2748 O O . GLY B 1 7 ? 32.341 5.163 109.712 1.00 33.77 7 GLY B O 1
ATOM 2749 N N . ILE B 1 8 ? 30.933 5.338 107.968 1.00 31.29 8 ILE B N 1
ATOM 2750 C CA . ILE B 1 8 ? 31.839 4.682 107.026 1.00 31.91 8 ILE B CA 1
ATOM 2751 C C . ILE B 1 8 ? 32.504 5.731 106.136 1.00 32.68 8 ILE B C 1
ATOM 2752 O O . ILE B 1 8 ? 31.845 6.369 105.313 1.00 31.30 8 ILE B O 1
ATOM 2757 N N . LYS B 1 9 ? 33.815 5.890 106.307 1.00 34.10 9 LYS B N 1
ATOM 2758 C CA . LYS B 1 9 ? 34.600 6.867 105.555 1.00 35.16 9 LYS B CA 1
ATOM 2759 C C . LYS B 1 9 ? 35.286 6.272 104.325 1.00 34.09 9 LYS B C 1
ATOM 2760 O O . LYS B 1 9 ? 36.095 5.350 104.434 1.00 35.02 9 LYS B O 1
ATOM 2766 N N . ILE B 1 10 ? 34.964 6.806 103.154 1.00 31.81 10 ILE B N 1
ATOM 2767 C CA . ILE B 1 10 ? 35.568 6.341 101.913 1.00 29.24 10 ILE B CA 1
ATOM 2768 C C . ILE B 1 10 ? 36.379 7.483 101.304 1.00 29.70 10 ILE B C 1
ATOM 2769 O O . ILE B 1 10 ? 35.832 8.546 100.995 1.00 29.00 10 ILE B O 1
ATOM 2774 N N . GLY B 1 11 ? 37.680 7.266 101.140 1.00 28.38 11 GLY B N 1
ATOM 2775 C CA . GLY B 1 11 ? 38.524 8.286 100.545 1.00 30.09 11 GLY B CA 1
ATOM 2776 C C . GLY B 1 11 ? 38.994 9.382 101.483 1.00 29.56 11 GLY B C 1
ATOM 2777 O O . GLY B 1 11 ? 38.770 9.317 102.689 1.00 29.32 11 GLY B O 1
ATOM 2778 N N . VAL B 1 12 ? 39.639 10.399 100.919 1.00 29.95 12 VAL B N 1
ATOM 2779 C CA . VAL B 1 12 ? 40.166 11.504 101.710 1.00 30.04 12 VAL B CA 1
ATOM 2780 C C . VAL B 1 12 ? 39.626 12.866 101.295 1.00 30.23 12 VAL B C 1
ATOM 2781 O O . VAL B 1 12 ? 39.802 13.852 102.012 1.00 31.44 12 VAL B O 1
ATOM 2785 N N . PHE B 1 13 ? 38.978 12.929 100.139 1.00 29.30 13 PHE B N 1
ATOM 2786 C CA . PHE B 1 13 ? 38.416 14.190 99.677 1.00 30.46 13 PHE B CA 1
ATOM 2787 C C . PHE B 1 13 ? 37.031 14.374 100.280 1.00 30.23 13 PHE B C 1
ATOM 2788 O O . PHE B 1 13 ? 36.372 13.401 100.646 1.00 29.56 13 PHE B O 1
ATOM 2796 N N . LYS B 1 14 ? 36.599 15.624 100.402 1.00 29.39 14 LYS B N 1
ATOM 2797 C CA . LYS B 1 14 ? 35.288 15.906 100.956 1.00 29.01 14 LYS B CA 1
ATOM 2798 C C . LYS B 1 14 ? 34.229 15.798 99.866 1.00 28.84 14 LYS B C 1
ATOM 2799 O O . LYS B 1 14 ? 34.501 16.055 98.691 1.00 28.69 14 LYS B O 1
ATOM 2805 N N . PRO B 1 15 ? 33.007 15.387 100.235 1.00 28.10 15 PRO B N 1
ATOM 2806 C CA . PRO B 1 15 ? 31.923 15.254 99.259 1.00 27.93 15 PRO B CA 1
ATOM 2807 C C . PRO B 1 15 ? 31.312 16.608 98.912 1.00 29.14 15 PRO B C 1
ATOM 2808 O O . PRO B 1 15 ? 31.676 17.627 99.501 1.00 29.59 15 PRO B O 1
ATOM 2812 N N . GLY B 1 16 ? 30.400 16.608 97.944 1.00 28.56 16 GLY B N 1
ATOM 2813 C CA . GLY B 1 16 ? 29.719 17.830 97.550 1.00 27.75 16 GLY B CA 1
ATOM 2814 C C . GLY B 1 16 ? 28.516 17.996 98.462 1.00 29.16 16 GLY B C 1
ATOM 2815 O O . GLY B 1 16 ? 28.165 17.065 99.187 1.00 27.77 16 GLY B O 1
ATOM 2816 N N . LYS B 1 17 ? 27.873 19.161 98.429 1.00 28.21 17 LYS B N 1
ATOM 2817 C CA . LYS B 1 17 ? 26.728 19.411 99.296 1.00 29.03 17 LYS B CA 1
ATOM 2818 C C . LYS B 1 17 ? 25.665 18.314 99.281 1.00 28.30 17 LYS B C 1
ATOM 2819 O O . LYS B 1 17 ? 25.169 17.911 100.336 1.00 27.35 17 LYS B O 1
ATOM 2825 N N . ARG B 1 18 ? 25.309 17.837 98.095 1.00 27.04 18 ARG B N 1
ATOM 2826 C CA . ARG B 1 18 ? 24.307 16.780 97.980 1.00 26.79 18 ARG B CA 1
ATOM 2827 C C . ARG B 1 18 ? 24.962 15.395 98.060 1.00 26.67 18 ARG B C 1
ATOM 2828 O O . ARG B 1 18 ? 24.309 14.409 98.404 1.00 27.22 18 ARG B O 1
ATOM 2836 N N . ASN B 1 19 ? 26.258 15.343 97.763 1.00 25.05 19 ASN B N 1
ATOM 2837 C CA . ASN B 1 19 ? 27.018 14.094 97.728 1.00 25.16 19 ASN B CA 1
ATOM 2838 C C . ASN B 1 19 ? 26.351 13.220 96.672 1.00 24.97 19 ASN B C 1
ATOM 2839 O O . ASN B 1 19 ? 26.128 12.020 96.865 1.00 25.04 19 ASN B O 1
ATOM 2844 N N . LYS B 1 20 ? 26.024 13.863 95.555 1.00 22.58 20 LYS B N 1
ATOM 2845 C CA . LYS B 1 20 ? 25.382 13.229 94.414 1.00 19.66 20 LYS B CA 1
ATOM 2846 C C . LYS B 1 20 ? 26.011 13.792 93.149 1.00 18.28 20 LYS B C 1
ATOM 2847 O O . LYS B 1 20 ? 26.662 14.840 93.169 1.00 16.95 20 LYS B O 1
ATOM 2853 N N . ILE B 1 21 ? 25.804 13.099 92.041 1.00 19.49 21 ILE B N 1
ATOM 2854 C CA . ILE B 1 21 ? 26.377 13.515 90.769 1.00 18.47 21 ILE B CA 1
ATOM 2855 C C . ILE B 1 21 ? 25.872 14.903 90.357 1.00 19.33 21 ILE B C 1
ATOM 2856 O O . ILE B 1 21 ? 26.551 15.637 89.636 1.00 18.54 21 ILE B O 1
ATOM 2861 N N . THR B 1 22 ? 24.680 15.247 90.828 1.00 19.36 22 THR B N 1
ATOM 2862 C CA . THR B 1 22 ? 24.062 16.528 90.527 1.00 21.03 22 THR B CA 1
ATOM 2863 C C . THR B 1 22 ? 24.788 17.679 91.207 1.00 23.32 22 THR B C 1
ATOM 2864 O O . THR B 1 22 ? 24.397 18.839 91.060 1.00 24.62 22 THR B O 1
ATOM 2868 N N . ASP B 1 23 ? 25.835 17.359 91.969 1.00 24.57 23 ASP B N 1
ATOM 2869 C CA . ASP B 1 23 ? 26.626 18.400 92.611 1.00 24.97 23 ASP B CA 1
ATOM 2870 C C . ASP B 1 23 ? 27.349 19.151 91.504 1.00 26.16 23 ASP B C 1
ATOM 2871 O O . ASP B 1 23 ? 27.879 20.247 91.722 1.00 26.18 23 ASP B O 1
ATOM 2876 N N . VAL B 1 24 ? 27.386 18.544 90.318 1.00 24.53 24 VAL B N 1
ATOM 2877 C CA . VAL B 1 24 ? 27.990 19.187 89.162 1.00 24.13 24 VAL B CA 1
ATOM 2878 C C . VAL B 1 24 ? 26.852 20.036 88.601 1.00 23.97 24 VAL B C 1
ATOM 2879 O O . VAL B 1 24 ? 25.877 19.519 88.056 1.00 23.63 24 VAL B O 1
ATOM 2883 N N . LYS B 1 25 ? 26.978 21.346 88.775 1.00 23.44 25 LYS B N 1
ATOM 2884 C CA . LYS B 1 25 ? 25.968 22.298 88.336 1.00 22.15 25 LYS B CA 1
ATOM 2885 C C . LYS B 1 25 ? 25.412 22.013 86.949 1.00 21.95 25 LYS B C 1
ATOM 2886 O O . LYS B 1 25 ? 26.159 21.880 85.978 1.00 24.11 25 LYS B O 1
ATOM 2892 N N . GLY B 1 26 ? 24.090 21.924 86.863 1.00 21.32 26 GLY B N 1
ATOM 2893 C CA . GLY B 1 26 ? 23.451 21.670 85.591 1.00 20.73 26 GLY B CA 1
ATOM 2894 C C . GLY B 1 26 ? 23.073 20.219 85.371 1.00 21.99 26 GLY B C 1
ATOM 2895 O O . GLY B 1 26 ? 22.127 19.941 84.636 1.00 21.67 26 GLY B O 1
ATOM 2896 N N . VAL B 1 27 ? 23.796 19.290 85.994 1.00 22.11 27 VAL B N 1
ATOM 2897 C CA . VAL B 1 27 ? 23.492 17.868 85.808 1.00 22.18 27 VAL B CA 1
ATOM 2898 C C . VAL B 1 27 ? 22.163 17.506 86.442 1.00 21.23 27 VAL B C 1
ATOM 2899 O O . VAL B 1 27 ? 21.897 17.871 87.585 1.00 21.12 27 VAL B O 1
ATOM 2903 N N . LYS B 1 28 ? 21.330 16.782 85.700 1.00 21.15 28 LYS B N 1
ATOM 2904 C CA . LYS B 1 28 ? 20.026 16.383 86.207 1.00 23.86 28 LYS B CA 1
ATOM 2905 C C . LYS B 1 28 ? 19.765 14.879 86.079 1.00 23.89 28 LYS B C 1
ATOM 2906 O O . LYS B 1 28 ? 20.261 14.228 85.162 1.00 21.82 28 LYS B O 1
ATOM 2912 N N . VAL B 1 29 ? 18.985 14.339 87.014 1.00 23.44 29 VAL B N 1
ATOM 2913 C CA . VAL B 1 29 ? 18.659 12.913 87.025 1.00 24.10 29 VAL B CA 1
ATOM 2914 C C . VAL B 1 29 ? 17.179 12.647 87.302 1.00 24.24 29 VAL B C 1
ATOM 2915 O O . VAL B 1 29 ? 16.609 13.183 88.253 1.00 24.16 29 VAL B O 1
ATOM 2919 N N . GLY B 1 30 ? 16.570 11.817 86.458 1.00 22.86 30 GLY B N 1
ATOM 2920 C CA . GLY B 1 30 ? 15.170 11.472 86.622 1.00 21.75 30 GLY B CA 1
ATOM 2921 C C . GLY B 1 30 ? 14.970 9.967 86.516 1.00 21.91 30 GLY B C 1
ATOM 2922 O O . GLY B 1 30 ? 15.768 9.273 85.892 1.00 20.74 30 GLY B O 1
ATOM 2923 N N . HIS B 1 31 ? 13.910 9.457 87.131 1.00 22.99 31 HIS B N 1
ATOM 2924 C CA . HIS B 1 31 ? 13.624 8.031 87.089 1.00 24.33 31 HIS B CA 1
ATOM 2925 C C . HIS B 1 31 ? 12.168 7.773 86.752 1.00 25.09 31 HIS B C 1
ATOM 2926 O O . HIS B 1 31 ? 11.327 8.674 86.793 1.00 26.63 31 HIS B O 1
ATOM 2933 N N . VAL B 1 32 ? 11.904 6.517 86.413 1.00 24.46 32 VAL B N 1
ATOM 2934 C CA . VAL B 1 32 ? 10.575 5.995 86.142 1.00 23.28 32 VAL B CA 1
ATOM 2935 C C . VAL B 1 32 ? 10.745 4.575 86.659 1.00 24.27 32 VAL B C 1
ATOM 2936 O O . VAL B 1 32 ? 11.596 3.824 86.178 1.00 23.20 32 VAL B O 1
ATOM 2940 N N . THR B 1 33 ? 9.964 4.234 87.677 1.00 25.53 33 THR B N 1
ATOM 2941 C CA . THR B 1 33 ? 10.044 2.925 88.303 1.00 24.66 33 THR B CA 1
ATOM 2942 C C . THR B 1 33 ? 8.827 2.097 87.963 1.00 25.52 33 THR B C 1
ATOM 2943 O O . THR B 1 33 ? 7.700 2.587 88.028 1.00 23.79 33 THR B O 1
ATOM 2947 N N . LEU B 1 34 ? 9.064 0.834 87.623 1.00 24.26 34 LEU B N 1
ATOM 2948 C CA . LEU B 1 34 ? 7.991 -0.067 87.251 1.00 27.01 34 LEU B CA 1
ATOM 2949 C C . LEU B 1 34 ? 7.969 -1.333 88.094 1.00 28.31 34 LEU B C 1
ATOM 2950 O O . LEU B 1 34 ? 8.785 -2.244 87.914 1.00 28.49 34 LEU B O 1
ATOM 2955 N N . ILE B 1 35 ? 7.020 -1.379 89.019 1.00 28.74 35 ILE B N 1
ATOM 2956 C CA . ILE B 1 35 ? 6.851 -2.526 89.896 1.00 28.41 35 ILE B CA 1
ATOM 2957 C C . ILE B 1 35 ? 5.417 -3.018 89.736 1.00 29.08 35 ILE B C 1
ATOM 2958 O O . ILE B 1 35 ? 4.471 -2.233 89.813 1.00 27.24 35 ILE B O 1
ATOM 2963 N N . LYS B 1 36 ? 5.258 -4.314 89.501 1.00 29.64 36 LYS B N 1
ATOM 2964 C CA . LYS B 1 36 ? 3.934 -4.885 89.325 1.00 30.54 36 LYS B CA 1
ATOM 2965 C C . LYS B 1 36 ? 3.959 -6.405 89.400 1.00 31.52 36 LYS B C 1
ATOM 2966 O O . LYS B 1 36 ? 4.863 -7.051 88.868 1.00 29.63 36 LYS B O 1
ATOM 2972 N N . GLY B 1 37 ? 2.958 -6.967 90.070 1.00 31.90 37 GLY B N 1
ATOM 2973 C CA . GLY B 1 37 ? 2.855 -8.411 90.184 1.00 31.65 37 GLY B CA 1
ATOM 2974 C C . GLY B 1 37 ? 3.752 -9.053 91.221 1.00 32.71 37 GLY B C 1
ATOM 2975 O O . GLY B 1 37 ? 4.635 -8.412 91.793 1.00 31.58 37 GLY B O 1
ATOM 2976 N N . LYS B 1 38 ? 3.512 -10.338 91.454 1.00 33.02 38 LYS B N 1
ATOM 2977 C CA . LYS B 1 38 ? 4.277 -11.121 92.411 1.00 34.50 38 LYS B CA 1
ATOM 2978 C C . LYS B 1 38 ? 4.094 -12.593 92.082 1.00 34.58 38 LYS B C 1
ATOM 2979 O O . LYS B 1 38 ? 3.131 -12.973 91.419 1.00 34.25 38 LYS B O 1
ATOM 2985 N N . GLY B 1 39 ? 5.026 -13.422 92.531 1.00 34.86 39 GLY B N 1
ATOM 2986 C CA . GLY B 1 39 ? 4.893 -14.846 92.294 1.00 35.70 39 GLY B CA 1
ATOM 2987 C C . GLY B 1 39 ? 5.708 -15.465 91.183 1.00 35.69 39 GLY B C 1
ATOM 2988 O O . GLY B 1 39 ? 6.759 -14.955 90.789 1.00 35.64 39 GLY B O 1
ATOM 2989 N N . LYS B 1 40 ? 5.201 -16.587 90.686 1.00 35.79 40 LYS B N 1
ATOM 2990 C CA . LYS B 1 40 ? 5.840 -17.348 89.623 1.00 36.28 40 LYS B CA 1
ATOM 2991 C C . LYS B 1 40 ? 6.055 -16.487 88.384 1.00 36.27 40 LYS B C 1
ATOM 2992 O O . LYS B 1 40 ? 5.272 -15.582 88.089 1.00 37.04 40 LYS B O 1
ATOM 2998 N N . LEU B 1 41 ? 7.131 -16.768 87.663 1.00 35.52 41 LEU B N 1
ATOM 2999 C CA . LEU B 1 41 ? 7.437 -16.024 86.455 1.00 35.29 41 LEU B CA 1
ATOM 3000 C C . LEU B 1 41 ? 6.471 -16.350 85.314 1.00 34.81 41 LEU B C 1
ATOM 3001 O O . LEU B 1 41 ? 6.308 -17.510 84.932 1.00 32.98 41 LEU B O 1
ATOM 3006 N N . ILE B 1 42 ? 5.829 -15.314 84.785 1.00 34.98 42 ILE B N 1
ATOM 3007 C CA . ILE B 1 42 ? 4.910 -15.461 83.663 1.00 37.14 42 ILE B CA 1
ATOM 3008 C C . ILE B 1 42 ? 5.540 -14.687 82.499 1.00 37.83 42 ILE B C 1
ATOM 3009 O O . ILE B 1 42 ? 5.190 -13.536 82.234 1.00 38.20 42 ILE B O 1
ATOM 3014 N N . PRO B 1 43 ? 6.491 -15.317 81.795 1.00 38.94 43 PRO B N 1
ATOM 3015 C CA . PRO B 1 43 ? 7.181 -14.690 80.665 1.00 39.89 43 PRO B CA 1
ATOM 3016 C C . PRO B 1 43 ? 6.299 -13.785 79.813 1.00 40.17 43 PRO B C 1
ATOM 3017 O O . PRO B 1 43 ? 5.389 -14.252 79.136 1.00 39.58 43 PRO B O 1
ATOM 3021 N N . GLY B 1 44 ? 6.576 -12.485 79.860 1.00 39.73 44 GLY B N 1
ATOM 3022 C CA . GLY B 1 44 ? 5.810 -11.535 79.076 1.00 38.68 44 GLY B CA 1
ATOM 3023 C C . GLY B 1 44 ? 4.760 -10.774 79.855 1.00 39.17 44 GLY B C 1
ATOM 3024 O O . GLY B 1 44 ? 4.229 -9.776 79.369 1.00 39.56 44 GLY B O 1
ATOM 3025 N N . LYS B 1 45 ? 4.457 -11.228 81.065 1.00 39.42 45 LYS B N 1
ATOM 3026 C CA . LYS B 1 45 ? 3.444 -10.566 81.881 1.00 40.03 45 LYS B CA 1
ATOM 3027 C C . LYS B 1 45 ? 4.012 -9.994 83.177 1.00 38.38 45 LYS B C 1
ATOM 3028 O O . LYS B 1 45 ? 3.649 -8.894 83.595 1.00 39.61 45 LYS B O 1
ATOM 3034 N N . GLY B 1 46 ? 4.908 -10.740 83.809 1.00 36.58 46 GLY B N 1
ATOM 3035 C CA . GLY B 1 46 ? 5.498 -10.278 85.047 1.00 33.57 46 GLY B CA 1
ATOM 3036 C C . GLY B 1 46 ? 5.925 -11.456 85.891 1.00 32.24 46 GLY B C 1
ATOM 3037 O O . GLY B 1 46 ? 5.917 -12.590 85.406 1.00 31.81 46 GLY B O 1
ATOM 3038 N N . PRO B 1 47 ? 6.306 -11.231 87.158 1.00 30.95 47 PRO B N 1
ATOM 3039 C CA . PRO B 1 47 ? 6.358 -9.933 87.845 1.00 30.46 47 PRO B CA 1
ATOM 3040 C C . PRO B 1 47 ? 7.282 -8.918 87.168 1.00 29.69 47 PRO B C 1
ATOM 3041 O O . PRO B 1 47 ? 8.296 -9.287 86.578 1.00 29.98 47 PRO B O 1
ATOM 3045 N N . VAL B 1 48 ? 6.921 -7.642 87.263 1.00 28.73 48 VAL B N 1
ATOM 3046 C CA . VAL B 1 48 ? 7.701 -6.560 86.669 1.00 25.34 48 VAL B CA 1
ATOM 3047 C C . VAL B 1 48 ? 8.518 -5.825 87.723 1.00 24.64 48 VAL B C 1
ATOM 3048 O O . VAL B 1 48 ? 7.975 -5.334 88.716 1.00 21.94 48 VAL B O 1
ATOM 3052 N N . ARG B 1 49 ? 9.825 -5.755 87.491 1.00 23.68 49 ARG B N 1
ATOM 3053 C CA . ARG B 1 49 ? 10.771 -5.112 88.391 1.00 24.23 49 ARG B CA 1
ATOM 3054 C C . ARG B 1 49 ? 11.899 -4.447 87.607 1.00 24.06 49 ARG B C 1
ATOM 3055 O O . ARG B 1 49 ? 13.008 -4.955 87.491 1.00 22.77 49 ARG B O 1
ATOM 3063 N N . THR B 1 50 ? 11.561 -3.288 87.022 1.00 20.98 50 THR B N 1
ATOM 3064 C CA . THR B 1 50 ? 12.533 -2.579 86.208 1.00 21.94 50 THR B CA 1
ATOM 3065 C C . THR B 1 50 ? 12.150 -1.102 86.087 1.00 20.82 50 THR B C 1
ATOM 3066 O O . THR B 1 50 ? 11.300 -0.593 86.804 1.00 19.18 50 THR B O 1
ATOM 3070 N N . GLY B 1 51 ? 12.837 -0.389 85.177 1.00 22.51 51 GLY B N 1
ATOM 3071 C CA . GLY B 1 51 ? 12.523 1.031 85.028 1.00 22.42 51 GLY B CA 1
ATOM 3072 C C . GLY B 1 51 ? 13.541 1.758 84.151 1.00 23.09 51 GLY B C 1
ATOM 3073 O O . GLY B 1 51 ? 14.265 1.155 83.371 1.00 22.71 51 GLY B O 1
ATOM 3074 N N . VAL B 1 52 ? 13.557 3.083 84.216 1.00 22.99 52 VAL B N 1
ATOM 3075 C CA . VAL B 1 52 ? 14.409 3.890 83.367 1.00 22.95 52 VAL B CA 1
ATOM 3076 C C . VAL B 1 52 ? 15.037 5.010 84.179 1.00 23.91 52 VAL B C 1
ATOM 3077 O O . VAL B 1 52 ? 14.393 5.610 85.040 1.00 22.90 52 VAL B O 1
ATOM 3081 N N . THR B 1 53 ? 16.307 5.278 83.905 1.00 24.17 53 THR B N 1
ATOM 3082 C CA . THR B 1 53 ? 17.013 6.347 84.585 1.00 23.47 53 THR B CA 1
ATOM 3083 C C . THR B 1 53 ? 17.599 7.221 83.502 1.00 23.67 53 THR B C 1
ATOM 3084 O O . THR B 1 53 ? 18.181 6.718 82.549 1.00 23.04 53 THR B O 1
ATOM 3088 N N . ALA B 1 54 ? 17.431 8.528 83.651 1.00 23.57 54 ALA B N 1
ATOM 3089 C CA . ALA B 1 54 ? 17.945 9.477 82.685 1.00 22.08 54 ALA B CA 1
ATOM 3090 C C . ALA B 1 54 ? 18.949 10.416 83.341 1.00 22.17 54 ALA B C 1
ATOM 3091 O O . ALA B 1 54 ? 18.748 10.860 84.475 1.00 23.78 54 ALA B O 1
ATOM 3093 N N . ILE B 1 55 ? 20.046 10.688 82.641 1.00 20.34 55 ILE B N 1
ATOM 3094 C CA . ILE B 1 55 ? 21.056 11.602 83.151 1.00 21.85 55 ILE B CA 1
ATOM 3095 C C . ILE B 1 55 ? 21.233 12.705 82.114 1.00 22.45 55 ILE B C 1
ATOM 3096 O O . ILE B 1 55 ? 21.546 12.430 80.956 1.00 24.80 55 ILE B O 1
ATOM 3101 N N . LEU B 1 56 ? 21.025 13.947 82.531 1.00 22.13 56 LEU B N 1
ATOM 3102 C CA . LEU B 1 56 ? 21.144 15.096 81.643 1.00 23.46 56 LEU B CA 1
ATOM 3103 C C . LEU B 1 56 ? 22.440 15.867 81.899 1.00 23.26 56 LEU B C 1
ATOM 3104 O O . LEU B 1 56 ? 22.654 16.439 82.960 1.00 22.28 56 LEU B O 1
ATOM 3109 N N . PRO B 1 57 ? 23.357 15.893 80.919 1.00 23.47 57 PRO B N 1
ATOM 3110 C CA . PRO B 1 57 ? 24.614 16.624 81.084 1.00 23.77 57 PRO B CA 1
ATOM 3111 C C . PRO B 1 57 ? 24.356 18.068 81.546 1.00 23.65 57 PRO B C 1
ATOM 3112 O O . PRO B 1 57 ? 25.099 18.607 82.362 1.00 23.14 57 PRO B O 1
ATOM 3116 N N . HIS B 1 58 ? 23.302 18.686 81.017 1.00 24.31 58 HIS B N 1
ATOM 3117 C CA . HIS B 1 58 ? 22.938 20.045 81.414 1.00 24.90 58 HIS B CA 1
ATOM 3118 C C . HIS B 1 58 ? 21.464 20.332 81.142 1.00 26.53 58 HIS B C 1
ATOM 3119 O O . HIS B 1 58 ? 20.764 19.507 80.544 1.00 26.92 58 HIS B O 1
ATOM 3126 N N . GLU B 1 59 ? 20.992 21.500 81.574 1.00 25.56 59 GLU B N 1
ATOM 3127 C CA . GLU B 1 59 ? 19.581 21.852 81.422 1.00 27.18 59 GLU B CA 1
ATOM 3128 C C . GLU B 1 59 ? 19.054 22.206 80.028 1.00 25.95 59 GLU B C 1
ATOM 3129 O O . GLU B 1 59 ? 17.841 22.327 79.841 1.00 25.94 59 GLU B O 1
ATOM 3135 N N . GLY B 1 60 ? 19.938 22.354 79.049 1.00 25.70 60 GLY B N 1
ATOM 3136 C CA . GLY B 1 60 ? 19.476 22.721 77.718 1.00 26.17 60 GLY B CA 1
ATOM 3137 C C . GLY B 1 60 ? 19.327 21.620 76.681 1.00 27.27 60 GLY B C 1
ATOM 3138 O O . GLY B 1 60 ? 18.992 20.475 76.992 1.00 26.23 60 GLY B O 1
ATOM 3139 N N . ASN B 1 61 ? 19.561 21.993 75.428 1.00 27.49 61 ASN B N 1
ATOM 3140 C CA . ASN B 1 61 ? 19.476 21.074 74.304 1.00 27.65 61 ASN B CA 1
ATOM 3141 C C . ASN B 1 61 ? 20.860 20.438 74.181 1.00 27.45 61 ASN B C 1
ATOM 3142 O O . ASN B 1 61 ? 21.809 21.087 73.738 1.00 27.67 61 ASN B O 1
ATOM 3147 N N . ILE B 1 62 ? 20.973 19.170 74.569 1.00 26.95 62 ILE B N 1
ATOM 3148 C CA . ILE B 1 62 ? 22.262 18.483 74.526 1.00 25.20 62 ILE B CA 1
ATOM 3149 C C . ILE B 1 62 ? 22.774 18.221 73.106 1.00 23.05 62 ILE B C 1
ATOM 3150 O O . ILE B 1 62 ? 23.979 18.115 72.885 1.00 24.24 62 ILE B O 1
ATOM 3155 N N . TYR B 1 63 ? 21.861 18.129 72.146 1.00 21.89 63 TYR B N 1
ATOM 3156 C CA . TYR B 1 63 ? 22.236 17.888 70.760 1.00 22.19 63 TYR B CA 1
ATOM 3157 C C . TYR B 1 63 ? 22.845 19.139 70.125 1.00 22.35 63 TYR B C 1
ATOM 3158 O O . TYR B 1 63 ? 23.892 19.076 69.479 1.00 19.58 63 TYR B O 1
ATOM 3167 N N . LYS B 1 64 ? 22.188 20.280 70.315 1.00 22.46 64 LYS B N 1
ATOM 3168 C CA . LYS B 1 64 ? 22.679 21.536 69.756 1.00 22.29 64 LYS B CA 1
ATOM 3169 C C . LYS B 1 64 ? 23.885 22.009 70.547 1.00 23.18 64 LYS B C 1
ATOM 3170 O O . LYS B 1 64 ? 24.780 22.656 70.003 1.00 22.76 64 LYS B O 1
ATOM 3176 N N . GLU B 1 65 ? 23.897 21.694 71.841 1.00 24.53 65 GLU B N 1
ATOM 3177 C CA . GLU B 1 65 ? 25.023 22.052 72.695 1.00 25.59 65 GLU B CA 1
ATOM 3178 C C . GLU B 1 65 ? 25.577 20.791 73.356 1.00 23.67 65 GLU B C 1
ATOM 3179 O O . GLU B 1 65 ? 25.168 20.398 74.450 1.00 23.41 65 GLU B O 1
ATOM 3185 N N . LYS B 1 66 ? 26.527 20.176 72.666 1.00 24.37 66 LYS B N 1
ATOM 3186 C CA . LYS B 1 66 ? 27.169 18.942 73.106 1.00 22.21 66 LYS B CA 1
ATOM 3187 C C . LYS B 1 66 ? 28.214 19.194 74.189 1.00 22.36 66 LYS B C 1
ATOM 3188 O O . LYS B 1 66 ? 28.660 20.324 74.386 1.00 22.85 66 LYS B O 1
ATOM 3194 N N . VAL B 1 67 ? 28.594 18.138 74.901 1.00 21.79 67 VAL B N 1
ATOM 3195 C CA . VAL B 1 67 ? 29.629 18.246 75.923 1.00 19.41 67 VAL B CA 1
ATOM 3196 C C . VAL B 1 67 ? 30.711 17.237 75.575 1.00 20.38 67 VAL B C 1
ATOM 3197 O O . VAL B 1 67 ? 30.418 16.170 75.025 1.00 19.97 67 VAL B O 1
ATOM 3201 N N . LEU B 1 68 ? 31.961 17.577 75.871 1.00 19.25 68 LEU B N 1
ATOM 3202 C CA . LEU B 1 68 ? 33.062 16.661 75.600 1.00 18.83 68 LEU B CA 1
ATOM 3203 C C . LEU B 1 68 ? 32.885 15.463 76.516 1.00 18.34 68 LEU B C 1
ATOM 3204 O O . LEU B 1 68 ? 32.485 15.613 77.673 1.00 16.09 68 LEU B O 1
ATOM 3209 N N . ALA B 1 69 ? 33.207 14.278 76.008 1.00 17.22 69 ALA B N 1
ATOM 3210 C CA . ALA B 1 69 ? 33.026 13.064 76.792 1.00 16.34 69 ALA B CA 1
ATOM 3211 C C . ALA B 1 69 ? 34.012 11.953 76.466 1.00 16.49 69 ALA B C 1
ATOM 3212 O O . ALA B 1 69 ? 34.659 11.959 75.419 1.00 15.05 69 ALA B O 1
ATOM 3214 N N . GLY B 1 70 ? 34.117 11.005 77.392 1.00 15.69 70 GLY B N 1
ATOM 3215 C CA . GLY B 1 70 ? 35.004 9.874 77.215 1.00 14.79 70 GLY B CA 1
ATOM 3216 C C . GLY B 1 70 ? 34.326 8.624 77.752 1.00 13.84 70 GLY B C 1
ATOM 3217 O O . GLY B 1 70 ? 33.257 8.703 78.367 1.00 11.47 70 GLY B O 1
ATOM 3218 N N . ALA B 1 71 ? 34.936 7.465 77.528 1.00 12.74 71 ALA B N 1
ATOM 3219 C CA . ALA B 1 71 ? 34.349 6.222 78.021 1.00 11.83 71 ALA B CA 1
ATOM 3220 C C . ALA B 1 71 ? 35.356 5.086 77.966 1.00 12.16 71 ALA B C 1
ATOM 3221 O O . ALA B 1 71 ? 36.283 5.102 77.160 1.00 14.52 71 ALA B O 1
ATOM 3223 N N . PHE B 1 72 ? 35.164 4.109 78.843 1.00 13.37 72 PHE B N 1
ATOM 3224 C CA . PHE B 1 72 ? 36.037 2.952 78.911 1.00 15.10 72 PHE B CA 1
ATOM 3225 C C . PHE B 1 72 ? 35.246 1.681 79.171 1.00 13.99 72 PHE B C 1
ATOM 3226 O O . PHE B 1 72 ? 34.402 1.637 80.062 1.00 13.21 72 PHE B O 1
ATOM 3234 N N . VAL B 1 73 ? 35.537 0.653 78.384 1.00 15.93 73 VAL B N 1
ATOM 3235 C CA . VAL B 1 73 ? 34.893 -0.643 78.532 1.00 16.00 73 VAL B CA 1
ATOM 3236 C C . VAL B 1 73 ? 35.844 -1.555 79.291 1.00 14.04 73 VAL B C 1
ATOM 3237 O O . VAL B 1 73 ? 36.846 -2.005 78.742 1.00 15.86 73 VAL B O 1
ATOM 3241 N N . MET B 1 74 ? 35.558 -1.797 80.563 1.00 15.29 74 MET B N 1
ATOM 3242 C CA . MET B 1 74 ? 36.403 -2.691 81.342 1.00 16.56 74 MET B CA 1
ATOM 3243 C C . MET B 1 74 ? 36.111 -4.103 80.800 1.00 16.71 74 MET B C 1
ATOM 3244 O O . MET B 1 74 ? 37.032 -4.840 80.472 1.00 16.03 74 MET B O 1
ATOM 3249 N N . ASN B 1 75 ? 34.832 -4.460 80.689 1.00 15.70 75 ASN B N 1
ATOM 3250 C CA . ASN B 1 75 ? 34.443 -5.767 80.142 1.00 17.19 75 ASN B CA 1
ATOM 3251 C C . ASN B 1 75 ? 33.201 -5.612 79.284 1.00 18.18 75 ASN B C 1
ATOM 3252 O O . ASN B 1 75 ? 32.127 -5.259 79.770 1.00 19.84 75 ASN B O 1
ATOM 3257 N N . GLY B 1 76 ? 33.359 -5.909 78.004 1.00 17.34 76 GLY B N 1
ATOM 3258 C CA . GLY B 1 76 ? 32.279 -5.749 77.056 1.00 19.27 76 GLY B CA 1
ATOM 3259 C C . GLY B 1 76 ? 31.132 -6.730 76.959 1.00 18.41 76 GLY B C 1
ATOM 3260 O O . GLY B 1 76 ? 30.575 -6.879 75.877 1.00 17.93 76 GLY B O 1
ATOM 3261 N N . TYR B 1 77 ? 30.764 -7.416 78.035 1.00 20.40 77 TYR B N 1
ATOM 3262 C CA . TYR B 1 77 ? 29.610 -8.303 77.921 1.00 19.96 77 TYR B CA 1
ATOM 3263 C C . TYR B 1 77 ? 28.464 -7.360 78.241 1.00 19.76 77 TYR B C 1
ATOM 3264 O O . TYR B 1 77 ? 27.715 -7.539 79.196 1.00 19.45 77 TYR B O 1
ATOM 3273 N N . SER B 1 78 ? 28.371 -6.329 77.415 1.00 19.56 78 SER B N 1
ATOM 3274 C CA . SER B 1 78 ? 27.388 -5.277 77.569 1.00 18.47 78 SER B CA 1
ATOM 3275 C C . SER B 1 78 ? 26.836 -4.903 76.193 1.00 16.03 78 SER B C 1
ATOM 3276 O O . SER B 1 78 ? 27.489 -5.110 75.172 1.00 14.96 78 SER B O 1
ATOM 3279 N N . LYS B 1 79 ? 25.634 -4.342 76.175 1.00 15.29 79 LYS B N 1
ATOM 3280 C CA . LYS B 1 79 ? 24.999 -3.951 74.931 1.00 13.96 79 LYS B CA 1
ATOM 3281 C C . LYS B 1 79 ? 24.782 -2.432 74.853 1.00 14.78 79 LYS B C 1
ATOM 3282 O O . LYS B 1 79 ? 23.664 -1.962 74.666 1.00 14.90 79 LYS B O 1
ATOM 3288 N N . PRO B 1 80 ? 25.853 -1.645 74.992 1.00 14.67 80 PRO B N 1
ATOM 3289 C CA . PRO B 1 80 ? 25.692 -0.182 74.925 1.00 16.12 80 PRO B CA 1
ATOM 3290 C C . PRO B 1 80 ? 25.431 0.381 73.527 1.00 18.58 80 PRO B C 1
ATOM 3291 O O . PRO B 1 80 ? 25.917 -0.138 72.514 1.00 18.49 80 PRO B O 1
ATOM 3295 N N . VAL B 1 81 ? 24.656 1.458 73.478 1.00 17.99 81 VAL B N 1
ATOM 3296 C CA . VAL B 1 81 ? 24.346 2.109 72.215 1.00 18.22 81 VAL B CA 1
ATOM 3297 C C . VAL B 1 81 ? 24.939 3.523 72.224 1.00 16.96 81 VAL B C 1
ATOM 3298 O O . VAL B 1 81 ? 24.793 4.245 73.202 1.00 16.17 81 VAL B O 1
ATOM 3302 N N . GLY B 1 82 ? 25.637 3.885 71.150 1.00 17.88 82 GLY B N 1
ATOM 3303 C CA . GLY B 1 82 ? 26.220 5.215 71.030 1.00 17.81 82 GLY B CA 1
ATOM 3304 C C . GLY B 1 82 ? 27.669 5.458 71.433 1.00 17.94 82 GLY B C 1
ATOM 3305 O O . GLY B 1 82 ? 28.145 6.607 71.347 1.00 13.95 82 GLY B O 1
ATOM 3306 N N . LEU B 1 83 ? 28.393 4.419 71.854 1.00 12.99 83 LEU B N 1
ATOM 3307 C CA . LEU B 1 83 ? 29.776 4.642 72.266 1.00 15.78 83 LEU B CA 1
ATOM 3308 C C . LEU B 1 83 ? 30.737 4.905 71.112 1.00 15.00 83 LEU B C 1
ATOM 3309 O O . LEU B 1 83 ? 31.706 5.654 71.253 1.00 14.55 83 LEU B O 1
ATOM 3314 N N . ILE B 1 84 ? 30.475 4.291 69.969 1.00 16.15 84 ILE B N 1
ATOM 3315 C CA . ILE B 1 84 ? 31.346 4.458 68.815 1.00 15.94 84 ILE B CA 1
ATOM 3316 C C . ILE B 1 84 ? 31.495 5.929 68.392 1.00 16.43 84 ILE B C 1
ATOM 3317 O O . ILE B 1 84 ? 32.613 6.415 68.189 1.00 16.53 84 ILE B O 1
ATOM 3322 N N . GLN B 1 85 ? 30.388 6.649 68.270 1.00 16.95 85 GLN B N 1
ATOM 3323 C CA . GLN B 1 85 ? 30.493 8.045 67.869 1.00 18.29 85 GLN B CA 1
ATOM 3324 C C . GLN B 1 85 ? 31.075 8.868 69.002 1.00 18.04 85 GLN B C 1
ATOM 3325 O O . GLN B 1 85 ? 31.805 9.829 68.762 1.00 19.80 85 GLN B O 1
ATOM 3331 N N . LEU B 1 86 ? 30.767 8.476 70.237 1.00 17.70 86 LEU B N 1
ATOM 3332 C CA . LEU B 1 86 ? 31.281 9.172 71.402 1.00 17.51 86 LEU B CA 1
ATOM 3333 C C . LEU B 1 86 ? 32.806 9.157 71.339 1.00 19.04 86 LEU B C 1
ATOM 3334 O O . LEU B 1 86 ? 33.451 10.186 71.569 1.00 18.01 86 LEU B O 1
ATOM 3339 N N . TRP B 1 87 ? 33.387 8.001 71.015 1.00 17.58 87 TRP B N 1
ATOM 3340 C CA . TRP B 1 87 ? 34.844 7.911 70.919 1.00 18.27 87 TRP B CA 1
ATOM 3341 C C . TRP B 1 87 ? 35.397 8.660 69.707 1.00 16.47 87 TRP B C 1
ATOM 3342 O O . TRP B 1 87 ? 36.439 9.323 69.795 1.00 15.07 87 TRP B O 1
ATOM 3353 N N . GLU B 1 88 ? 34.708 8.548 68.576 1.00 16.26 88 GLU B N 1
ATOM 3354 C CA . GLU B 1 88 ? 35.164 9.199 67.358 1.00 16.42 88 GLU B CA 1
ATOM 3355 C C . GLU B 1 88 ? 35.142 10.729 67.448 1.00 17.50 88 GLU B C 1
ATOM 3356 O O . GLU B 1 88 ? 36.114 11.381 67.082 1.00 15.85 88 GLU B O 1
ATOM 3362 N N . LEU B 1 89 ? 34.038 11.283 67.949 1.00 18.44 89 LEU B N 1
ATOM 3363 C CA . LEU B 1 89 ? 33.858 12.732 68.036 1.00 19.90 89 LEU B CA 1
ATOM 3364 C C . LEU B 1 89 ? 34.135 13.369 69.386 1.00 21.01 89 LEU B C 1
ATOM 3365 O O . LEU B 1 89 ? 34.201 14.598 69.488 1.00 20.61 89 LEU B O 1
ATOM 3370 N N . GLY B 1 90 ? 34.272 12.540 70.418 1.00 19.40 90 GLY B N 1
ATOM 3371 C CA . GLY B 1 90 ? 34.550 13.047 71.749 1.00 19.04 90 GLY B CA 1
ATOM 3372 C C . GLY B 1 90 ? 33.394 13.801 72.378 1.00 19.64 90 GLY B C 1
ATOM 3373 O O . GLY B 1 90 ? 33.592 14.599 73.299 1.00 20.28 90 GLY B O 1
ATOM 3374 N N . THR B 1 91 ? 32.181 13.557 71.904 1.00 17.71 91 THR B N 1
ATOM 3375 C CA . THR B 1 91 ? 31.041 14.256 72.474 1.00 17.18 91 THR B CA 1
ATOM 3376 C C . THR B 1 91 ? 29.829 13.380 72.780 1.00 18.40 91 THR B C 1
ATOM 3377 O O . THR B 1 91 ? 29.726 12.237 72.324 1.00 21.72 91 THR B O 1
ATOM 3381 N N . ILE B 1 92 ? 28.940 13.937 73.595 1.00 17.74 92 ILE B N 1
ATOM 3382 C CA . ILE B 1 92 ? 27.672 13.333 73.974 1.00 17.75 92 ILE B CA 1
ATOM 3383 C C . ILE B 1 92 ? 26.676 14.386 73.486 1.00 19.64 92 ILE B C 1
ATOM 3384 O O . ILE B 1 92 ? 26.863 15.582 73.736 1.00 19.89 92 ILE B O 1
ATOM 3389 N N . GLU B 1 93 ? 25.642 13.956 72.771 1.00 18.46 93 GLU B N 1
ATOM 3390 C CA . GLU B 1 93 ? 24.667 14.893 72.216 1.00 19.63 93 GLU B CA 1
ATOM 3391 C C . GLU B 1 93 ? 23.228 14.539 72.520 1.00 18.83 93 GLU B C 1
ATOM 3392 O O . GLU B 1 93 ? 22.322 14.930 71.783 1.00 16.94 93 GLU B O 1
ATOM 3398 N N . THR B 1 94 ? 23.022 13.787 73.592 1.00 17.85 94 THR B N 1
ATOM 3399 C CA . THR B 1 94 ? 21.686 13.381 73.987 1.00 19.57 94 THR B CA 1
ATOM 3400 C C . THR B 1 94 ? 21.680 13.080 75.468 1.00 20.82 94 THR B C 1
ATOM 3401 O O . THR B 1 94 ? 22.732 12.916 76.085 1.00 21.93 94 THR B O 1
ATOM 3405 N N . PRO B 1 95 ? 20.491 13.039 76.073 1.00 21.12 95 PRO B N 1
ATOM 3406 C CA . PRO B 1 95 ? 20.513 12.719 77.493 1.00 20.74 95 PRO B CA 1
ATOM 3407 C C . PRO B 1 95 ? 21.009 11.272 77.567 1.00 20.68 95 PRO B C 1
ATOM 3408 O O . PRO B 1 95 ? 20.939 10.533 76.578 1.00 18.38 95 PRO B O 1
ATOM 3412 N N . ILE B 1 96 ? 21.530 10.879 78.720 1.00 20.66 96 ILE B N 1
ATOM 3413 C CA . ILE B 1 96 ? 22.050 9.526 78.904 1.00 19.35 96 ILE B CA 1
ATOM 3414 C C . ILE B 1 96 ? 20.958 8.659 79.511 1.00 19.52 96 ILE B C 1
ATOM 3415 O O . ILE B 1 96 ? 20.443 8.959 80.588 1.00 22.83 96 ILE B O 1
ATOM 3420 N N . ILE B 1 97 ? 20.611 7.583 78.820 1.00 18.65 97 ILE B N 1
ATOM 3421 C CA . ILE B 1 97 ? 19.560 6.685 79.273 1.00 19.31 97 ILE B CA 1
ATOM 3422 C C . ILE B 1 97 ? 20.097 5.330 79.755 1.00 19.15 97 ILE B C 1
ATOM 3423 O O . ILE B 1 97 ? 20.962 4.732 79.122 1.00 15.10 97 ILE B O 1
ATOM 3428 N N . LEU B 1 98 ? 19.564 4.866 80.884 1.00 19.19 98 LEU B N 1
ATOM 3429 C CA . LEU B 1 98 ? 19.941 3.584 81.472 1.00 20.19 98 LEU B CA 1
ATOM 3430 C C . LEU B 1 98 ? 18.675 2.758 81.660 1.00 19.85 98 LEU B C 1
ATOM 3431 O O . LEU B 1 98 ? 17.649 3.284 82.093 1.00 19.34 98 LEU B O 1
ATOM 3436 N N . THR B 1 99 ? 18.745 1.470 81.333 1.00 17.86 99 THR B N 1
ATOM 3437 C CA . THR B 1 99 ? 17.598 0.583 81.481 1.00 17.68 99 THR B CA 1
ATOM 3438 C C . THR B 1 99 ? 18.085 -0.872 81.459 1.00 18.99 99 THR B C 1
ATOM 3439 O O . THR B 1 99 ? 19.291 -1.119 81.534 1.00 16.90 99 THR B O 1
ATOM 3443 N N . ASN B 1 100 ? 17.166 -1.830 81.352 1.00 19.41 100 ASN B N 1
ATOM 3444 C CA . ASN B 1 100 ? 17.556 -3.241 81.336 1.00 20.31 100 ASN B CA 1
ATOM 3445 C C . ASN B 1 100 ? 17.991 -3.687 79.942 1.00 19.59 100 ASN B C 1
ATOM 3446 O O . ASN B 1 100 ? 17.533 -3.148 78.933 1.00 18.82 100 ASN B O 1
ATOM 3451 N N . THR B 1 101 ? 18.869 -4.684 79.899 1.00 19.70 101 THR B N 1
ATOM 3452 C CA . THR B 1 101 ? 19.420 -5.209 78.648 1.00 20.03 101 THR B CA 1
ATOM 3453 C C . THR B 1 101 ? 18.460 -5.387 77.470 1.00 19.24 101 THR B C 1
ATOM 3454 O O . THR B 1 101 ? 18.790 -5.011 76.347 1.00 18.79 101 THR B O 1
ATOM 3458 N N . LEU B 1 102 ? 17.278 -5.951 77.709 1.00 18.98 102 LEU B N 1
ATOM 3459 C CA . LEU B 1 102 ? 16.332 -6.176 76.618 1.00 19.09 102 LEU B CA 1
ATOM 3460 C C . LEU B 1 102 ? 15.460 -4.982 76.220 1.00 20.25 102 LEU B C 1
ATOM 3461 O O . LEU B 1 102 ? 14.654 -5.083 75.287 1.00 19.15 102 LEU B O 1
ATOM 3466 N N . SER B 1 103 ? 15.632 -3.852 76.900 1.00 20.94 103 SER B N 1
ATOM 3467 C CA . SER B 1 103 ? 14.847 -2.656 76.579 1.00 22.56 103 SER B CA 1
ATOM 3468 C C . SER B 1 103 ? 15.654 -1.533 75.930 1.00 22.92 103 SER B C 1
ATOM 3469 O O . SER B 1 103 ? 15.182 -0.398 75.844 1.00 22.74 103 SER B O 1
ATOM 3472 N N . ILE B 1 104 ? 16.866 -1.838 75.470 1.00 24.36 104 ILE B N 1
ATOM 3473 C CA . ILE B 1 104 ? 17.693 -0.815 74.837 1.00 23.51 104 ILE B CA 1
ATOM 3474 C C . ILE B 1 104 ? 17.034 -0.340 73.553 1.00 23.39 104 ILE B C 1
ATOM 3475 O O . ILE B 1 104 ? 17.075 0.852 73.229 1.00 21.23 104 ILE B O 1
ATOM 3480 N N . GLY B 1 105 ? 16.426 -1.275 72.824 1.00 21.41 105 GLY B N 1
ATOM 3481 C CA . GLY B 1 105 ? 15.746 -0.917 71.594 1.00 19.71 105 GLY B CA 1
ATOM 3482 C C . GLY B 1 105 ? 14.643 0.069 71.922 1.00 21.77 105 GLY B C 1
ATOM 3483 O O . GLY B 1 105 ? 14.549 1.148 71.328 1.00 21.20 105 GLY B O 1
ATOM 3484 N N . THR B 1 106 ? 13.813 -0.295 72.894 1.00 22.16 106 THR B N 1
ATOM 3485 C CA . THR B 1 106 ? 12.707 0.550 73.314 1.00 22.66 106 THR B CA 1
ATOM 3486 C C . THR B 1 106 ? 13.226 1.902 73.794 1.00 23.57 106 THR B C 1
ATOM 3487 O O . THR B 1 106 ? 12.628 2.945 73.530 1.00 22.32 106 THR B O 1
ATOM 3491 N N . ALA B 1 107 ? 14.346 1.868 74.508 1.00 24.51 107 ALA B N 1
ATOM 3492 C CA . ALA B 1 107 ? 14.964 3.070 75.041 1.00 24.76 107 ALA B CA 1
ATOM 3493 C C . ALA B 1 107 ? 15.349 4.017 73.906 1.00 25.64 107 ALA B C 1
ATOM 3494 O O . ALA B 1 107 ? 15.083 5.220 73.977 1.00 26.32 107 ALA B O 1
ATOM 3496 N N . VAL B 1 108 ? 15.977 3.470 72.869 1.00 25.02 108 VAL B N 1
ATOM 3497 C CA . VAL B 1 108 ? 16.379 4.256 71.704 1.00 25.06 108 VAL B CA 1
ATOM 3498 C C . VAL B 1 108 ? 15.147 4.891 71.043 1.00 25.64 108 VAL B C 1
ATOM 3499 O O . VAL B 1 108 ? 15.187 6.046 70.602 1.00 23.33 108 VAL B O 1
ATOM 3503 N N . GLU B 1 109 ? 14.058 4.130 70.975 1.00 24.31 109 GLU B N 1
ATOM 3504 C CA . GLU B 1 109 ? 12.817 4.628 70.384 1.00 24.26 109 GLU B CA 1
ATOM 3505 C C . GLU B 1 109 ? 12.287 5.803 71.199 1.00 24.32 109 GLU B C 1
ATOM 3506 O O . GLU B 1 109 ? 11.852 6.813 70.642 1.00 21.34 109 GLU B O 1
ATOM 3512 N N . GLY B 1 110 ? 12.338 5.666 72.524 1.00 24.34 110 GLY B N 1
ATOM 3513 C CA . GLY B 1 110 ? 11.858 6.723 73.391 1.00 24.13 110 GLY B CA 1
ATOM 3514 C C . GLY B 1 110 ? 12.775 7.926 73.390 1.00 25.16 110 GLY B C 1
ATOM 3515 O O . GLY B 1 110 ? 12.315 9.070 73.352 1.00 25.05 110 GLY B O 1
ATOM 3516 N N . LEU B 1 111 ? 14.078 7.673 73.434 1.00 25.08 111 LEU B N 1
ATOM 3517 C CA . LEU B 1 111 ? 15.046 8.752 73.439 1.00 27.10 111 LEU B CA 1
ATOM 3518 C C . LEU B 1 111 ? 14.874 9.569 72.159 1.00 28.90 111 LEU B C 1
ATOM 3519 O O . LEU B 1 111 ? 14.920 10.803 72.184 1.00 29.42 111 LEU B O 1
ATOM 3524 N N . LEU B 1 112 ? 14.660 8.880 71.041 1.00 28.02 112 LEU B N 1
ATOM 3525 C CA . LEU B 1 112 ? 14.467 9.568 69.779 1.00 26.26 112 LEU B CA 1
ATOM 3526 C C . LEU B 1 112 ? 13.172 10.378 69.798 1.00 26.46 112 LEU B C 1
ATOM 3527 O O . LEU B 1 112 ? 13.148 11.507 69.306 1.00 25.89 112 LEU B O 1
ATOM 3532 N N . ASP B 1 113 ? 12.100 9.827 70.366 1.00 24.79 113 ASP B N 1
ATOM 3533 C CA . ASP B 1 113 ? 10.850 10.585 70.406 1.00 25.48 113 ASP B CA 1
ATOM 3534 C C . ASP B 1 113 ? 11.138 11.965 70.991 1.00 27.07 113 ASP B C 1
ATOM 3535 O O . ASP B 1 113 ? 10.653 12.987 70.495 1.00 25.88 113 ASP B O 1
ATOM 3540 N N . TYR B 1 114 ? 11.948 11.982 72.045 1.00 27.19 114 TYR B N 1
ATOM 3541 C CA . TYR B 1 114 ? 12.307 13.212 72.730 1.00 28.39 114 TYR B CA 1
ATOM 3542 C C . TYR B 1 114 ? 13.222 14.114 71.899 1.00 28.64 114 TYR B C 1
ATOM 3543 O O . TYR B 1 114 ? 12.992 15.321 71.793 1.00 28.76 114 TYR B O 1
ATOM 3552 N N . ILE B 1 115 ? 14.260 13.522 71.319 1.00 28.00 115 ILE B N 1
ATOM 3553 C CA . ILE B 1 115 ? 15.227 14.267 70.519 1.00 28.86 115 ILE B CA 1
ATOM 3554 C C . ILE B 1 115 ? 14.618 14.953 69.306 1.00 29.22 115 ILE B C 1
ATOM 3555 O O . ILE B 1 115 ? 14.818 16.153 69.092 1.00 28.66 115 ILE B O 1
ATOM 3560 N N . LEU B 1 116 ? 13.879 14.183 68.516 1.00 29.14 116 LEU B N 1
ATOM 3561 C CA . LEU B 1 116 ? 13.249 14.694 67.306 1.00 29.45 116 LEU B CA 1
ATOM 3562 C C . LEU B 1 116 ? 12.279 15.833 67.587 1.00 30.34 116 LEU B C 1
ATOM 3563 O O . LEU B 1 116 ? 12.152 16.753 66.781 1.00 29.64 116 LEU B O 1
ATOM 3568 N N . GLU B 1 117 ? 11.596 15.771 68.726 1.00 31.45 117 GLU B N 1
ATOM 3569 C CA . GLU B 1 117 ? 10.643 16.809 69.093 1.00 33.46 117 GLU B CA 1
ATOM 3570 C C . GLU B 1 117 ? 11.342 18.115 69.418 1.00 33.26 117 GLU B C 1
ATOM 3571 O O . GLU B 1 117 ? 10.805 19.196 69.173 1.00 34.02 117 GLU B O 1
ATOM 3577 N N . GLU B 1 118 ? 12.543 18.003 69.971 1.00 33.58 118 GLU B N 1
ATOM 3578 C CA . GLU B 1 118 ? 13.330 19.164 70.349 1.00 33.68 118 GLU B CA 1
ATOM 3579 C C . GLU B 1 118 ? 14.142 19.687 69.166 1.00 33.15 118 GLU B C 1
ATOM 3580 O O . GLU B 1 118 ? 14.612 20.825 69.178 1.00 33.19 118 GLU B O 1
ATOM 3586 N N . ASN B 1 119 ? 14.292 18.861 68.137 1.00 32.21 119 ASN B N 1
ATOM 3587 C CA . ASN B 1 119 ? 15.065 19.253 66.964 1.00 32.21 119 ASN B CA 1
ATOM 3588 C C . ASN B 1 119 ? 14.422 18.744 65.677 1.00 33.47 119 ASN B C 1
ATOM 3589 O O . ASN B 1 119 ? 14.677 17.616 65.253 1.00 34.13 119 ASN B O 1
ATOM 3594 N N . GLU B 1 120 ? 13.600 19.578 65.047 1.00 33.31 120 GLU B N 1
ATOM 3595 C CA . GLU B 1 120 ? 12.928 19.179 63.814 1.00 33.64 120 GLU B CA 1
ATOM 3596 C C . GLU B 1 120 ? 13.841 19.309 62.591 1.00 31.81 120 GLU B C 1
ATOM 3597 O O . GLU B 1 120 ? 13.456 18.948 61.482 1.00 30.76 120 GLU B O 1
ATOM 3603 N N . ASP B 1 121 ?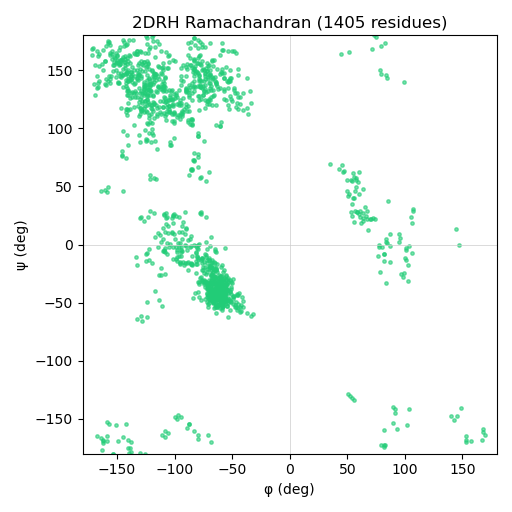 15.054 19.811 62.801 1.00 31.50 121 ASP B N 1
ATOM 3604 C CA . ASP B 1 121 ? 16.013 19.971 61.709 1.00 31.57 121 ASP B CA 1
ATOM 3605 C C . ASP B 1 121 ? 16.808 18.690 61.440 1.00 30.52 121 ASP B C 1
ATOM 3606 O O . ASP B 1 121 ? 17.413 18.537 60.379 1.00 29.95 121 ASP B O 1
ATOM 3611 N N . ILE B 1 122 ? 16.787 17.770 62.399 1.00 29.90 122 ILE B N 1
ATOM 3612 C CA . ILE B 1 122 ? 17.488 16.490 62.271 1.00 29.22 122 ILE B CA 1
ATOM 3613 C C . ILE B 1 122 ? 16.860 15.622 61.179 1.00 29.01 122 ILE B C 1
ATOM 3614 O O . ILE B 1 122 ? 15.655 15.395 61.183 1.00 28.40 122 ILE B O 1
ATOM 3619 N N . GLY B 1 123 ? 17.686 15.146 60.247 1.00 29.87 123 GLY B N 1
ATOM 3620 C CA . GLY B 1 123 ? 17.201 14.296 59.169 1.00 29.56 123 GLY B CA 1
ATOM 3621 C C . GLY B 1 123 ? 16.612 15.025 57.972 1.00 29.85 123 GLY B C 1
ATOM 3622 O O . GLY B 1 123 ? 16.097 14.398 57.040 1.00 28.07 123 GLY B O 1
ATOM 3623 N N . VAL B 1 124 ? 16.699 16.351 57.990 1.00 28.73 124 VAL B N 1
ATOM 3624 C CA . VAL B 1 124 ? 16.161 17.172 56.915 1.00 27.22 124 VAL B CA 1
ATOM 3625 C C . VAL B 1 124 ? 17.184 18.211 56.474 1.00 27.04 124 VAL B C 1
ATOM 3626 O O . VAL B 1 124 ? 17.653 18.185 55.336 1.00 28.50 124 VAL B O 1
ATOM 3630 N N . THR B 1 125 ? 17.535 19.121 57.374 1.00 26.26 125 THR B N 1
ATOM 3631 C CA . THR B 1 125 ? 18.507 20.157 57.052 1.00 27.51 125 THR B CA 1
ATOM 3632 C C . THR B 1 125 ? 19.850 19.946 57.750 1.00 27.65 125 THR B C 1
ATOM 3633 O O . THR B 1 125 ? 20.808 20.681 57.505 1.00 27.23 125 THR B O 1
ATOM 3637 N N . THR B 1 126 ? 19.916 18.952 58.629 1.00 27.74 126 THR B N 1
ATOM 3638 C CA . THR B 1 126 ? 21.166 18.644 59.311 1.00 27.75 126 THR B CA 1
ATOM 3639 C C . THR B 1 126 ? 21.359 17.131 59.376 1.00 28.72 126 THR B C 1
ATOM 3640 O O . THR B 1 126 ? 20.617 16.369 58.749 1.00 27.53 126 THR B O 1
ATOM 3644 N N . GLY B 1 127 ? 22.353 16.698 60.142 1.00 28.32 127 GLY B N 1
ATOM 3645 C CA . GLY B 1 127 ? 22.639 15.281 60.239 1.00 28.06 127 GLY B CA 1
ATOM 3646 C C . GLY B 1 127 ? 21.753 14.478 61.165 1.00 27.60 127 GLY B C 1
ATOM 3647 O O . GLY B 1 127 ? 20.711 14.937 61.625 1.00 27.67 127 GLY B O 1
ATOM 3648 N N . SER B 1 128 ? 22.210 13.260 61.434 1.00 27.28 128 SER B N 1
ATOM 3649 C CA . SER B 1 128 ? 21.541 12.288 62.283 1.00 23.99 128 SER B CA 1
ATOM 3650 C C . SER B 1 128 ? 21.795 12.615 63.752 1.00 23.73 128 SER B C 1
ATOM 3651 O O . SER B 1 128 ? 22.213 13.728 64.085 1.00 24.60 128 SER B O 1
ATOM 3654 N N . VAL B 1 129 ? 21.543 11.647 64.631 1.00 20.98 129 VAL B N 1
ATOM 3655 C CA . VAL B 1 129 ? 21.775 11.835 66.061 1.00 19.97 129 VAL B CA 1
ATOM 3656 C C . VAL B 1 129 ? 22.263 10.538 66.703 1.00 20.45 129 VAL B C 1
ATOM 3657 O O . VAL B 1 129 ? 21.859 9.439 66.300 1.00 18.36 129 VAL B O 1
ATOM 3661 N N . ASN B 1 130 ? 23.139 10.684 67.696 1.00 20.85 130 ASN B N 1
ATOM 3662 C CA . ASN B 1 130 ? 23.735 9.553 68.403 1.00 19.90 130 ASN B CA 1
ATOM 3663 C C . ASN B 1 130 ? 23.141 9.282 69.783 1.00 19.86 130 ASN B C 1
ATOM 3664 O O . ASN B 1 130 ? 23.666 9.740 70.796 1.00 19.65 130 ASN B O 1
ATOM 3669 N N . PRO B 1 131 ? 22.040 8.524 69.843 1.00 20.45 131 PRO B N 1
ATOM 3670 C CA . PRO B 1 131 ? 21.455 8.246 71.151 1.00 20.93 131 PRO B CA 1
ATOM 3671 C C . PRO B 1 131 ? 22.422 7.431 71.991 1.00 22.10 131 PRO B C 1
ATOM 3672 O O . PRO B 1 131 ? 23.084 6.530 71.479 1.00 22.74 131 PRO B O 1
ATOM 3676 N N . LEU B 1 132 ? 22.508 7.763 73.276 1.00 21.23 132 LEU B N 1
ATOM 3677 C CA . LEU B 1 132 ? 23.395 7.064 74.189 1.00 21.45 132 LEU B CA 1
ATOM 3678 C C . LEU B 1 132 ? 22.568 6.278 75.207 1.00 21.08 132 LEU B C 1
ATOM 3679 O O . LEU B 1 132 ? 21.874 6.855 76.051 1.00 18.61 132 LEU B O 1
ATOM 3684 N N . VAL B 1 133 ? 22.653 4.954 75.110 1.00 20.24 133 VAL B N 1
ATOM 3685 C CA . VAL B 1 133 ? 21.911 4.056 75.979 1.00 19.19 133 VAL B CA 1
ATOM 3686 C C . VAL B 1 133 ? 22.809 2.934 76.505 1.00 19.63 133 VAL B C 1
ATOM 3687 O O . VAL B 1 133 ? 23.469 2.253 75.730 1.00 20.27 133 VAL B O 1
ATOM 3691 N N . LEU B 1 134 ? 22.843 2.754 77.822 1.00 19.05 134 LEU B N 1
ATOM 3692 C CA . LEU B 1 134 ? 23.633 1.682 78.417 1.00 19.37 134 LEU B CA 1
ATOM 3693 C C . LEU B 1 134 ? 22.693 0.871 79.305 1.00 19.50 134 LEU B C 1
ATOM 3694 O O . LEU B 1 134 ? 21.590 1.330 79.623 1.00 19.41 134 LEU B O 1
ATOM 3699 N N . GLU B 1 135 ? 23.115 -0.324 79.706 1.00 19.13 135 GLU B N 1
ATOM 3700 C CA . GLU B 1 135 ? 22.242 -1.161 80.513 1.00 21.48 135 GLU B CA 1
ATOM 3701 C C . GLU B 1 135 ? 22.889 -2.181 81.450 1.00 22.25 135 GLU B C 1
ATOM 3702 O O . GLU B 1 135 ? 24.112 -2.322 81.528 1.00 20.48 135 GLU B O 1
ATOM 3708 N N . CYS B 1 136 ? 22.005 -2.898 82.144 1.00 23.63 136 CYS B N 1
ATOM 3709 C CA . CYS B 1 136 ? 22.336 -3.979 83.063 1.00 21.50 136 CYS B CA 1
ATOM 3710 C C . CYS B 1 136 ? 21.159 -4.956 82.986 1.00 21.51 136 CYS B C 1
ATOM 3711 O O . CYS B 1 136 ? 20.042 -4.562 82.644 1.00 22.04 136 CYS B O 1
ATOM 3714 N N . ASN B 1 137 ? 21.416 -6.223 83.291 1.00 20.88 137 ASN B N 1
ATOM 3715 C CA . ASN B 1 137 ? 20.395 -7.275 83.236 1.00 20.21 137 ASN B CA 1
ATOM 3716 C C . ASN B 1 137 ? 19.719 -7.467 84.599 1.00 20.00 137 ASN B C 1
ATOM 3717 O O . ASN B 1 137 ? 20.361 -7.905 85.563 1.00 19.72 137 ASN B O 1
ATOM 3722 N N . ASP B 1 138 ? 18.429 -7.147 84.688 1.00 20.40 138 ASP B N 1
ATOM 3723 C CA . ASP B 1 138 ? 17.693 -7.314 85.945 1.00 20.72 138 ASP B CA 1
ATOM 3724 C C . ASP B 1 138 ? 16.831 -8.585 85.941 1.00 22.03 138 ASP B C 1
ATOM 3725 O O . ASP B 1 138 ? 15.842 -8.679 86.667 1.00 19.49 138 ASP B O 1
ATOM 3730 N N . SER B 1 139 ? 17.229 -9.573 85.146 1.00 23.62 139 SER B N 1
ATOM 3731 C CA . SER B 1 139 ? 16.466 -10.820 85.028 1.00 24.86 139 SER B CA 1
ATOM 3732 C C . SER B 1 139 ? 16.190 -11.615 86.300 1.00 24.52 139 SER B C 1
ATOM 3733 O O . SER B 1 139 ? 15.187 -12.329 86.367 1.00 25.77 139 SER B O 1
ATOM 3736 N N . TYR B 1 140 ? 17.059 -11.521 87.301 1.00 23.71 140 TYR B N 1
ATOM 3737 C CA . TYR B 1 140 ? 16.842 -12.294 88.520 1.00 23.78 140 TYR B CA 1
ATOM 3738 C C . TYR B 1 140 ? 15.526 -11.938 89.202 1.00 24.42 140 TYR B C 1
ATOM 3739 O O . TYR B 1 140 ? 14.836 -12.815 89.735 1.00 23.45 140 TYR B O 1
ATOM 3748 N N . LEU B 1 141 ? 15.177 -10.655 89.176 1.00 22.59 141 LEU B N 1
ATOM 3749 C CA . LEU B 1 141 ? 13.951 -10.177 89.802 1.00 22.23 141 LEU B CA 1
ATOM 3750 C C . LEU B 1 141 ? 12.858 -9.758 88.824 1.00 22.53 141 LEU B C 1
ATOM 3751 O O . LEU B 1 141 ? 11.673 -9.787 89.160 1.00 23.82 141 LEU B O 1
ATOM 3756 N N . ASN B 1 142 ? 13.258 -9.376 87.616 1.00 22.63 142 ASN B N 1
ATOM 3757 C CA . ASN B 1 142 ? 12.318 -8.893 86.610 1.00 23.96 142 ASN B CA 1
ATOM 3758 C C . ASN B 1 142 ? 12.071 -9.785 85.399 1.00 23.44 142 ASN B C 1
ATOM 3759 O O . ASN B 1 142 ? 12.947 -10.523 84.968 1.00 25.84 142 ASN B O 1
ATOM 3764 N N . ASP B 1 143 ? 10.868 -9.687 84.846 1.00 24.10 143 ASP B N 1
ATOM 3765 C CA . ASP B 1 143 ? 10.510 -10.436 83.648 1.00 24.96 143 ASP B CA 1
ATOM 3766 C C . ASP B 1 143 ? 11.121 -9.671 82.477 1.00 25.10 143 ASP B C 1
ATOM 3767 O O . ASP B 1 143 ? 10.420 -8.979 81.735 1.00 25.35 143 ASP B O 1
ATOM 3772 N N . ILE B 1 144 ? 12.435 -9.792 82.318 1.00 25.34 144 ILE B N 1
ATOM 3773 C CA . ILE B 1 144 ? 13.132 -9.074 81.256 1.00 23.08 144 ILE B CA 1
ATOM 3774 C C . ILE B 1 144 ? 12.644 -9.425 79.853 1.00 22.82 144 ILE B C 1
ATOM 3775 O O . ILE B 1 144 ? 12.627 -8.559 78.975 1.00 20.05 144 ILE B O 1
ATOM 3780 N N . ARG B 1 145 ? 12.233 -10.678 79.638 1.00 22.33 145 ARG B N 1
ATOM 3781 C CA . ARG B 1 145 ? 11.734 -11.093 78.326 1.00 22.17 145 ARG B CA 1
ATOM 3782 C C . ARG B 1 145 ? 10.472 -10.308 77.972 1.00 23.10 145 ARG B C 1
ATOM 3783 O O . ARG B 1 145 ? 10.124 -10.169 76.805 1.00 23.09 145 ARG B O 1
ATOM 3791 N N . GLY B 1 146 ? 9.786 -9.800 78.991 1.00 23.87 146 GLY B N 1
ATOM 3792 C CA . GLY B 1 146 ? 8.559 -9.062 78.762 1.00 23.25 146 GLY B CA 1
ATOM 3793 C C . GLY B 1 146 ? 8.717 -7.671 78.177 1.00 23.41 146 GLY B C 1
ATOM 3794 O O . GLY B 1 146 ? 7.761 -7.135 77.626 1.00 24.21 146 GLY B O 1
ATOM 3795 N N . ARG B 1 147 ? 9.910 -7.091 78.283 1.00 23.57 147 ARG B N 1
ATOM 3796 C CA . ARG B 1 147 ? 10.160 -5.746 77.763 1.00 24.70 147 ARG B CA 1
ATOM 3797 C C . ARG B 1 147 ? 9.041 -4.813 78.196 1.00 24.49 147 ARG B C 1
ATOM 3798 O O . ARG B 1 147 ? 8.309 -4.269 77.373 1.00 23.16 147 ARG B O 1
ATOM 3806 N N . HIS B 1 148 ? 8.927 -4.633 79.507 1.00 24.41 148 HIS B N 1
ATOM 3807 C CA . HIS B 1 148 ? 7.886 -3.802 80.088 1.00 25.22 148 HIS B CA 1
ATOM 3808 C C . HIS B 1 148 ? 8.183 -2.302 80.059 1.00 26.06 148 HIS B C 1
ATOM 3809 O O . HIS B 1 148 ? 7.308 -1.484 80.353 1.00 26.06 148 HIS B O 1
ATOM 3816 N N . VAL B 1 149 ? 9.413 -1.937 79.707 1.00 25.59 149 VAL B N 1
ATOM 3817 C CA . VAL B 1 149 ? 9.753 -0.522 79.596 1.00 24.27 149 VAL B CA 1
ATOM 3818 C C . VAL B 1 149 ? 9.084 -0.039 78.311 1.00 24.99 149 VAL B C 1
ATOM 3819 O O . VAL B 1 149 ? 9.165 -0.704 77.271 1.00 23.52 149 VAL B O 1
ATOM 3823 N N . LYS B 1 150 ? 8.413 1.107 78.390 1.00 25.71 150 LYS B N 1
ATOM 3824 C CA . LYS B 1 150 ? 7.724 1.689 77.243 1.00 26.01 150 LYS B CA 1
ATOM 3825 C C . LYS B 1 150 ? 8.457 2.953 76.801 1.00 26.27 150 LYS B C 1
ATOM 3826 O O . LYS B 1 150 ? 9.086 3.627 77.614 1.00 24.24 150 LYS B O 1
ATOM 3832 N N . ARG B 1 151 ? 8.348 3.283 75.518 1.00 26.20 151 ARG B N 1
ATOM 3833 C CA . ARG B 1 151 ? 8.998 4.473 74.983 1.00 27.80 151 ARG B CA 1
ATOM 3834 C C . ARG B 1 151 ? 8.575 5.754 75.708 1.00 27.89 151 ARG B C 1
ATOM 3835 O O . ARG B 1 151 ? 9.372 6.679 75.842 1.00 28.81 151 ARG B O 1
ATOM 3843 N N . GLU B 1 152 ? 7.332 5.811 76.182 1.00 29.33 152 GLU B N 1
ATOM 3844 C CA . GLU B 1 152 ? 6.853 7.000 76.898 1.00 29.68 152 GLU B CA 1
ATOM 3845 C C . GLU B 1 152 ? 7.572 7.125 78.236 1.00 29.10 152 GLU B C 1
ATOM 3846 O O . GLU B 1 152 ? 7.716 8.225 78.780 1.00 27.86 152 GLU B O 1
ATOM 3852 N N . HIS B 1 153 ? 8.005 5.985 78.768 1.00 26.80 153 HIS B N 1
ATOM 3853 C CA . HIS B 1 153 ? 8.713 5.945 80.039 1.00 25.81 153 HIS B CA 1
ATOM 3854 C C . HIS B 1 153 ? 10.037 6.686 79.918 1.00 25.17 153 HIS B C 1
ATOM 3855 O O . HIS B 1 153 ? 10.447 7.398 80.829 1.00 25.49 153 HIS B O 1
ATOM 3862 N N . VAL B 1 154 ? 10.707 6.517 78.784 1.00 26.01 154 VAL B N 1
ATOM 3863 C CA . VAL B 1 154 ? 11.977 7.185 78.561 1.00 26.28 154 VAL B CA 1
ATOM 3864 C C . VAL B 1 154 ? 11.777 8.703 78.544 1.00 26.12 154 VAL B C 1
ATOM 3865 O O . VAL B 1 154 ? 12.524 9.436 79.182 1.00 26.24 154 VAL B O 1
ATOM 3869 N N . VAL B 1 155 ? 10.773 9.173 77.811 1.00 27.25 155 VAL B N 1
ATOM 3870 C CA . VAL B 1 155 ? 10.506 10.608 77.740 1.00 27.61 155 VAL B CA 1
ATOM 3871 C C . VAL B 1 155 ? 10.172 11.131 79.138 1.00 28.48 155 VAL B C 1
ATOM 3872 O O . VAL B 1 155 ? 10.618 12.212 79.532 1.00 27.54 155 VAL B O 1
ATOM 3876 N N . GLU B 1 156 ? 9.402 10.348 79.891 1.00 28.63 156 GLU B N 1
ATOM 3877 C CA . GLU B 1 156 ? 8.997 10.735 81.239 1.00 30.23 156 GLU B CA 1
ATOM 3878 C C . GLU B 1 156 ? 10.203 10.902 82.165 1.00 29.80 156 GLU B C 1
ATOM 3879 O O . GLU B 1 156 ? 10.317 11.905 82.877 1.00 28.73 156 GLU B O 1
ATOM 3885 N N . ALA B 1 157 ? 11.106 9.924 82.156 1.00 28.59 157 ALA B N 1
ATOM 3886 C CA . ALA B 1 157 ? 12.302 9.999 82.993 1.00 26.83 157 ALA B CA 1
ATOM 3887 C C . ALA B 1 157 ? 13.085 11.276 82.681 1.00 25.86 157 ALA B C 1
ATOM 3888 O O . ALA B 1 157 ? 13.545 11.969 83.585 1.00 25.57 157 ALA B O 1
ATOM 3890 N N . ILE B 1 158 ? 13.237 11.586 81.397 1.00 25.11 158 ILE B N 1
ATOM 3891 C CA . ILE B 1 158 ? 13.964 12.790 80.998 1.00 26.96 158 ILE B CA 1
ATOM 3892 C C . ILE B 1 158 ? 13.271 14.039 81.545 1.00 27.83 158 ILE B C 1
ATOM 3893 O O . ILE B 1 158 ? 13.918 14.933 82.086 1.00 28.70 158 ILE B O 1
ATOM 3898 N N . LYS B 1 159 ? 11.951 14.091 81.413 1.00 29.35 159 LYS B N 1
ATOM 3899 C CA . LYS B 1 159 ? 11.194 15.240 81.895 1.00 31.10 159 LYS B CA 1
ATOM 3900 C C . LYS B 1 159 ? 11.156 15.332 83.416 1.00 30.72 159 LYS B C 1
ATOM 3901 O O . LYS B 1 159 ? 10.874 16.395 83.969 1.00 29.59 159 LYS B O 1
ATOM 3907 N N . ARG B 1 160 ? 11.459 14.223 84.087 1.00 31.23 160 ARG B N 1
ATOM 3908 C CA . ARG B 1 160 ? 11.471 14.186 85.549 1.00 30.89 160 ARG B CA 1
ATOM 3909 C C . ARG B 1 160 ? 12.828 14.552 86.155 1.00 30.71 160 ARG B C 1
ATOM 3910 O O . ARG B 1 160 ? 12.915 14.838 87.350 1.00 31.88 160 ARG B O 1
ATOM 3918 N N . ALA B 1 161 ? 13.881 14.533 85.341 1.00 29.69 161 ALA B N 1
ATOM 3919 C CA . ALA B 1 161 ? 15.233 14.832 85.814 1.00 28.55 161 ALA B CA 1
ATOM 3920 C C . ALA B 1 161 ? 15.321 16.143 86.590 1.00 29.49 161 ALA B C 1
ATOM 3921 O O . ALA B 1 161 ? 14.932 17.199 86.093 1.00 27.81 161 ALA B O 1
ATOM 3923 N N . ASP B 1 162 ? 15.852 16.059 87.807 1.00 30.24 162 ASP B N 1
ATOM 3924 C CA . ASP B 1 162 ? 15.988 17.213 88.681 1.00 32.16 162 ASP B CA 1
ATOM 3925 C C . ASP B 1 162 ? 17.326 17.167 89.422 1.00 32.53 162 ASP B C 1
ATOM 3926 O O . ASP B 1 162 ? 18.150 16.282 89.178 1.00 32.85 162 ASP B O 1
ATOM 3931 N N . GLU B 1 163 ? 17.526 18.124 90.328 1.00 32.48 163 GLU B N 1
ATOM 3932 C CA . GLU B 1 163 ? 18.747 18.220 91.127 1.00 33.12 163 GLU B CA 1
ATOM 3933 C C . GLU B 1 163 ? 18.789 17.117 92.175 1.00 32.39 163 GLU B C 1
ATOM 3934 O O . GLU B 1 163 ? 19.831 16.514 92.430 1.00 30.92 163 GLU B O 1
ATOM 3940 N N . ASP B 1 164 ? 17.645 16.876 92.800 1.00 32.04 164 ASP B N 1
ATOM 3941 C CA . ASP B 1 164 ? 17.549 15.858 93.827 1.00 33.92 164 ASP B CA 1
ATOM 3942 C C . ASP B 1 164 ? 16.890 14.621 93.237 1.00 33.15 164 ASP B C 1
ATOM 3943 O O . ASP B 1 164 ? 15.874 14.718 92.544 1.00 34.61 164 ASP B O 1
ATOM 3948 N N . PHE B 1 165 ? 17.481 13.460 93.489 1.00 30.34 165 PHE B N 1
ATOM 3949 C CA . PHE B 1 165 ? 16.933 12.217 92.962 1.00 28.34 165 PHE B CA 1
ATOM 3950 C C . PHE B 1 165 ? 17.041 11.102 93.983 1.00 27.39 165 PHE B C 1
ATOM 3951 O O . PHE B 1 165 ? 17.942 11.091 94.821 1.00 27.04 165 PHE B O 1
ATOM 3959 N N . GLU B 1 166 ? 16.107 10.165 93.921 1.00 28.58 166 GLU B N 1
ATOM 3960 C CA . GLU B 1 166 ? 16.115 9.057 94.856 1.00 29.43 166 GLU B CA 1
ATOM 3961 C C . GLU B 1 166 ? 17.201 8.083 94.424 1.00 28.01 166 GLU B C 1
ATOM 3962 O O . GLU B 1 166 ? 17.633 8.090 93.271 1.00 29.05 166 GLU B O 1
ATOM 3968 N N . GLU B 1 167 ? 17.659 7.264 95.360 1.00 26.40 167 GLU B N 1
ATOM 3969 C CA . GLU B 1 167 ? 18.683 6.273 95.071 1.00 22.91 167 GLU B CA 1
ATOM 3970 C C . GLU B 1 167 ? 18.151 4.904 95.478 1.00 22.91 167 GLU B C 1
ATOM 3971 O O . GLU B 1 167 ? 17.021 4.793 95.954 1.00 20.85 167 GLU B O 1
ATOM 3977 N N . GLY B 1 168 ? 18.948 3.862 95.277 1.00 21.20 168 GLY B N 1
ATOM 3978 C CA . GLY B 1 168 ? 18.497 2.533 95.639 1.00 19.96 168 GLY B CA 1
ATOM 3979 C C . GLY B 1 168 ? 17.770 1.811 94.525 1.00 20.46 168 GLY B C 1
ATOM 3980 O O . GLY B 1 168 ? 18.160 1.890 93.355 1.00 20.10 168 GLY B O 1
ATOM 3981 N N . ALA B 1 169 ? 16.700 1.109 94.881 1.00 20.73 169 ALA B N 1
ATOM 3982 C CA . ALA B 1 169 ? 15.934 0.344 93.905 1.00 21.64 169 ALA B CA 1
ATOM 3983 C C . ALA B 1 169 ? 14.876 1.161 93.157 1.00 21.70 169 ALA B C 1
ATOM 3984 O O . ALA B 1 169 ? 13.684 0.904 93.269 1.00 20.89 169 ALA B O 1
ATOM 3986 N N . VAL B 1 170 ? 15.335 2.136 92.381 1.00 23.54 170 VAL B N 1
ATOM 3987 C CA . VAL B 1 170 ? 14.459 2.987 91.593 1.00 22.81 170 VAL B CA 1
ATOM 3988 C C . VAL B 1 170 ? 15.014 3.095 90.169 1.00 23.46 170 VAL B C 1
ATOM 3989 O O . VAL B 1 170 ? 16.166 2.732 89.916 1.00 22.78 170 VAL B O 1
ATOM 3993 N N . GLY B 1 171 ? 14.192 3.597 89.248 1.00 23.43 171 GLY B N 1
ATOM 3994 C CA . GLY B 1 171 ? 14.620 3.752 87.865 1.00 21.79 171 GLY B CA 1
ATOM 3995 C C . GLY B 1 171 ? 15.223 2.489 87.279 1.00 21.98 171 GLY B C 1
ATOM 3996 O O . GLY B 1 171 ? 14.627 1.416 87.350 1.00 22.81 171 GLY B O 1
ATOM 3997 N N . ALA B 1 172 ? 16.414 2.615 86.704 1.00 22.21 172 ALA B N 1
ATOM 3998 C CA . ALA B 1 172 ? 17.098 1.478 86.100 1.00 23.11 172 ALA B CA 1
ATOM 3999 C C . ALA B 1 172 ? 17.557 0.484 87.157 1.00 22.69 172 ALA B C 1
ATOM 4000 O O . ALA B 1 172 ? 17.832 -0.673 86.848 1.00 23.96 172 ALA B O 1
ATOM 4002 N N . GLY B 1 173 ? 17.641 0.941 88.401 1.00 22.69 173 GLY B N 1
ATOM 4003 C CA . GLY B 1 173 ? 18.081 0.080 89.480 1.00 21.96 173 GLY B CA 1
ATOM 4004 C C . GLY B 1 173 ? 16.985 -0.687 90.195 1.00 21.48 173 GLY B C 1
ATOM 4005 O O . GLY B 1 173 ? 17.273 -1.473 91.088 1.00 22.53 173 GLY B O 1
ATOM 4006 N N . THR B 1 174 ? 15.734 -0.482 89.801 1.00 21.49 174 THR B N 1
ATOM 4007 C CA . THR B 1 174 ? 14.613 -1.161 90.450 1.00 23.16 174 THR B CA 1
ATOM 4008 C C . THR B 1 174 ? 14.809 -2.657 90.751 1.00 23.35 174 THR B C 1
ATOM 4009 O O . THR B 1 174 ? 14.726 -3.071 91.908 1.00 24.79 174 THR B O 1
ATOM 4013 N N . GLY B 1 175 ? 15.077 -3.462 89.729 1.00 23.43 175 GLY B N 1
ATOM 4014 C CA . GLY B 1 175 ? 15.242 -4.889 89.954 1.00 24.35 175 GLY B CA 1
ATOM 4015 C C . GLY B 1 175 ? 16.646 -5.452 89.855 1.00 23.23 175 GLY B C 1
ATOM 4016 O O . GLY B 1 175 ? 16.823 -6.635 89.553 1.00 21.87 175 GLY B O 1
ATOM 4017 N N . MET B 1 176 ? 17.643 -4.619 90.128 1.00 22.53 176 MET B N 1
ATOM 4018 C CA . MET B 1 176 ? 19.041 -5.043 90.056 1.00 22.22 176 MET B CA 1
ATOM 4019 C C . MET B 1 176 ? 19.548 -5.775 91.307 1.00 20.14 176 MET B C 1
ATOM 4020 O O . MET B 1 176 ? 19.048 -5.567 92.405 1.00 19.37 176 MET B O 1
ATOM 4025 N N . SER B 1 177 ? 20.558 -6.623 91.118 1.00 20.57 177 SER B N 1
ATOM 4026 C CA . SER B 1 177 ? 21.161 -7.405 92.200 1.00 20.44 177 SER B CA 1
ATOM 4027 C C . SER B 1 177 ? 22.674 -7.199 92.229 1.00 19.99 177 SER B C 1
ATOM 4028 O O . SER B 1 177 ? 23.328 -7.217 91.185 1.00 21.16 177 SER B O 1
ATOM 4031 N N . ALA B 1 178 ? 23.226 -7.025 93.425 1.00 19.50 178 ALA B N 1
ATOM 4032 C CA . ALA B 1 178 ? 24.659 -6.820 93.588 1.00 19.66 178 ALA B CA 1
ATOM 4033 C C . ALA B 1 178 ? 25.152 -7.560 94.823 1.00 20.36 178 ALA B C 1
ATOM 4034 O O . ALA B 1 178 ? 24.597 -7.397 95.910 1.00 21.61 178 ALA B O 1
ATOM 4036 N N . PHE B 1 179 ? 26.197 -8.369 94.663 1.00 19.66 179 PHE B N 1
ATOM 4037 C CA . PHE B 1 179 ? 26.743 -9.124 95.789 1.00 19.57 179 PHE B CA 1
ATOM 4038 C C . PHE B 1 179 ? 25.643 -10.005 96.380 1.00 19.51 179 PHE B C 1
ATOM 4039 O O . PHE B 1 179 ? 25.641 -10.317 97.574 1.00 21.15 179 PHE B O 1
ATOM 4047 N N . GLU B 1 180 ? 24.699 -10.385 95.525 1.00 18.46 180 GLU B N 1
ATOM 4048 C CA . GLU B 1 180 ? 23.580 -11.236 95.911 1.00 21.92 180 GLU B CA 1
ATOM 4049 C C . GLU B 1 180 ? 22.681 -10.561 96.941 1.00 21.93 180 GLU B C 1
ATOM 4050 O O . GLU B 1 180 ? 21.918 -11.212 97.659 1.00 22.06 180 GLU B O 1
ATOM 4056 N N . PHE B 1 181 ? 22.793 -9.236 96.993 1.00 21.76 181 PHE B N 1
ATOM 4057 C CA . PHE B 1 181 ? 21.978 -8.399 97.858 1.00 19.43 181 PHE B CA 1
ATOM 4058 C C . PHE B 1 181 ? 21.219 -7.497 96.881 1.00 18.89 181 PHE B C 1
ATOM 4059 O O . PHE B 1 181 ? 21.395 -7.601 95.667 1.00 19.42 181 PHE B O 1
ATOM 4067 N N . LYS B 1 182 ? 20.380 -6.611 97.390 1.00 19.18 182 LYS B N 1
ATOM 4068 C CA . LYS B 1 182 ? 19.650 -5.724 96.503 1.00 18.57 182 LYS B CA 1
ATOM 4069 C C . LYS B 1 182 ? 20.580 -4.614 96.035 1.00 18.25 182 LYS B C 1
ATOM 4070 O O . LYS B 1 182 ? 21.196 -3.932 96.850 1.00 17.55 182 LYS B O 1
ATOM 4076 N N . GLY B 1 183 ? 20.698 -4.465 94.718 1.00 19.02 183 GLY B N 1
ATOM 4077 C CA . GLY B 1 183 ? 21.541 -3.425 94.150 1.00 19.44 183 GLY B CA 1
ATOM 4078 C C . GLY B 1 183 ? 20.674 -2.338 93.538 1.00 20.29 183 GLY B C 1
ATOM 4079 O O . GLY B 1 183 ? 19.473 -2.285 93.799 1.00 21.33 183 GLY B O 1
ATOM 4080 N N . GLY B 1 184 ? 21.262 -1.468 92.722 1.00 20.63 184 GLY B N 1
ATOM 4081 C CA . GLY B 1 184 ? 20.471 -0.417 92.105 1.00 19.68 184 GLY B CA 1
ATOM 4082 C C . GLY B 1 184 ? 21.230 0.867 91.845 1.00 18.48 184 GLY B C 1
ATOM 4083 O O . GLY B 1 184 ? 22.392 0.834 91.453 1.00 18.39 184 GLY B O 1
ATOM 4084 N N . ILE B 1 185 ? 20.570 2.002 92.061 1.00 19.56 185 ILE B N 1
ATOM 4085 C CA . ILE B 1 185 ? 21.188 3.308 91.831 1.00 16.99 185 ILE B CA 1
ATOM 4086 C C . ILE B 1 185 ? 21.955 3.816 93.049 1.00 16.78 185 ILE B C 1
ATOM 4087 O O . ILE B 1 185 ? 21.440 3.836 94.161 1.00 18.44 185 ILE B O 1
ATOM 4092 N N . GLY B 1 186 ? 23.201 4.215 92.836 1.00 16.19 186 GLY B N 1
ATOM 4093 C CA . GLY B 1 186 ? 23.991 4.756 93.925 1.00 15.90 186 GLY B CA 1
ATOM 4094 C C . GLY B 1 186 ? 24.667 6.033 93.454 1.00 16.42 186 GLY B C 1
ATOM 4095 O O . GLY B 1 186 ? 24.960 6.178 92.270 1.00 16.25 186 GLY B O 1
ATOM 4096 N N . SER B 1 187 ? 24.913 6.978 94.351 1.00 18.10 187 SER B N 1
ATOM 4097 C CA . SER B 1 187 ? 25.587 8.199 93.923 1.00 18.24 187 SER B CA 1
ATOM 4098 C C . SER B 1 187 ? 26.437 8.822 95.020 1.00 18.07 187 SER B C 1
ATOM 4099 O O . SER B 1 187 ? 26.220 8.583 96.209 1.00 17.99 187 SER B O 1
ATOM 4102 N N . ALA B 1 188 ? 27.424 9.605 94.603 1.00 19.79 188 ALA B N 1
ATOM 4103 C CA . ALA B 1 188 ? 28.326 10.294 95.519 1.00 20.16 188 ALA B CA 1
ATOM 4104 C C . ALA B 1 188 ? 29.113 11.325 94.721 1.00 21.18 188 ALA B C 1
ATOM 4105 O O . ALA B 1 188 ? 29.112 11.290 93.490 1.00 20.25 188 ALA B O 1
ATOM 4107 N N . SER B 1 189 ? 29.779 12.247 95.410 1.00 20.52 189 SER B N 1
ATOM 4108 C CA . SER B 1 189 ? 30.582 13.244 94.718 1.00 22.22 189 SER B CA 1
ATOM 4109 C C . SER B 1 189 ? 31.773 13.645 95.574 1.00 22.33 189 SER B C 1
ATOM 4110 O O . SER B 1 189 ? 31.831 13.325 96.755 1.00 23.74 189 SER B O 1
ATOM 4113 N N . ARG B 1 190 ? 32.727 14.343 94.971 1.00 22.07 190 ARG B N 1
ATOM 4114 C CA . ARG B 1 190 ? 33.917 14.790 95.685 1.00 22.33 190 ARG B CA 1
ATOM 4115 C C . ARG B 1 190 ? 34.383 16.141 95.143 1.00 22.93 190 ARG B C 1
ATOM 4116 O O . ARG B 1 190 ? 34.224 16.428 93.956 1.00 23.14 190 ARG B O 1
ATOM 4124 N N . ILE B 1 191 ? 34.953 16.962 96.020 1.00 24.54 191 ILE B N 1
ATOM 4125 C CA . ILE B 1 191 ? 35.468 18.275 95.639 1.00 24.95 191 ILE B CA 1
ATOM 4126 C C . ILE B 1 191 ? 36.983 18.233 95.729 1.00 25.99 191 ILE B C 1
ATOM 4127 O O . ILE B 1 191 ? 37.531 17.666 96.672 1.00 27.73 191 ILE B O 1
ATOM 4132 N N . VAL B 1 192 ? 37.658 18.827 94.751 1.00 25.99 192 VAL B N 1
ATOM 4133 C CA . VAL B 1 192 ? 39.112 18.867 94.751 1.00 28.03 192 VAL B CA 1
ATOM 4134 C C . VAL B 1 192 ? 39.601 20.243 94.316 1.00 28.86 192 VAL B C 1
ATOM 4135 O O . VAL B 1 192 ? 38.987 20.896 93.474 1.00 30.32 192 VAL B O 1
ATOM 4139 N N . GLU B 1 193 ? 40.706 20.689 94.898 1.00 30.10 193 GLU B N 1
ATOM 4140 C CA . GLU B 1 193 ? 41.267 21.983 94.533 1.00 31.53 193 GLU B CA 1
ATOM 4141 C C . GLU B 1 193 ? 42.509 21.726 93.688 1.00 29.44 193 GLU B C 1
ATOM 4142 O O . GLU B 1 193 ? 43.409 20.999 94.102 1.00 30.33 193 GLU B O 1
ATOM 4148 N N . ILE B 1 194 ? 42.543 22.302 92.493 1.00 29.63 194 ILE B N 1
ATOM 4149 C CA . ILE B 1 194 ? 43.683 22.132 91.600 1.00 30.77 194 ILE B CA 1
ATOM 4150 C C . ILE B 1 194 ? 44.188 23.500 91.172 1.00 31.10 194 ILE B C 1
ATOM 4151 O O . ILE B 1 194 ? 43.492 24.232 90.469 1.00 30.80 194 ILE B O 1
ATOM 4156 N N . GLU B 1 195 ? 45.402 23.836 91.596 1.00 32.65 195 GLU B N 1
ATOM 4157 C CA . GLU B 1 195 ? 46.004 25.121 91.260 1.00 33.88 195 GLU B CA 1
ATOM 4158 C C . GLU B 1 195 ? 45.043 26.265 91.563 1.00 34.01 195 GLU B C 1
ATOM 4159 O O . GLU B 1 195 ? 44.709 27.058 90.684 1.00 33.97 195 GLU B O 1
ATOM 4165 N N . GLY B 1 196 ? 44.586 26.321 92.812 1.00 34.83 196 GLY B N 1
ATOM 4166 C CA . GLY B 1 196 ? 43.683 27.375 93.240 1.00 35.57 196 GLY B CA 1
ATOM 4167 C C . GLY B 1 196 ? 42.200 27.195 92.972 1.00 36.40 196 GLY B C 1
ATOM 4168 O O . GLY B 1 196 ? 41.376 27.650 93.762 1.00 37.09 196 GLY B O 1
ATOM 4169 N N . LYS B 1 197 ? 41.845 26.544 91.869 1.00 37.73 197 LYS B N 1
ATOM 4170 C CA . LYS B 1 197 ? 40.436 26.355 91.530 1.00 38.07 197 LYS B CA 1
ATOM 4171 C C . LYS B 1 197 ? 39.826 25.083 92.097 1.00 38.38 197 LYS B C 1
ATOM 4172 O O . LYS B 1 197 ? 40.486 24.045 92.201 1.00 39.67 197 LYS B O 1
ATOM 4178 N N . LYS B 1 198 ? 38.552 25.170 92.461 1.00 36.65 198 LYS B N 1
ATOM 4179 C CA . LYS B 1 198 ? 37.844 24.027 93.007 1.00 35.06 198 LYS B CA 1
ATOM 4180 C C . LYS B 1 198 ? 36.976 23.396 91.935 1.00 32.84 198 LYS B C 1
ATOM 4181 O O . LYS B 1 198 ? 36.213 24.082 91.255 1.00 31.31 198 LYS B O 1
ATOM 4187 N N . TYR B 1 199 ? 37.113 22.085 91.778 1.00 29.83 199 TYR B N 1
ATOM 4188 C CA . TYR B 1 199 ? 36.341 21.356 90.787 1.00 27.00 199 TYR B CA 1
ATOM 4189 C C . TYR B 1 199 ? 35.557 20.254 91.467 1.00 25.46 199 TYR B C 1
ATOM 4190 O O . TYR B 1 199 ? 35.926 19.792 92.545 1.00 23.73 199 TYR B O 1
ATOM 4199 N N . THR B 1 200 ? 34.477 19.832 90.820 1.00 23.80 200 THR B N 1
ATOM 4200 C CA . THR B 1 200 ? 33.631 18.785 91.353 1.00 22.66 200 THR B CA 1
ATOM 4201 C C . THR B 1 200 ? 33.633 17.560 90.444 1.00 22.82 200 THR B C 1
ATOM 4202 O O . THR B 1 200 ? 33.647 17.672 89.209 1.00 21.58 200 THR B O 1
ATOM 4206 N N . VAL B 1 201 ? 33.634 16.389 91.071 1.00 21.99 201 VAL B N 1
ATOM 4207 C CA . VAL B 1 201 ? 33.604 15.123 90.351 1.00 21.45 201 VAL B CA 1
ATOM 4208 C C . VAL B 1 201 ? 32.426 14.343 90.922 1.00 19.26 201 VAL B C 1
ATOM 4209 O O . VAL B 1 201 ? 32.400 14.028 92.101 1.00 19.15 201 VAL B O 1
ATOM 4213 N N . GLY B 1 202 ? 31.442 14.050 90.082 1.00 20.78 202 GLY B N 1
ATOM 4214 C CA . GLY B 1 202 ? 30.283 13.322 90.559 1.00 20.02 202 GLY B CA 1
ATOM 4215 C C . GLY B 1 202 ? 30.159 11.948 89.932 1.00 19.65 202 GLY B C 1
ATOM 4216 O O . GLY B 1 202 ? 30.623 11.719 88.812 1.00 17.84 202 GLY B O 1
ATOM 4217 N N . ALA B 1 203 ? 29.512 11.037 90.645 1.00 18.40 203 ALA B N 1
ATOM 4218 C CA . ALA B 1 203 ? 29.338 9.690 90.132 1.00 18.62 203 ALA B CA 1
ATOM 4219 C C . ALA B 1 203 ? 27.973 9.085 90.421 1.00 17.63 203 ALA B C 1
ATOM 4220 O O . ALA B 1 203 ? 27.458 9.167 91.533 1.00 20.17 203 ALA B O 1
ATOM 4222 N N . LEU B 1 204 ? 27.371 8.505 89.391 1.00 19.27 204 LEU B N 1
ATOM 4223 C CA . LEU B 1 204 ? 26.104 7.811 89.545 1.00 18.97 204 LEU B CA 1
ATOM 4224 C C . LEU B 1 204 ? 26.373 6.431 88.952 1.00 18.79 204 LEU B C 1
ATOM 4225 O O . LEU B 1 204 ? 26.915 6.309 87.850 1.00 17.01 204 LEU B O 1
ATOM 4230 N N . VAL B 1 205 ? 26.008 5.395 89.691 1.00 19.10 205 VAL B N 1
ATOM 4231 C CA . VAL B 1 205 ? 26.230 4.038 89.218 1.00 19.19 205 VAL B CA 1
ATOM 4232 C C . VAL B 1 205 ? 24.970 3.199 89.262 1.00 18.82 205 VAL B C 1
ATOM 4233 O O . VAL B 1 205 ? 24.056 3.455 90.038 1.00 19.96 205 VAL B O 1
ATOM 4237 N N . LEU B 1 206 ? 24.940 2.197 88.396 1.00 19.65 206 LEU B N 1
ATOM 4238 C CA . LEU B 1 206 ? 23.842 1.258 88.315 1.00 19.22 206 LEU B CA 1
ATOM 4239 C C . LEU B 1 206 ? 24.557 -0.053 88.622 1.00 18.57 206 LEU B C 1
ATOM 4240 O O . LEU B 1 206 ? 25.173 -0.642 87.741 1.00 17.55 206 LEU B O 1
ATOM 4245 N N . SER B 1 207 ? 24.508 -0.475 89.882 1.00 18.96 207 SER B N 1
ATOM 4246 C CA . SER B 1 207 ? 25.195 -1.692 90.320 1.00 20.49 207 SER B CA 1
ATOM 4247 C C . SER B 1 207 ? 24.351 -2.944 90.134 1.00 19.64 207 SER B C 1
ATOM 4248 O O . SER B 1 207 ? 23.169 -2.948 90.455 1.00 20.44 207 SER B O 1
ATOM 4251 N N . ASN B 1 208 ? 24.980 -4.009 89.644 1.00 19.32 208 ASN B N 1
ATOM 4252 C CA . ASN B 1 208 ? 24.293 -5.277 89.378 1.00 19.76 208 ASN B CA 1
ATOM 4253 C C . ASN B 1 208 ? 25.386 -6.341 89.220 1.00 19.41 208 ASN B C 1
ATOM 4254 O O . ASN B 1 208 ? 25.355 -7.155 88.293 1.00 18.39 208 ASN B O 1
ATOM 4259 N N . PHE B 1 209 ? 26.348 -6.337 90.140 1.00 18.71 209 PHE B N 1
ATOM 4260 C CA . PHE B 1 209 ? 27.471 -7.260 90.044 1.00 20.22 209 PHE B CA 1
ATOM 4261 C C . PHE B 1 209 ? 27.945 -7.887 91.338 1.00 19.00 209 PHE B C 1
ATOM 4262 O O . PHE B 1 209 ? 27.486 -7.550 92.429 1.00 19.60 209 PHE B O 1
ATOM 4270 N N . GLY B 1 210 ? 28.910 -8.789 91.175 1.00 20.86 210 GLY B N 1
ATOM 4271 C CA . GLY B 1 210 ? 29.553 -9.457 92.287 1.00 20.36 210 GLY B CA 1
ATOM 4272 C C . GLY B 1 210 ? 28.868 -10.616 92.987 1.00 23.49 210 GLY B C 1
ATOM 4273 O O . GLY B 1 210 ? 27.637 -10.671 93.093 1.00 18.46 210 GLY B O 1
ATOM 4274 N N . ARG B 1 211 ? 29.694 -11.554 93.452 1.00 23.92 211 ARG B N 1
ATOM 4275 C CA . ARG B 1 211 ? 29.219 -12.704 94.211 1.00 27.10 211 ARG B CA 1
ATOM 4276 C C . ARG B 1 211 ? 29.179 -12.176 95.639 1.00 25.14 211 ARG B C 1
ATOM 4277 O O . ARG B 1 211 ? 29.897 -11.233 95.970 1.00 26.15 211 ARG B O 1
ATOM 4285 N N . ARG B 1 212 ? 28.332 -12.763 96.474 1.00 24.61 212 ARG B N 1
ATOM 4286 C CA . ARG B 1 212 ? 28.219 -12.340 97.864 1.00 23.89 212 ARG B CA 1
ATOM 4287 C C . ARG B 1 212 ? 29.580 -12.144 98.529 1.00 23.83 212 ARG B C 1
ATOM 4288 O O . ARG B 1 212 ? 29.791 -11.161 99.245 1.00 23.87 212 ARG B O 1
ATOM 4296 N N . GLU B 1 213 ? 30.499 -13.079 98.285 1.00 22.42 213 GLU B N 1
ATOM 4297 C CA . GLU B 1 213 ? 31.828 -13.041 98.890 1.00 23.45 213 GLU B CA 1
ATOM 4298 C C . GLU B 1 213 ? 32.759 -11.914 98.454 1.00 22.20 213 GLU B C 1
ATOM 4299 O O . GLU B 1 213 ? 33.719 -11.612 99.155 1.00 20.55 213 GLU B O 1
ATOM 4305 N N . ASP B 1 214 ? 32.493 -11.306 97.304 1.00 22.13 214 ASP B N 1
ATOM 4306 C CA . ASP B 1 214 ? 33.354 -10.240 96.799 1.00 22.37 214 ASP B CA 1
ATOM 4307 C C . ASP B 1 214 ? 33.190 -8.897 97.518 1.00 21.96 214 ASP B C 1
ATOM 4308 O O . ASP B 1 214 ? 34.094 -8.065 97.486 1.00 22.31 214 ASP B O 1
ATOM 4313 N N . LEU B 1 215 ? 32.047 -8.678 98.162 1.00 22.43 215 LEU B N 1
ATOM 4314 C CA . LEU B 1 215 ? 31.804 -7.388 98.818 1.00 23.81 215 LEU B CA 1
ATOM 4315 C C . LEU B 1 215 ? 32.916 -6.881 99.735 1.00 23.09 215 LEU B C 1
ATOM 4316 O O . LEU B 1 215 ? 33.320 -7.549 100.688 1.00 23.53 215 LEU B O 1
ATOM 4321 N N . THR B 1 216 ? 33.393 -5.678 99.433 1.00 22.11 216 THR B N 1
ATOM 4322 C CA . THR B 1 216 ? 34.449 -5.037 100.201 1.00 20.57 216 THR B CA 1
ATOM 4323 C C . THR B 1 216 ? 34.013 -3.600 100.497 1.00 21.11 216 THR B C 1
ATOM 4324 O O . THR B 1 216 ? 33.783 -2.810 99.581 1.00 17.07 216 THR B O 1
ATOM 4328 N N . ILE B 1 217 ? 33.884 -3.268 101.774 1.00 20.93 217 ILE B N 1
ATOM 4329 C CA . ILE B 1 217 ? 33.473 -1.922 102.158 1.00 21.93 217 ILE B CA 1
ATOM 4330 C C . ILE B 1 217 ? 34.567 -1.279 103.000 1.00 21.24 217 ILE B C 1
ATOM 4331 O O . ILE B 1 217 ? 34.885 -1.748 104.089 1.00 20.58 217 ILE B O 1
ATOM 4336 N N . ALA B 1 218 ? 35.141 -0.200 102.480 1.00 22.32 218 ALA B N 1
ATOM 4337 C CA . ALA B 1 218 ? 36.224 0.494 103.167 1.00 21.43 218 ALA B CA 1
ATOM 4338 C C . ALA B 1 218 ? 37.300 -0.516 103.574 1.00 21.43 218 ALA B C 1
ATOM 4339 O O . ALA B 1 218 ? 37.838 -0.460 104.671 1.00 23.01 218 ALA B O 1
ATOM 4341 N N . GLY B 1 219 ? 37.600 -1.452 102.680 1.00 23.30 219 GLY B N 1
ATOM 4342 C CA . GLY B 1 219 ? 38.620 -2.443 102.970 1.00 23.02 219 GLY B CA 1
ATOM 4343 C C . GLY B 1 219 ? 38.182 -3.625 103.813 1.00 23.42 219 GLY B C 1
ATOM 4344 O O . GLY B 1 219 ? 38.941 -4.579 103.975 1.00 23.34 219 GLY B O 1
ATOM 4345 N N . VAL B 1 220 ? 36.970 -3.577 104.356 1.00 23.57 220 VAL B N 1
ATOM 4346 C CA . VAL B 1 220 ? 36.473 -4.673 105.183 1.00 24.03 220 VAL B CA 1
ATOM 4347 C C . VAL B 1 220 ? 35.778 -5.741 104.337 1.00 24.06 220 VAL B C 1
ATOM 4348 O O . VAL B 1 220 ? 34.928 -5.423 103.510 1.00 25.19 220 VAL B O 1
ATOM 4352 N N . PRO B 1 221 ? 36.132 -7.026 104.543 1.00 24.15 221 PRO B N 1
ATOM 4353 C CA . PRO B 1 221 ? 35.553 -8.160 103.809 1.00 23.16 221 PRO B CA 1
ATOM 4354 C C . PRO B 1 221 ? 34.160 -8.565 104.292 1.00 22.26 221 PRO B C 1
ATOM 4355 O O . PRO B 1 221 ? 33.927 -9.716 104.678 1.00 22.43 221 PRO B O 1
ATOM 4359 N N . VAL B 1 222 ? 33.236 -7.612 104.267 1.00 20.28 222 VAL B N 1
ATOM 4360 C CA . VAL B 1 222 ? 31.861 -7.842 104.688 1.00 17.51 222 VAL B CA 1
ATOM 4361 C C . VAL B 1 222 ? 31.228 -9.018 103.931 1.00 19.86 222 VAL B C 1
ATOM 4362 O O . VAL B 1 222 ? 30.463 -9.798 104.506 1.00 19.20 222 VAL B O 1
ATOM 4366 N N . GLY B 1 223 ? 31.539 -9.125 102.640 1.00 19.16 223 GLY B N 1
ATOM 4367 C CA . GLY B 1 223 ? 31.001 -10.201 101.825 1.00 22.62 223 GLY B CA 1
ATOM 4368 C C . GLY B 1 223 ? 31.278 -11.578 102.402 1.00 23.62 223 GLY B C 1
ATOM 4369 O O . GLY B 1 223 ? 30.360 -12.384 102.572 1.00 25.37 223 GLY B O 1
ATOM 4370 N N . LEU B 1 224 ? 32.543 -11.859 102.689 1.00 24.21 224 LEU B N 1
ATOM 4371 C CA . LEU B 1 224 ? 32.921 -13.145 103.272 1.00 25.99 224 LEU B CA 1
ATOM 4372 C C . LEU B 1 224 ? 32.223 -13.327 104.613 1.00 25.46 224 LEU B C 1
ATOM 4373 O O . LEU B 1 224 ? 31.724 -14.408 104.929 1.00 26.05 224 LEU B O 1
ATOM 4378 N N . GLU B 1 225 ? 32.187 -12.258 105.398 1.00 25.18 225 GLU B N 1
ATOM 4379 C CA . GLU B 1 225 ? 31.551 -12.308 106.711 1.00 27.08 225 GLU B CA 1
ATOM 4380 C C . GLU B 1 225 ? 30.051 -12.580 106.597 1.00 27.21 225 GLU B C 1
ATOM 4381 O O . GLU B 1 225 ? 29.424 -13.039 107.554 1.00 26.66 225 GLU B O 1
ATOM 4387 N N . LEU B 1 226 ? 29.476 -12.294 105.430 1.00 26.97 226 LEU B N 1
ATOM 4388 C CA . LEU B 1 226 ? 28.044 -12.500 105.213 1.00 26.52 226 LEU B CA 1
ATOM 4389 C C . LEU B 1 226 ? 27.770 -13.695 104.303 1.00 26.57 226 LEU B C 1
ATOM 4390 O O . LEU B 1 226 ? 26.672 -13.833 103.759 1.00 23.66 226 LEU B O 1
ATOM 4395 N N . LYS B 1 227 ? 28.776 -14.555 104.159 1.00 26.89 227 LYS B N 1
ATOM 4396 C CA . LYS B 1 227 ? 28.686 -15.748 103.320 1.00 31.32 227 LYS B CA 1
ATOM 4397 C C . LYS B 1 227 ? 27.324 -16.423 103.253 1.00 31.71 227 LYS B C 1
ATOM 4398 O O . LYS B 1 227 ? 26.731 -16.527 102.182 1.00 32.66 227 LYS B O 1
ATOM 4404 N N . ASN B 1 228 ? 26.835 -16.893 104.393 1.00 33.85 228 ASN B N 1
ATOM 4405 C CA . ASN B 1 228 ? 25.556 -17.589 104.415 1.00 36.91 228 ASN B CA 1
ATOM 4406 C C . ASN B 1 228 ? 24.352 -16.767 104.848 1.00 38.05 228 ASN B C 1
ATOM 4407 O O . ASN B 1 228 ? 23.365 -17.322 105.334 1.00 38.92 228 ASN B O 1
ATOM 4412 N N . TRP B 1 229 ? 24.422 -15.451 104.679 1.00 38.23 229 TRP B N 1
ATOM 4413 C CA . TRP B 1 229 ? 23.288 -14.614 105.039 1.00 38.44 229 TRP B CA 1
ATOM 4414 C C . TRP B 1 229 ? 22.260 -14.869 103.940 1.00 39.75 229 TRP B C 1
ATOM 4415 O O . TRP B 1 229 ? 22.614 -15.028 102.772 1.00 39.63 229 TRP B O 1
ATOM 4426 N N . PRO B 1 230 ? 20.970 -14.924 104.305 1.00 41.07 230 PRO B N 1
ATOM 4427 C CA . PRO B 1 230 ? 19.874 -15.169 103.360 1.00 41.25 230 PRO B CA 1
ATOM 4428 C C . PRO B 1 230 ? 19.926 -14.303 102.095 1.00 42.22 230 PRO B C 1
ATOM 4429 O O . PRO B 1 230 ? 20.684 -13.330 102.028 1.00 42.72 230 PRO B O 1
ATOM 4433 N N . GLY B 1 231 ? 19.124 -14.676 101.096 1.00 41.58 231 GLY B N 1
ATOM 4434 C CA . GLY B 1 231 ? 19.059 -13.915 99.859 1.00 41.83 231 GLY B CA 1
ATOM 4435 C C . GLY B 1 231 ? 19.841 -14.423 98.659 1.00 42.24 231 GLY B C 1
ATOM 4436 O O . GLY B 1 231 ? 19.644 -13.943 97.540 1.00 41.42 231 GLY B O 1
ATOM 4437 N N . ARG B 1 232 ? 20.724 -15.390 98.882 1.00 42.44 232 ARG B N 1
ATOM 4438 C CA . ARG B 1 232 ? 21.539 -15.941 97.807 1.00 42.48 232 ARG B CA 1
ATOM 4439 C C . ARG B 1 232 ? 20.714 -16.764 96.822 1.00 43.25 232 ARG B C 1
ATOM 4440 O O . ARG B 1 232 ? 19.742 -17.421 97.203 1.00 44.35 232 ARG B O 1
ATOM 4448 N N . SER B 1 239 ? 27.205 -6.942 86.238 1.00 13.09 239 SER B N 1
ATOM 4449 C CA . SER B 1 239 ? 27.442 -5.807 85.360 1.00 16.17 239 SER B CA 1
ATOM 4450 C C . SER B 1 239 ? 27.325 -4.495 86.138 1.00 16.16 239 SER B C 1
ATOM 4451 O O . SER B 1 239 ? 26.838 -4.483 87.262 1.00 16.97 239 SER B O 1
ATOM 4454 N N . ILE B 1 240 ? 27.793 -3.396 85.557 1.00 16.56 240 ILE B N 1
ATOM 4455 C CA . ILE B 1 240 ? 27.697 -2.098 86.232 1.00 16.82 240 ILE B CA 1
ATOM 4456 C C . ILE B 1 240 ? 28.038 -0.921 85.337 1.00 16.98 240 ILE B C 1
ATOM 4457 O O . ILE B 1 240 ? 29.083 -0.894 84.695 1.00 19.57 240 ILE B O 1
ATOM 4462 N N . ILE B 1 241 ? 27.150 0.058 85.299 1.00 18.10 241 ILE B N 1
ATOM 4463 C CA . ILE B 1 241 ? 27.402 1.245 84.500 1.00 17.03 241 ILE B CA 1
ATOM 4464 C C . ILE B 1 241 ? 27.800 2.363 85.457 1.00 17.38 241 ILE B C 1
ATOM 4465 O O . ILE B 1 241 ? 27.123 2.611 86.461 1.00 18.87 241 ILE B O 1
ATOM 4470 N N . MET B 1 242 ? 28.923 3.005 85.162 1.00 15.68 242 MET B N 1
ATOM 4471 C CA . MET B 1 242 ? 29.415 4.105 85.974 1.00 16.84 242 MET B CA 1
ATOM 4472 C C . MET B 1 242 ? 29.392 5.377 85.140 1.00 16.51 242 MET B C 1
ATOM 4473 O O . MET B 1 242 ? 30.054 5.468 84.101 1.00 19.35 242 MET B O 1
ATOM 4478 N N . ILE B 1 243 ? 28.598 6.343 85.584 1.00 17.85 243 ILE B N 1
ATOM 4479 C CA . ILE B 1 243 ? 28.475 7.618 84.887 1.00 16.43 243 ILE B CA 1
ATOM 4480 C C . ILE B 1 243 ? 29.242 8.674 85.662 1.00 17.39 243 ILE B C 1
ATOM 4481 O O . ILE B 1 243 ? 28.912 8.979 86.802 1.00 19.74 243 ILE B O 1
ATOM 4486 N N . ILE B 1 244 ? 30.273 9.229 85.040 1.00 18.74 244 ILE B N 1
ATOM 4487 C CA . ILE B 1 244 ? 31.090 10.233 85.695 1.00 20.03 244 ILE B CA 1
ATOM 4488 C C . ILE B 1 244 ? 30.864 11.612 85.084 1.00 21.27 244 ILE B C 1
ATOM 4489 O O . ILE B 1 244 ? 30.869 11.765 83.862 1.00 22.26 244 ILE B O 1
ATOM 4494 N N . ALA B 1 245 ? 30.668 12.606 85.942 1.00 20.74 245 ALA B N 1
ATOM 4495 C CA . ALA B 1 245 ? 30.474 13.985 85.506 1.00 20.98 245 ALA B CA 1
ATOM 4496 C C . ALA B 1 245 ? 31.432 14.888 86.275 1.00 21.68 245 ALA B C 1
ATOM 4497 O O . ALA B 1 245 ? 31.708 14.658 87.456 1.00 24.01 245 ALA B O 1
ATOM 4499 N N . THR B 1 246 ? 31.953 15.905 85.600 1.00 21.59 246 THR B N 1
ATOM 4500 C CA . THR B 1 246 ? 32.849 16.855 86.239 1.00 22.47 246 THR B CA 1
ATOM 4501 C C . THR B 1 246 ? 32.766 18.213 85.549 1.00 23.56 246 THR B C 1
ATOM 4502 O O . THR B 1 246 ? 32.363 18.309 84.384 1.00 25.59 246 THR B O 1
ATOM 4506 N N . ASP B 1 247 ? 33.140 19.261 86.274 1.00 23.29 247 ASP B N 1
ATOM 4507 C CA . ASP B 1 247 ? 33.124 20.606 85.717 1.00 24.16 247 ASP B CA 1
ATOM 4508 C C . ASP B 1 247 ? 34.548 21.056 85.380 1.00 23.82 247 ASP B C 1
ATOM 4509 O O . ASP B 1 247 ? 34.765 22.160 84.883 1.00 22.78 247 ASP B O 1
ATOM 4514 N N . ALA B 1 248 ? 35.520 20.186 85.636 1.00 23.18 248 ALA B N 1
ATOM 4515 C CA . ALA B 1 248 ? 36.909 20.502 85.313 1.00 23.97 248 ALA B CA 1
ATOM 4516 C C . ALA B 1 248 ? 37.021 20.481 83.787 1.00 22.70 248 ALA B C 1
ATOM 4517 O O . ALA B 1 248 ? 36.422 19.626 83.137 1.00 23.59 248 ALA B O 1
ATOM 4519 N N . PRO B 1 249 ? 37.760 21.437 83.194 1.00 21.22 249 PRO B N 1
ATOM 4520 C CA . PRO B 1 249 ? 37.906 21.470 81.732 1.00 20.95 249 PRO B CA 1
ATOM 4521 C C . PRO B 1 249 ? 38.842 2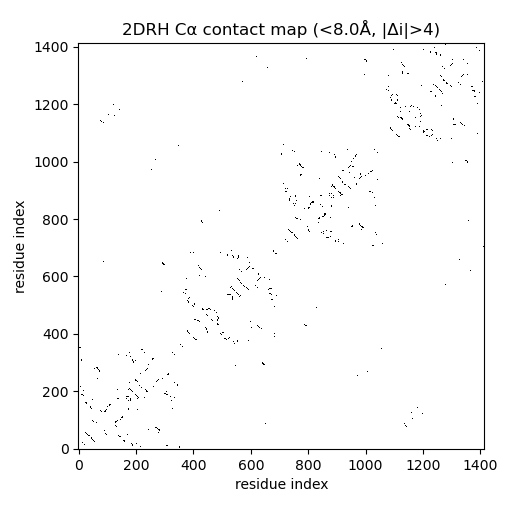0.360 81.249 1.00 20.75 249 PRO B C 1
ATOM 4522 O O . PRO B 1 249 ? 39.983 20.263 81.696 1.00 21.23 249 PRO B O 1
ATOM 4526 N N . LEU B 1 250 ? 38.349 19.529 80.339 1.00 20.81 250 LEU B N 1
ATOM 4527 C CA . LEU B 1 250 ? 39.128 18.400 79.829 1.00 20.98 250 LEU B CA 1
ATOM 4528 C C . LEU B 1 250 ? 38.764 18.070 78.390 1.00 18.51 250 LEU B C 1
ATOM 4529 O O . LEU B 1 250 ? 37.622 18.236 77.974 1.00 20.70 250 LEU B O 1
ATOM 4534 N N . THR B 1 251 ? 39.739 17.598 77.629 1.00 19.14 251 THR B N 1
ATOM 4535 C CA . THR B 1 251 ? 39.485 17.221 76.247 1.00 20.67 251 THR B CA 1
ATOM 4536 C C . THR B 1 251 ? 38.893 15.804 76.248 1.00 19.43 251 THR B C 1
ATOM 4537 O O . THR B 1 251 ? 38.840 15.155 77.286 1.00 18.25 251 THR B O 1
ATOM 4541 N N . GLY B 1 252 ? 38.439 15.343 75.091 1.00 19.43 252 GLY B N 1
ATOM 4542 C CA . GLY B 1 252 ? 37.857 14.014 74.997 1.00 20.69 252 GLY B CA 1
ATOM 4543 C C . GLY B 1 252 ? 38.841 12.913 75.345 1.00 20.73 252 GLY B C 1
ATOM 4544 O O . GLY B 1 252 ? 38.456 11.898 75.919 1.00 21.98 252 GLY B O 1
ATOM 4545 N N . ARG B 1 253 ? 40.108 13.108 74.981 1.00 22.40 253 ARG B N 1
ATOM 4546 C CA . ARG B 1 253 ? 41.161 12.138 75.275 1.00 21.28 253 ARG B CA 1
ATOM 4547 C C . ARG B 1 253 ? 41.293 12.015 76.785 1.00 21.24 253 ARG B C 1
ATOM 4548 O O . ARG B 1 253 ? 41.315 10.907 77.336 1.00 17.73 253 ARG B O 1
ATOM 4556 N N . GLN B 1 254 ? 41.383 13.167 77.447 1.00 17.75 254 GLN B N 1
ATOM 4557 C CA . GLN B 1 254 ? 41.511 13.202 78.894 1.00 17.73 254 GLN B CA 1
ATOM 4558 C C . GLN B 1 254 ? 40.316 12.545 79.578 1.00 17.33 254 GLN B C 1
ATOM 4559 O O . GLN B 1 254 ? 40.465 11.873 80.594 1.00 17.11 254 GLN B O 1
ATOM 4565 N N . LEU B 1 255 ? 39.125 12.741 79.025 1.00 18.33 255 LEU B N 1
ATOM 4566 C CA . LEU B 1 255 ? 37.938 12.152 79.621 1.00 19.65 255 LEU B CA 1
ATOM 4567 C C . LEU B 1 255 ? 37.908 10.629 79.497 1.00 18.72 255 LEU B C 1
ATOM 4568 O O . LEU B 1 255 ? 37.213 9.961 80.254 1.00 20.45 255 LEU B O 1
ATOM 4573 N N . ASN B 1 256 ? 38.647 10.081 78.541 1.00 18.12 256 ASN B N 1
ATOM 4574 C CA . ASN B 1 256 ? 38.706 8.623 78.400 1.00 17.48 256 ASN B CA 1
ATOM 4575 C C . ASN B 1 256 ? 39.587 8.124 79.534 1.00 16.19 256 ASN B C 1
ATOM 4576 O O . ASN B 1 256 ? 39.410 7.009 80.030 1.00 15.36 256 ASN B O 1
ATOM 4581 N N . ARG B 1 257 ? 40.542 8.961 79.938 1.00 14.48 257 ARG B N 1
ATOM 4582 C CA . ARG B 1 257 ? 41.452 8.613 81.024 1.00 15.77 257 ARG B CA 1
ATOM 4583 C C . ARG B 1 257 ? 40.642 8.609 82.311 1.00 17.62 257 ARG B C 1
ATOM 4584 O O . ARG B 1 257 ? 40.764 7.702 83.146 1.00 14.89 257 ARG B O 1
ATOM 4592 N N . VAL B 1 258 ? 39.806 9.635 82.460 1.00 15.98 258 VAL B N 1
ATOM 4593 C CA . VAL B 1 258 ? 38.961 9.764 83.636 1.00 15.79 258 VAL B CA 1
ATOM 4594 C C . VAL B 1 258 ? 38.044 8.553 83.789 1.00 15.40 258 VAL B C 1
ATOM 4595 O O . VAL B 1 258 ? 37.892 8.015 84.880 1.00 16.51 258 VAL B O 1
ATOM 4599 N N . ALA B 1 259 ? 37.422 8.139 82.695 1.00 14.70 259 ALA B N 1
ATOM 4600 C CA . ALA B 1 259 ? 36.510 7.001 82.724 1.00 17.06 259 ALA B CA 1
ATOM 4601 C C . ALA B 1 259 ? 37.211 5.714 83.176 1.00 16.71 259 ALA B C 1
ATOM 4602 O O . ALA B 1 259 ? 36.610 4.878 83.843 1.00 18.40 259 ALA B O 1
ATOM 4604 N N . LYS B 1 260 ? 38.479 5.554 82.817 1.00 17.20 260 LYS B N 1
ATOM 4605 C CA . LYS B 1 260 ? 39.212 4.363 83.228 1.00 16.48 260 LYS B CA 1
ATOM 4606 C C . LYS B 1 260 ? 39.359 4.292 84.748 1.00 17.80 260 LYS B C 1
ATOM 4607 O O . LYS B 1 260 ? 39.273 3.209 85.333 1.00 16.21 260 LYS B O 1
ATOM 4613 N N . ARG B 1 261 ? 39.568 5.448 85.383 1.00 16.27 261 ARG B N 1
ATOM 4614 C CA . ARG B 1 261 ? 39.766 5.523 86.837 1.00 14.68 261 ARG B CA 1
ATOM 4615 C C . ARG B 1 261 ? 38.558 5.083 87.655 1.00 13.18 261 ARG B C 1
ATOM 4616 O O . ARG B 1 261 ? 38.675 4.745 88.836 1.00 10.81 261 ARG B O 1
ATOM 4624 N N . ALA B 1 262 ? 37.391 5.109 87.031 1.00 14.30 262 ALA B N 1
ATOM 4625 C CA . ALA B 1 262 ? 36.173 4.679 87.695 1.00 15.89 262 ALA B CA 1
ATOM 4626 C C . ALA B 1 262 ? 36.326 3.210 88.094 1.00 16.10 262 ALA B C 1
ATOM 4627 O O . ALA B 1 262 ? 35.763 2.765 89.095 1.00 16.84 262 ALA B O 1
ATOM 4629 N N . ILE B 1 263 ? 37.096 2.465 87.305 1.00 15.84 263 ILE B N 1
ATOM 4630 C CA . ILE B 1 263 ? 37.319 1.050 87.573 1.00 16.86 263 ILE B CA 1
ATOM 4631 C C . ILE B 1 263 ? 38.107 0.857 88.869 1.00 16.97 263 ILE B C 1
ATOM 4632 O O . ILE B 1 263 ? 38.039 -0.210 89.493 1.00 15.97 263 ILE B O 1
ATOM 4637 N N . VAL B 1 264 ? 38.856 1.881 89.277 1.00 12.81 264 VAL B N 1
ATOM 4638 C CA . VAL B 1 264 ? 39.629 1.778 90.507 1.00 14.31 264 VAL B CA 1
ATOM 4639 C C . VAL B 1 264 ? 38.678 1.693 91.705 1.00 17.01 264 VAL B C 1
ATOM 4640 O O . VAL B 1 264 ? 38.894 0.896 92.626 1.00 17.66 264 VAL B O 1
ATOM 4644 N N . GLY B 1 265 ? 37.617 2.496 91.683 1.00 15.96 265 GLY B N 1
ATOM 4645 C CA . GLY B 1 265 ? 36.645 2.452 92.762 1.00 15.97 265 GLY B CA 1
ATOM 4646 C C . GLY B 1 265 ? 35.873 1.136 92.680 1.00 16.79 265 GLY B C 1
ATOM 4647 O O . GLY B 1 265 ? 35.511 0.544 93.690 1.00 16.02 265 GLY B O 1
ATOM 4648 N N . LEU B 1 266 ? 35.617 0.672 91.466 1.00 16.94 266 LEU B N 1
ATOM 4649 C CA . LEU B 1 266 ? 34.896 -0.584 91.282 1.00 18.94 266 LEU B CA 1
ATOM 4650 C C . LEU B 1 266 ? 35.678 -1.740 91.914 1.00 17.95 266 LEU B C 1
ATOM 4651 O O . LEU B 1 266 ? 35.134 -2.512 92.700 1.00 17.79 266 LEU B O 1
ATOM 4656 N N . ALA B 1 267 ? 36.960 -1.840 91.571 1.00 18.52 267 ALA B N 1
ATOM 4657 C CA . ALA B 1 267 ? 37.822 -2.902 92.087 1.00 17.91 267 ALA B CA 1
ATOM 4658 C C . ALA B 1 267 ? 37.873 -2.957 93.605 1.00 18.73 267 ALA B C 1
ATOM 4659 O O . ALA B 1 267 ? 37.891 -4.049 94.181 1.00 17.68 267 ALA B O 1
ATOM 4661 N N . ARG B 1 268 ? 37.900 -1.785 94.245 1.00 17.14 268 ARG B N 1
ATOM 4662 C CA . ARG B 1 268 ? 37.984 -1.703 95.701 1.00 18.25 268 ARG B CA 1
ATOM 4663 C C . ARG B 1 268 ? 36.730 -2.155 96.465 1.00 16.97 268 ARG B C 1
ATOM 4664 O O . ARG B 1 268 ? 36.780 -2.318 97.679 1.00 18.78 268 ARG B O 1
ATOM 4672 N N . THR B 1 269 ? 35.608 -2.352 95.776 1.00 17.13 269 THR B N 1
ATOM 4673 C CA . THR B 1 269 ? 34.404 -2.818 96.462 1.00 16.98 269 THR B CA 1
ATOM 4674 C C . THR B 1 269 ? 34.237 -4.318 96.199 1.00 16.31 269 THR B C 1
ATOM 4675 O O . THR B 1 269 ? 33.307 -4.945 96.696 1.00 16.77 269 THR B O 1
ATOM 4679 N N . GLY B 1 270 ? 35.139 -4.886 95.410 1.00 16.32 270 GLY B N 1
ATOM 4680 C CA . GLY B 1 270 ? 35.049 -6.303 95.098 1.00 18.63 270 GLY B CA 1
ATOM 4681 C C . GLY B 1 270 ? 34.558 -6.589 93.689 1.00 19.69 270 GLY B C 1
ATOM 4682 O O . GLY B 1 270 ? 34.014 -7.667 93.421 1.00 20.58 270 GLY B O 1
ATOM 4683 N N . GLY B 1 271 ? 34.737 -5.625 92.789 1.00 18.73 271 GLY B N 1
ATOM 4684 C CA . GLY B 1 271 ? 34.325 -5.814 91.408 1.00 18.59 271 GLY B CA 1
ATOM 4685 C C . GLY B 1 271 ? 35.455 -6.447 90.611 1.00 20.63 271 GLY B C 1
ATOM 4686 O O . GLY B 1 271 ? 36.434 -5.781 90.263 1.00 22.04 271 GLY B O 1
ATOM 4687 N N . TYR B 1 272 ? 35.324 -7.735 90.305 1.00 18.58 272 TYR B N 1
ATOM 4688 C CA . TYR B 1 272 ? 36.365 -8.438 89.572 1.00 17.92 272 TYR B CA 1
ATOM 4689 C C . TYR B 1 272 ? 36.124 -8.528 88.072 1.00 17.79 272 TYR B C 1
ATOM 4690 O O . TYR B 1 272 ? 36.960 -9.042 87.326 1.00 20.26 272 TYR B O 1
ATOM 4699 N N . ALA B 1 273 ? 34.989 -8.002 87.633 1.00 17.60 273 ALA B N 1
ATOM 4700 C CA . ALA B 1 273 ? 34.636 -8.012 86.225 1.00 17.81 273 ALA B CA 1
ATOM 4701 C C . ALA B 1 273 ? 34.606 -9.422 85.634 1.00 18.09 273 ALA B C 1
ATOM 4702 O O . ALA B 1 273 ? 35.277 -9.699 84.642 1.00 17.59 273 ALA B O 1
ATOM 4704 N N . TYR B 1 274 ? 33.818 -10.305 86.237 1.00 19.36 274 TYR B N 1
ATOM 4705 C CA . TYR B 1 274 ? 33.684 -11.671 85.731 1.00 19.19 274 TYR B CA 1
ATOM 4706 C C . TYR B 1 274 ? 33.302 -11.643 84.246 1.00 19.77 274 TYR B C 1
ATOM 4707 O O . TYR B 1 274 ? 32.902 -10.600 83.718 1.00 19.48 274 TYR B O 1
ATOM 4716 N N . ASN B 1 275 ? 33.408 -12.792 83.583 1.00 18.82 275 ASN B N 1
ATOM 4717 C CA . ASN B 1 275 ? 33.098 -12.897 82.157 1.00 18.78 275 ASN B CA 1
ATOM 4718 C C . ASN B 1 275 ? 31.777 -12.277 81.727 1.00 19.45 275 ASN B C 1
ATOM 4719 O O . ASN B 1 275 ? 31.714 -11.595 80.701 1.00 17.93 275 ASN B O 1
ATOM 4724 N N . GLY B 1 276 ? 30.722 -12.528 82.500 1.00 18.44 276 GLY B N 1
ATOM 4725 C CA . GLY B 1 276 ? 29.414 -12.007 82.151 1.00 18.34 276 GLY B CA 1
ATOM 4726 C C . GLY B 1 276 ? 29.028 -10.675 82.774 1.00 18.73 276 GLY B C 1
ATOM 4727 O O . GLY B 1 276 ? 27.858 -10.312 82.757 1.00 19.17 276 GLY B O 1
ATOM 4728 N N . SER B 1 277 ? 29.996 -9.938 83.306 1.00 17.80 277 SER B N 1
ATOM 4729 C CA . SER B 1 277 ? 29.695 -8.655 83.940 1.00 19.73 277 SER B CA 1
ATOM 4730 C C . SER B 1 277 ? 30.003 -7.467 83.030 1.00 19.05 277 SER B C 1
ATOM 4731 O O . SER B 1 277 ? 31.167 -7.126 82.819 1.00 18.60 277 SER B O 1
ATOM 4734 N N . GLY B 1 278 ? 28.953 -6.841 82.507 1.00 18.44 278 GLY B N 1
ATOM 4735 C CA . GLY B 1 278 ? 29.119 -5.694 81.628 1.00 19.67 278 GLY B CA 1
ATOM 4736 C C . GLY B 1 278 ? 29.518 -4.444 82.395 1.00 19.76 278 GLY B C 1
ATOM 4737 O O . GLY B 1 278 ? 28.664 -3.679 82.832 1.00 20.95 278 GLY B O 1
ATOM 4738 N N . ASP B 1 279 ? 30.820 -4.241 82.558 1.00 17.02 279 ASP B N 1
ATOM 4739 C CA . ASP B 1 279 ? 31.329 -3.095 83.296 1.00 18.95 279 ASP B CA 1
ATOM 4740 C C . ASP B 1 279 ? 31.784 -2.006 82.339 1.00 16.81 279 ASP B C 1
ATOM 4741 O O . ASP B 1 279 ? 32.754 -2.183 81.607 1.00 16.34 279 ASP B O 1
ATOM 4746 N N . ILE B 1 280 ? 31.074 -0.884 82.353 1.00 15.90 280 ILE B N 1
ATOM 4747 C CA . ILE B 1 280 ? 31.384 0.235 81.464 1.00 15.79 280 ILE B CA 1
ATOM 4748 C C . ILE B 1 280 ? 31.281 1.581 82.171 1.00 16.80 280 ILE B C 1
ATOM 4749 O O . ILE B 1 280 ? 30.386 1.809 82.979 1.00 17.74 280 ILE B O 1
ATOM 4754 N N . ALA B 1 281 ? 32.198 2.481 81.849 1.00 17.52 281 ALA B N 1
ATOM 4755 C CA . ALA B 1 281 ? 32.207 3.788 82.474 1.00 18.84 281 ALA B CA 1
ATOM 4756 C C . ALA B 1 281 ? 32.167 4.896 81.436 1.00 17.30 281 ALA B C 1
ATOM 4757 O O . ALA B 1 281 ? 32.899 4.862 80.455 1.00 17.38 281 ALA B O 1
ATOM 4759 N N . VAL B 1 282 ? 31.297 5.872 81.663 1.00 18.22 282 VAL B N 1
ATOM 4760 C CA . VAL B 1 282 ? 31.163 7.013 80.766 1.00 17.35 282 VAL B CA 1
ATOM 4761 C C . VAL B 1 282 ? 31.462 8.260 81.584 1.00 17.79 282 VAL B C 1
ATOM 4762 O O . VAL B 1 282 ? 30.939 8.423 82.690 1.00 17.81 282 VAL B O 1
ATOM 4766 N N . ALA B 1 283 ? 32.301 9.134 81.044 1.00 17.82 283 ALA B N 1
ATOM 4767 C CA . ALA B 1 283 ? 32.666 10.358 81.744 1.00 18.42 283 ALA B CA 1
ATOM 4768 C C . ALA B 1 283 ? 32.544 11.578 80.829 1.00 18.81 283 ALA B C 1
ATOM 4769 O O . ALA B 1 283 ? 32.875 11.505 79.641 1.00 19.00 283 ALA B O 1
ATOM 4771 N N . PHE B 1 284 ? 32.070 12.693 81.385 1.00 20.03 284 PHE B N 1
ATOM 4772 C CA . PHE B 1 284 ? 31.925 13.924 80.612 1.00 18.27 284 PHE B CA 1
ATOM 4773 C C . PHE B 1 284 ? 32.168 15.180 81.445 1.00 20.16 284 PHE B C 1
ATOM 4774 O O . PHE B 1 284 ? 32.064 15.152 82.672 1.00 21.05 284 PHE B O 1
ATOM 4782 N N . SER B 1 285 ? 32.502 16.275 80.764 1.00 19.05 285 SER B N 1
ATOM 4783 C CA . SER B 1 285 ? 32.737 17.557 81.418 1.00 19.63 285 SER B CA 1
ATOM 4784 C C . SER B 1 285 ? 31.710 18.583 80.943 1.00 20.46 285 SER B C 1
ATOM 4785 O O . SER B 1 285 ? 31.307 18.591 79.781 1.00 19.05 285 SER B O 1
ATOM 4788 N N . THR B 1 286 ? 31.293 19.450 81.855 1.00 21.42 286 THR B N 1
ATOM 4789 C CA . THR B 1 286 ? 30.318 20.488 81.543 1.00 22.47 286 THR B CA 1
ATOM 4790 C C . THR B 1 286 ? 31.037 21.802 81.250 1.00 22.54 286 THR B C 1
ATOM 4791 O O . THR B 1 286 ? 30.397 22.818 80.986 1.00 23.25 286 THR B O 1
ATOM 4795 N N . ALA B 1 287 ? 32.366 21.764 81.292 1.00 22.68 287 ALA B N 1
ATOM 4796 C CA . ALA B 1 287 ? 33.201 22.944 81.068 1.00 24.00 287 ALA B CA 1
ATOM 4797 C C . ALA B 1 287 ? 33.235 23.464 79.637 1.00 24.96 287 ALA B C 1
ATOM 4798 O O . ALA B 1 287 ? 33.343 24.670 79.422 1.00 24.51 287 ALA B O 1
ATOM 4800 N N . ASN B 1 288 ? 33.170 22.566 78.659 1.00 24.93 288 ASN B N 1
ATOM 4801 C CA . ASN B 1 288 ? 33.190 22.975 77.258 1.00 26.82 288 ASN B CA 1
ATOM 4802 C C . ASN B 1 288 ? 31.924 22.532 76.536 1.00 28.49 288 ASN B C 1
ATOM 4803 O O . ASN B 1 288 ? 31.626 21.337 76.462 1.00 29.84 288 ASN B O 1
ATOM 4808 N N . ARG B 1 289 ? 31.172 23.493 76.008 1.00 29.40 289 ARG B N 1
ATOM 4809 C CA . ARG B 1 289 ? 29.959 23.161 75.271 1.00 30.44 289 ARG B CA 1
ATOM 4810 C C . ARG B 1 289 ? 30.257 23.266 73.788 1.00 30.03 289 ARG B C 1
ATOM 4811 O O . ARG B 1 289 ? 30.659 24.321 73.298 1.00 29.40 289 ARG B O 1
ATOM 4819 N N . ILE B 1 290 ? 30.064 22.158 73.081 1.00 29.42 290 ILE B N 1
ATOM 4820 C CA . ILE B 1 290 ? 30.318 22.104 71.652 1.00 27.61 290 ILE B CA 1
ATOM 4821 C C . ILE B 1 290 ? 29.045 22.402 70.866 1.00 27.78 290 ILE B C 1
ATOM 4822 O O . ILE B 1 290 ? 28.066 21.645 70.924 1.00 25.21 290 ILE B O 1
ATOM 4827 N N . LYS B 1 291 ? 29.069 23.517 70.140 1.00 27.36 291 LYS B N 1
ATOM 4828 C CA . LYS B 1 291 ? 27.939 23.945 69.322 1.00 27.74 291 LYS B CA 1
ATOM 4829 C C . LYS B 1 291 ? 27.880 23.075 68.068 1.00 26.21 291 LYS B C 1
ATOM 4830 O O . LYS B 1 291 ? 28.880 22.925 67.365 1.00 26.61 291 LYS B O 1
ATOM 4836 N N . HIS B 1 292 ? 26.708 22.508 67.797 1.00 25.92 292 HIS B N 1
ATOM 4837 C CA . HIS B 1 292 ? 26.494 21.641 66.637 1.00 26.47 292 HIS B CA 1
ATOM 4838 C C . HIS B 1 292 ? 26.859 22.314 65.317 1.00 27.49 292 HIS B C 1
ATOM 4839 O O . HIS B 1 292 ? 27.517 21.714 64.469 1.00 27.55 292 HIS B O 1
ATOM 4846 N N . TYR B 1 293 ? 26.440 23.566 65.152 1.00 27.71 293 TYR B N 1
ATOM 4847 C CA . TYR B 1 293 ? 26.692 24.305 63.919 1.00 27.70 293 TYR B CA 1
ATOM 4848 C C . TYR B 1 293 ? 27.973 25.143 63.851 1.00 28.71 293 TYR B C 1
ATOM 4849 O O . TYR B 1 293 ? 28.237 25.776 62.827 1.00 29.05 293 TYR B O 1
ATOM 4858 N N . GLU B 1 294 ? 28.768 25.155 64.917 1.00 27.65 294 GLU B N 1
ATOM 4859 C CA . GLU B 1 294 ? 30.003 25.933 64.908 1.00 29.83 294 GLU B CA 1
ATOM 4860 C C . GLU B 1 294 ? 30.848 25.582 63.678 1.00 31.52 294 GLU B C 1
ATOM 4861 O O . GLU B 1 294 ? 30.930 24.418 63.277 1.00 31.89 294 GLU B O 1
ATOM 4867 N N . LYS B 1 295 ? 31.480 26.591 63.087 1.00 31.80 295 LYS B N 1
ATOM 4868 C CA . LYS B 1 295 ? 32.295 26.387 61.896 1.00 33.24 295 LYS B CA 1
ATOM 4869 C C . LYS B 1 295 ? 33.653 27.078 61.972 1.00 32.36 295 LYS B C 1
ATOM 4870 O O . LYS B 1 295 ? 34.523 26.842 61.138 1.00 33.26 295 LYS B O 1
ATOM 4876 N N . GLU B 1 296 ? 33.832 27.929 62.974 1.00 31.84 296 GLU B N 1
ATOM 4877 C CA . GLU B 1 296 ? 35.083 28.654 63.146 1.00 31.97 296 GLU B CA 1
ATOM 4878 C C . GLU B 1 296 ? 35.958 27.986 64.196 1.00 31.08 296 GLU B C 1
ATOM 4879 O O . GLU B 1 296 ? 35.465 27.246 65.049 1.00 31.96 296 GLU B O 1
ATOM 4885 N N . VAL B 1 297 ? 37.257 28.255 64.139 1.00 30.20 297 VAL B N 1
ATOM 4886 C CA . VAL B 1 297 ? 38.183 27.694 65.109 1.00 30.94 297 VAL B CA 1
ATOM 4887 C C . VAL B 1 297 ? 37.657 27.987 66.505 1.00 30.98 297 VAL B C 1
ATOM 4888 O O . VAL B 1 297 ? 37.128 29.070 66.758 1.00 31.30 297 VAL B O 1
ATOM 4892 N N . ILE B 1 298 ? 37.798 27.025 67.409 1.00 30.08 298 ILE B N 1
ATOM 4893 C CA . ILE B 1 298 ? 37.339 27.216 68.777 1.00 30.60 298 ILE B CA 1
ATOM 4894 C C . ILE B 1 298 ? 38.489 27.049 69.757 1.00 30.83 298 ILE B C 1
ATOM 4895 O O . ILE B 1 298 ? 39.591 26.633 69.387 1.00 29.60 298 ILE B O 1
ATOM 4900 N N . GLU B 1 299 ? 38.229 27.401 71.008 1.00 31.12 299 GLU B N 1
ATOM 4901 C CA . GLU B 1 299 ? 39.220 27.255 72.060 1.00 33.02 299 GLU B CA 1
ATOM 4902 C C . GLU B 1 299 ? 38.640 26.296 73.085 1.00 31.55 299 GLU B C 1
ATOM 4903 O O . GLU B 1 299 ? 37.550 26.521 73.610 1.00 32.03 299 GLU B O 1
ATOM 4909 N N . ILE B 1 300 ? 39.365 25.217 73.342 1.00 30.36 300 ILE B N 1
ATOM 4910 C CA . ILE B 1 300 ? 38.902 24.279 74.333 1.00 28.66 300 ILE B CA 1
ATOM 4911 C C . ILE B 1 300 ? 39.735 24.438 75.586 1.00 27.96 300 ILE B C 1
ATOM 4912 O O . ILE B 1 300 ? 40.951 24.299 75.576 1.00 28.46 300 ILE B O 1
ATOM 4917 N N . LYS B 1 301 ? 39.042 24.795 76.661 1.00 28.67 301 LYS B N 1
ATOM 4918 C CA . LYS B 1 301 ? 39.691 24.997 77.948 1.00 28.24 301 LYS B CA 1
ATOM 4919 C C . LYS B 1 301 ? 40.067 23.607 78.465 1.00 27.93 301 LYS B C 1
ATOM 4920 O O . LYS B 1 301 ? 39.237 22.694 78.459 1.00 26.11 301 LYS B O 1
ATOM 4926 N N . ALA B 1 302 ? 41.310 23.441 78.903 1.00 26.39 302 ALA B N 1
ATOM 4927 C CA . ALA B 1 302 ? 41.744 22.146 79.409 1.00 27.10 302 ALA B CA 1
ATOM 4928 C C . ALA B 1 302 ? 42.929 22.242 80.359 1.00 26.44 302 ALA B C 1
ATOM 4929 O O . ALA B 1 302 ? 43.865 23.011 80.150 1.00 26.56 302 ALA B O 1
ATOM 4931 N N . LEU B 1 303 ? 42.872 21.449 81.417 1.00 26.05 303 LEU B N 1
ATOM 4932 C CA . LEU B 1 303 ? 43.942 21.414 82.399 1.00 24.90 303 LEU B CA 1
ATOM 4933 C C . LEU B 1 303 ? 45.076 20.574 81.836 1.00 25.11 303 LEU B C 1
ATOM 4934 O O . LEU B 1 303 ? 44.836 19.642 81.071 1.00 23.99 303 LEU B O 1
ATOM 4939 N N . PRO B 1 304 ? 46.330 20.929 82.155 1.00 24.60 304 PRO B N 1
ATOM 4940 C CA . PRO B 1 304 ? 47.426 20.113 81.633 1.00 23.66 304 PRO B CA 1
ATOM 4941 C C . PRO B 1 304 ? 47.368 18.797 82.394 1.00 22.43 304 PRO B C 1
ATOM 4942 O O . PRO B 1 304 ? 47.040 18.786 83.575 1.00 21.06 304 PRO B O 1
ATOM 4946 N N . ASP B 1 305 ? 47.671 17.691 81.719 1.00 22.86 305 ASP B N 1
ATOM 4947 C CA . ASP B 1 305 ? 47.624 16.378 82.357 1.00 21.85 305 ASP B CA 1
ATOM 4948 C C . ASP B 1 305 ? 48.435 16.267 83.637 1.00 21.63 305 ASP B C 1
ATOM 4949 O O . ASP B 1 305 ? 48.095 15.488 84.521 1.00 23.73 305 ASP B O 1
ATOM 4954 N N . SER B 1 306 ? 49.498 17.051 83.759 1.00 21.88 306 SER B N 1
ATOM 4955 C CA . SER B 1 306 ? 50.330 16.983 84.957 1.00 21.77 306 SER B CA 1
ATOM 4956 C C . SER B 1 306 ? 49.606 17.388 86.240 1.00 20.47 306 SER B C 1
ATOM 4957 O O . SER B 1 306 ? 50.073 17.072 87.328 1.00 20.90 306 SER B O 1
ATOM 4960 N N . VAL B 1 307 ? 48.468 18.072 86.128 1.00 18.69 307 VAL B N 1
ATOM 4961 C CA . VAL B 1 307 ? 47.753 18.510 87.330 1.00 19.86 307 VAL B CA 1
ATOM 4962 C C . VAL B 1 307 ? 46.439 17.790 87.642 1.00 19.06 307 VAL B C 1
ATOM 4963 O O . VAL B 1 307 ? 45.847 18.018 88.693 1.00 17.82 307 VAL B O 1
ATOM 4967 N N . ILE B 1 308 ? 45.987 16.914 86.751 1.00 21.03 308 ILE B N 1
ATOM 4968 C CA . ILE B 1 308 ? 44.716 16.235 86.976 1.00 21.61 308 ILE B CA 1
ATOM 4969 C C . ILE B 1 308 ? 44.699 14.953 87.816 1.00 22.22 308 ILE B C 1
ATOM 4970 O O . ILE B 1 308 ? 43.662 14.294 87.903 1.00 23.07 308 ILE B O 1
ATOM 4975 N N . SER B 1 309 ? 45.816 14.587 88.440 1.00 21.82 309 SER B N 1
ATOM 4976 C CA . SER B 1 309 ? 45.808 13.376 89.267 1.00 21.29 309 SER B CA 1
ATOM 4977 C C . SER B 1 309 ? 44.720 13.434 90.348 1.00 22.30 309 SER B C 1
ATOM 4978 O O . SER B 1 309 ? 44.078 12.419 90.659 1.00 21.98 309 SER B O 1
ATOM 4981 N N . PRO B 1 310 ? 44.494 14.621 90.942 1.00 22.09 310 PRO B N 1
ATOM 4982 C CA . PRO B 1 310 ? 43.457 14.695 91.974 1.00 20.89 310 PRO B CA 1
ATOM 4983 C C . PRO B 1 310 ? 42.098 14.260 91.435 1.00 20.44 310 PRO B C 1
ATOM 4984 O O . PRO B 1 310 ? 41.321 13.609 92.134 1.00 22.46 310 PRO B O 1
ATOM 4988 N N . LEU B 1 311 ? 41.807 14.627 90.195 1.00 20.22 311 LEU B N 1
ATOM 4989 C CA . LEU B 1 311 ? 40.541 14.239 89.595 1.00 21.03 311 LEU B CA 1
ATOM 4990 C C . LEU B 1 311 ? 40.488 12.705 89.433 1.00 20.37 311 LEU B C 1
ATOM 4991 O O . LEU B 1 311 ? 39.445 12.085 89.642 1.00 19.99 311 LEU B O 1
ATOM 4996 N N . PHE B 1 312 ? 41.614 12.102 89.062 1.00 19.04 312 PHE B N 1
ATOM 4997 C CA . PHE B 1 312 ? 41.664 10.651 88.888 1.00 19.83 312 PHE B CA 1
ATOM 4998 C C . PHE B 1 312 ? 41.293 9.945 90.192 1.00 20.60 312 PHE B C 1
ATOM 4999 O O . PHE B 1 312 ? 40.499 8.996 90.193 1.00 21.35 312 PHE B O 1
ATOM 5007 N N . LYS B 1 313 ? 41.853 10.421 91.303 1.00 19.92 313 LYS B N 1
ATOM 5008 C CA . LYS B 1 313 ? 41.583 9.829 92.612 1.00 21.08 313 LYS B CA 1
ATOM 5009 C C . LYS B 1 313 ? 40.154 10.098 93.094 1.00 20.76 313 LYS B C 1
ATOM 5010 O O . LYS B 1 313 ? 39.463 9.182 93.551 1.00 17.66 313 LYS B O 1
ATOM 5016 N N . ALA B 1 314 ? 39.707 11.349 92.982 1.00 19.34 314 ALA B N 1
ATOM 5017 C CA . ALA B 1 314 ? 38.354 11.713 93.397 1.00 20.11 314 ALA B CA 1
ATOM 5018 C C . ALA B 1 314 ? 37.332 10.858 92.650 1.00 19.99 314 ALA B C 1
ATOM 5019 O O . ALA B 1 314 ? 36.295 10.502 93.202 1.00 20.01 314 ALA B O 1
ATOM 5021 N N . THR B 1 315 ? 37.629 10.554 91.389 1.00 19.33 315 THR B N 1
ATOM 5022 C CA . THR B 1 315 ? 36.760 9.732 90.549 1.00 20.80 315 THR B CA 1
ATOM 5023 C C . THR B 1 315 ? 36.648 8.314 91.114 1.00 19.52 315 THR B C 1
ATOM 5024 O O . THR B 1 315 ? 35.571 7.721 91.110 1.00 19.78 315 THR B O 1
ATOM 5028 N N . ALA B 1 316 ? 37.769 7.777 91.592 1.00 19.67 316 ALA B N 1
ATOM 5029 C CA . ALA B 1 316 ? 37.804 6.433 92.176 1.00 19.06 316 ALA B CA 1
ATOM 5030 C C . ALA B 1 316 ? 36.996 6.457 93.468 1.00 19.03 316 ALA B C 1
ATOM 5031 O O . ALA B 1 316 ? 36.185 5.573 93.723 1.00 20.89 316 ALA B O 1
ATOM 5033 N N . GLU B 1 317 ? 37.217 7.488 94.273 1.00 19.36 317 GLU B N 1
ATOM 5034 C CA . GLU B 1 317 ? 36.511 7.643 95.544 1.00 20.25 317 GLU B CA 1
ATOM 5035 C C . GLU B 1 317 ? 35.009 7.728 95.330 1.00 19.04 317 GLU B C 1
ATOM 5036 O O . GLU B 1 317 ? 34.234 7.064 96.018 1.00 17.20 317 GLU B O 1
ATOM 5042 N N . ALA B 1 318 ? 34.610 8.558 94.371 1.00 19.60 318 ALA B N 1
ATOM 5043 C CA . ALA B 1 318 ? 33.201 8.754 94.047 1.00 18.25 318 ALA B CA 1
ATOM 5044 C C . ALA B 1 318 ? 32.533 7.449 93.631 1.00 16.10 318 ALA B C 1
ATOM 5045 O O . ALA B 1 318 ? 31.454 7.114 94.114 1.00 15.85 318 ALA B O 1
ATOM 5047 N N . VAL B 1 319 ? 33.158 6.718 92.723 1.00 17.24 319 VAL B N 1
ATOM 5048 C CA . VAL B 1 319 ? 32.572 5.463 92.276 1.00 18.52 319 VAL B CA 1
ATOM 5049 C C . VAL B 1 319 ? 32.478 4.466 93.432 1.00 18.09 319 VAL B C 1
ATOM 5050 O O . VAL B 1 319 ? 31.428 3.857 93.633 1.00 18.44 319 VAL B O 1
ATOM 5054 N N . GLU B 1 320 ? 33.553 4.325 94.206 1.00 19.21 320 GLU B N 1
ATOM 5055 C CA . GLU B 1 320 ? 33.555 3.390 95.332 1.00 20.14 320 GLU B CA 1
ATOM 5056 C C . GLU B 1 320 ? 32.410 3.634 96.316 1.00 20.57 320 GLU B C 1
ATOM 5057 O O . GLU B 1 320 ? 31.695 2.696 96.683 1.00 18.59 320 GLU B O 1
ATOM 5063 N N . GLU B 1 321 ? 32.235 4.881 96.758 1.00 19.66 321 GLU B N 1
ATOM 5064 C CA . GLU B 1 321 ? 31.157 5.166 97.703 1.00 18.24 321 GLU B CA 1
ATOM 5065 C C . GLU B 1 321 ? 29.809 5.060 97.012 1.00 15.85 321 GLU B C 1
ATOM 5066 O O . GLU B 1 321 ? 28.841 4.579 97.598 1.00 13.99 321 GLU B O 1
ATOM 5072 N N . ALA B 1 322 ? 29.742 5.506 95.764 1.00 15.24 322 ALA B N 1
ATOM 5073 C CA . ALA B 1 322 ? 28.490 5.441 95.024 1.00 16.94 322 ALA B CA 1
ATOM 5074 C C . ALA B 1 322 ? 28.017 3.987 95.032 1.00 16.24 322 ALA B C 1
ATOM 5075 O O . ALA B 1 322 ? 26.849 3.696 95.301 1.00 15.64 322 ALA B O 1
ATOM 5077 N N . ILE B 1 323 ? 28.936 3.071 94.745 1.00 17.91 323 ILE B N 1
ATOM 5078 C CA . ILE B 1 323 ? 28.598 1.653 94.732 1.00 17.57 323 ILE B CA 1
ATOM 5079 C C . ILE B 1 323 ? 28.057 1.249 96.091 1.00 19.15 323 ILE B C 1
ATOM 5080 O O . ILE B 1 323 ? 27.015 0.601 96.182 1.00 19.33 323 ILE B O 1
ATOM 5085 N N . ILE B 1 324 ? 28.767 1.634 97.149 1.00 18.94 324 ILE B N 1
ATOM 5086 C CA . ILE B 1 324 ? 28.333 1.303 98.494 1.00 20.58 324 ILE B CA 1
ATOM 5087 C C . ILE B 1 324 ? 26.949 1.895 98.781 1.00 21.14 324 ILE B C 1
ATOM 5088 O O . ILE B 1 324 ? 26.096 1.240 99.382 1.00 20.97 324 ILE B O 1
ATOM 5093 N N . ASN B 1 325 ? 26.720 3.129 98.343 1.00 20.82 325 ASN B N 1
ATOM 5094 C CA . ASN B 1 325 ? 25.433 3.769 98.573 1.00 18.85 325 ASN B CA 1
ATOM 5095 C C . ASN B 1 325 ? 24.280 3.042 97.883 1.00 18.22 325 ASN B C 1
ATOM 5096 O O . ASN B 1 325 ? 23.175 2.987 98.413 1.00 20.23 325 ASN B O 1
ATOM 5101 N N . SER B 1 326 ? 24.516 2.485 96.704 1.00 16.97 326 SER B N 1
ATOM 5102 C CA . SER B 1 326 ? 23.436 1.783 96.020 1.00 19.28 326 SER B CA 1
ATOM 5103 C C . SER B 1 326 ? 22.947 0.637 96.917 1.00 20.17 326 SER B C 1
ATOM 5104 O O . SER B 1 326 ? 21.763 0.275 96.904 1.00 19.66 326 SER B O 1
ATOM 5107 N N . LEU B 1 327 ? 23.861 0.089 97.713 1.00 18.97 327 LEU B N 1
ATOM 5108 C CA . LEU B 1 327 ? 23.518 -0.998 98.612 1.00 22.01 327 LEU B CA 1
ATOM 5109 C C . LEU B 1 327 ? 22.834 -0.465 99.874 1.00 21.13 327 LEU B C 1
ATOM 5110 O O . LEU B 1 327 ? 21.861 -1.040 100.355 1.00 20.79 327 LEU B O 1
ATOM 5115 N N . LEU B 1 328 ? 23.338 0.643 100.403 1.00 21.11 328 LEU B N 1
ATOM 5116 C CA . LEU B 1 328 ? 22.766 1.208 101.617 1.00 22.17 328 LEU B CA 1
ATOM 5117 C C . LEU B 1 328 ? 21.404 1.853 101.396 1.00 22.36 328 LEU B C 1
ATOM 5118 O O . LEU B 1 328 ? 20.632 2.009 102.341 1.00 21.57 328 LEU B O 1
ATOM 5123 N N . GLU B 1 329 ? 21.107 2.207 100.149 1.00 21.01 329 GLU B N 1
ATOM 5124 C CA . GLU B 1 329 ? 19.835 2.848 99.816 1.00 23.75 329 GLU B CA 1
ATOM 5125 C C . GLU B 1 329 ? 18.802 1.854 99.285 1.00 23.97 329 GLU B C 1
ATOM 5126 O O . GLU B 1 329 ? 17.617 2.164 99.202 1.00 23.21 329 GLU B O 1
ATOM 5132 N N . ALA B 1 330 ? 19.259 0.661 98.926 1.00 25.48 330 ALA B N 1
ATOM 5133 C CA . ALA B 1 330 ? 18.374 -0.367 98.390 1.00 27.06 330 ALA B CA 1
ATOM 5134 C C . ALA B 1 330 ? 17.440 -0.933 99.448 1.00 26.97 330 ALA B C 1
ATOM 5135 O O . ALA B 1 330 ? 17.799 -1.051 100.618 1.00 30.07 330 ALA B O 1
ATOM 5137 N N . ARG B 1 331 ? 16.232 -1.276 99.021 1.00 27.09 331 ARG B N 1
ATOM 5138 C CA . ARG B 1 331 ? 15.223 -1.844 99.902 1.00 28.55 331 ARG B CA 1
ATOM 5139 C C . ARG B 1 331 ? 15.067 -3.323 99.548 1.00 28.30 331 ARG B C 1
ATOM 5140 O O . ARG B 1 331 ? 15.159 -3.693 98.378 1.00 27.96 331 ARG B O 1
ATOM 5148 N N . THR B 1 332 ? 14.842 -4.168 100.547 1.00 28.63 332 THR B N 1
ATOM 5149 C CA . THR B 1 332 ? 14.642 -5.589 100.284 1.00 29.27 332 THR B CA 1
ATOM 5150 C C . THR B 1 332 ? 13.554 -5.677 99.214 1.00 30.14 332 THR B C 1
ATOM 5151 O O . THR B 1 332 ? 12.687 -4.809 99.136 1.00 29.39 332 THR B O 1
ATOM 5155 N N . MET B 1 333 ? 13.598 -6.710 98.383 1.00 30.89 333 MET B N 1
ATOM 5156 C CA . MET B 1 333 ? 12.598 -6.844 97.334 1.00 33.29 333 MET B CA 1
ATOM 5157 C C . MET B 1 333 ? 12.419 -8.274 96.840 1.00 34.03 333 MET B C 1
ATOM 5158 O O . MET B 1 333 ? 13.375 -9.050 96.776 1.00 34.63 333 MET B O 1
ATOM 5163 N N . ASP B 1 334 ? 11.181 -8.616 96.502 1.00 33.96 334 ASP B N 1
ATOM 5164 C CA . ASP B 1 334 ? 10.869 -9.938 95.976 1.00 34.59 334 ASP B CA 1
ATOM 5165 C C . ASP B 1 334 ? 10.492 -9.732 94.511 1.00 34.27 334 ASP B C 1
ATOM 5166 O O . ASP B 1 334 ? 9.931 -8.698 94.153 1.00 35.05 334 ASP B O 1
ATOM 5171 N N . GLY B 1 335 ? 10.817 -10.701 93.662 1.00 33.09 335 GLY B N 1
ATOM 5172 C CA . GLY B 1 335 ? 10.499 -10.574 92.252 1.00 31.25 335 GLY B CA 1
ATOM 5173 C C . GLY B 1 335 ? 10.063 -11.881 91.620 1.00 31.21 335 GLY B C 1
ATOM 5174 O O . GLY B 1 335 ? 9.570 -12.781 92.308 1.00 29.99 335 GLY B O 1
ATOM 5175 N N . ARG B 1 336 ? 10.256 -11.993 90.307 1.00 30.88 336 ARG B N 1
ATOM 5176 C CA . ARG B 1 336 ? 9.859 -13.188 89.576 1.00 29.54 336 ARG B CA 1
ATOM 5177 C C . ARG B 1 336 ? 10.261 -14.481 90.286 1.00 30.49 336 ARG B C 1
ATOM 5178 O O . ARG B 1 336 ? 11.291 -14.544 90.963 1.00 30.00 336 ARG B O 1
ATOM 5186 N N . ASP B 1 337 ? 9.423 -15.504 90.138 1.00 30.63 337 ASP B N 1
ATOM 5187 C CA . ASP B 1 337 ? 9.650 -16.800 90.776 1.00 31.22 337 ASP B CA 1
ATOM 5188 C C . ASP B 1 337 ? 9.881 -16.696 92.279 1.00 30.00 337 ASP B C 1
ATOM 5189 O O . ASP B 1 337 ? 10.547 -17.543 92.871 1.00 30.80 337 ASP B O 1
ATOM 5194 N N . ASN B 1 338 ? 9.318 -15.662 92.893 1.00 29.50 338 ASN B N 1
ATOM 5195 C CA . ASN B 1 338 ? 9.466 -15.443 94.328 1.00 29.92 338 ASN B CA 1
ATOM 5196 C C . ASN B 1 338 ? 10.912 -15.218 94.744 1.00 29.20 338 ASN B C 1
ATOM 5197 O O . ASN B 1 338 ? 11.259 -15.379 95.913 1.00 28.86 338 ASN B O 1
ATOM 5202 N N . HIS B 1 339 ? 11.757 -14.864 93.783 1.00 28.67 339 HIS B N 1
ATOM 5203 C CA . HIS B 1 339 ? 13.154 -14.587 94.079 1.00 28.35 339 HIS B CA 1
ATOM 5204 C C . HIS B 1 339 ? 13.149 -13.353 94.962 1.00 28.11 339 HIS B C 1
ATOM 5205 O O . HIS B 1 339 ? 12.355 -12.435 94.751 1.00 28.06 339 HIS B O 1
ATOM 5212 N N . VAL B 1 340 ? 14.021 -13.341 95.959 1.00 28.05 340 VAL B N 1
ATOM 5213 C CA . VAL B 1 340 ? 14.116 -12.206 96.853 1.00 27.23 340 VAL B CA 1
ATOM 5214 C C . VAL B 1 340 ? 15.565 -11.755 96.954 1.00 27.29 340 VAL B C 1
ATOM 5215 O O . VAL B 1 340 ? 16.492 -12.566 96.882 1.00 24.49 340 VAL B O 1
ATOM 5219 N N . ARG B 1 341 ? 15.752 -10.448 97.090 1.00 26.30 341 ARG B N 1
ATOM 5220 C CA . ARG B 1 341 ? 17.075 -9.882 97.258 1.00 25.90 341 ARG B CA 1
ATOM 5221 C C . ARG B 1 341 ? 16.940 -8.964 98.456 1.00 26.09 341 ARG B C 1
ATOM 5222 O O . ARG B 1 341 ? 16.228 -7.956 98.402 1.00 25.05 341 ARG B O 1
ATOM 5230 N N . TYR B 1 342 ? 17.596 -9.329 99.551 1.00 25.65 342 TYR B N 1
ATOM 5231 C CA . TYR B 1 342 ? 17.524 -8.519 100.751 1.00 25.56 342 TYR B CA 1
ATOM 5232 C C . TYR B 1 342 ? 18.525 -7.394 100.668 1.00 24.96 342 TYR B C 1
ATOM 5233 O O . TYR B 1 342 ? 19.568 -7.523 100.029 1.00 23.20 342 TYR B O 1
ATOM 5242 N N . ALA B 1 343 ? 18.203 -6.283 101.311 1.00 23.64 343 ALA B N 1
ATOM 5243 C CA . ALA B 1 343 ? 19.113 -5.157 101.328 1.00 24.77 343 ALA B CA 1
ATOM 5244 C C . ALA B 1 343 ? 20.238 -5.552 102.278 1.00 24.79 343 ALA B C 1
ATOM 5245 O O . ALA B 1 343 ? 20.000 -6.265 103.249 1.00 26.06 343 ALA B O 1
ATOM 5247 N N . LEU B 1 344 ? 21.461 -5.120 101.984 1.00 24.15 344 LEU B N 1
ATOM 5248 C CA . LEU B 1 344 ? 22.595 -5.408 102.852 1.00 24.35 344 LEU B CA 1
ATOM 5249 C C . LEU B 1 344 ? 22.154 -5.103 104.289 1.00 24.01 344 LEU B C 1
ATOM 5250 O O . LEU B 1 344 ? 21.825 -3.965 104.605 1.00 26.34 344 LEU B O 1
ATOM 5255 N N . PRO B 1 345 ? 22.148 -6.114 105.178 1.00 23.95 345 PRO B N 1
ATOM 5256 C CA . PRO B 1 345 ? 21.731 -5.916 106.575 1.00 24.47 345 PRO B CA 1
ATOM 5257 C C . PRO B 1 345 ? 22.582 -4.903 107.334 1.00 24.29 345 PRO B C 1
ATOM 5258 O O . PRO B 1 345 ? 23.685 -5.210 107.786 1.00 24.92 345 PRO B O 1
ATOM 5262 N N . LYS B 1 346 ? 22.051 -3.698 107.492 1.00 25.23 346 LYS B N 1
ATOM 5263 C CA . LYS B 1 346 ? 22.776 -2.629 108.168 1.00 25.84 346 LYS B CA 1
ATOM 5264 C C . LYS B 1 346 ? 23.227 -2.880 109.610 1.00 26.65 346 LYS B C 1
ATOM 5265 O O . LYS B 1 346 ? 24.321 -2.462 109.986 1.00 26.54 346 LYS B O 1
ATOM 5271 N N . GLU B 1 347 ? 22.413 -3.552 110.422 1.00 27.91 347 GLU B N 1
ATOM 5272 C CA . GLU B 1 347 ? 22.824 -3.834 111.802 1.00 28.10 347 GLU B CA 1
ATOM 5273 C C . GLU B 1 347 ? 24.035 -4.772 111.801 1.00 28.90 347 GLU B C 1
ATOM 5274 O O . GLU B 1 347 ? 24.993 -4.572 112.545 1.00 28.47 347 GLU B O 1
ATOM 5280 N N . GLU B 1 348 ? 23.976 -5.807 110.967 1.00 30.18 348 GLU B N 1
ATOM 5281 C CA . GLU B 1 348 ? 25.055 -6.786 110.878 1.00 31.11 348 GLU B CA 1
ATOM 5282 C C . GLU B 1 348 ? 26.289 -6.124 110.267 1.00 30.57 348 GLU B C 1
ATOM 5283 O O . GLU B 1 348 ? 27.420 -6.439 110.632 1.00 31.02 348 GLU B O 1
ATOM 5289 N N . LEU B 1 349 ? 26.063 -5.198 109.340 1.00 30.07 349 LEU B N 1
ATOM 5290 C CA . LEU B 1 349 ? 27.158 -4.478 108.694 1.00 28.92 349 LEU B CA 1
ATOM 5291 C C . LEU B 1 349 ? 27.937 -3.669 109.724 1.00 27.81 349 LEU B C 1
ATOM 5292 O O . LEU B 1 349 ? 29.166 -3.656 109.711 1.00 29.99 349 LEU B O 1
ATOM 5297 N N . LEU B 1 350 ? 27.222 -2.989 110.612 1.00 27.20 350 LEU B N 1
ATOM 5298 C CA . LEU B 1 350 ? 27.871 -2.191 111.645 1.00 27.40 350 LEU B CA 1
ATOM 5299 C C . LEU B 1 350 ? 28.642 -3.104 112.585 1.00 26.65 350 LEU B C 1
ATOM 5300 O O . LEU B 1 350 ? 29.744 -2.779 113.017 1.00 25.92 350 LEU B O 1
ATOM 5305 N N . ARG B 1 351 ? 28.053 -4.252 112.895 1.00 26.89 351 ARG B N 1
ATOM 5306 C CA . ARG B 1 351 ? 28.689 -5.220 113.774 1.00 26.04 351 ARG B CA 1
ATOM 5307 C C . ARG B 1 351 ? 30.039 -5.586 113.179 1.00 23.49 351 ARG B C 1
ATOM 5308 O O . ARG B 1 351 ? 31.058 -5.580 113.865 1.00 23.13 351 ARG B O 1
ATOM 5316 N N . ILE B 1 352 ? 30.035 -5.893 111.889 1.00 24.29 352 ILE B N 1
ATOM 5317 C CA . ILE B 1 352 ? 31.247 -6.278 111.177 1.00 22.98 352 ILE B CA 1
ATOM 5318 C C . ILE B 1 352 ? 32.270 -5.145 111.072 1.00 24.32 352 ILE B C 1
ATOM 5319 O O . ILE B 1 352 ? 33.459 -5.362 111.304 1.00 23.26 352 ILE B O 1
ATOM 5324 N N . MET B 1 353 ? 31.822 -3.939 110.738 1.00 25.47 353 MET B N 1
ATOM 5325 C CA . MET B 1 353 ? 32.755 -2.818 110.630 1.00 27.82 353 MET B CA 1
ATOM 5326 C C . MET B 1 353 ? 33.465 -2.546 111.960 1.00 29.50 353 MET B C 1
ATOM 5327 O O . MET B 1 353 ? 34.666 -2.267 111.978 1.00 29.40 353 MET B O 1
ATOM 5332 N N . ARG B 1 354 ? 32.736 -2.628 113.072 1.00 31.79 354 ARG B N 1
ATOM 5333 C CA . ARG B 1 354 ? 33.352 -2.411 114.379 1.00 34.14 354 ARG B CA 1
ATOM 5334 C C . ARG B 1 354 ? 34.308 -3.561 114.688 1.00 35.10 354 ARG B C 1
ATOM 5335 O O . ARG B 1 354 ? 35.360 -3.365 115.294 1.00 35.44 354 ARG B O 1
ATOM 5343 N N . ARG B 1 355 ? 33.932 -4.761 114.264 1.00 36.38 355 ARG B N 1
ATOM 5344 C CA . ARG B 1 355 ? 34.750 -5.947 114.478 1.00 38.39 355 ARG B CA 1
ATOM 5345 C C . ARG B 1 355 ? 36.139 -5.701 113.878 1.00 40.04 355 ARG B C 1
ATOM 5346 O O . ARG B 1 355 ? 37.161 -5.975 114.511 1.00 40.04 355 ARG B O 1
ATOM 5354 N N . TYR B 1 356 ? 36.173 -5.176 112.655 1.00 39.60 356 TYR B N 1
ATOM 5355 C CA . TYR B 1 356 ? 37.441 -4.888 111.997 1.00 39.85 356 TYR B CA 1
ATOM 5356 C C . TYR B 1 356 ? 37.885 -3.466 112.306 1.00 40.74 356 TYR B C 1
ATOM 5357 O O . TYR B 1 356 ? 38.586 -2.833 111.519 1.00 40.42 356 TYR B O 1
ATOM 5366 N N . GLY B 1 357 ? 37.464 -2.982 113.469 1.00 42.67 357 GLY B N 1
ATOM 5367 C CA . GLY B 1 357 ? 37.809 -1.645 113.918 1.00 44.63 357 GLY B CA 1
ATOM 5368 C C . GLY B 1 357 ? 37.915 -0.596 112.832 1.00 46.10 357 GLY B C 1
ATOM 5369 O O . GLY B 1 357 ? 39.006 -0.108 112.546 1.00 47.40 357 GLY B O 1
ATOM 5370 N N . ARG B 1 358 ? 36.793 -0.231 112.226 1.00 47.93 358 ARG B N 1
ATOM 5371 C CA . ARG B 1 358 ? 36.833 0.775 111.177 1.00 49.95 358 ARG B CA 1
ATOM 5372 C C . ARG B 1 358 ? 35.601 1.675 111.181 1.00 50.72 358 ARG B C 1
ATOM 5373 O O . ARG B 1 358 ? 35.009 1.952 110.134 1.00 51.21 358 ARG B O 1
ATOM 5381 N N . LEU B 1 359 ? 35.224 2.141 112.364 1.00 50.52 359 LEU B N 1
ATOM 5382 C CA . LEU B 1 359 ? 34.068 3.013 112.489 1.00 51.14 359 LEU B CA 1
ATOM 5383 C C . LEU B 1 359 ? 34.478 4.367 113.059 1.00 51.26 359 LEU B C 1
ATOM 5384 O O . LEU B 1 359 ? 35.689 4.556 113.298 1.00 51.62 359 LEU B O 1
ATOM 5389 N N . MET C 1 1 ? 23.251 -5.725 36.745 1.00 42.62 1 MET C N 1
ATOM 5390 C CA . MET C 1 1 ? 24.499 -5.834 35.949 1.00 42.34 1 MET C CA 1
ATOM 5391 C C . MET C 1 1 ? 25.684 -5.535 36.869 1.00 41.86 1 MET C C 1
ATOM 5392 O O . MET C 1 1 ? 25.666 -4.551 37.616 1.00 41.52 1 MET C O 1
ATOM 5397 N N . LYS C 1 2 ? 26.702 -6.393 36.821 1.00 40.40 2 LYS C N 1
ATOM 5398 C CA . LYS C 1 2 ? 27.894 -6.221 37.648 1.00 38.47 2 LYS C CA 1
ATOM 5399 C C . LYS C 1 2 ? 29.152 -5.955 36.827 1.00 37.98 2 LYS C C 1
ATOM 5400 O O . LYS C 1 2 ? 29.126 -5.995 35.596 1.00 36.86 2 LYS C O 1
ATOM 5406 N N . ALA C 1 3 ? 30.252 -5.694 37.530 1.00 37.78 3 ALA C N 1
ATOM 5407 C CA . ALA C 1 3 ? 31.539 -5.389 36.910 1.00 39.48 3 ALA C CA 1
ATOM 5408 C C . ALA C 1 3 ? 31.909 -6.281 35.728 1.00 40.96 3 ALA C C 1
ATOM 5409 O O . ALA C 1 3 ? 32.224 -5.785 34.646 1.00 41.15 3 ALA C O 1
ATOM 5411 N N . GLN C 1 4 ? 31.873 -7.592 35.945 1.00 41.84 4 GLN C N 1
ATOM 5412 C CA . GLN C 1 4 ? 32.212 -8.576 34.920 1.00 43.62 4 GLN C CA 1
ATOM 5413 C C . GLN C 1 4 ? 31.487 -8.308 33.600 1.00 44.84 4 GLN C C 1
ATOM 5414 O O . GLN C 1 4 ? 32.110 -8.257 32.536 1.00 43.90 4 GLN C O 1
ATOM 5420 N N . GLU C 1 5 ? 30.169 -8.147 33.686 1.00 45.92 5 GLU C N 1
ATOM 5421 C CA . GLU C 1 5 ? 29.322 -7.880 32.527 1.00 46.11 5 GLU C CA 1
ATOM 5422 C C . GLU C 1 5 ? 29.905 -6.779 31.643 1.00 45.32 5 GLU C C 1
ATOM 5423 O O . GLU C 1 5 ? 30.079 -6.969 30.440 1.00 45.31 5 GLU C O 1
ATOM 5429 N N . LEU C 1 6 ? 30.200 -5.628 32.242 1.00 43.87 6 LEU C N 1
ATOM 5430 C CA . LEU C 1 6 ? 30.753 -4.504 31.496 1.00 43.75 6 LEU C CA 1
ATOM 5431 C C . LEU C 1 6 ? 32.179 -4.763 31.035 1.00 43.94 6 LEU C C 1
ATOM 5432 O O . LEU C 1 6 ? 32.713 -4.032 30.201 1.00 44.56 6 LEU C O 1
ATOM 5437 N N . GLY C 1 7 ? 32.795 -5.805 31.580 1.00 44.03 7 GLY C N 1
ATOM 5438 C CA . GLY C 1 7 ? 34.157 -6.124 31.203 1.00 43.04 7 GLY C CA 1
ATOM 5439 C C . GLY C 1 7 ? 35.155 -5.323 32.016 1.00 43.00 7 GLY C C 1
ATOM 5440 O O . GLY C 1 7 ? 36.181 -4.877 31.503 1.00 42.86 7 GLY C O 1
ATOM 5441 N N . ILE C 1 8 ? 34.846 -5.128 33.292 1.00 41.02 8 ILE C N 1
ATOM 5442 C CA . ILE C 1 8 ? 35.731 -4.387 34.172 1.00 40.02 8 ILE C CA 1
ATOM 5443 C C . ILE C 1 8 ? 36.365 -5.375 35.142 1.00 39.72 8 ILE C C 1
ATOM 5444 O O . ILE C 1 8 ? 35.662 -6.097 35.851 1.00 39.30 8 ILE C O 1
ATOM 5449 N N . LYS C 1 9 ? 37.695 -5.411 35.149 1.00 39.00 9 LYS C N 1
ATOM 5450 C CA . LYS C 1 9 ? 38.449 -6.317 36.010 1.00 39.55 9 LYS C CA 1
ATOM 5451 C C . LYS C 1 9 ? 38.897 -5.629 37.292 1.00 37.58 9 LYS C C 1
ATOM 5452 O O . LYS C 1 9 ? 39.599 -4.619 37.249 1.00 36.75 9 LYS C O 1
ATOM 5458 N N . ILE C 1 10 ? 38.489 -6.181 38.428 1.00 35.80 10 ILE C N 1
ATOM 5459 C CA . ILE C 1 10 ? 38.878 -5.642 39.725 1.00 33.38 10 ILE C CA 1
ATOM 5460 C C . ILE C 1 10 ? 39.665 -6.733 40.442 1.00 33.15 10 ILE C C 1
ATOM 5461 O O . ILE C 1 10 ? 39.123 -7.794 40.755 1.00 33.21 10 ILE C O 1
ATOM 5466 N N . GLY C 1 11 ? 40.947 -6.481 40.685 1.00 32.53 11 GLY C N 1
ATOM 5467 C CA . GLY C 1 11 ? 41.763 -7.464 41.374 1.00 31.55 11 GLY C CA 1
ATOM 5468 C C . GLY C 1 11 ? 42.242 -8.588 40.477 1.00 31.91 11 GLY C C 1
ATOM 5469 O O . GLY C 1 11 ? 42.043 -8.547 39.264 1.00 32.08 11 GLY C O 1
ATOM 5470 N N . VAL C 1 12 ? 42.863 -9.601 41.076 1.00 31.54 12 VAL C N 1
ATOM 5471 C CA . VAL C 1 12 ? 43.390 -10.732 40.320 1.00 31.19 12 VAL C CA 1
ATOM 5472 C C . VAL C 1 12 ? 42.790 -12.093 40.689 1.00 31.49 12 VAL C C 1
ATOM 5473 O O . VAL C 1 12 ? 42.939 -13.058 39.943 1.00 32.07 12 VAL C O 1
ATOM 5477 N N . PHE C 1 13 ? 42.124 -12.180 41.834 1.00 31.16 13 PHE C N 1
ATOM 5478 C CA . PHE C 1 13 ? 41.517 -13.446 42.248 1.00 31.68 13 PHE C CA 1
ATOM 5479 C C . PHE C 1 13 ? 40.193 -13.670 41.522 1.00 31.36 13 PHE C C 1
ATOM 5480 O O . PHE C 1 13 ? 39.491 -12.713 41.193 1.00 30.51 13 PHE C O 1
ATOM 5488 N N . LYS C 1 14 ? 39.857 -14.928 41.253 1.00 30.97 14 LYS C N 1
ATOM 5489 C CA . LYS C 1 14 ? 38.607 -15.204 40.564 1.00 32.20 14 LYS C CA 1
ATOM 5490 C C . LYS C 1 14 ? 37.439 -15.200 41.542 1.00 32.25 14 LYS C C 1
ATOM 5491 O O . LYS C 1 14 ? 37.584 -15.567 42.710 1.00 31.17 14 LYS C O 1
ATOM 5497 N N . PRO C 1 15 ? 36.259 -14.769 41.076 1.00 32.62 15 PRO C N 1
ATOM 5498 C CA . PRO C 1 15 ? 35.070 -14.718 41.928 1.00 32.54 15 PRO C CA 1
ATOM 5499 C C . PRO C 1 15 ? 34.478 -16.090 42.208 1.00 32.65 15 PRO C C 1
ATOM 5500 O O . PRO C 1 15 ? 34.877 -17.087 41.607 1.00 33.00 15 PRO C O 1
ATOM 5504 N N . GLY C 1 16 ? 33.527 -16.133 43.133 1.00 32.80 16 GLY C N 1
ATOM 5505 C CA . GLY C 1 16 ? 32.877 -17.385 43.460 1.00 32.87 16 GLY C CA 1
ATOM 5506 C C . GLY C 1 16 ? 31.759 -17.657 42.471 1.00 33.40 16 GLY C C 1
ATOM 5507 O O . GLY C 1 16 ? 31.487 -16.835 41.596 1.00 33.06 16 GLY C O 1
ATOM 5508 N N . LYS C 1 17 ? 31.107 -18.805 42.625 1.00 32.77 17 LYS C N 1
ATOM 5509 C CA . LYS C 1 17 ? 30.016 -19.223 41.755 1.00 33.06 17 LYS C CA 1
ATOM 5510 C C . LYS C 1 17 ? 28.997 -18.117 41.480 1.00 31.01 17 LYS C C 1
ATOM 5511 O O . LYS C 1 17 ? 28.734 -17.775 40.328 1.00 30.14 17 LYS C O 1
ATOM 5517 N N . ARG C 1 18 ? 28.421 -17.557 42.535 1.00 28.07 18 ARG C N 1
ATOM 5518 C CA . ARG C 1 18 ? 27.429 -16.507 42.360 1.00 27.74 18 ARG C CA 1
ATOM 5519 C C . ARG C 1 18 ? 28.045 -15.105 42.386 1.00 26.40 18 ARG C C 1
ATOM 5520 O O . ARG C 1 18 ? 27.428 -14.151 41.919 1.00 25.44 18 ARG C O 1
ATOM 5528 N N . ASN C 1 19 ? 29.264 -15.000 42.912 1.00 25.80 19 ASN C N 1
ATOM 5529 C CA . ASN C 1 19 ? 29.971 -13.720 43.061 1.00 25.66 19 ASN C CA 1
ATOM 5530 C C . ASN C 1 19 ? 29.150 -12.864 44.022 1.00 24.95 19 ASN C C 1
ATOM 5531 O O . ASN C 1 19 ? 28.859 -11.693 43.767 1.00 22.48 19 ASN C O 1
ATOM 5536 N N . LYS C 1 20 ? 28.769 -13.494 45.129 1.00 24.79 20 LYS C N 1
ATOM 5537 C CA . LYS C 1 20 ? 27.976 -12.868 46.178 1.00 24.59 20 LYS C CA 1
ATOM 5538 C C . LYS C 1 20 ? 28.475 -13.398 47.511 1.00 24.98 20 LYS C C 1
ATOM 5539 O O . LYS C 1 20 ? 29.059 -14.487 47.578 1.00 25.32 20 LYS C O 1
ATOM 5545 N N . ILE C 1 21 ? 28.242 -12.638 48.574 1.00 24.02 21 ILE C N 1
ATOM 5546 C CA . ILE C 1 21 ? 28.699 -13.057 49.889 1.00 23.90 21 ILE C CA 1
ATOM 5547 C C . ILE C 1 21 ? 28.195 -14.465 50.192 1.00 24.08 21 ILE C C 1
ATOM 5548 O O . ILE C 1 21 ? 28.857 -15.229 50.894 1.00 24.92 21 ILE C O 1
ATOM 5553 N N . THR C 1 22 ? 27.035 -14.807 49.642 1.00 23.75 22 THR C N 1
ATOM 5554 C CA . THR C 1 22 ? 26.445 -16.122 49.860 1.00 25.10 22 THR C CA 1
ATOM 5555 C C . THR C 1 22 ? 27.268 -17.272 49.285 1.00 25.70 22 THR C C 1
ATOM 5556 O O . THR C 1 22 ? 26.906 -18.441 49.449 1.00 25.99 22 THR C O 1
ATOM 5560 N N . ASP C 1 23 ? 28.362 -16.954 48.601 1.00 26.80 23 ASP C N 1
ATOM 5561 C CA . ASP C 1 23 ? 29.220 -18.008 48.073 1.00 27.20 23 ASP C CA 1
ATOM 5562 C C . ASP C 1 23 ? 29.847 -18.713 49.271 1.00 26.47 23 ASP C C 1
ATOM 5563 O O . ASP C 1 23 ? 30.396 -19.800 49.142 1.00 25.54 23 ASP C O 1
ATOM 5568 N N . VAL C 1 24 ? 29.767 -18.078 50.439 1.00 26.74 24 VAL C N 1
ATOM 5569 C CA . VAL C 1 24 ? 30.290 -18.674 51.670 1.00 26.37 24 VAL C CA 1
ATOM 5570 C C . VAL C 1 24 ? 29.174 -19.577 52.210 1.00 26.11 24 VAL C C 1
ATOM 5571 O O . VAL C 1 24 ? 28.186 -19.096 52.769 1.00 25.70 24 VAL C O 1
ATOM 5575 N N . LYS C 1 25 ? 29.340 -20.884 52.021 1.00 26.48 25 LYS C N 1
ATOM 5576 C CA . LYS C 1 25 ? 28.353 -21.882 52.434 1.00 26.28 25 LYS C CA 1
ATOM 5577 C C . LYS C 1 25 ? 27.568 -21.559 53.699 1.00 24.53 25 LYS C C 1
ATOM 5578 O O . LYS C 1 25 ? 28.141 -21.363 54.770 1.00 25.19 25 LYS C O 1
ATOM 5584 N N . GLY C 1 26 ? 26.247 -21.513 53.567 1.00 23.01 26 GLY C N 1
ATOM 5585 C CA . GLY C 1 26 ? 25.400 -21.238 54.709 1.00 22.34 26 GLY C CA 1
ATOM 5586 C C . GLY C 1 26 ? 24.949 -19.799 54.872 1.00 23.07 26 GLY C C 1
ATOM 5587 O O . GLY C 1 26 ? 23.912 -19.547 55.486 1.00 22.81 26 GLY C O 1
ATOM 5588 N N . VAL C 1 27 ? 25.710 -18.851 54.332 1.00 22.92 27 VAL C N 1
ATOM 5589 C CA . VAL C 1 27 ? 25.346 -17.438 54.461 1.00 23.82 27 VAL C CA 1
ATOM 5590 C C . VAL C 1 27 ? 24.120 -17.093 53.624 1.00 23.95 27 VAL C C 1
ATOM 5591 O O . VAL C 1 27 ? 24.047 -17.443 52.448 1.00 24.91 27 VAL C O 1
ATOM 5595 N N . LYS C 1 28 ? 23.162 -16.399 54.230 1.00 23.55 28 LYS C N 1
ATOM 5596 C CA . LYS C 1 28 ? 21.944 -16.017 53.528 1.00 25.13 28 LYS C CA 1
ATOM 5597 C C . LYS C 1 28 ? 21.619 -14.535 53.723 1.00 25.43 28 LYS C C 1
ATOM 5598 O O . LYS C 1 28 ? 21.896 -13.962 54.777 1.00 25.48 28 LYS C O 1
ATOM 5604 N N . VAL C 1 29 ? 21.050 -13.917 52.692 1.00 24.96 29 VAL C N 1
ATOM 5605 C CA . VAL C 1 29 ? 20.695 -12.501 52.740 1.00 25.63 29 VAL C CA 1
ATOM 5606 C C . VAL C 1 29 ? 19.233 -12.289 52.364 1.00 26.40 29 VAL C C 1
ATOM 5607 O O . VAL C 1 29 ? 18.741 -12.868 51.390 1.00 27.35 29 VAL C O 1
ATOM 5611 N N . GLY C 1 30 ? 18.548 -11.453 53.141 1.00 26.26 30 GLY C N 1
ATOM 5612 C CA . GLY C 1 30 ? 17.150 -11.158 52.879 1.00 27.65 30 GLY C CA 1
ATOM 5613 C C . GLY C 1 30 ? 16.881 -9.661 52.913 1.00 27.47 30 GLY C C 1
ATOM 5614 O O . GLY C 1 30 ? 17.526 -8.926 53.667 1.00 27.75 30 GLY C O 1
ATOM 5615 N N . HIS C 1 31 ? 15.934 -9.208 52.097 1.00 27.67 31 HIS C N 1
ATOM 5616 C CA . HIS C 1 31 ? 15.582 -7.791 52.037 1.00 28.66 31 HIS C CA 1
ATOM 5617 C C . HIS C 1 31 ? 14.097 -7.517 52.241 1.00 29.86 31 HIS C C 1
ATOM 5618 O O . HIS C 1 31 ? 13.239 -8.375 52.014 1.00 30.74 31 HIS C O 1
ATOM 5625 N N . VAL C 1 32 ? 13.818 -6.289 52.660 1.00 29.64 32 VAL C N 1
ATOM 5626 C CA . VAL C 1 32 ? 12.469 -5.789 52.849 1.00 28.48 32 VAL C CA 1
ATOM 5627 C C . VAL C 1 32 ? 12.557 -4.348 52.364 1.00 28.17 32 VAL C C 1
ATOM 5628 O O . VAL C 1 32 ? 13.216 -3.515 52.988 1.00 27.29 32 VAL C O 1
ATOM 5632 N N . THR C 1 33 ? 11.905 -4.066 51.239 1.00 28.66 33 THR C N 1
ATOM 5633 C CA . THR C 1 33 ? 11.932 -2.734 50.644 1.00 29.15 33 THR C CA 1
ATOM 5634 C C . THR C 1 33 ? 10.658 -1.926 50.875 1.00 28.91 33 THR C C 1
ATOM 5635 O O . THR C 1 33 ? 9.547 -2.412 50.653 1.00 29.93 33 THR C O 1
ATOM 5639 N N . LEU C 1 34 ? 10.832 -0.681 51.306 1.00 27.04 34 LEU C N 1
ATOM 5640 C CA . LEU C 1 34 ? 9.700 0.193 51.585 1.00 27.84 34 LEU C CA 1
ATOM 5641 C C . LEU C 1 34 ? 9.723 1.447 50.709 1.00 27.93 34 LEU C C 1
ATOM 5642 O O . LEU C 1 34 ? 10.506 2.368 50.942 1.00 27.59 34 LEU C O 1
ATOM 5647 N N . ILE C 1 35 ? 8.857 1.468 49.700 1.00 28.20 35 ILE C N 1
ATOM 5648 C CA . ILE C 1 35 ? 8.759 2.594 48.772 1.00 27.86 35 ILE C CA 1
ATOM 5649 C C . ILE C 1 35 ? 7.311 3.080 48.719 1.00 27.85 35 ILE C C 1
ATOM 5650 O O . ILE C 1 35 ? 6.392 2.292 48.504 1.00 25.10 35 ILE C O 1
ATOM 5655 N N . LYS C 1 36 ? 7.108 4.378 48.907 1.00 28.24 36 LYS C N 1
ATOM 5656 C CA . LYS C 1 36 ? 5.760 4.926 48.878 1.00 29.88 36 LYS C CA 1
ATOM 5657 C C . LYS C 1 36 ? 5.749 6.444 48.816 1.00 29.97 36 LYS C C 1
ATOM 5658 O O . LYS C 1 36 ? 6.603 7.103 49.402 1.00 28.81 36 LYS C O 1
ATOM 5664 N N . GLY C 1 37 ? 4.771 6.991 48.100 1.00 30.24 37 GLY C N 1
ATOM 5665 C CA . GLY C 1 37 ? 4.647 8.433 48.000 1.00 30.16 37 GLY C CA 1
ATOM 5666 C C . GLY C 1 37 ? 5.649 9.112 47.096 1.00 31.01 37 GLY C C 1
ATOM 5667 O O . GLY C 1 37 ? 6.521 8.468 46.508 1.00 30.61 37 GLY C O 1
ATOM 5668 N N . LYS C 1 38 ? 5.515 10.430 46.991 1.00 31.97 38 LYS C N 1
ATOM 5669 C CA . LYS C 1 38 ? 6.391 11.246 46.163 1.00 33.32 38 LYS C CA 1
ATOM 5670 C C . LYS C 1 38 ? 6.093 12.716 46.441 1.00 33.52 38 LYS C C 1
ATOM 5671 O O . LYS C 1 38 ? 5.102 13.041 47.093 1.00 33.09 38 LYS C O 1
ATOM 5677 N N . GLY C 1 39 ? 6.954 13.599 45.948 1.00 34.28 39 GLY C N 1
ATOM 5678 C CA . GLY C 1 39 ? 6.746 15.019 46.142 1.00 35.45 39 GLY C CA 1
ATOM 5679 C C . GLY C 1 39 ? 7.439 15.585 47.361 1.00 36.96 39 GLY C C 1
ATOM 5680 O O . GLY C 1 39 ? 8.407 15.010 47.869 1.00 36.38 39 GLY C O 1
ATOM 5681 N N . LYS C 1 40 ? 6.938 16.724 47.828 1.00 37.86 40 LYS C N 1
ATOM 5682 C CA . LYS C 1 40 ? 7.490 17.401 48.995 1.00 39.19 40 LYS C CA 1
ATOM 5683 C C . LYS C 1 40 ? 7.520 16.470 50.199 1.00 38.48 40 LYS C C 1
ATOM 5684 O O . LYS C 1 40 ? 6.719 15.540 50.298 1.00 38.09 40 LYS C O 1
ATOM 5690 N N . LEU C 1 41 ? 8.451 16.723 51.113 1.00 37.98 41 LEU C N 1
ATOM 5691 C CA . LEU C 1 41 ? 8.592 15.898 52.307 1.00 37.84 41 LEU C CA 1
ATOM 5692 C C . LEU C 1 41 ? 7.518 16.171 53.353 1.00 37.89 41 LEU C C 1
ATOM 5693 O O . LEU C 1 41 ? 7.176 17.321 53.626 1.00 37.16 41 LEU C O 1
ATOM 5698 N N . ILE C 1 42 ? 6.987 15.097 53.926 1.00 38.84 42 ILE C N 1
ATOM 5699 C CA . ILE C 1 42 ? 5.975 15.194 54.972 1.00 40.83 42 ILE C CA 1
ATOM 5700 C C . ILE C 1 42 ? 6.437 14.297 56.112 1.00 41.42 42 ILE C C 1
ATOM 5701 O O . ILE C 1 42 ? 6.070 13.121 56.182 1.00 41.61 42 ILE C O 1
ATOM 5706 N N . PRO C 1 43 ? 7.248 14.852 57.028 1.00 42.61 43 PRO C N 1
ATOM 5707 C CA . PRO C 1 43 ? 7.802 14.147 58.189 1.00 42.66 43 PRO C CA 1
ATOM 5708 C C . PRO C 1 43 ? 6.831 13.203 58.880 1.00 43.41 43 PRO C C 1
ATOM 5709 O O . PRO C 1 43 ? 5.697 13.570 59.187 1.00 44.89 43 PRO C O 1
ATOM 5713 N N . GLY C 1 44 ? 7.289 11.979 59.117 1.00 42.98 44 GLY C N 1
ATOM 5714 C CA . GLY C 1 44 ? 6.450 10.993 59.765 1.00 42.38 44 GLY C CA 1
ATOM 5715 C C . GLY C 1 44 ? 5.439 10.405 58.805 1.00 42.47 44 GLY C C 1
ATOM 5716 O O . GLY C 1 44 ? 4.675 9.513 59.171 1.00 44.75 44 GLY C O 1
ATOM 5717 N N . LYS C 1 45 ? 5.434 10.891 57.569 1.00 41.55 45 LYS C N 1
ATOM 5718 C CA . LYS C 1 45 ? 4.491 10.392 56.579 1.00 40.37 45 LYS C CA 1
ATOM 5719 C C . LYS C 1 45 ? 5.191 9.878 55.325 1.00 38.89 45 LYS C C 1
ATOM 5720 O O . LYS C 1 45 ? 4.919 8.768 54.868 1.00 40.00 45 LYS C O 1
ATOM 5726 N N . GLY C 1 46 ? 6.093 10.683 54.774 1.00 37.82 46 GLY C N 1
ATOM 5727 C CA . GLY C 1 46 ? 6.807 10.280 53.573 1.00 35.47 46 GLY C CA 1
ATOM 5728 C C . GLY C 1 46 ? 7.267 11.461 52.738 1.00 33.54 46 GLY C C 1
ATOM 5729 O O . GLY C 1 46 ? 7.222 12.597 53.206 1.00 33.08 46 GLY C O 1
ATOM 5730 N N . PRO C 1 47 ? 7.718 11.233 51.493 1.00 33.58 47 PRO C N 1
ATOM 5731 C CA . PRO C 1 47 ? 7.826 9.936 50.808 1.00 32.29 47 PRO C CA 1
ATOM 5732 C C . PRO C 1 47 ? 8.718 8.948 51.558 1.00 31.25 47 PRO C C 1
ATOM 5733 O O . PRO C 1 47 ? 9.643 9.350 52.257 1.00 32.33 47 PRO C O 1
ATOM 5737 N N . VAL C 1 48 ? 8.432 7.660 51.395 1.00 30.59 48 VAL C N 1
ATOM 5738 C CA . VAL C 1 48 ? 9.181 6.589 52.045 1.00 28.17 48 VAL C CA 1
ATOM 5739 C C . VAL C 1 48 ? 10.135 5.907 51.063 1.00 27.86 48 VAL C C 1
ATOM 5740 O O . VAL C 1 48 ? 9.716 5.437 50.007 1.00 26.44 48 VAL C O 1
ATOM 5744 N N . ARG C 1 49 ? 11.414 5.852 51.428 1.00 27.28 49 ARG C N 1
ATOM 5745 C CA . ARG C 1 49 ? 12.445 5.233 50.601 1.00 27.13 49 ARG C CA 1
ATOM 5746 C C . ARG C 1 49 ? 13.472 4.573 51.516 1.00 27.85 49 ARG C C 1
ATOM 5747 O O . ARG C 1 49 ? 14.562 5.108 51.710 1.00 27.81 49 ARG C O 1
ATOM 5755 N N . THR C 1 50 ? 13.141 3.414 52.076 1.00 27.11 50 THR C N 1
ATOM 5756 C CA . THR C 1 50 ? 14.074 2.754 52.975 1.00 26.35 50 THR C CA 1
ATOM 5757 C C . THR C 1 50 ? 13.765 1.257 53.093 1.00 27.41 50 THR C C 1
ATOM 5758 O O . THR C 1 50 ? 13.033 0.705 52.271 1.00 27.90 50 THR C O 1
ATOM 5762 N N . GLY C 1 51 ? 14.331 0.593 54.094 1.00 26.36 51 GLY C N 1
ATOM 5763 C CA . GLY C 1 51 ? 14.070 -0.824 54.240 1.00 27.54 51 GLY C CA 1
ATOM 5764 C C . GLY C 1 51 ? 14.973 -1.530 55.225 1.00 27.66 51 GLY C C 1
ATOM 5765 O O . GLY C 1 51 ? 15.578 -0.906 56.093 1.00 28.40 51 GLY C O 1
ATOM 5766 N N . VAL C 1 52 ? 15.068 -2.845 55.080 1.00 28.60 52 VAL C N 1
ATOM 5767 C CA . VAL C 1 52 ? 15.885 -3.652 55.969 1.00 28.00 52 VAL C CA 1
ATOM 5768 C C . VAL C 1 52 ? 16.551 -4.816 55.252 1.00 28.07 52 VAL C C 1
ATOM 5769 O O . VAL C 1 52 ? 15.932 -5.513 54.448 1.00 28.78 52 VAL C O 1
ATOM 5773 N N . THR C 1 53 ? 17.826 -5.018 55.551 1.00 26.70 53 THR C N 1
ATOM 5774 C CA . THR C 1 53 ? 18.573 -6.113 54.968 1.00 25.86 53 THR C CA 1
ATOM 5775 C C . THR C 1 53 ? 19.086 -6.959 56.124 1.00 25.88 53 THR C C 1
ATOM 5776 O O . THR C 1 53 ? 19.518 -6.421 57.139 1.00 25.32 53 THR C O 1
ATOM 5780 N N . ALA C 1 54 ? 19.016 -8.278 55.981 1.00 24.75 54 ALA C N 1
ATOM 5781 C CA . ALA C 1 54 ? 19.477 -9.179 57.032 1.00 24.98 54 ALA C CA 1
ATOM 5782 C C . ALA C 1 54 ? 20.483 -10.196 56.509 1.00 24.50 54 ALA C C 1
ATOM 5783 O O . ALA C 1 54 ? 20.280 -10.796 55.451 1.00 24.10 54 ALA C O 1
ATOM 5785 N N . ILE C 1 55 ? 21.574 -10.378 57.248 1.00 23.18 55 ILE C N 1
ATOM 5786 C CA . ILE C 1 55 ? 22.595 -11.340 56.864 1.00 23.10 55 ILE C CA 1
ATOM 5787 C C . ILE C 1 55 ? 22.705 -12.412 57.942 1.00 22.86 55 ILE C C 1
ATOM 5788 O O . ILE C 1 55 ? 22.979 -12.113 59.105 1.00 23.33 55 ILE C O 1
ATOM 5793 N N . LEU C 1 56 ? 22.476 -13.661 57.547 1.00 24.72 56 LEU C N 1
ATOM 5794 C CA . LEU C 1 56 ? 22.549 -14.797 58.464 1.00 24.82 56 LEU C CA 1
ATOM 5795 C C . LEU C 1 56 ? 23.867 -15.536 58.280 1.00 25.33 56 LEU C C 1
ATOM 5796 O O . LEU C 1 56 ? 24.154 -16.037 57.196 1.00 25.30 56 LEU C O 1
ATOM 5801 N N . PRO C 1 57 ? 24.692 -15.603 59.339 1.00 26.14 57 PRO C N 1
ATOM 5802 C CA . PRO C 1 57 ? 25.987 -16.288 59.280 1.00 27.88 57 PRO C CA 1
ATOM 5803 C C . PRO C 1 57 ? 25.863 -17.730 58.788 1.00 28.71 57 PRO C C 1
ATOM 5804 O O . PRO C 1 57 ? 26.720 -18.217 58.047 1.00 28.79 57 PRO C O 1
ATOM 5808 N N . HIS C 1 58 ? 24.804 -18.408 59.219 1.00 28.60 58 HIS C N 1
ATOM 5809 C CA . HIS C 1 58 ? 24.535 -19.779 58.796 1.00 29.81 58 HIS C CA 1
ATOM 5810 C C . HIS C 1 58 ? 23.046 -20.056 58.946 1.00 30.60 58 HIS C C 1
ATOM 5811 O O . HIS C 1 58 ? 22.313 -19.238 59.509 1.00 30.63 58 HIS C O 1
ATOM 5818 N N . GLU C 1 59 ? 22.587 -21.196 58.442 1.00 31.75 59 GLU C N 1
ATOM 5819 C CA . GLU C 1 59 ? 21.162 -21.509 58.509 1.00 32.81 59 GLU C CA 1
ATOM 5820 C C . GLU C 1 59 ? 20.627 -22.033 59.838 1.00 31.39 59 GLU C C 1
ATOM 5821 O O . GLU C 1 59 ? 19.434 -22.304 59.958 1.00 32.16 59 GLU C O 1
ATOM 5827 N N . GLY C 1 60 ? 21.484 -22.157 60.842 1.00 29.85 60 GLY C N 1
ATOM 5828 C CA . GLY C 1 60 ? 21.010 -22.654 62.125 1.00 29.07 60 GLY C CA 1
ATOM 5829 C C . GLY C 1 60 ? 20.615 -21.585 63.130 1.00 28.65 60 GLY C C 1
ATOM 5830 O O . GLY C 1 60 ? 20.124 -20.507 62.768 1.00 28.87 60 GLY C O 1
ATOM 5831 N N . ASN C 1 61 ? 20.814 -21.896 64.406 1.00 27.74 61 ASN C N 1
ATOM 5832 C CA . ASN C 1 61 ? 20.507 -20.966 65.486 1.00 26.94 61 ASN C CA 1
ATOM 5833 C C . ASN C 1 61 ? 21.798 -20.214 65.802 1.00 26.58 61 ASN C C 1
ATOM 5834 O O . ASN C 1 61 ? 22.749 -20.797 66.329 1.00 24.04 61 ASN C O 1
ATOM 5839 N N . ILE C 1 62 ? 21.817 -18.922 65.474 1.00 25.82 62 ILE C N 1
ATOM 5840 C CA . ILE C 1 62 ? 22.988 -18.071 65.670 1.00 24.01 62 ILE C CA 1
ATOM 5841 C C . ILE C 1 62 ? 23.399 -17.863 67.122 1.00 23.95 62 ILE C C 1
ATOM 5842 O O . ILE C 1 62 ? 24.588 -17.831 67.434 1.00 26.46 62 ILE C O 1
ATOM 5847 N N . TYR C 1 63 ? 22.424 -17.718 68.012 1.00 22.88 63 TYR C N 1
ATOM 5848 C CA . TYR C 1 63 ? 22.713 -17.514 69.430 1.00 21.10 63 TYR C CA 1
ATOM 5849 C C . TYR C 1 63 ? 23.312 -18.775 70.049 1.00 21.58 63 TYR C C 1
ATOM 5850 O O . TYR C 1 63 ? 24.287 -18.708 70.804 1.00 19.46 63 TYR C O 1
ATOM 5859 N N . LYS C 1 64 ? 22.724 -19.926 69.730 1.00 20.27 64 LYS C N 1
ATOM 5860 C CA . LYS C 1 64 ? 23.211 -21.192 70.266 1.00 21.56 64 LYS C CA 1
ATOM 5861 C C . LYS C 1 64 ? 24.517 -21.625 69.612 1.00 20.67 64 LYS C C 1
ATOM 5862 O O . LYS C 1 64 ? 25.384 -22.191 70.272 1.00 20.67 64 LYS C O 1
ATOM 5868 N N . GLU C 1 65 ? 24.651 -21.362 68.314 1.00 21.87 65 GLU C N 1
ATOM 5869 C CA . GLU C 1 65 ? 25.870 -21.691 67.573 1.00 23.28 65 GLU C CA 1
ATOM 5870 C C . GLU C 1 65 ? 26.428 -20.368 67.052 1.00 21.54 65 GLU C C 1
ATOM 5871 O O . GLU C 1 65 ? 26.029 -19.900 65.990 1.00 19.89 65 GLU C O 1
ATOM 5877 N N . LYS C 1 66 ? 27.351 -19.777 67.800 1.00 21.39 66 LYS C N 1
ATOM 5878 C CA . LYS C 1 66 ? 27.945 -18.492 67.423 1.00 21.48 66 LYS C CA 1
ATOM 5879 C C . LYS C 1 66 ? 29.140 -18.700 66.493 1.00 22.48 66 LYS C C 1
ATOM 5880 O O . LYS C 1 66 ? 29.712 -19.791 66.425 1.00 22.78 66 LYS C O 1
ATOM 5886 N N . VAL C 1 67 ? 29.515 -17.651 65.771 1.00 22.97 67 VAL C N 1
ATOM 5887 C CA . VAL C 1 67 ? 30.670 -17.730 64.889 1.00 21.76 67 VAL C CA 1
ATOM 5888 C C . VAL C 1 67 ? 31.652 -16.651 65.315 1.00 22.11 67 VAL C C 1
ATOM 5889 O O . VAL C 1 67 ? 31.241 -15.560 65.726 1.00 23.94 67 VAL C O 1
ATOM 5893 N N . LEU C 1 68 ? 32.943 -16.952 65.241 1.00 19.73 68 LEU C N 1
ATOM 5894 C CA . LEU C 1 68 ? 33.948 -15.979 65.627 1.00 18.64 68 LEU C CA 1
ATOM 5895 C C . LEU C 1 68 ? 33.799 -14.772 64.726 1.00 19.90 68 LEU C C 1
ATOM 5896 O O . LEU C 1 68 ? 33.446 -14.908 63.552 1.00 20.74 68 LEU C O 1
ATOM 5901 N N . ALA C 1 69 ? 34.069 -13.590 65.265 1.00 18.69 69 ALA C N 1
ATOM 5902 C CA . ALA C 1 69 ? 33.908 -12.373 64.482 1.00 18.81 69 ALA C CA 1
ATOM 5903 C C . ALA C 1 69 ? 34.848 -11.258 64.905 1.00 17.32 69 ALA C C 1
ATOM 5904 O O . ALA C 1 69 ? 35.311 -11.237 66.033 1.00 18.34 69 ALA C O 1
ATOM 5906 N N . GLY C 1 70 ? 35.120 -10.342 63.977 1.00 16.54 70 GLY C N 1
ATOM 5907 C CA . GLY C 1 70 ? 35.984 -9.205 64.243 1.00 14.69 70 GLY C CA 1
ATOM 5908 C C . GLY C 1 70 ? 35.346 -7.958 63.644 1.00 14.48 70 GLY C C 1
ATOM 5909 O O . GLY C 1 70 ? 34.311 -8.056 62.983 1.00 12.64 70 GLY C O 1
ATOM 5910 N N . ALA C 1 71 ? 35.940 -6.786 63.857 1.00 13.06 71 ALA C N 1
ATOM 5911 C CA . ALA C 1 71 ? 35.356 -5.566 63.299 1.00 13.12 71 ALA C CA 1
ATOM 5912 C C . ALA C 1 71 ? 36.279 -4.367 63.409 1.00 13.73 71 ALA C C 1
ATOM 5913 O O . ALA C 1 71 ? 37.123 -4.304 64.285 1.00 15.34 71 ALA C O 1
ATOM 5915 N N . PHE C 1 72 ? 36.106 -3.406 62.516 1.00 15.34 72 PHE C N 1
ATOM 5916 C CA . PHE C 1 72 ? 36.950 -2.220 62.530 1.00 16.56 72 PHE C CA 1
ATOM 5917 C C . PHE C 1 72 ? 36.134 -0.988 62.172 1.00 15.28 72 PHE C C 1
ATOM 5918 O O . PHE C 1 72 ? 35.313 -1.020 61.256 1.00 13.79 72 PHE C O 1
ATOM 5926 N N . VAL C 1 73 ? 36.355 0.094 62.908 1.00 16.07 73 VAL C N 1
ATOM 5927 C CA . VAL C 1 73 ? 35.646 1.340 62.653 1.00 16.37 73 VAL C CA 1
ATOM 5928 C C . VAL C 1 73 ? 36.638 2.318 62.034 1.00 17.26 73 VAL C C 1
ATOM 5929 O O . VAL C 1 73 ? 37.538 2.808 62.709 1.00 17.91 73 VAL C O 1
ATOM 5933 N N . MET C 1 74 ? 36.494 2.568 60.739 1.00 17.34 74 MET C N 1
ATOM 5934 C CA . MET C 1 74 ? 37.374 3.506 60.060 1.00 19.07 74 MET C CA 1
ATOM 5935 C C . MET C 1 74 ? 36.994 4.906 60.569 1.00 19.99 74 MET C C 1
ATOM 5936 O O . MET C 1 74 ? 37.846 5.651 61.050 1.00 18.94 74 MET C O 1
ATOM 5941 N N . ASN C 1 75 ? 35.713 5.258 60.466 1.00 19.34 75 ASN C N 1
ATOM 5942 C CA . ASN C 1 75 ? 35.249 6.547 60.978 1.00 19.09 75 ASN C CA 1
ATOM 5943 C C . ASN C 1 75 ? 33.966 6.319 61.743 1.00 19.04 75 ASN C C 1
ATOM 5944 O O . ASN C 1 75 ? 32.968 5.881 61.177 1.00 19.05 75 ASN C O 1
ATOM 5949 N N . GLY C 1 76 ? 34.007 6.633 63.033 1.00 17.92 76 GLY C N 1
ATOM 5950 C CA . GLY C 1 76 ? 32.866 6.423 63.904 1.00 20.36 76 GLY C CA 1
ATOM 5951 C C . GLY C 1 76 ? 31.677 7.371 63.916 1.00 19.69 76 GLY C C 1
ATOM 5952 O O . GLY C 1 76 ? 31.010 7.484 64.942 1.00 17.84 76 GLY C O 1
ATOM 5953 N N . TYR C 1 77 ? 31.402 8.063 62.816 1.00 20.43 77 TYR C N 1
ATOM 5954 C CA . TYR C 1 77 ? 30.228 8.927 62.795 1.00 22.35 77 TYR C CA 1
ATOM 5955 C C . TYR C 1 77 ? 29.142 7.938 62.408 1.00 22.56 77 TYR C C 1
ATOM 5956 O O . TYR C 1 77 ? 28.544 8.022 61.337 1.00 23.55 77 TYR C O 1
ATOM 5965 N N . SER C 1 78 ? 28.913 6.979 63.297 1.00 22.09 78 SER C N 1
ATOM 5966 C CA . SER C 1 78 ? 27.951 5.922 63.052 1.00 20.09 78 SER C CA 1
ATOM 5967 C C . SER C 1 78 ? 27.276 5.552 64.363 1.00 17.41 78 SER C C 1
ATOM 5968 O O . SER C 1 78 ? 27.777 5.866 65.436 1.00 16.27 78 SER C O 1
ATOM 5971 N N . LYS C 1 79 ? 26.128 4.892 64.266 1.00 16.89 79 LYS C N 1
ATOM 5972 C CA . LYS C 1 79 ? 25.380 4.483 65.446 1.00 15.87 79 LYS C CA 1
ATOM 5973 C C . LYS C 1 79 ? 25.197 2.959 65.469 1.00 15.77 79 LYS C C 1
ATOM 5974 O O . LYS C 1 79 ? 24.078 2.456 65.537 1.00 17.19 79 LYS C O 1
ATOM 5980 N N . PRO C 1 80 ? 26.300 2.202 65.413 1.00 16.96 80 PRO C N 1
ATOM 5981 C CA . PRO C 1 80 ? 26.138 0.741 65.434 1.00 18.25 80 PRO C CA 1
ATOM 5982 C C . PRO C 1 80 ? 25.737 0.191 66.793 1.00 19.25 80 PRO C C 1
ATOM 5983 O O . PRO C 1 80 ? 26.062 0.763 67.838 1.00 20.13 80 PRO C O 1
ATOM 5987 N N . VAL C 1 81 ? 25.043 -0.940 66.765 1.00 19.79 81 VAL C N 1
ATOM 5988 C CA . VAL C 1 81 ? 24.596 -1.610 67.976 1.00 20.11 81 VAL C CA 1
ATOM 5989 C C . VAL C 1 81 ? 25.210 -3.011 68.055 1.00 19.25 81 VAL C C 1
ATOM 5990 O O . VAL C 1 81 ? 25.146 -3.777 67.090 1.00 18.51 81 VAL C O 1
ATOM 5994 N N . GLY C 1 82 ? 25.823 -3.321 69.198 1.00 19.43 82 GLY C N 1
ATOM 5995 C CA . GLY C 1 82 ? 26.418 -4.636 69.407 1.00 20.13 82 GLY C CA 1
ATOM 5996 C C . GLY C 1 82 ? 27.903 -4.841 69.140 1.00 19.62 82 GLY C C 1
ATOM 5997 O O . GLY C 1 82 ? 28.390 -5.973 69.226 1.00 17.91 82 GLY C O 1
ATOM 5998 N N . LEU C 1 83 ? 28.642 -3.781 68.822 1.00 16.82 83 LEU C N 1
ATOM 5999 C CA . LEU C 1 83 ? 30.065 -3.955 68.543 1.00 17.49 83 LEU C CA 1
ATOM 6000 C C . LEU C 1 83 ? 30.909 -4.203 69.795 1.00 15.25 83 LEU C C 1
ATOM 6001 O O . LEU C 1 83 ? 31.889 -4.947 69.754 1.00 14.82 83 LEU C O 1
ATOM 6006 N N . ILE C 1 84 ? 30.526 -3.588 70.906 1.00 15.40 84 ILE C N 1
ATOM 6007 C CA . ILE C 1 84 ? 31.276 -3.745 72.145 1.00 15.93 84 ILE C CA 1
ATOM 6008 C C . ILE C 1 84 ? 31.420 -5.214 72.586 1.00 16.02 84 ILE C C 1
ATOM 6009 O O . ILE C 1 84 ? 32.515 -5.647 72.946 1.00 14.38 84 ILE C O 1
ATOM 6014 N N . GLN C 1 85 ? 30.342 -5.989 72.541 1.00 17.18 85 GLN C N 1
ATOM 6015 C CA . GLN C 1 85 ? 30.438 -7.393 72.950 1.00 17.42 85 GLN C CA 1
ATOM 6016 C C . GLN C 1 85 ? 31.138 -8.199 71.874 1.00 18.67 85 GLN C C 1
ATOM 6017 O O . GLN C 1 85 ? 31.844 -9.167 72.169 1.00 20.74 85 GLN C O 1
ATOM 6023 N N . LEU C 1 86 ? 30.941 -7.798 70.622 1.00 17.91 86 LEU C N 1
ATOM 6024 C CA . LEU C 1 86 ? 31.580 -8.476 69.508 1.00 18.26 86 LEU C CA 1
ATOM 6025 C C . LEU C 1 86 ? 33.096 -8.432 69.727 1.00 19.03 86 LEU C C 1
ATOM 6026 O O . LEU C 1 86 ? 33.772 -9.462 69.628 1.00 17.49 86 LEU C O 1
ATOM 6031 N N . TRP C 1 87 ? 33.628 -7.245 70.031 1.00 17.67 87 TRP C N 1
ATOM 6032 C CA . TRP C 1 87 ? 35.063 -7.102 70.273 1.00 16.85 87 TRP C CA 1
ATOM 6033 C C . TRP C 1 87 ? 35.496 -7.827 71.547 1.00 17.08 87 TRP C C 1
ATOM 6034 O O . TRP C 1 87 ? 36.573 -8.426 71.591 1.00 16.59 87 TRP C O 1
ATOM 6045 N N . GLU C 1 88 ? 34.663 -7.765 72.586 1.00 18.03 88 GLU C N 1
ATOM 6046 C CA . GLU C 1 88 ? 34.987 -8.401 73.858 1.00 18.11 88 GLU C CA 1
ATOM 6047 C C . GLU C 1 88 ? 35.035 -9.939 73.803 1.00 19.12 88 GLU C C 1
ATOM 6048 O O . GLU C 1 88 ? 36.008 -10.538 74.262 1.00 16.66 88 GLU C O 1
ATOM 6054 N N . LEU C 1 89 ? 33.997 -10.566 73.246 1.00 17.74 89 LEU C N 1
ATOM 6055 C CA . LEU C 1 89 ? 33.931 -12.035 73.159 1.00 19.66 89 LEU C CA 1
ATOM 6056 C C . LEU C 1 89 ? 34.371 -12.584 71.807 1.00 21.39 89 LEU C C 1
ATOM 6057 O O . LEU C 1 89 ? 34.543 -13.793 71.647 1.00 22.25 89 LEU C O 1
ATOM 6062 N N . GLY C 1 90 ? 34.539 -11.700 70.831 1.00 21.08 90 GLY C N 1
ATOM 6063 C CA . GLY C 1 90 ? 34.957 -12.143 69.516 1.00 20.55 90 GLY C CA 1
ATOM 6064 C C . GLY C 1 90 ? 33.918 -12.986 68.807 1.00 21.29 90 GLY C C 1
ATOM 6065 O O . GLY C 1 90 ? 34.264 -13.832 67.987 1.00 22.31 90 GLY C O 1
ATOM 6066 N N . THR C 1 91 ? 32.643 -12.757 69.104 1.00 20.56 91 THR C N 1
ATOM 6067 C CA . THR C 1 91 ? 31.579 -13.528 68.468 1.00 21.04 91 THR C CA 1
ATOM 6068 C C . THR C 1 91 ? 30.348 -12.720 68.060 1.00 20.45 91 THR C C 1
ATOM 6069 O O . THR C 1 91 ? 30.142 -11.594 68.505 1.00 24.45 91 THR C O 1
ATOM 6073 N N . ILE C 1 92 ? 29.553 -13.313 67.177 1.00 21.97 92 ILE C N 1
ATOM 6074 C CA . ILE C 1 92 ? 28.293 -12.751 66.700 1.00 19.64 92 ILE C CA 1
ATOM 6075 C C . ILE C 1 92 ? 27.307 -13.866 67.036 1.00 21.43 92 ILE C C 1
ATOM 6076 O O . ILE C 1 92 ? 27.534 -15.028 66.675 1.00 20.41 92 ILE C O 1
ATOM 6081 N N . GLU C 1 93 ? 26.233 -13.516 67.742 1.00 19.69 93 GLU C N 1
ATOM 6082 C CA . GLU C 1 93 ? 25.244 -14.491 68.183 1.00 19.89 93 GLU C CA 1
ATOM 6083 C C . GLU C 1 93 ? 23.827 -14.189 67.706 1.00 20.64 93 GLU C C 1
ATOM 6084 O O . GLU C 1 93 ? 22.846 -14.627 68.319 1.00 20.26 93 GLU C O 1
ATOM 6090 N N . THR C 1 94 ? 23.716 -13.435 66.618 1.00 20.58 94 THR C N 1
ATOM 6091 C CA . THR C 1 94 ? 22.412 -13.082 66.083 1.00 20.96 94 THR C CA 1
ATOM 6092 C C . THR C 1 94 ? 22.535 -12.755 64.614 1.00 21.37 94 THR C C 1
ATOM 6093 O O . THR C 1 94 ? 23.635 -12.564 64.100 1.00 22.38 94 THR C O 1
ATOM 6097 N N . PRO C 1 95 ? 21.407 -12.723 63.900 1.00 21.61 95 PRO C N 1
ATOM 6098 C CA . PRO C 1 95 ? 21.567 -12.374 62.492 1.00 21.93 95 PRO C CA 1
ATOM 6099 C C . PRO C 1 95 ? 22.016 -10.903 62.457 1.00 22.53 95 PRO C C 1
ATOM 6100 O O . PRO C 1 95 ? 21.822 -10.158 63.431 1.00 21.01 95 PRO C O 1
ATOM 6104 N N . ILE C 1 96 ? 22.633 -10.500 61.352 1.00 21.88 96 ILE C N 1
ATOM 6105 C CA . ILE C 1 96 ? 23.123 -9.134 61.203 1.00 22.64 96 ILE C CA 1
ATOM 6106 C C . ILE C 1 96 ? 22.076 -8.313 60.476 1.00 22.44 96 ILE C C 1
ATOM 6107 O O . ILE C 1 96 ? 21.660 -8.670 59.373 1.00 23.59 96 ILE C O 1
ATOM 6112 N N . ILE C 1 97 ? 21.654 -7.216 61.094 1.00 21.76 97 ILE C N 1
ATOM 6113 C CA . ILE C 1 97 ? 20.634 -6.358 60.508 1.00 21.84 97 ILE C CA 1
ATOM 6114 C C . ILE C 1 97 ? 21.167 -4.986 60.114 1.00 21.52 97 ILE C C 1
ATOM 6115 O O . ILE C 1 97 ? 21.906 -4.345 60.863 1.00 19.20 97 ILE C O 1
ATOM 6120 N N . LEU C 1 98 ? 20.773 -4.544 58.928 1.00 21.21 98 LEU C N 1
ATOM 6121 C CA . LEU C 1 98 ? 21.175 -3.248 58.414 1.00 21.21 98 LEU C CA 1
ATOM 6122 C C . LEU C 1 98 ? 19.901 -2.458 58.119 1.00 20.68 98 LEU C C 1
ATOM 6123 O O . LEU C 1 98 ? 18.898 -3.033 57.681 1.00 21.53 98 LEU C O 1
ATOM 6128 N N . THR C 1 99 ? 19.930 -1.155 58.384 1.00 19.20 99 THR C N 1
ATOM 6129 C CA . THR C 1 99 ? 18.778 -0.293 58.107 1.00 18.97 99 THR C CA 1
ATOM 6130 C C . THR C 1 99 ? 19.206 1.174 58.205 1.00 19.36 99 THR C C 1
ATOM 6131 O O . THR C 1 99 ? 20.400 1.465 58.194 1.00 19.75 99 THR C O 1
ATOM 6135 N N . ASN C 1 100 ? 18.253 2.098 58.300 1.00 19.72 100 ASN C N 1
ATOM 6136 C CA . ASN C 1 100 ? 18.609 3.512 58.386 1.00 21.70 100 ASN C CA 1
ATOM 6137 C C . ASN C 1 100 ? 18.912 3.951 59.819 1.00 22.40 100 ASN C C 1
ATOM 6138 O O . ASN C 1 100 ? 18.384 3.394 60.790 1.00 20.41 100 ASN C O 1
ATOM 6143 N N . THR C 1 101 ? 19.759 4.970 59.932 1.00 21.86 101 THR C N 1
ATOM 6144 C CA . THR C 1 101 ? 20.195 5.495 61.215 1.00 22.77 101 THR C CA 1
ATOM 6145 C C . THR C 1 101 ? 19.144 5.693 62.297 1.00 22.99 101 THR C C 1
ATOM 6146 O O . THR C 1 101 ? 19.397 5.390 63.463 1.00 25.09 101 THR C O 1
ATOM 6150 N N . LEU C 1 102 ? 17.977 6.207 61.930 1.00 21.38 102 LEU C N 1
ATOM 6151 C CA . LEU C 1 102 ? 16.939 6.454 62.927 1.00 22.58 102 LEU C CA 1
ATOM 6152 C C . LEU C 1 102 ? 16.037 5.266 63.255 1.00 20.18 102 LEU C C 1
ATOM 6153 O O . LEU C 1 102 ? 15.164 5.380 64.103 1.00 18.30 102 LEU C O 1
ATOM 6158 N N . SER C 1 103 ? 16.266 4.132 62.596 1.00 22.93 103 SER C N 1
ATOM 6159 C CA . SER C 1 103 ? 15.475 2.915 62.816 1.00 21.81 103 SER C CA 1
ATOM 6160 C C . SER C 1 103 ? 16.240 1.811 63.549 1.00 22.04 103 SER C C 1
ATOM 6161 O O . SER C 1 103 ? 15.778 0.666 63.609 1.00 21.56 103 SER C O 1
ATOM 6164 N N . ILE C 1 104 ? 17.413 2.128 64.090 1.00 23.25 104 ILE C N 1
ATOM 6165 C CA . ILE C 1 104 ? 18.180 1.110 64.808 1.00 23.74 104 ILE C CA 1
ATOM 6166 C C . ILE C 1 104 ? 17.379 0.603 66.006 1.00 23.11 104 ILE C C 1
ATOM 6167 O O . ILE C 1 104 ? 17.400 -0.588 66.321 1.00 23.06 104 ILE C O 1
ATOM 6172 N N . GLY C 1 105 ? 16.668 1.516 66.663 1.00 22.16 105 GLY C N 1
ATOM 6173 C CA . GLY C 1 105 ? 15.863 1.142 67.810 1.00 20.66 105 GLY C CA 1
ATOM 6174 C C . GLY C 1 105 ? 14.832 0.110 67.405 1.00 22.12 105 GLY C C 1
ATOM 6175 O O . GLY C 1 105 ? 14.707 -0.942 68.038 1.00 20.23 105 GLY C O 1
ATOM 6176 N N . THR C 1 106 ? 14.102 0.413 66.332 1.00 21.29 106 THR C N 1
ATOM 6177 C CA . THR C 1 106 ? 13.074 -0.478 65.816 1.00 22.93 106 THR C CA 1
ATOM 6178 C C . THR C 1 106 ? 13.699 -1.793 65.355 1.00 23.78 106 THR C C 1
ATOM 6179 O O . THR C 1 106 ? 13.116 -2.868 65.528 1.00 23.42 106 THR C O 1
ATOM 6183 N N . ALA C 1 107 ? 14.885 -1.695 64.760 1.00 22.54 107 ALA C N 1
ATOM 6184 C CA . ALA C 1 107 ? 15.599 -2.869 64.271 1.00 21.61 107 ALA C CA 1
ATOM 6185 C C . ALA C 1 107 ? 15.899 -3.801 65.443 1.00 23.04 107 ALA C C 1
ATOM 6186 O O . ALA C 1 107 ? 15.713 -5.017 65.347 1.00 23.34 107 ALA C O 1
ATOM 6188 N N . VAL C 1 108 ? 16.372 -3.224 66.545 1.00 22.76 108 VAL C N 1
ATOM 6189 C CA . VAL C 1 108 ? 16.673 -3.995 67.749 1.00 22.42 108 VAL C CA 1
ATOM 6190 C C . VAL C 1 108 ? 15.409 -4.709 68.232 1.00 24.18 108 VAL C C 1
ATOM 6191 O O . VAL C 1 108 ? 15.431 -5.913 68.514 1.00 23.38 108 VAL C O 1
ATOM 6195 N N . GLU C 1 109 ? 14.313 -3.961 68.330 1.00 22.89 109 GLU C N 1
ATOM 6196 C CA . GLU C 1 109 ? 13.041 -4.526 68.771 1.00 23.94 109 GLU C CA 1
ATOM 6197 C C . GLU C 1 109 ? 12.655 -5.712 67.895 1.00 25.21 109 GLU C C 1
ATOM 6198 O O . GLU C 1 109 ? 12.303 -6.783 68.405 1.00 24.75 109 GLU C O 1
ATOM 6204 N N . GLY C 1 110 ? 12.733 -5.505 66.579 1.00 24.98 110 GLY C N 1
ATOM 6205 C CA . GLY C 1 110 ? 12.391 -6.536 65.617 1.00 24.47 110 GLY C CA 1
ATOM 6206 C C . GLY C 1 110 ? 13.306 -7.738 65.690 1.00 26.42 110 GLY C C 1
ATOM 6207 O O . GLY C 1 110 ? 12.856 -8.879 65.547 1.00 26.81 110 GLY C O 1
ATOM 6208 N N . LEU C 1 111 ? 14.595 -7.489 65.903 1.00 25.62 111 LEU C N 1
ATOM 6209 C CA . LEU C 1 111 ? 15.554 -8.578 66.007 1.00 25.71 111 LEU C CA 1
ATOM 6210 C C . LEU C 1 111 ? 15.284 -9.365 67.291 1.00 26.41 111 LEU C C 1
ATOM 6211 O O . LEU C 1 111 ? 15.307 -10.599 67.294 1.00 25.03 111 LEU C O 1
ATOM 6216 N N . LEU C 1 112 ? 15.021 -8.655 68.382 1.00 24.86 112 LEU C N 1
ATOM 6217 C CA . LEU C 1 112 ? 14.735 -9.334 69.635 1.00 26.78 112 LEU C CA 1
ATOM 6218 C C . LEU C 1 112 ? 13.470 -10.188 69.505 1.00 27.82 112 LEU C C 1
ATOM 6219 O O . LEU C 1 112 ? 13.400 -11.286 70.060 1.00 28.21 112 LEU C O 1
ATOM 6224 N N . ASP C 1 113 ? 12.477 -9.681 68.775 1.00 26.58 113 ASP C N 1
ATOM 6225 C CA . ASP C 1 113 ? 11.235 -10.420 68.568 1.00 26.32 113 ASP C CA 1
ATOM 6226 C C . ASP C 1 113 ? 11.574 -11.804 68.023 1.00 26.63 113 ASP C C 1
ATOM 6227 O O . ASP C 1 113 ? 11.093 -12.819 68.530 1.00 26.36 113 ASP C O 1
ATOM 6232 N N . TYR C 1 114 ? 12.404 -11.827 66.982 1.00 25.98 114 TYR C N 1
ATOM 6233 C CA . TYR C 1 114 ? 12.823 -13.065 66.338 1.00 25.67 114 TYR C CA 1
ATOM 6234 C C . TYR C 1 114 ? 13.668 -13.936 67.263 1.00 26.18 114 TYR C C 1
ATOM 6235 O O . TYR C 1 114 ? 13.399 -15.132 67.421 1.00 25.61 114 TYR C O 1
ATOM 6244 N N . ILE C 1 115 ? 14.692 -13.331 67.862 1.00 25.36 115 ILE C N 1
ATOM 6245 C CA . ILE C 1 115 ? 15.594 -14.034 68.772 1.00 25.97 115 ILE C CA 1
ATOM 6246 C C . ILE C 1 115 ? 14.887 -14.679 69.967 1.00 26.07 115 ILE C C 1
ATOM 6247 O O . ILE C 1 115 ? 15.118 -15.851 70.288 1.00 25.27 115 ILE C O 1
ATOM 6252 N N . LEU C 1 116 ? 14.051 -13.904 70.646 1.00 25.68 116 LEU C N 1
ATOM 6253 C CA . LEU C 1 116 ? 13.343 -14.423 71.806 1.00 27.74 116 LEU C CA 1
ATOM 6254 C C . LEU C 1 116 ? 12.459 -15.599 71.401 1.00 29.53 116 LEU C C 1
ATOM 6255 O O . LEU C 1 116 ? 12.349 -16.587 72.125 1.00 28.17 116 LEU C O 1
ATOM 6260 N N . GLU C 1 117 ? 11.851 -15.493 70.224 1.00 32.28 117 GLU C N 1
ATOM 6261 C CA . GLU C 1 117 ? 10.988 -16.543 69.707 1.00 33.94 117 GLU C CA 1
ATOM 6262 C C . GLU C 1 117 ? 11.772 -17.847 69.513 1.00 34.30 117 GLU C C 1
ATOM 6263 O O . GLU C 1 117 ? 11.260 -18.934 69.770 1.00 34.61 117 GLU C O 1
ATOM 6269 N N . GLU C 1 118 ? 13.022 -17.730 69.077 1.00 33.88 118 GLU C N 1
ATOM 6270 C CA . GLU C 1 118 ? 13.864 -18.898 68.831 1.00 33.57 118 GLU C CA 1
ATOM 6271 C C . GLU C 1 118 ? 14.604 -19.413 70.061 1.00 32.72 118 GLU C C 1
ATOM 6272 O O . GLU C 1 118 ? 15.085 -20.548 70.072 1.00 32.96 118 GLU C O 1
ATOM 6278 N N . ASN C 1 119 ? 14.695 -18.586 71.096 1.00 31.94 119 ASN C N 1
ATOM 6279 C CA . ASN C 1 119 ? 15.408 -18.969 72.310 1.00 30.30 119 ASN C CA 1
ATOM 6280 C C . ASN C 1 119 ? 14.619 -18.592 73.556 1.00 30.88 119 ASN C C 1
ATOM 6281 O O . ASN C 1 119 ? 14.594 -17.431 73.965 1.00 30.86 119 ASN C O 1
ATOM 6286 N N . GLU C 1 120 ? 13.987 -19.588 74.167 1.00 30.89 120 GLU C N 1
ATOM 6287 C CA . GLU C 1 120 ? 13.174 -19.366 75.353 1.00 31.27 120 GLU C CA 1
ATOM 6288 C C . GLU C 1 120 ? 13.971 -19.251 76.643 1.00 29.25 120 GLU C C 1
ATOM 6289 O O . GLU C 1 120 ? 13.454 -18.774 77.653 1.00 29.31 120 GLU C O 1
ATOM 6295 N N . ASP C 1 121 ? 15.223 -19.691 76.612 1.00 28.23 121 ASP C N 1
ATOM 6296 C CA . ASP C 1 121 ? 16.073 -19.642 77.796 1.00 26.11 121 ASP C CA 1
ATOM 6297 C C . ASP C 1 121 ? 16.630 -18.249 78.114 1.00 24.56 121 ASP C C 1
ATOM 6298 O O . ASP C 1 121 ? 16.893 -17.924 79.275 1.00 21.30 121 ASP C O 1
ATOM 6303 N N . ILE C 1 122 ? 16.801 -17.424 77.089 1.00 24.23 122 ILE C N 1
ATOM 6304 C CA . ILE C 1 122 ? 17.334 -16.080 77.290 1.00 24.60 122 ILE C CA 1
ATOM 6305 C C . ILE C 1 122 ? 16.521 -15.269 78.296 1.00 23.71 122 ILE C C 1
ATOM 6306 O O . ILE C 1 122 ? 15.313 -15.100 78.143 1.00 25.04 122 ILE C O 1
ATOM 6311 N N . GLY C 1 123 ? 17.199 -14.781 79.329 1.00 22.89 123 GLY C N 1
ATOM 6312 C CA . GLY C 1 123 ? 16.545 -13.981 80.347 1.00 23.77 123 GLY C CA 1
ATOM 6313 C C . GLY C 1 123 ? 15.853 -14.773 81.440 1.00 23.33 123 GLY C C 1
ATOM 6314 O O . GLY C 1 123 ? 15.236 -14.184 82.316 1.00 22.75 123 GLY C O 1
ATOM 6315 N N . VAL C 1 124 ? 15.955 -16.100 81.391 1.00 23.45 124 VAL C N 1
ATOM 6316 C CA . VAL C 1 124 ? 15.325 -16.964 82.384 1.00 23.33 124 VAL C CA 1
ATOM 6317 C C . VAL C 1 124 ? 16.328 -17.965 82.955 1.00 23.90 124 VAL C C 1
ATOM 6318 O O . VAL C 1 124 ? 16.608 -17.954 84.150 1.00 22.72 124 VAL C O 1
ATOM 6322 N N . THR C 1 125 ? 16.868 -18.826 82.096 1.00 24.47 125 THR C N 1
ATOM 6323 C CA . THR C 1 125 ? 17.841 -19.827 82.528 1.00 25.21 125 THR C CA 1
ATOM 6324 C C . THR C 1 125 ? 19.255 -19.525 82.016 1.00 25.61 125 THR C C 1
ATOM 6325 O O . THR C 1 125 ? 20.213 -20.227 82.351 1.00 25.74 125 THR C O 1
ATOM 6329 N N . THR C 1 126 ? 19.388 -18.489 81.195 1.00 23.26 126 THR C N 1
ATOM 6330 C CA . THR C 1 126 ? 20.702 -18.102 80.694 1.00 24.60 126 THR C CA 1
ATOM 6331 C C . THR C 1 126 ? 20.783 -16.569 80.673 1.00 24.70 126 THR C C 1
ATOM 6332 O O . THR C 1 126 ? 19.923 -15.901 81.246 1.00 23.91 126 THR C O 1
ATOM 6336 N N . GLY C 1 127 ? 21.808 -16.017 80.028 1.00 24.38 127 GLY C N 1
ATOM 6337 C CA . GLY C 1 127 ? 21.966 -14.568 79.993 1.00 25.19 127 GLY C CA 1
ATOM 6338 C C . GLY C 1 127 ? 21.163 -13.849 78.929 1.00 24.95 127 GLY C C 1
ATOM 6339 O O . GLY C 1 127 ? 20.188 -14.388 78.407 1.00 26.55 127 GLY C O 1
ATOM 6340 N N . SER C 1 128 ? 21.564 -12.625 78.600 1.00 23.01 128 SER C N 1
ATOM 6341 C CA . SER C 1 128 ? 20.848 -11.862 77.592 1.00 21.73 128 SER C CA 1
ATOM 6342 C C . SER C 1 128 ? 21.417 -12.147 76.204 1.00 21.45 128 SER C C 1
ATOM 6343 O O . SER C 1 128 ? 22.040 -13.187 75.985 1.00 22.76 128 SER C O 1
ATOM 6346 N N . VAL C 1 129 ? 21.193 -11.233 75.269 1.00 19.33 129 VAL C N 1
ATOM 6347 C CA . VAL C 1 129 ? 21.670 -11.403 73.901 1.00 18.50 129 VAL C CA 1
ATOM 6348 C C . VAL C 1 129 ? 22.154 -10.067 73.344 1.00 18.89 129 VAL C C 1
ATOM 6349 O O . VAL C 1 129 ? 21.630 -9.012 73.708 1.00 19.58 129 VAL C O 1
ATOM 6353 N N . ASN C 1 130 ? 23.151 -10.129 72.465 1.00 19.32 130 ASN C N 1
ATOM 6354 C CA . ASN C 1 130 ? 23.742 -8.943 71.848 1.00 20.55 130 ASN C CA 1
ATOM 6355 C C . ASN C 1 130 ? 23.304 -8.729 70.396 1.00 20.59 130 ASN C C 1
ATOM 6356 O O . ASN C 1 130 ? 23.957 -9.188 69.463 1.00 19.63 130 ASN C O 1
ATOM 6361 N N . PRO C 1 131 ? 22.187 -8.021 70.185 1.00 22.82 131 PRO C N 1
ATOM 6362 C CA . PRO C 1 131 ? 21.748 -7.796 68.808 1.00 23.13 131 PRO C CA 1
ATOM 6363 C C . PRO C 1 131 ? 22.772 -6.965 68.052 1.00 24.15 131 PRO C C 1
ATOM 6364 O O . PRO C 1 131 ? 23.323 -6.005 68.597 1.00 23.65 131 PRO C O 1
ATOM 6368 N N . LEU C 1 132 ? 23.022 -7.341 66.799 1.00 22.58 132 LEU C N 1
ATOM 6369 C CA . LEU C 1 132 ? 23.975 -6.639 65.955 1.00 21.62 132 LEU C CA 1
ATOM 6370 C C . LEU C 1 132 ? 23.227 -5.858 64.880 1.00 22.29 132 LEU C C 1
ATOM 6371 O O . LEU C 1 132 ? 22.637 -6.440 63.961 1.00 20.35 132 LEU C O 1
ATOM 6376 N N . VAL C 1 133 ? 23.263 -4.535 65.001 1.00 20.84 133 VAL C N 1
ATOM 6377 C CA . VAL C 1 133 ? 22.574 -3.663 64.062 1.00 19.42 133 VAL C CA 1
ATOM 6378 C C . VAL C 1 133 ? 23.473 -2.529 63.597 1.00 19.58 133 VAL C C 1
ATOM 6379 O O . VAL C 1 133 ? 24.045 -1.809 64.416 1.00 18.36 133 VAL C O 1
ATOM 6383 N N . LEU C 1 134 ? 23.600 -2.377 62.283 1.00 19.82 134 LEU C N 1
ATOM 6384 C CA . LEU C 1 134 ? 24.406 -1.303 61.717 1.00 22.26 134 LEU C CA 1
ATOM 6385 C C . LEU C 1 134 ? 23.511 -0.461 60.806 1.00 22.75 134 LEU C C 1
ATOM 6386 O O . LEU C 1 134 ? 22.392 -0.868 60.478 1.00 19.93 134 LEU C O 1
ATOM 6391 N N . GLU C 1 135 ? 23.996 0.704 60.390 1.00 22.69 135 GLU C N 1
ATOM 6392 C CA . GLU C 1 135 ? 23.162 1.581 59.591 1.00 23.21 135 GLU C CA 1
ATOM 6393 C C . GLU C 1 135 ? 23.861 2.634 58.745 1.00 23.77 135 GLU C C 1
ATOM 6394 O O . GLU C 1 135 ? 25.063 2.861 58.862 1.00 23.18 135 GLU C O 1
ATOM 6400 N N . CYS C 1 136 ? 23.056 3.276 57.900 1.00 24.01 136 CYS C N 1
ATOM 6401 C CA . CYS C 1 136 ? 23.483 4.365 57.026 1.00 23.44 136 CYS C CA 1
ATOM 6402 C C . CYS C 1 136 ? 22.289 5.325 56.951 1.00 23.00 136 CYS C C 1
ATOM 6403 O O . CYS C 1 136 ? 21.141 4.904 57.095 1.00 21.86 136 CYS C O 1
ATOM 6406 N N . ASN C 1 137 ? 22.567 6.611 56.754 1.00 24.08 137 ASN C N 1
ATOM 6407 C CA . ASN C 1 137 ? 21.531 7.645 56.695 1.00 23.77 137 ASN C CA 1
ATOM 6408 C C . ASN C 1 137 ? 20.977 7.848 55.279 1.00 24.15 137 ASN C C 1
ATOM 6409 O O . ASN C 1 137 ? 21.717 8.219 54.367 1.00 24.53 137 ASN C O 1
ATOM 6414 N N . ASP C 1 138 ? 19.679 7.616 55.094 1.00 24.94 138 ASP C N 1
ATOM 6415 C CA . ASP C 1 138 ? 19.056 7.791 53.779 1.00 25.13 138 ASP C CA 1
ATOM 6416 C C . ASP C 1 138 ? 18.175 9.041 53.695 1.00 24.64 138 ASP C C 1
ATOM 6417 O O . ASP C 1 138 ? 17.289 9.129 52.849 1.00 22.03 138 ASP C O 1
ATOM 6422 N N . SER C 1 139 ? 18.442 10.015 54.558 1.00 25.66 139 SER C N 1
ATOM 6423 C CA . SER C 1 139 ? 17.657 11.252 54.600 1.00 26.51 139 SER C CA 1
ATOM 6424 C C . SER C 1 139 ? 17.468 11.998 53.275 1.00 26.86 139 SER C C 1
ATOM 6425 O O . SER C 1 139 ? 16.440 12.647 53.072 1.00 25.88 139 SER C O 1
ATOM 6428 N N . TYR C 1 140 ? 18.441 11.908 52.373 1.00 27.18 140 TYR C N 1
ATOM 6429 C CA . TYR C 1 140 ? 18.342 12.629 51.106 1.00 27.53 140 TYR C CA 1
ATOM 6430 C C . TYR C 1 140 ? 17.125 12.226 50.277 1.00 29.25 140 TYR C C 1
ATOM 6431 O O . TYR C 1 140 ? 16.512 13.067 49.607 1.00 28.07 140 TYR C O 1
ATOM 6440 N N . LEU C 1 141 ? 16.777 10.943 50.324 1.00 28.23 141 LEU C N 1
ATOM 6441 C CA . LEU C 1 141 ? 15.639 10.438 49.572 1.00 28.81 141 LEU C CA 1
ATOM 6442 C C . LEU C 1 141 ? 14.500 9.962 50.463 1.00 29.63 141 LEU C C 1
ATOM 6443 O O . LEU C 1 141 ? 13.337 9.974 50.053 1.00 30.16 141 LEU C O 1
ATOM 6448 N N . ASN C 1 142 ? 14.837 9.553 51.684 1.00 29.79 142 ASN C N 1
ATOM 6449 C CA . ASN C 1 142 ? 13.844 9.035 52.616 1.00 28.32 142 ASN C CA 1
ATOM 6450 C C . ASN C 1 142 ? 13.465 9.938 53.779 1.00 28.27 142 ASN C C 1
ATOM 6451 O O . ASN C 1 142 ? 14.260 10.757 54.244 1.00 29.42 142 ASN C O 1
ATOM 6456 N N . ASP C 1 143 ? 12.233 9.764 54.241 1.00 27.30 143 ASP C N 1
ATOM 6457 C CA . ASP C 1 143 ? 11.706 10.500 55.378 1.00 27.12 143 ASP C CA 1
ATOM 6458 C C . ASP C 1 143 ? 12.187 9.753 56.626 1.00 26.08 143 ASP C C 1
ATOM 6459 O O . ASP C 1 143 ? 11.413 9.087 57.311 1.00 25.63 143 ASP C O 1
ATOM 6464 N N . ILE C 1 144 ? 13.479 9.871 56.912 1.00 25.74 144 ILE C N 1
ATOM 6465 C CA . ILE C 1 144 ? 14.079 9.182 58.048 1.00 25.10 144 ILE C CA 1
ATOM 6466 C C . ILE C 1 144 ? 13.448 9.547 59.398 1.00 26.02 144 ILE C C 1
ATOM 6467 O O . ILE C 1 144 ? 13.393 8.716 60.305 1.00 24.19 144 ILE C O 1
ATOM 6472 N N . ARG C 1 145 ? 12.970 10.783 59.527 1.00 24.90 145 ARG C N 1
ATOM 6473 C CA . ARG C 1 145 ? 12.325 11.220 60.753 1.00 23.51 145 ARG C CA 1
ATOM 6474 C C . ARG C 1 145 ? 11.042 10.420 61.000 1.00 25.62 145 ARG C C 1
ATOM 6475 O O . ARG C 1 145 ? 10.564 10.336 62.134 1.00 27.14 145 ARG C O 1
ATOM 6483 N N . GLY C 1 146 ? 10.482 9.842 59.940 1.00 25.04 146 GLY C N 1
ATOM 6484 C CA . GLY C 1 146 ? 9.251 9.078 60.073 1.00 24.15 146 GLY C CA 1
ATOM 6485 C C . GLY C 1 146 ? 9.375 7.655 60.599 1.00 24.70 146 GLY C C 1
ATOM 6486 O O . GLY C 1 146 ? 8.366 7.044 60.957 1.00 24.06 146 GLY C O 1
ATOM 6487 N N . ARG C 1 147 ? 10.592 7.121 60.650 1.00 23.42 147 ARG C N 1
ATOM 6488 C CA . ARG C 1 147 ? 10.806 5.755 61.139 1.00 24.02 147 ARG C CA 1
ATOM 6489 C C . ARG C 1 147 ? 9.745 4.811 60.585 1.00 23.58 147 ARG C C 1
ATOM 6490 O O . ARG C 1 147 ? 8.937 4.245 61.326 1.00 20.98 147 ARG C O 1
ATOM 6498 N N . HIS C 1 148 ? 9.764 4.641 59.267 1.00 24.43 148 HIS C N 1
ATOM 6499 C CA . HIS C 1 148 ? 8.794 3.797 58.583 1.00 24.88 148 HIS C CA 1
ATOM 6500 C C . HIS C 1 148 ? 9.124 2.308 58.635 1.00 25.65 148 HIS C C 1
ATOM 6501 O O . HIS C 1 148 ? 8.330 1.470 58.211 1.00 25.11 148 HIS C O 1
ATOM 6508 N N . VAL C 1 149 ? 10.299 1.974 59.156 1.00 27.13 149 VAL C N 1
ATOM 6509 C CA . VAL C 1 149 ? 10.664 0.569 59.298 1.00 26.89 149 VAL C CA 1
ATOM 6510 C C . VAL C 1 149 ? 9.889 0.056 60.513 1.00 26.96 149 VAL C C 1
ATOM 6511 O O . VAL C 1 149 ? 9.749 0.767 61.509 1.00 25.53 149 VAL C O 1
ATOM 6515 N N . LYS C 1 150 ? 9.380 -1.168 60.418 1.00 25.15 150 LYS C N 1
ATOM 6516 C CA . LYS C 1 150 ? 8.627 -1.778 61.505 1.00 24.25 150 LYS C CA 1
ATOM 6517 C C . LYS C 1 150 ? 9.318 -3.051 61.968 1.00 23.72 150 LYS C C 1
ATOM 6518 O O . LYS C 1 150 ? 9.978 -3.722 61.184 1.00 21.27 150 LYS C O 1
ATOM 6524 N N . ARG C 1 151 ? 9.161 -3.378 63.246 1.00 23.93 151 ARG C N 1
ATOM 6525 C CA . ARG C 1 151 ? 9.781 -4.569 63.805 1.00 25.99 151 ARG C CA 1
ATOM 6526 C C . ARG C 1 151 ? 9.438 -5.827 63.007 1.00 26.71 151 ARG C C 1
ATOM 6527 O O . ARG C 1 151 ? 10.254 -6.742 62.910 1.00 27.52 151 ARG C O 1
ATOM 6535 N N . GLU C 1 152 ? 8.240 -5.871 62.429 1.00 27.46 152 GLU C N 1
ATOM 6536 C CA . GLU C 1 152 ? 7.827 -7.021 61.626 1.00 29.90 152 GLU C CA 1
ATOM 6537 C C . GLU C 1 152 ? 8.725 -7.137 60.392 1.00 30.53 152 GLU C C 1
ATOM 6538 O O . GLU C 1 152 ? 9.021 -8.239 59.916 1.00 28.98 152 GLU C O 1
ATOM 6544 N N . HIS C 1 153 ? 9.142 -5.986 59.873 1.00 29.67 153 HIS C N 1
ATOM 6545 C CA . HIS C 1 153 ? 9.997 -5.926 58.695 1.00 29.84 153 HIS C CA 1
ATOM 6546 C C . HIS C 1 153 ? 11.304 -6.660 58.946 1.00 29.58 153 HIS C C 1
ATOM 6547 O O . HIS C 1 153 ? 11.807 -7.373 58.079 1.00 30.24 153 HIS C O 1
ATOM 6554 N N . VAL C 1 154 ? 11.853 -6.472 60.141 1.00 29.05 154 VAL C N 1
ATOM 6555 C CA . VAL C 1 154 ? 13.097 -7.121 60.515 1.00 29.04 154 VAL C CA 1
ATOM 6556 C C . VAL C 1 154 ? 12.898 -8.630 60.456 1.00 29.43 154 VAL C C 1
ATOM 6557 O O . VAL C 1 154 ? 13.642 -9.340 59.779 1.00 29.13 154 VAL C O 1
ATOM 6561 N N . VAL C 1 155 ? 11.883 -9.109 61.169 1.00 29.72 155 VAL C N 1
ATOM 6562 C CA . VAL C 1 155 ? 11.576 -10.533 61.201 1.00 29.62 155 VAL C CA 1
ATOM 6563 C C . VAL C 1 155 ? 11.348 -11.064 59.787 1.00 29.81 155 VAL C C 1
ATOM 6564 O O . VAL C 1 155 ? 11.765 -12.178 59.449 1.00 29.22 155 VAL C O 1
ATOM 6568 N N . GLU C 1 156 ? 10.696 -10.257 58.958 1.00 29.37 156 GLU C N 1
ATOM 6569 C CA . GLU C 1 156 ? 10.412 -10.666 57.591 1.00 31.30 156 GLU C CA 1
ATOM 6570 C C . GLU C 1 156 ? 11.678 -10.813 56.756 1.00 30.24 156 GLU C C 1
ATOM 6571 O O . GLU C 1 156 ? 11.838 -11.798 56.026 1.00 29.95 156 GLU C O 1
ATOM 6577 N N . ALA C 1 157 ? 12.575 -9.836 56.864 1.00 28.08 157 ALA C N 1
ATOM 6578 C CA . ALA C 1 157 ? 13.822 -9.877 56.118 1.00 27.33 157 ALA C CA 1
ATOM 6579 C C . ALA C 1 157 ? 14.595 -11.140 56.476 1.00 26.90 157 ALA C C 1
ATOM 6580 O O . ALA C 1 157 ? 15.208 -11.763 55.617 1.00 27.38 157 ALA C O 1
ATOM 6582 N N . ILE C 1 158 ? 14.564 -11.515 57.749 1.00 27.34 158 ILE C N 1
ATOM 6583 C CA . ILE C 1 158 ? 15.271 -12.705 58.206 1.00 29.71 158 ILE C CA 1
ATOM 6584 C C . ILE C 1 158 ? 14.668 -13.962 57.583 1.00 31.37 158 ILE C C 1
ATOM 6585 O O . ILE C 1 158 ? 15.383 -14.825 57.073 1.00 31.12 158 ILE C O 1
ATOM 6590 N N . LYS C 1 159 ? 13.345 -14.051 57.611 1.00 33.64 159 LYS C N 1
ATOM 6591 C CA . LYS C 1 159 ? 12.658 -15.204 57.054 1.00 35.98 159 LYS C CA 1
ATOM 6592 C C . LYS C 1 159 ? 12.809 -15.266 55.542 1.00 36.17 159 LYS C C 1
ATOM 6593 O O . LYS C 1 159 ? 12.527 -16.293 54.930 1.00 36.95 159 LYS C O 1
ATOM 6599 N N . ARG C 1 160 ? 13.267 -14.169 54.946 1.00 35.86 160 ARG C N 1
ATOM 6600 C CA . ARG C 1 160 ? 13.460 -14.107 53.497 1.00 36.31 160 ARG C CA 1
ATOM 6601 C C . ARG C 1 160 ? 14.892 -14.427 53.065 1.00 36.37 160 ARG C C 1
ATOM 6602 O O . ARG C 1 160 ? 15.143 -14.674 51.884 1.00 36.36 160 ARG C O 1
ATOM 6610 N N . ALA C 1 161 ? 15.828 -14.406 54.012 1.00 35.94 161 ALA C N 1
ATOM 6611 C CA . ALA C 1 161 ? 17.231 -14.680 53.706 1.00 35.02 161 ALA C CA 1
ATOM 6612 C C . ALA C 1 161 ? 17.375 -15.930 52.845 1.00 35.91 161 ALA C C 1
ATOM 6613 O O . ALA C 1 161 ? 16.809 -16.977 53.162 1.00 35.19 161 ALA C O 1
ATOM 6615 N N . ASP C 1 162 ? 18.139 -15.809 51.760 1.00 36.22 162 ASP C N 1
ATOM 6616 C CA . ASP C 1 162 ? 18.357 -16.910 50.824 1.00 37.82 162 ASP C CA 1
ATOM 6617 C C . ASP C 1 162 ? 19.732 -16.813 50.147 1.00 37.95 162 ASP C C 1
ATOM 6618 O O . ASP C 1 162 ? 20.367 -15.753 50.162 1.00 35.84 162 ASP C O 1
ATOM 6623 N N . GLU C 1 163 ? 20.184 -17.915 49.551 1.00 36.36 163 GLU C N 1
ATOM 6624 C CA . GLU C 1 163 ? 21.474 -17.923 48.864 1.00 36.87 163 GLU C CA 1
ATOM 6625 C C . GLU C 1 163 ? 21.465 -16.836 47.795 1.00 36.20 163 GLU C C 1
ATOM 6626 O O . GLU C 1 163 ? 22.445 -16.118 47.609 1.00 35.87 163 GLU C O 1
ATOM 6632 N N . ASP C 1 164 ? 20.343 -16.727 47.091 1.00 36.23 164 ASP C N 1
ATOM 6633 C CA . ASP C 1 164 ? 20.192 -15.730 46.042 1.00 35.94 164 ASP C CA 1
ATOM 6634 C C . ASP C 1 164 ? 19.523 -14.483 46.609 1.00 34.33 164 ASP C C 1
ATOM 6635 O O . ASP C 1 164 ? 18.571 -14.576 47.389 1.00 34.30 164 ASP C O 1
ATOM 6640 N N . PHE C 1 165 ? 20.031 -13.317 46.227 1.00 31.47 165 PHE C N 1
ATOM 6641 C CA . PHE C 1 165 ? 19.482 -12.069 46.725 1.00 30.18 165 PHE C CA 1
ATOM 6642 C C . PHE C 1 165 ? 19.713 -10.919 45.763 1.00 30.55 165 PHE C C 1
ATOM 6643 O O . PHE C 1 165 ? 20.701 -10.891 45.027 1.00 29.91 165 PHE C O 1
ATOM 6651 N N . GLU C 1 166 ? 18.791 -9.968 45.769 1.00 31.05 166 GLU C N 1
ATOM 6652 C CA . GLU C 1 166 ? 18.913 -8.827 44.883 1.00 32.46 166 GLU C CA 1
ATOM 6653 C C . GLU C 1 166 ? 19.876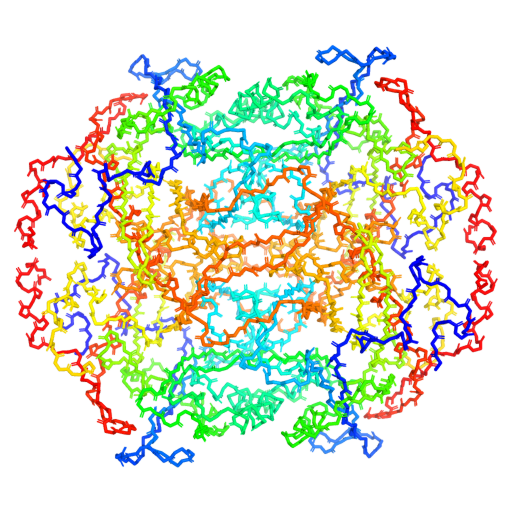 -7.799 45.433 1.00 30.28 166 GLU C C 1
ATOM 6654 O O . GLU C 1 166 ? 20.117 -7.739 46.636 1.00 28.79 166 GLU C O 1
ATOM 6660 N N . GLU C 1 167 ? 20.426 -6.993 44.532 1.00 29.51 167 GLU C N 1
ATOM 6661 C CA . GLU C 1 167 ? 21.363 -5.948 44.902 1.00 28.73 167 GLU C CA 1
ATOM 6662 C C . GLU C 1 167 ? 20.827 -4.626 44.370 1.00 28.02 167 GLU C C 1
ATOM 6663 O O . GLU C 1 167 ? 19.783 -4.599 43.726 1.00 28.94 167 GLU C O 1
ATOM 6669 N N . GLY C 1 168 ? 21.527 -3.531 44.646 1.00 27.48 168 GLY C N 1
ATOM 6670 C CA . GLY C 1 168 ? 21.059 -2.236 44.189 1.00 26.14 168 GLY C CA 1
ATOM 6671 C C . GLY C 1 168 ? 20.184 -1.567 45.235 1.00 27.37 168 GLY C C 1
ATOM 6672 O O . GLY C 1 168 ? 20.410 -1.725 46.435 1.00 27.33 168 GLY C O 1
ATOM 6673 N N . ALA C 1 169 ? 19.171 -0.830 44.790 1.00 26.53 169 ALA C N 1
ATOM 6674 C CA . ALA C 1 169 ? 18.280 -0.133 45.711 1.00 26.23 169 ALA C CA 1
ATOM 6675 C C . ALA C 1 169 ? 17.209 -1.033 46.328 1.00 26.57 169 ALA C C 1
ATOM 6676 O O . ALA C 1 169 ? 16.020 -0.872 46.056 1.00 26.85 169 ALA C O 1
ATOM 6678 N N . VAL C 1 170 ? 17.639 -1.982 47.155 1.00 25.15 170 VAL C N 1
ATOM 6679 C CA . VAL C 1 170 ? 16.726 -2.890 47.835 1.00 23.99 170 VAL C CA 1
ATOM 6680 C C . VAL C 1 170 ? 17.108 -2.961 49.306 1.00 24.20 170 VAL C C 1
ATOM 6681 O O . VAL C 1 170 ? 18.207 -2.556 49.687 1.00 25.98 170 VAL C O 1
ATOM 6685 N N . GLY C 1 171 ? 16.202 -3.472 50.132 1.00 23.19 171 GLY C N 1
ATOM 6686 C CA . GLY C 1 171 ? 16.486 -3.579 51.549 1.00 21.60 171 GLY C CA 1
ATOM 6687 C C . GLY C 1 171 ? 16.957 -2.261 52.138 1.00 22.19 171 GLY C C 1
ATOM 6688 O O . GLY C 1 171 ? 16.337 -1.218 51.923 1.00 21.28 171 GLY C O 1
ATOM 6689 N N . ALA C 1 172 ? 18.066 -2.301 52.869 1.00 21.46 172 ALA C N 1
ATOM 6690 C CA . ALA C 1 172 ? 18.601 -1.105 53.504 1.00 23.40 172 ALA C CA 1
ATOM 6691 C C . ALA C 1 172 ? 19.155 -0.119 52.483 1.00 23.35 172 ALA C C 1
ATOM 6692 O O . ALA C 1 172 ? 19.330 1.061 52.782 1.00 23.37 172 ALA C O 1
ATOM 6694 N N . GLY C 1 173 ? 19.424 -0.608 51.278 1.00 24.77 173 GLY C N 1
ATOM 6695 C CA . GLY C 1 173 ? 19.963 0.255 50.242 1.00 25.39 173 GLY C CA 1
ATOM 6696 C C . GLY C 1 173 ? 18.910 0.990 49.433 1.00 25.43 173 GLY C C 1
ATOM 6697 O O . GLY C 1 173 ? 19.248 1.790 48.562 1.00 24.13 173 GLY C O 1
ATOM 6698 N N . THR C 1 174 ? 17.637 0.735 49.723 1.00 25.76 174 THR C N 1
ATOM 6699 C CA . THR C 1 174 ? 16.544 1.376 48.991 1.00 25.89 174 THR C CA 1
ATOM 6700 C C . THR C 1 174 ? 16.721 2.887 48.758 1.00 25.82 174 THR C C 1
ATOM 6701 O O . THR C 1 174 ? 16.682 3.340 47.618 1.00 27.12 174 THR C O 1
ATOM 6705 N N . GLY C 1 175 ? 16.937 3.663 49.817 1.00 24.81 175 GLY C N 1
ATOM 6706 C CA . GLY C 1 175 ? 17.083 5.100 49.637 1.00 25.47 175 GLY C CA 1
ATOM 6707 C C . GLY C 1 175 ? 18.481 5.687 49.754 1.00 25.52 175 GLY C C 1
ATOM 6708 O O . GLY C 1 175 ? 18.632 6.902 49.878 1.00 25.41 175 GLY C O 1
ATOM 6709 N N . MET C 1 176 ? 19.501 4.838 49.690 1.00 24.29 176 MET C N 1
ATOM 6710 C CA . MET C 1 176 ? 20.889 5.283 49.817 1.00 24.06 176 MET C CA 1
ATOM 6711 C C . MET C 1 176 ? 21.492 6.019 48.615 1.00 23.93 176 MET C C 1
ATOM 6712 O O . MET C 1 176 ? 21.125 5.782 47.456 1.00 24.34 176 MET C O 1
ATOM 6717 N N . SER C 1 177 ? 22.429 6.914 48.907 1.00 23.05 177 SER C N 1
ATOM 6718 C CA . SER C 1 177 ? 23.113 7.692 47.881 1.00 23.08 177 SER C CA 1
ATOM 6719 C C . SER C 1 177 ? 24.614 7.451 47.953 1.00 21.96 177 SER C C 1
ATOM 6720 O O . SER C 1 177 ? 25.187 7.406 49.037 1.00 22.65 177 SER C O 1
ATOM 6723 N N . ALA C 1 178 ? 25.247 7.305 46.796 1.00 21.29 178 ALA C N 1
ATOM 6724 C CA . ALA C 1 178 ? 26.689 7.079 46.734 1.00 21.62 178 ALA C CA 1
ATOM 6725 C C . ALA C 1 178 ? 27.303 7.899 45.602 1.00 18.75 178 ALA C C 1
ATOM 6726 O O . ALA C 1 178 ? 26.873 7.800 44.464 1.00 18.34 178 ALA C O 1
ATOM 6728 N N . PHE C 1 179 ? 28.310 8.706 45.914 1.00 19.58 179 PHE C N 1
ATOM 6729 C CA . PHE C 1 179 ? 28.964 9.518 44.884 1.00 19.67 179 PHE C CA 1
ATOM 6730 C C . PHE C 1 179 ? 27.950 10.407 44.168 1.00 18.01 179 PHE C C 1
ATOM 6731 O O . PHE C 1 179 ? 28.119 10.742 42.996 1.00 17.85 179 PHE C O 1
ATOM 6739 N N . GLU C 1 180 ? 26.897 10.771 44.888 1.00 16.40 180 GLU C N 1
ATOM 6740 C CA . GLU C 1 180 ? 25.836 11.615 44.360 1.00 20.04 180 GLU C CA 1
ATOM 6741 C C . GLU C 1 180 ? 25.159 10.952 43.166 1.00 21.95 180 GLU C C 1
ATOM 6742 O O . GLU C 1 180 ? 24.648 11.609 42.259 1.00 20.88 180 GLU C O 1
ATOM 6748 N N . PHE C 1 181 ? 25.191 9.621 43.197 1.00 23.04 181 PHE C N 1
ATOM 6749 C CA . PHE C 1 181 ? 24.554 8.756 42.217 1.00 22.55 181 PHE C CA 1
ATOM 6750 C C . PHE C 1 181 ? 23.697 7.872 43.113 1.00 22.61 181 PHE C C 1
ATOM 6751 O O . PHE C 1 181 ? 23.705 8.033 44.332 1.00 22.50 181 PHE C O 1
ATOM 6759 N N . LYS C 1 182 ? 22.961 6.941 42.528 1.00 23.14 182 LYS C N 1
ATOM 6760 C CA . LYS C 1 182 ? 22.135 6.057 43.336 1.00 22.92 182 LYS C CA 1
ATOM 6761 C C . LYS C 1 182 ? 23.019 4.972 43.926 1.00 22.23 182 LYS C C 1
ATOM 6762 O O . LYS C 1 182 ? 23.767 4.316 43.199 1.00 19.66 182 LYS C O 1
ATOM 6768 N N . GLY C 1 183 ? 22.934 4.804 45.248 1.00 23.17 183 GLY C N 1
ATOM 6769 C CA . GLY C 1 183 ? 23.719 3.790 45.940 1.00 23.65 183 GLY C CA 1
ATOM 6770 C C . GLY C 1 183 ? 22.855 2.634 46.426 1.00 23.17 183 GLY C C 1
ATOM 6771 O O . GLY C 1 183 ? 21.742 2.450 45.934 1.00 22.36 183 GLY C O 1
ATOM 6772 N N . GLY C 1 184 ? 23.355 1.860 47.389 1.00 22.51 184 GLY C N 1
ATOM 6773 C CA . GLY C 1 184 ? 22.591 0.734 47.906 1.00 22.16 184 GLY C CA 1
ATOM 6774 C C . GLY C 1 184 ? 23.405 -0.522 48.189 1.00 22.63 184 GLY C C 1
ATOM 6775 O O . GLY C 1 184 ? 24.572 -0.440 48.575 1.00 23.10 184 GLY C O 1
ATOM 6776 N N . ILE C 1 185 ? 22.790 -1.688 48.004 1.00 21.98 185 ILE C N 1
ATOM 6777 C CA . ILE C 1 185 ? 23.464 -2.966 48.252 1.00 22.20 185 ILE C CA 1
ATOM 6778 C C . ILE C 1 185 ? 24.314 -3.444 47.082 1.00 21.63 185 ILE C C 1
ATOM 6779 O O . ILE C 1 185 ? 23.901 -3.384 45.925 1.00 21.60 185 ILE C O 1
ATOM 6784 N N . GLY C 1 186 ? 25.508 -3.925 47.402 1.00 21.84 186 GLY C N 1
ATOM 6785 C CA . GLY C 1 186 ? 26.403 -4.440 46.387 1.00 22.19 186 GLY C CA 1
ATOM 6786 C C . GLY C 1 186 ? 27.117 -5.636 46.976 1.00 22.36 186 GLY C C 1
ATOM 6787 O O . GLY C 1 186 ? 27.377 -5.663 48.173 1.00 23.89 186 GLY C O 1
ATOM 6788 N N . SER C 1 187 ? 27.432 -6.635 46.162 1.00 22.91 187 SER C N 1
ATOM 6789 C CA . SER C 1 187 ? 28.129 -7.801 46.686 1.00 22.59 187 SER C CA 1
ATOM 6790 C C . SER C 1 187 ? 29.098 -8.429 45.691 1.00 22.16 187 SER C C 1
ATOM 6791 O O . SER C 1 187 ? 28.988 -8.232 44.472 1.00 21.68 187 SER C O 1
ATOM 6794 N N . ALA C 1 188 ? 30.051 -9.184 46.234 1.00 22.37 188 ALA C N 1
ATOM 6795 C CA . ALA C 1 188 ? 31.070 -9.865 45.441 1.00 21.38 188 ALA C CA 1
ATOM 6796 C C . ALA C 1 188 ? 31.810 -10.894 46.296 1.00 22.21 188 ALA C C 1
ATOM 6797 O O . ALA C 1 188 ? 31.751 -10.846 47.525 1.00 22.34 188 ALA C O 1
ATOM 6799 N N . SER C 1 189 ? 32.499 -11.828 45.645 1.00 22.45 189 SER C N 1
ATOM 6800 C CA . SER C 1 189 ? 33.282 -12.837 46.358 1.00 23.51 189 SER C CA 1
ATOM 6801 C C . SER C 1 189 ? 34.527 -13.227 45.563 1.00 23.06 189 SER C C 1
ATOM 6802 O O . SER C 1 189 ? 34.596 -13.021 44.348 1.00 23.26 189 SER C O 1
ATOM 6805 N N . ARG C 1 190 ? 35.510 -13.780 46.268 1.00 24.35 190 ARG C N 1
ATOM 6806 C CA . ARG C 1 190 ? 36.773 -14.211 45.672 1.00 24.38 190 ARG C CA 1
ATOM 6807 C C . ARG C 1 190 ? 37.196 -15.562 46.254 1.00 24.06 190 ARG C C 1
ATOM 6808 O O . ARG C 1 190 ? 36.903 -15.867 47.408 1.00 23.00 190 ARG C O 1
ATOM 6816 N N . ILE C 1 191 ? 37.882 -16.368 45.454 1.00 24.31 191 ILE C N 1
ATOM 6817 C CA . ILE C 1 191 ? 38.361 -17.665 45.922 1.00 25.40 191 ILE C CA 1
ATOM 6818 C C . ILE C 1 191 ? 39.877 -17.575 46.024 1.00 24.74 191 ILE C C 1
ATOM 6819 O O . ILE C 1 191 ? 40.520 -17.032 45.136 1.00 26.35 191 ILE C O 1
ATOM 6824 N N . VAL C 1 192 ? 40.444 -18.101 47.103 1.00 25.87 192 VAL C N 1
ATOM 6825 C CA . VAL C 1 192 ? 41.892 -18.088 47.287 1.00 26.53 192 VAL C CA 1
ATOM 6826 C C . VAL C 1 192 ? 42.382 -19.468 47.720 1.00 27.24 192 VAL C C 1
ATOM 6827 O O . VAL C 1 192 ? 41.698 -20.169 48.462 1.00 27.45 192 VAL C O 1
ATOM 6831 N N . GLU C 1 193 ? 43.556 -19.872 47.243 1.00 28.64 193 GLU C N 1
ATOM 6832 C CA . GLU C 1 193 ? 44.101 -21.164 47.636 1.00 29.53 193 GLU C CA 1
ATOM 6833 C C . GLU C 1 193 ? 45.314 -20.972 48.535 1.00 28.96 193 GLU C C 1
ATOM 6834 O O . GLU C 1 193 ? 46.321 -20.395 48.124 1.00 29.42 193 GLU C O 1
ATOM 6840 N N . ILE C 1 194 ? 45.200 -21.464 49.766 1.00 27.58 194 ILE C N 1
ATOM 6841 C CA . ILE C 1 194 ? 46.265 -21.354 50.764 1.00 28.27 194 ILE C CA 1
ATOM 6842 C C . ILE C 1 194 ? 46.706 -22.749 51.222 1.00 28.68 194 ILE C C 1
ATOM 6843 O O . ILE C 1 194 ? 45.952 -23.461 51.883 1.00 27.13 194 ILE C O 1
ATOM 6848 N N . GLU C 1 195 ? 47.935 -23.120 50.874 1.00 30.09 195 GLU C N 1
ATOM 6849 C CA . GLU C 1 195 ? 48.482 -24.427 51.225 1.00 31.37 195 GLU C CA 1
ATOM 6850 C C . GLU C 1 195 ? 47.552 -25.546 50.761 1.00 31.67 195 GLU C C 1
ATOM 6851 O O . GLU C 1 195 ? 47.122 -26.382 51.554 1.00 30.52 195 GLU C O 1
ATOM 6857 N N . GLY C 1 196 ? 47.230 -25.540 49.471 1.00 33.21 196 GLY C N 1
ATOM 6858 C CA . GLY C 1 196 ? 46.369 -26.566 48.910 1.00 35.50 196 GLY C CA 1
ATOM 6859 C C . GLY C 1 196 ? 44.874 -26.447 49.156 1.00 37.08 196 GLY C C 1
ATOM 6860 O O . GLY C 1 196 ? 44.087 -26.994 48.385 1.00 39.35 196 GLY C O 1
ATOM 6861 N N . LYS C 1 197 ? 44.468 -25.742 50.209 1.00 36.36 197 LYS C N 1
ATOM 6862 C CA . LYS C 1 197 ? 43.046 -25.601 50.519 1.00 35.94 197 LYS C CA 1
ATOM 6863 C C . LYS C 1 197 ? 42.432 -24.346 49.904 1.00 35.39 197 LYS C C 1
ATOM 6864 O O . LYS C 1 197 ? 43.055 -23.286 49.881 1.00 35.05 197 LYS C O 1
ATOM 6870 N N . LYS C 1 198 ? 41.206 -24.466 49.412 1.00 33.73 198 LYS C N 1
ATOM 6871 C CA . LYS C 1 198 ? 40.524 -23.325 48.815 1.00 34.54 198 LYS C CA 1
ATOM 6872 C C . LYS C 1 198 ? 39.569 -22.692 49.820 1.00 32.84 198 LYS C C 1
ATOM 6873 O O . LYS C 1 198 ? 38.774 -23.385 50.456 1.00 32.63 198 LYS C O 1
ATOM 6879 N N . TYR C 1 199 ? 39.655 -21.373 49.961 1.00 30.77 199 TYR C N 1
ATOM 6880 C CA . TYR C 1 199 ? 38.787 -20.653 50.881 1.00 29.11 199 TYR C CA 1
ATOM 6881 C C . TYR C 1 199 ? 38.046 -19.568 50.125 1.00 29.26 199 TYR C C 1
ATOM 6882 O O . TYR C 1 199 ? 38.526 -19.063 49.106 1.00 29.29 199 TYR C O 1
ATOM 6891 N N . THR C 1 200 ? 36.875 -19.205 50.628 1.00 27.84 200 THR C N 1
ATOM 6892 C CA . THR C 1 200 ? 36.078 -18.175 49.994 1.00 27.37 200 THR C CA 1
ATOM 6893 C C . THR C 1 200 ? 35.971 -16.946 50.882 1.00 26.61 200 THR C C 1
ATOM 6894 O O . THR C 1 200 ? 35.879 -17.060 52.106 1.00 27.02 200 THR C O 1
ATOM 6898 N N . VAL C 1 201 ? 36.001 -15.773 50.258 1.00 26.07 201 VAL C N 1
ATOM 6899 C CA . VAL C 1 201 ? 35.863 -14.509 50.972 1.00 23.33 201 VAL C CA 1
ATOM 6900 C C . VAL C 1 201 ? 34.759 -13.724 50.275 1.00 22.55 201 VAL C C 1
ATOM 6901 O O . VAL C 1 201 ? 34.896 -13.351 49.111 1.00 22.87 201 VAL C O 1
ATOM 6905 N N . GLY C 1 202 ? 33.663 -13.485 50.988 1.00 22.77 202 GLY C N 1
ATOM 6906 C CA . GLY C 1 202 ? 32.558 -12.744 50.413 1.00 20.76 202 GLY C CA 1
ATOM 6907 C C . GLY C 1 202 ? 32.339 -11.393 51.076 1.00 20.87 202 GLY C C 1
ATOM 6908 O O . GLY C 1 202 ? 32.666 -11.194 52.249 1.00 19.12 202 GLY C O 1
ATOM 6909 N N . ALA C 1 203 ? 31.778 -10.460 50.322 1.00 19.37 203 ALA C N 1
ATOM 6910 C CA . ALA C 1 203 ? 31.512 -9.129 50.853 1.00 19.86 203 ALA C CA 1
ATOM 6911 C C . ALA C 1 203 ? 30.194 -8.551 50.372 1.00 18.95 203 ALA C C 1
ATOM 6912 O O . ALA C 1 203 ? 29.851 -8.631 49.187 1.00 21.33 203 ALA C O 1
ATOM 6914 N N . LEU C 1 204 ? 29.451 -7.979 51.311 1.00 18.27 204 LEU C N 1
ATOM 6915 C CA . LEU C 1 204 ? 28.195 -7.313 51.008 1.00 19.07 204 LEU C CA 1
ATOM 6916 C C . LEU C 1 204 ? 28.379 -5.887 51.544 1.00 19.01 204 LEU C C 1
ATOM 6917 O O . LEU C 1 204 ? 28.865 -5.697 52.663 1.00 19.51 204 LEU C O 1
ATOM 6922 N N . VAL C 1 205 ? 28.013 -4.888 50.756 1.00 17.81 205 VAL C N 1
ATOM 6923 C CA . VAL C 1 205 ? 28.160 -3.518 51.224 1.00 19.02 205 VAL C CA 1
ATOM 6924 C C . VAL C 1 205 ? 26.880 -2.711 51.080 1.00 19.78 205 VAL C C 1
ATOM 6925 O O . VAL C 1 205 ? 26.015 -3.026 50.266 1.00 21.22 205 VAL C O 1
ATOM 6929 N N . LEU C 1 206 ? 26.772 -1.680 51.909 1.00 19.76 206 LEU C N 1
ATOM 6930 C CA . LEU C 1 206 ? 25.648 -0.761 51.904 1.00 19.73 206 LEU C CA 1
ATOM 6931 C C . LEU C 1 206 ? 26.348 0.574 51.662 1.00 18.82 206 LEU C C 1
ATOM 6932 O O . LEU C 1 206 ? 26.860 1.186 52.591 1.00 17.53 206 LEU C O 1
ATOM 6937 N N . SER C 1 207 ? 26.394 0.997 50.407 1.00 20.17 207 SER C N 1
ATOM 6938 C CA . SER C 1 207 ? 27.083 2.227 50.032 1.00 20.96 207 SER C CA 1
ATOM 6939 C C . SER C 1 207 ? 26.255 3.500 50.186 1.00 21.65 207 SER C C 1
ATOM 6940 O O . SER C 1 207 ? 25.132 3.587 49.690 1.00 22.66 207 SER C O 1
ATOM 6943 N N . ASN C 1 208 ? 26.830 4.497 50.849 1.00 22.12 208 ASN C N 1
ATOM 6944 C CA . ASN C 1 208 ? 26.140 5.765 51.082 1.00 22.67 208 ASN C CA 1
ATOM 6945 C C . ASN C 1 208 ? 27.190 6.844 51.352 1.00 22.72 208 ASN C C 1
ATOM 6946 O O . ASN C 1 208 ? 27.084 7.604 52.322 1.00 21.56 208 ASN C O 1
ATOM 6951 N N . PHE C 1 209 ? 28.192 6.920 50.480 1.00 22.14 209 PHE C N 1
ATOM 6952 C CA . PHE C 1 209 ? 29.294 7.861 50.682 1.00 23.19 209 PHE C CA 1
ATOM 6953 C C . PHE C 1 209 ? 29.875 8.476 49.414 1.00 23.51 209 PHE C C 1
ATOM 6954 O O . PHE C 1 209 ? 29.516 8.113 48.296 1.00 21.93 209 PHE C O 1
ATOM 6962 N N . GLY C 1 210 ? 30.816 9.391 49.631 1.00 25.36 210 GLY C N 1
ATOM 6963 C CA . GLY C 1 210 ? 31.525 10.038 48.547 1.00 27.77 210 GLY C CA 1
ATOM 6964 C C . GLY C 1 210 ? 30.872 11.161 47.769 1.00 29.97 210 GLY C C 1
ATOM 6965 O O . GLY C 1 210 ? 29.644 11.221 47.625 1.00 30.47 210 GLY C O 1
ATOM 6966 N N . ARG C 1 211 ? 31.722 12.061 47.275 1.00 29.87 211 ARG C N 1
ATOM 6967 C CA . ARG C 1 211 ? 31.294 13.186 46.455 1.00 30.37 211 ARG C CA 1
ATOM 6968 C C . ARG C 1 211 ? 31.312 12.647 45.034 1.00 29.22 211 ARG C C 1
ATOM 6969 O O . ARG C 1 211 ? 31.932 11.615 44.769 1.00 27.36 211 ARG C O 1
ATOM 6977 N N . ARG C 1 212 ? 30.641 13.345 44.125 1.00 28.00 212 ARG C N 1
ATOM 6978 C CA . ARG C 1 212 ? 30.607 12.927 42.730 1.00 28.64 212 ARG C CA 1
ATOM 6979 C C . ARG C 1 212 ? 32.024 12.689 42.195 1.00 28.55 212 ARG C C 1
ATOM 6980 O O . ARG C 1 212 ? 32.341 11.594 41.724 1.00 27.53 212 ARG C O 1
ATOM 6988 N N . GLU C 1 213 ? 32.876 13.708 42.292 1.00 26.38 213 GLU C N 1
ATOM 6989 C CA . GLU C 1 213 ? 34.240 13.613 41.785 1.00 28.25 213 GLU C CA 1
ATOM 6990 C C . GLU C 1 213 ? 35.175 12.596 42.429 1.00 27.43 213 GLU C C 1
ATOM 6991 O O . GLU C 1 213 ? 36.284 12.401 41.941 1.00 28.12 213 GLU C O 1
ATOM 6997 N N . ASP C 1 214 ? 34.742 11.946 43.504 1.00 26.22 214 ASP C N 1
ATOM 6998 C CA . ASP C 1 214 ? 35.589 10.961 44.177 1.00 26.10 214 ASP C CA 1
ATOM 6999 C C . ASP C 1 214 ? 35.624 9.611 43.466 1.00 25.58 214 ASP C C 1
ATOM 7000 O O . ASP C 1 214 ? 36.645 8.917 43.481 1.00 27.08 214 ASP C O 1
ATOM 7005 N N . LEU C 1 215 ? 34.500 9.240 42.861 1.00 25.10 215 LEU C N 1
ATOM 7006 C CA . LEU C 1 215 ? 34.364 7.952 42.194 1.00 25.32 215 LEU C CA 1
ATOM 7007 C C . LEU C 1 215 ? 35.546 7.499 41.338 1.00 26.17 215 LEU C C 1
ATOM 7008 O O . LEU C 1 215 ? 35.945 8.163 40.376 1.00 26.75 2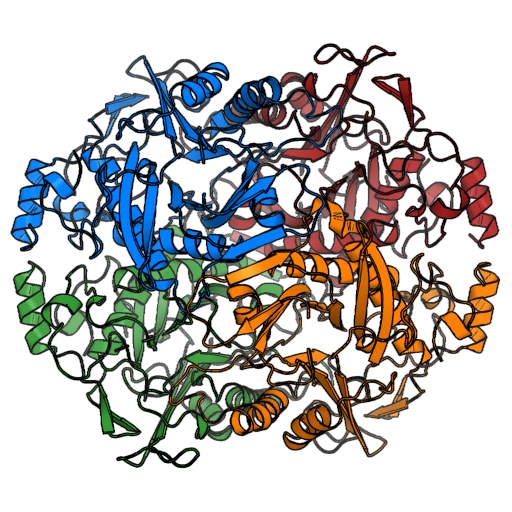15 LEU C O 1
ATOM 7013 N N . THR C 1 216 ? 36.089 6.345 41.714 1.00 25.84 216 THR C N 1
ATOM 7014 C CA . THR C 1 216 ? 37.215 5.726 41.032 1.00 25.63 216 THR C CA 1
ATOM 7015 C C . THR C 1 216 ? 36.842 4.277 40.734 1.00 25.49 216 THR C C 1
ATOM 7016 O O . THR C 1 216 ? 36.653 3.477 41.650 1.00 24.38 216 THR C O 1
ATOM 7020 N N . ILE C 1 217 ? 36.728 3.947 39.454 1.00 24.89 217 ILE C N 1
ATOM 7021 C CA . ILE C 1 217 ? 36.373 2.596 39.044 1.00 25.74 217 ILE C CA 1
ATOM 7022 C C . ILE C 1 217 ? 37.575 1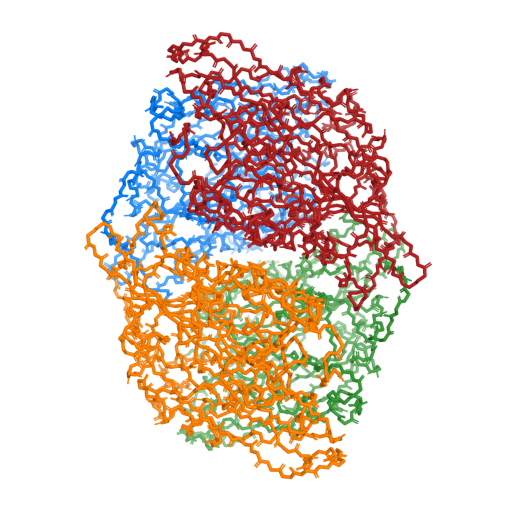.989 38.341 1.00 26.18 217 ILE C C 1
ATOM 7023 O O . ILE C 1 217 ? 37.978 2.449 37.273 1.00 26.50 217 ILE C O 1
ATOM 7028 N N . ALA C 1 218 ? 38.154 0.962 38.955 1.00 25.96 218 ALA C N 1
ATOM 7029 C CA . ALA C 1 218 ? 39.331 0.310 38.399 1.00 25.36 218 ALA C CA 1
ATOM 7030 C C . ALA C 1 218 ? 40.397 1.355 38.066 1.00 26.30 218 ALA C C 1
ATOM 7031 O O . ALA C 1 218 ? 41.011 1.311 37.001 1.00 24.21 218 ALA C O 1
ATOM 7033 N N . GLY C 1 219 ? 40.595 2.305 38.978 1.00 25.54 219 GLY C N 1
ATOM 7034 C CA . GLY C 1 219 ? 41.602 3.331 38.779 1.00 26.12 219 GLY C CA 1
ATOM 7035 C C . GLY C 1 219 ? 41.215 4.511 37.903 1.00 26.55 219 GLY C C 1
ATOM 7036 O O . GLY C 1 219 ? 41.906 5.530 37.903 1.00 27.38 219 GLY C O 1
ATOM 7037 N N . VAL C 1 220 ? 40.119 4.386 37.162 1.00 25.47 220 VAL C N 1
ATOM 7038 C CA . VAL C 1 220 ? 39.675 5.463 36.281 1.00 26.44 220 VAL C CA 1
ATOM 7039 C C . VAL C 1 220 ? 38.863 6.529 37.031 1.00 24.91 220 VAL C C 1
ATOM 7040 O O . VAL C 1 220 ? 37.954 6.204 37.788 1.00 24.37 220 VAL C O 1
ATOM 7044 N N . PRO C 1 221 ? 39.196 7.819 36.830 1.00 25.05 221 PRO C N 1
ATOM 7045 C CA . PRO C 1 221 ? 38.527 8.964 37.462 1.00 23.99 221 PRO C CA 1
ATOM 7046 C C . PRO C 1 221 ? 37.127 9.259 36.910 1.00 24.24 221 PRO C C 1
ATOM 7047 O O . PRO C 1 221 ? 36.823 10.379 36.482 1.00 25.48 221 PRO C O 1
ATOM 7051 N N . VAL C 1 222 ? 36.278 8.239 36.938 1.00 22.59 222 VAL C N 1
ATOM 7052 C CA . VAL C 1 222 ? 34.905 8.327 36.460 1.00 22.18 222 VAL C CA 1
ATOM 7053 C C . VAL C 1 222 ? 34.132 9.508 37.067 1.00 22.30 222 VAL C C 1
ATOM 7054 O O . VAL C 1 222 ? 33.368 10.173 36.376 1.00 21.56 222 VAL C O 1
ATOM 7058 N N . GLY C 1 223 ? 34.319 9.745 38.362 1.00 24.28 223 GLY C N 1
ATOM 7059 C CA . GLY C 1 223 ? 33.631 10.837 39.030 1.00 26.53 223 GLY C CA 1
ATOM 7060 C C . GLY C 1 223 ? 33.908 12.198 38.410 1.00 28.77 223 GLY C C 1
ATOM 7061 O O . GLY C 1 223 ? 33.007 13.029 38.296 1.00 29.02 223 GLY C O 1
ATOM 7062 N N . LEU C 1 224 ? 35.156 12.436 38.016 1.00 29.80 224 LEU C N 1
ATOM 7063 C CA . LEU C 1 224 ? 35.525 13.702 37.396 1.00 32.15 224 LEU C CA 1
ATOM 7064 C C . LEU C 1 224 ? 34.913 13.846 36.010 1.00 32.47 224 LEU C C 1
ATOM 7065 O O . LEU C 1 224 ? 34.469 14.930 35.630 1.00 33.36 224 LEU C O 1
ATOM 7070 N N . GLU C 1 225 ? 34.895 12.755 35.253 1.00 33.17 225 GLU C N 1
ATOM 7071 C CA . GLU C 1 225 ? 34.338 12.782 33.904 1.00 33.54 225 GLU C CA 1
ATOM 7072 C C . GLU C 1 225 ? 32.842 13.087 33.913 1.00 32.83 225 GLU C C 1
ATOM 7073 O O . GLU C 1 225 ? 32.347 13.787 33.035 1.00 33.96 225 GLU C O 1
ATOM 7079 N N . LEU C 1 226 ? 32.132 12.562 34.909 1.00 32.66 226 LEU C N 1
ATOM 7080 C CA . LEU C 1 226 ? 30.687 12.776 35.035 1.00 32.51 226 LEU C CA 1
ATOM 7081 C C . LEU C 1 226 ? 30.351 13.847 36.072 1.00 32.33 226 LEU C C 1
ATOM 7082 O O . LEU C 1 226 ? 29.262 13.838 36.646 1.00 30.31 226 LEU C O 1
ATOM 7087 N N . LYS C 1 227 ? 31.282 14.768 36.307 1.00 32.29 227 LYS C N 1
ATOM 7088 C CA . LYS C 1 227 ? 31.060 15.828 37.282 1.00 34.00 227 LYS C CA 1
ATOM 7089 C C . LYS C 1 227 ? 29.785 16.607 36.976 1.00 34.17 227 LYS C C 1
ATOM 7090 O O . LYS C 1 227 ? 29.130 17.116 37.884 1.00 34.42 227 LYS C O 1
ATOM 7096 N N . ASN C 1 228 ? 29.422 16.685 35.700 1.00 34.92 228 ASN C N 1
ATOM 7097 C CA . ASN C 1 228 ? 28.231 17.428 35.305 1.00 36.50 228 ASN C CA 1
ATOM 7098 C C . ASN C 1 228 ? 26.950 16.611 35.157 1.00 36.86 228 ASN C C 1
ATOM 7099 O O . ASN C 1 228 ? 25.891 17.170 34.874 1.00 36.65 228 ASN C O 1
ATOM 7104 N N . TRP C 1 229 ? 27.037 15.297 35.351 1.00 36.90 229 TRP C N 1
ATOM 7105 C CA . TRP C 1 229 ? 25.854 14.442 35.251 1.00 37.26 229 TRP C CA 1
ATOM 7106 C C . TRP C 1 229 ? 24.877 14.843 36.363 1.00 37.87 229 TRP C C 1
ATOM 7107 O O . TRP C 1 229 ? 25.284 15.086 37.496 1.00 38.27 229 TRP C O 1
ATOM 7118 N N . PRO C 1 230 ? 23.572 14.912 36.054 1.00 39.01 230 PRO C N 1
ATOM 7119 C CA . PRO C 1 230 ? 22.548 15.298 37.038 1.00 39.76 230 PRO C CA 1
ATOM 7120 C C . PRO C 1 230 ? 22.428 14.436 38.301 1.00 40.65 230 PRO C C 1
ATOM 7121 O O . PRO C 1 230 ? 23.078 13.396 38.430 1.00 40.25 230 PRO C O 1
ATOM 7125 N N . GLY C 1 231 ? 21.592 14.896 39.231 1.00 41.19 231 GLY C N 1
ATOM 7126 C CA . GLY C 1 231 ? 21.368 14.170 40.470 1.00 41.97 231 GLY C CA 1
ATOM 7127 C C . GLY C 1 231 ? 22.112 14.710 41.674 1.00 42.79 231 GLY C C 1
ATOM 7128 O O . GLY C 1 231 ? 21.953 14.208 42.787 1.00 43.30 231 GLY C O 1
ATOM 7129 N N . ARG C 1 232 ? 22.927 15.734 41.457 1.00 43.08 232 ARG C N 1
ATOM 7130 C CA . ARG C 1 232 ? 23.690 16.335 42.542 1.00 44.52 232 ARG C CA 1
ATOM 7131 C C . ARG C 1 232 ? 22.780 16.983 43.581 1.00 44.13 232 ARG C C 1
ATOM 7132 O O . ARG C 1 232 ? 22.360 18.132 43.422 1.00 44.07 232 ARG C O 1
ATOM 7140 N N . SER C 1 239 ? 28.611 7.526 54.322 1.00 16.69 239 SER C N 1
ATOM 7141 C CA . SER C 1 239 ? 28.815 6.360 55.173 1.00 18.74 239 SER C CA 1
ATOM 7142 C C . SER C 1 239 ? 28.729 5.050 54.389 1.00 17.94 239 SER C C 1
ATOM 7143 O O . SER C 1 239 ? 28.240 5.018 53.257 1.00 16.21 239 SER C O 1
ATOM 7146 N N . ILE C 1 240 ? 29.214 3.969 54.993 1.00 18.28 240 ILE C N 1
ATOM 7147 C CA . ILE C 1 240 ? 29.169 2.662 54.344 1.00 19.70 240 ILE C CA 1
ATOM 7148 C C . ILE C 1 240 ? 29.462 1.515 55.299 1.00 18.52 240 ILE C C 1
ATOM 7149 O O . ILE C 1 240 ? 30.378 1.584 56.107 1.00 19.25 240 ILE C O 1
ATOM 7154 N N . ILE C 1 241 ? 28.662 0.460 55.203 1.00 19.01 241 ILE C N 1
ATOM 7155 C CA . ILE C 1 241 ? 28.846 -0.715 56.047 1.00 18.60 241 ILE C CA 1
ATOM 7156 C C . ILE C 1 241 ? 29.351 -1.848 55.188 1.00 18.01 241 ILE C C 1
ATOM 7157 O O . ILE C 1 241 ? 28.757 -2.165 54.165 1.00 20.30 241 ILE C O 1
ATOM 7162 N N . MET C 1 242 ? 30.460 -2.443 55.598 1.00 17.79 242 MET C N 1
ATOM 7163 C CA . MET C 1 242 ? 31.046 -3.556 54.862 1.00 18.71 242 MET C CA 1
ATOM 7164 C C . MET C 1 242 ? 30.967 -4.829 55.702 1.00 19.15 242 MET C C 1
ATOM 7165 O O . MET C 1 242 ? 31.524 -4.898 56.798 1.00 19.82 242 MET C O 1
ATOM 7170 N N . ILE C 1 243 ? 30.256 -5.826 55.189 1.00 21.27 243 ILE C N 1
ATOM 7171 C CA . ILE C 1 243 ? 30.097 -7.099 55.889 1.00 20.49 243 ILE C CA 1
ATOM 7172 C C . ILE C 1 243 ? 30.970 -8.136 55.203 1.00 20.59 243 ILE C C 1
ATOM 7173 O O . ILE C 1 243 ? 30.791 -8.431 54.025 1.00 21.91 243 ILE C O 1
ATOM 7178 N N . ILE C 1 244 ? 31.916 -8.691 55.943 1.00 21.73 244 ILE C N 1
ATOM 7179 C CA . ILE C 1 244 ? 32.822 -9.680 55.384 1.00 22.38 244 ILE C CA 1
ATOM 7180 C C . ILE C 1 244 ? 32.545 -11.055 55.965 1.00 22.64 244 ILE C C 1
ATOM 7181 O O . ILE C 1 244 ? 32.352 -11.205 57.173 1.00 22.27 244 ILE C O 1
ATOM 7186 N N . ALA C 1 245 ? 32.524 -12.052 55.088 1.00 22.55 245 ALA C N 1
ATOM 7187 C CA . ALA C 1 245 ? 32.277 -13.432 55.476 1.00 21.73 245 ALA C CA 1
ATOM 7188 C C . ALA C 1 245 ? 33.311 -14.320 54.812 1.00 21.40 245 ALA C C 1
ATOM 7189 O O . ALA C 1 245 ? 33.709 -14.091 53.664 1.00 21.73 245 ALA C O 1
ATOM 7191 N N . THR C 1 246 ? 33.751 -15.335 55.536 1.00 22.22 246 THR C N 1
ATOM 7192 C CA . THR C 1 246 ? 34.733 -16.257 54.997 1.00 22.19 246 THR C CA 1
ATOM 7193 C C . THR C 1 246 ? 34.566 -17.611 55.670 1.00 22.12 246 THR C C 1
ATOM 7194 O O . THR C 1 246 ? 33.944 -17.710 56.726 1.00 22.86 246 THR C O 1
ATOM 7198 N N . ASP C 1 247 ? 35.108 -18.651 55.047 1.00 24.75 247 ASP C N 1
ATOM 7199 C CA . ASP C 1 247 ? 35.033 -19.993 55.608 1.00 26.05 247 ASP C CA 1
ATOM 7200 C C . ASP C 1 247 ? 36.432 -20.400 56.060 1.00 26.87 247 ASP C C 1
ATOM 7201 O O . ASP C 1 247 ? 36.659 -21.523 56.515 1.00 27.76 247 ASP C O 1
ATOM 7206 N N . ALA C 1 248 ? 37.372 -19.464 55.952 1.00 26.29 248 ALA C N 1
ATOM 7207 C CA . ALA C 1 248 ? 38.743 -19.731 56.374 1.00 26.87 248 ALA C CA 1
ATOM 7208 C C . ALA C 1 248 ? 38.782 -19.677 57.896 1.00 25.90 248 ALA C C 1
ATOM 7209 O O . ALA C 1 248 ? 38.216 -18.768 58.504 1.00 26.66 248 ALA C O 1
ATOM 7211 N N . PRO C 1 249 ? 39.441 -20.661 58.535 1.00 24.86 249 PRO C N 1
ATOM 7212 C CA . PRO C 1 249 ? 39.526 -20.687 59.999 1.00 23.78 249 PRO C CA 1
ATOM 7213 C C . PRO C 1 249 ? 40.362 -19.543 60.547 1.00 21.40 249 PRO C C 1
ATOM 7214 O O . PRO C 1 249 ? 41.543 -19.417 60.230 1.00 19.53 249 PRO C O 1
ATOM 7218 N N . LEU C 1 250 ? 39.739 -18.715 61.378 1.00 20.99 250 LEU C N 1
ATOM 7219 C CA . LEU C 1 250 ? 40.421 -17.560 61.958 1.00 18.44 250 LEU C CA 1
ATOM 7220 C C . LEU C 1 250 ? 39.926 -17.223 63.354 1.00 17.24 250 LEU C C 1
ATOM 7221 O O . LEU C 1 250 ? 38.744 -17.372 63.664 1.00 19.31 250 LEU C O 1
ATOM 7226 N N . THR C 1 251 ? 40.845 -16.768 64.196 1.00 16.02 251 THR C N 1
ATOM 7227 C CA . THR C 1 251 ? 40.502 -16.376 65.549 1.00 17.75 251 THR C CA 1
ATOM 7228 C C . THR C 1 251 ? 39.886 -14.965 65.501 1.00 18.20 251 THR C C 1
ATOM 7229 O O . THR C 1 251 ? 39.930 -14.301 64.469 1.00 16.20 251 THR C O 1
ATOM 7233 N N . GLY C 1 252 ? 39.307 -14.531 66.617 1.00 18.02 252 GLY C N 1
ATOM 7234 C CA . GLY C 1 252 ? 38.701 -13.214 66.685 1.00 17.99 252 GLY C CA 1
ATOM 7235 C C . GLY C 1 252 ? 39.693 -12.108 66.377 1.00 17.60 252 GLY C C 1
ATOM 7236 O O . GLY C 1 252 ? 39.342 -11.127 65.730 1.00 18.19 252 GLY C O 1
ATOM 7237 N N . ARG C 1 253 ? 40.931 -12.267 66.835 1.00 20.84 253 ARG C N 1
ATOM 7238 C CA . ARG C 1 253 ? 41.971 -11.273 66.588 1.00 20.98 253 ARG C CA 1
ATOM 7239 C C . ARG C 1 253 ? 42.224 -11.139 65.094 1.00 20.16 253 ARG C C 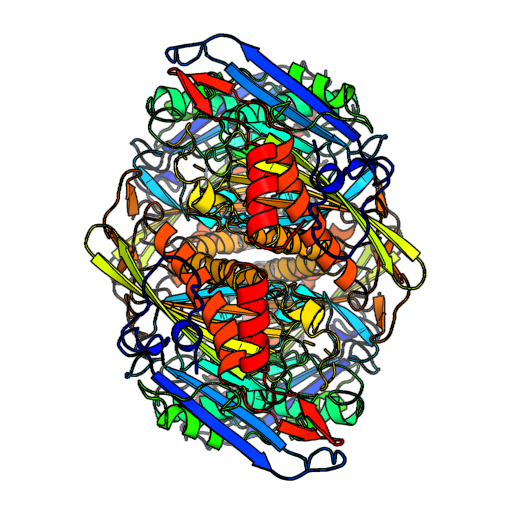1
ATOM 7240 O O . ARG C 1 253 ? 42.275 -10.027 64.565 1.00 19.45 253 ARG C O 1
ATOM 7248 N N . GLN C 1 254 ? 42.368 -12.276 64.417 1.00 18.55 254 GLN C N 1
ATOM 7249 C CA . GLN C 1 254 ? 42.627 -12.284 62.975 1.00 17.37 254 GLN C CA 1
ATOM 7250 C C . GLN C 1 254 ? 41.487 -11.671 62.166 1.00 15.73 254 GLN C C 1
ATOM 7251 O O . GLN C 1 254 ? 41.719 -11.065 61.124 1.00 17.23 254 GLN C O 1
ATOM 7257 N N . LEU C 1 255 ? 40.256 -11.836 62.639 1.00 15.65 255 LEU C N 1
ATOM 7258 C CA . LEU C 1 255 ? 39.113 -11.288 61.926 1.00 15.15 255 LEU C CA 1
ATOM 7259 C C . LEU C 1 255 ? 39.015 -9.765 62.114 1.00 14.67 255 LEU C C 1
ATOM 7260 O O . LEU C 1 255 ? 38.351 -9.084 61.346 1.00 13.56 255 LEU C O 1
ATOM 7265 N N . ASN C 1 256 ? 39.669 -9.237 63.141 1.00 16.57 256 ASN C N 1
ATOM 7266 C CA . ASN C 1 256 ? 39.684 -7.791 63.337 1.00 17.90 256 ASN C CA 1
ATOM 7267 C C . ASN C 1 256 ? 40.595 -7.280 62.228 1.00 18.32 256 ASN C C 1
ATOM 7268 O O . ASN C 1 256 ? 40.329 -6.247 61.618 1.00 20.77 256 ASN C O 1
ATOM 7273 N N . ARG C 1 257 ? 41.657 -8.039 61.952 1.00 18.84 257 ARG C N 1
ATOM 7274 C CA . ARG C 1 257 ? 42.623 -7.695 60.911 1.00 17.91 257 ARG C CA 1
ATOM 7275 C C . ARG C 1 257 ? 41.930 -7.734 59.554 1.00 18.80 257 ARG C C 1
ATOM 7276 O O . ARG C 1 257 ? 42.097 -6.833 58.725 1.00 18.41 257 ARG C O 1
ATOM 7284 N N . VAL C 1 258 ? 41.166 -8.798 59.322 1.00 17.09 258 VAL C N 1
ATOM 7285 C CA . VAL C 1 258 ? 40.438 -8.958 58.073 1.00 15.97 258 VAL C CA 1
ATOM 7286 C C . VAL C 1 258 ? 39.512 -7.765 57.835 1.00 16.01 258 VAL C C 1
ATOM 7287 O O . VAL C 1 258 ? 39.469 -7.206 56.744 1.00 18.25 258 VAL C O 1
ATOM 7291 N N . ALA C 1 259 ? 38.765 -7.387 58.860 1.00 14.24 259 ALA C N 1
ATOM 7292 C CA . ALA C 1 259 ? 37.835 -6.269 58.753 1.00 17.37 259 ALA C CA 1
ATOM 7293 C C . ALA C 1 259 ? 38.540 -4.972 58.329 1.00 16.53 259 ALA C C 1
ATOM 7294 O O . ALA C 1 259 ? 37.992 -4.189 57.555 1.00 17.81 259 ALA C O 1
ATOM 7296 N N . LYS C 1 260 ? 39.754 -4.750 58.823 1.00 17.23 260 LYS C N 1
ATOM 7297 C CA . LYS C 1 260 ? 40.510 -3.548 58.460 1.00 18.94 260 LYS C CA 1
ATOM 7298 C C . LYS C 1 260 ? 40.815 -3.514 56.960 1.00 20.58 260 LYS C C 1
ATOM 7299 O O . LYS C 1 260 ? 40.745 -2.458 56.320 1.00 20.12 260 LYS C O 1
ATOM 7305 N N . ARG C 1 261 ? 41.152 -4.674 56.403 1.00 19.26 261 ARG C N 1
ATOM 7306 C CA . ARG C 1 261 ? 41.497 -4.763 54.990 1.00 19.77 261 ARG C CA 1
ATOM 7307 C C . ARG C 1 261 ? 40.377 -4.319 54.051 1.00 19.79 261 ARG C C 1
ATOM 7308 O O . ARG C 1 261 ? 40.620 -3.986 52.888 1.00 19.23 261 ARG C O 1
ATOM 7316 N N . ALA C 1 262 ? 39.149 -4.298 54.551 1.00 21.51 262 ALA C N 1
ATOM 7317 C CA . ALA C 1 262 ? 38.029 -3.872 53.722 1.00 22.95 262 ALA C CA 1
ATOM 7318 C C . ALA C 1 262 ? 38.187 -2.393 53.372 1.00 24.09 262 ALA C C 1
ATOM 7319 O O . ALA C 1 262 ? 37.718 -1.944 52.329 1.00 24.70 262 ALA C O 1
ATOM 7321 N N . ILE C 1 263 ? 38.851 -1.638 54.248 1.00 23.32 263 ILE C N 1
ATOM 7322 C CA . ILE C 1 263 ? 39.057 -0.213 54.010 1.00 22.69 263 ILE C CA 1
ATOM 7323 C C . ILE C 1 263 ? 39.975 0.007 52.811 1.00 21.21 263 ILE C C 1
ATOM 7324 O O . ILE C 1 263 ? 39.941 1.060 52.175 1.00 21.94 263 ILE C O 1
ATOM 7329 N N . VAL C 1 264 ? 40.795 -0.992 52.502 1.00 19.59 264 VAL C N 1
ATOM 7330 C CA . VAL C 1 264 ? 41.683 -0.899 51.355 1.00 18.24 264 VAL C CA 1
ATOM 7331 C C . VAL C 1 264 ? 40.814 -0.821 50.099 1.00 19.91 264 VAL C C 1
ATOM 7332 O O . VAL C 1 264 ? 41.098 -0.040 49.189 1.00 22.28 264 VAL C O 1
ATOM 7336 N N . GLY C 1 265 ? 39.746 -1.618 50.061 1.00 19.56 265 GLY C N 1
ATOM 7337 C CA . GLY C 1 265 ? 38.853 -1.613 48.908 1.00 20.18 265 GLY C CA 1
ATOM 7338 C C . GLY C 1 265 ? 38.022 -0.341 48.811 1.00 19.75 265 GLY C C 1
ATOM 7339 O O . GLY C 1 265 ? 37.767 0.171 47.722 1.00 18.95 265 GLY C O 1
ATOM 7340 N N . LEU C 1 266 ? 37.585 0.158 49.959 1.00 18.88 266 LEU C N 1
ATOM 7341 C CA . LEU C 1 266 ? 36.797 1.387 50.026 1.00 19.77 266 LEU C CA 1
ATOM 7342 C C . LEU C 1 266 ? 37.577 2.548 49.411 1.00 19.40 266 LEU C C 1
ATOM 7343 O O . LEU C 1 266 ? 37.088 3.260 48.534 1.00 18.32 266 LEU C O 1
ATOM 7348 N N . ALA C 1 267 ? 38.801 2.717 49.890 1.00 20.60 267 ALA C N 1
ATOM 7349 C CA . ALA C 1 267 ? 39.694 3.769 49.434 1.00 20.59 267 ALA C CA 1
ATOM 7350 C C . ALA C 1 267 ? 39.933 3.726 47.932 1.00 21.38 267 ALA C C 1
ATOM 7351 O O . ALA C 1 267 ? 39.964 4.775 47.281 1.00 18.05 267 ALA C O 1
ATOM 7353 N N . ARG C 1 268 ? 40.104 2.521 47.382 1.00 19.22 268 ARG C N 1
ATOM 7354 C CA . ARG C 1 268 ? 40.365 2.388 45.955 1.00 20.52 268 ARG C CA 1
ATOM 7355 C C . ARG C 1 268 ? 39.202 2.824 45.069 1.00 21.50 268 ARG C C 1
ATOM 7356 O O . ARG C 1 268 ? 39.396 3.105 43.893 1.00 23.33 268 ARG C O 1
ATOM 7364 N N . THR C 1 269 ? 37.992 2.896 45.617 1.00 21.90 269 THR C N 1
ATOM 7365 C CA . THR C 1 269 ? 36.870 3.337 44.798 1.00 21.76 269 THR C CA 1
ATOM 7366 C C . THR C 1 269 ? 36.698 4.848 44.976 1.00 20.63 269 THR C C 1
ATOM 7367 O O . THR C 1 269 ? 35.890 5.470 44.296 1.00 20.60 269 THR C O 1
ATOM 7371 N N . GLY C 1 270 ? 37.478 5.428 45.885 1.00 20.84 270 GLY C N 1
ATOM 7372 C CA . GLY C 1 270 ? 37.391 6.856 46.138 1.00 19.68 270 GLY C CA 1
ATOM 7373 C C . GLY C 1 270 ? 36.718 7.188 47.458 1.00 21.98 270 GLY C C 1
ATOM 7374 O O . GLY C 1 270 ? 36.067 8.235 47.584 1.00 19.82 270 GLY C O 1
ATOM 7375 N N . GLY C 1 271 ? 36.864 6.292 48.436 1.00 21.08 271 GLY C N 1
ATOM 7376 C CA . GLY C 1 271 ? 36.286 6.510 49.749 1.00 21.96 271 GLY C CA 1
ATOM 7377 C C . GLY C 1 271 ? 37.317 7.194 50.624 1.00 23.70 271 GLY C C 1
ATOM 7378 O O . GLY C 1 271 ? 38.368 6.620 50.911 1.00 22.64 271 GLY C O 1
ATOM 7379 N N . TYR C 1 272 ? 37.012 8.419 51.055 1.00 23.17 272 TYR C N 1
ATOM 7380 C CA . TYR C 1 272 ? 37.927 9.204 51.872 1.00 22.41 272 TYR C CA 1
ATOM 7381 C C . TYR C 1 272 ? 37.578 9.316 53.344 1.00 21.68 272 TYR C C 1
ATOM 7382 O O . TYR C 1 272 ? 38.319 9.933 54.104 1.00 21.79 272 TYR C O 1
ATOM 7391 N N . ALA C 1 273 ? 36.457 8.722 53.742 1.00 20.38 273 ALA C N 1
ATOM 7392 C CA . ALA C 1 273 ? 36.024 8.752 55.137 1.00 20.98 273 ALA C CA 1
ATOM 7393 C C . ALA C 1 273 ? 35.908 10.178 55.662 1.00 21.35 273 ALA C C 1
ATOM 7394 O O . ALA C 1 273 ? 36.563 10.549 56.636 1.00 19.11 273 ALA C O 1
ATOM 7396 N N . TYR C 1 274 ? 35.077 10.980 55.006 1.00 22.82 274 TYR C N 1
ATOM 7397 C CA . TYR C 1 274 ? 34.877 12.354 55.438 1.00 22.52 274 TYR C CA 1
ATOM 7398 C C . TYR C 1 274 ? 34.328 12.320 56.854 1.00 21.87 274 TYR C C 1
ATOM 7399 O O . TYR C 1 274 ? 33.838 11.290 57.309 1.00 22.51 274 TYR C O 1
ATOM 7408 N N . ASN C 1 275 ? 34.406 13.450 57.545 1.00 20.25 275 ASN C N 1
ATOM 7409 C CA . ASN C 1 275 ? 33.952 13.535 58.925 1.00 20.15 275 ASN C CA 1
ATOM 7410 C C . ASN C 1 275 ? 32.600 12.920 59.233 1.00 19.66 275 ASN C C 1
ATOM 7411 O O . ASN C 1 275 ? 32.438 12.275 60.266 1.00 19.57 275 ASN C O 1
ATOM 7416 N N . GLY C 1 276 ? 31.627 13.149 58.358 1.00 18.26 276 GLY C N 1
ATOM 7417 C CA . GLY C 1 276 ? 30.295 12.632 58.600 1.00 20.39 276 GLY C CA 1
ATOM 7418 C C . GLY C 1 276 ? 29.997 11.282 57.978 1.00 20.61 276 GLY C C 1
ATOM 7419 O O . GLY C 1 276 ? 28.849 10.855 57.968 1.00 21.84 276 GLY C O 1
ATOM 7420 N N . SER C 1 277 ? 31.019 10.600 57.476 1.00 18.93 277 SER C N 1
ATOM 7421 C CA . SER C 1 277 ? 30.800 9.304 56.840 1.00 20.29 277 SER C CA 1
ATOM 7422 C C . SER C 1 277 ? 31.029 8.142 57.795 1.00 18.22 277 SER C C 1
ATOM 7423 O O . SER C 1 277 ? 32.152 7.884 58.211 1.00 19.91 277 SER C O 1
ATOM 7426 N N . GLY C 1 278 ? 29.956 7.445 58.138 1.00 19.32 278 GLY C N 1
ATOM 7427 C CA . GLY C 1 278 ? 30.069 6.313 59.040 1.00 20.42 278 GLY C CA 1
ATOM 7428 C C . GLY C 1 278 ? 30.567 5.086 58.302 1.00 19.34 278 GLY C C 1
ATOM 7429 O O . GLY C 1 278 ? 29.781 4.362 57.694 1.00 20.47 278 GLY C O 1
ATOM 7430 N N . ASP C 1 279 ? 31.874 4.851 58.356 1.00 18.89 279 ASP C N 1
ATOM 7431 C CA . ASP C 1 279 ? 32.470 3.717 57.667 1.00 19.47 279 ASP C CA 1
ATOM 7432 C C . ASP C 1 279 ? 32.846 2.618 58.650 1.00 17.75 279 ASP C C 1
ATOM 7433 O O . ASP C 1 279 ? 33.732 2.794 59.478 1.00 19.95 279 ASP C O 1
ATOM 7438 N N . ILE C 1 280 ? 32.176 1.479 58.549 1.00 17.67 280 ILE C N 1
ATOM 7439 C CA . ILE C 1 280 ? 32.450 0.366 59.448 1.00 17.09 280 ILE C CA 1
ATOM 7440 C C . ILE C 1 280 ? 32.484 -0.974 58.718 1.00 17.92 280 ILE C C 1
ATOM 7441 O O . ILE C 1 280 ? 31.714 -1.221 57.787 1.00 18.64 280 ILE C O 1
ATOM 7446 N N . ALA C 1 281 ? 33.381 -1.841 59.160 1.00 16.34 281 ALA C N 1
ATOM 7447 C CA . ALA C 1 281 ? 33.522 -3.156 58.571 1.00 16.97 281 ALA C CA 1
ATOM 7448 C C . ALA C 1 281 ? 33.403 -4.217 59.654 1.00 15.94 281 ALA C C 1
ATOM 7449 O O . ALA C 1 281 ? 33.954 -4.070 60.739 1.00 17.73 281 ALA C O 1
ATOM 7451 N N . VAL C 1 282 ? 32.665 -5.278 59.358 1.00 18.75 282 VAL C N 1
ATOM 7452 C CA . VAL C 1 282 ? 32.485 -6.387 60.291 1.00 19.66 282 VAL C CA 1
ATOM 7453 C C . VAL C 1 282 ? 32.827 -7.668 59.547 1.00 20.32 282 VAL C C 1
ATOM 7454 O O . VAL C 1 282 ? 32.345 -7.903 58.435 1.00 22.16 282 VAL C O 1
ATOM 7458 N N . ALA C 1 283 ? 33.660 -8.499 60.149 1.00 20.25 283 ALA C N 1
ATOM 7459 C CA . ALA C 1 283 ? 34.053 -9.729 59.491 1.00 20.96 283 ALA C CA 1
ATOM 7460 C C . ALA C 1 283 ? 33.810 -10.927 60.388 1.00 20.64 283 ALA C C 1
ATOM 7461 O O . ALA C 1 283 ? 34.045 -10.858 61.592 1.00 21.18 283 ALA C O 1
ATOM 7463 N N . PHE C 1 284 ? 33.331 -12.020 59.799 1.00 20.36 284 PHE C N 1
ATOM 7464 C CA . PHE C 1 284 ? 33.085 -13.238 60.562 1.00 20.52 284 PHE C CA 1
ATOM 7465 C C . PHE C 1 284 ? 33.459 -14.478 59.759 1.00 21.92 284 PHE C C 1
ATOM 7466 O O . PHE C 1 284 ? 33.480 -14.451 58.525 1.00 23.38 284 PHE C O 1
ATOM 7474 N N . SER C 1 285 ? 33.763 -15.559 60.467 1.00 22.85 285 SER C N 1
ATOM 7475 C CA . SER C 1 285 ? 34.138 -16.818 59.842 1.00 23.41 285 SER C CA 1
ATOM 7476 C C . SER C 1 285 ? 33.140 -17.913 60.194 1.00 23.84 285 SER C C 1
ATOM 7477 O O . SER C 1 285 ? 32.619 -17.955 61.301 1.00 24.17 285 SER C O 1
ATOM 7480 N N . THR C 1 286 ? 32.886 -18.800 59.241 1.00 24.82 286 THR C N 1
ATOM 7481 C CA . THR C 1 286 ? 31.968 -19.914 59.434 1.00 24.96 286 THR C CA 1
ATOM 7482 C C . THR C 1 286 ? 32.745 -21.171 59.864 1.00 26.05 286 THR C C 1
ATOM 7483 O O . THR C 1 286 ? 32.151 -22.200 60.176 1.00 26.11 286 THR C O 1
ATOM 7487 N N . ALA C 1 287 ? 34.070 -21.070 59.884 1.00 26.75 287 ALA C N 1
ATOM 7488 C CA . ALA C 1 287 ? 34.942 -22.193 60.229 1.00 27.49 287 ALA C CA 1
ATOM 7489 C C . ALA C 1 287 ? 34.747 -22.782 61.617 1.00 27.34 287 ALA C C 1
ATOM 7490 O O . ALA C 1 287 ? 34.627 -24.001 61.769 1.00 27.13 287 ALA C O 1
ATOM 7492 N N . ASN C 1 288 ? 34.731 -21.922 62.630 1.00 27.23 288 ASN C N 1
ATOM 7493 C CA . ASN C 1 288 ? 34.563 -22.377 64.003 1.00 27.33 288 ASN C CA 1
ATOM 7494 C C . ASN C 1 288 ? 33.196 -22.012 64.562 1.00 29.06 288 ASN C C 1
ATOM 7495 O O . ASN C 1 288 ? 32.789 -20.844 64.532 1.00 28.95 288 ASN C O 1
ATOM 7500 N N . ARG C 1 289 ? 32.488 -23.015 65.068 1.00 28.85 289 ARG C N 1
ATOM 7501 C CA . ARG C 1 289 ? 31.178 -22.788 65.652 1.00 30.00 289 ARG C CA 1
ATOM 7502 C C . ARG C 1 289 ? 31.344 -22.807 67.162 1.00 30.53 289 ARG C C 1
ATOM 7503 O O . ARG C 1 289 ? 31.793 -23.803 67.737 1.00 30.22 289 ARG C O 1
ATOM 7511 N N . ILE C 1 290 ? 30.994 -21.691 67.792 1.00 29.05 290 ILE C N 1
ATOM 7512 C CA . ILE C 1 290 ? 31.110 -21.546 69.234 1.00 28.40 290 ILE C CA 1
ATOM 7513 C C . ILE C 1 290 ? 29.766 -21.825 69.894 1.00 28.28 290 ILE C C 1
ATOM 7514 O O . ILE C 1 290 ? 28.815 -21.058 69.734 1.00 29.58 290 ILE C O 1
ATOM 7519 N N . LYS C 1 291 ? 29.691 -22.927 70.631 1.00 28.65 291 LYS C N 1
ATOM 7520 C CA . LYS C 1 291 ? 28.461 -23.309 71.318 1.00 29.69 291 LYS C CA 1
ATOM 7521 C C . LYS C 1 291 ? 28.261 -22.415 72.529 1.00 28.59 291 LYS C C 1
ATOM 7522 O O . LYS C 1 291 ? 29.181 -22.215 73.314 1.00 29.35 291 LYS C O 1
ATOM 7528 N N . HIS C 1 292 ? 27.055 -21.884 72.678 1.00 29.15 292 HIS C N 1
ATOM 7529 C CA . HIS C 1 292 ? 26.731 -21.009 73.800 1.00 29.66 292 HIS C CA 1
ATOM 7530 C C . HIS C 1 292 ? 26.916 -21.717 75.146 1.00 30.18 292 HIS C C 1
ATOM 7531 O O . HIS C 1 292 ? 27.441 -21.131 76.091 1.00 29.94 292 HIS C O 1
ATOM 7538 N N . TYR C 1 293 ? 26.509 -22.982 75.224 1.00 29.18 293 TYR C N 1
ATOM 7539 C CA . TYR C 1 293 ? 26.598 -23.736 76.474 1.00 30.25 293 TYR C CA 1
ATOM 7540 C C . TYR C 1 293 ? 27.868 -24.543 76.753 1.00 30.99 293 TYR C C 1
ATOM 7541 O O . TYR C 1 293 ? 27.919 -25.303 77.722 1.00 33.32 293 TYR C O 1
ATOM 7550 N N . GLU C 1 294 ? 28.894 -24.363 75.931 1.00 30.50 294 GLU C N 1
ATOM 7551 C CA . GLU C 1 294 ? 30.155 -25.090 76.084 1.00 31.46 294 GLU C CA 1
ATOM 7552 C C . GLU C 1 294 ? 30.888 -24.812 77.401 1.00 31.36 294 GLU C C 1
ATOM 7553 O O . GLU C 1 294 ? 31.033 -23.660 77.813 1.00 31.95 294 GLU C O 1
ATOM 7559 N N . LYS C 1 295 ? 31.354 -25.877 78.054 1.00 31.90 295 LYS C N 1
ATOM 7560 C CA . LYS C 1 295 ? 32.090 -25.762 79.315 1.00 32.69 295 LYS C CA 1
ATOM 7561 C C . LYS C 1 295 ? 33.454 -26.453 79.240 1.00 32.70 295 LYS C C 1
ATOM 7562 O O . LYS C 1 295 ? 34.323 -26.235 80.088 1.00 32.82 295 LYS C O 1
ATOM 7568 N N . GLU C 1 296 ? 33.642 -27.275 78.213 1.00 31.60 296 GLU C N 1
ATOM 7569 C CA . GLU C 1 296 ? 34.902 -27.984 78.025 1.00 30.33 296 GLU C CA 1
ATOM 7570 C C . GLU C 1 296 ? 35.859 -27.245 77.103 1.00 28.29 296 GLU C C 1
ATOM 7571 O O . GLU C 1 296 ? 35.438 -26.511 76.208 1.00 25.20 296 GLU C O 1
ATOM 7577 N N . VAL C 1 297 ? 37.151 -27.458 77.320 1.00 26.55 297 VAL C N 1
ATOM 7578 C CA . VAL C 1 297 ? 38.167 -26.847 76.480 1.00 26.96 297 VAL C CA 1
ATOM 7579 C C . VAL C 1 297 ? 37.841 -27.232 75.047 1.00 28.12 297 VAL C C 1
ATOM 7580 O O . VAL C 1 297 ? 37.424 -28.366 74.787 1.00 26.79 297 VAL C O 1
ATOM 7584 N N . ILE C 1 298 ? 38.026 -26.295 74.123 1.00 27.41 298 ILE C N 1
ATOM 7585 C CA . ILE C 1 298 ? 37.765 -26.567 72.719 1.00 27.51 298 ILE C CA 1
ATOM 7586 C C . ILE C 1 298 ? 39.036 -26.406 71.906 1.00 27.83 298 ILE C C 1
ATOM 7587 O O . ILE C 1 298 ? 40.075 -26.001 72.426 1.00 28.55 298 ILE C O 1
ATOM 7592 N N . GLU C 1 299 ? 38.943 -26.735 70.625 1.00 28.36 299 GLU C N 1
ATOM 7593 C CA . GLU C 1 299 ? 40.069 -26.626 69.718 1.00 29.21 299 GLU C CA 1
ATOM 7594 C C . GLU C 1 299 ? 39.666 -25.717 68.562 1.00 28.39 299 GLU C C 1
ATOM 7595 O O . GLU C 1 299 ? 38.918 -26.116 67.677 1.00 29.16 299 GLU C O 1
ATOM 7601 N N . ILE C 1 300 ? 40.157 -24.485 68.592 1.00 26.80 300 ILE C N 1
ATOM 7602 C CA . ILE C 1 300 ? 39.864 -23.507 67.556 1.00 23.29 300 ILE C CA 1
ATOM 7603 C C . ILE C 1 300 ? 40.832 -23.691 66.390 1.00 22.31 300 ILE C C 1
ATOM 7604 O O . ILE C 1 300 ? 42.048 -23.668 66.567 1.00 22.52 300 ILE C O 1
ATOM 7609 N N . LYS C 1 301 ? 40.289 -23.884 65.195 1.00 21.77 301 LYS C N 1
ATOM 7610 C CA . LYS C 1 301 ? 41.115 -24.049 64.007 1.00 22.56 301 LYS C CA 1
ATOM 7611 C C . LYS C 1 301 ? 41.495 -22.664 63.483 1.00 22.74 301 LYS C C 1
ATOM 7612 O O . LYS C 1 301 ? 40.653 -21.773 63.427 1.00 21.47 301 LYS C O 1
ATOM 7618 N N . ALA C 1 302 ? 42.760 -22.486 63.112 1.00 22.83 302 ALA C N 1
ATOM 7619 C CA . ALA C 1 302 ? 43.215 -21.202 62.598 1.00 24.50 302 ALA C CA 1
ATOM 7620 C C . ALA C 1 302 ? 44.448 -21.291 61.706 1.00 23.96 302 ALA C C 1
ATOM 7621 O O . ALA C 1 302 ? 45.361 -22.086 61.936 1.00 23.41 302 ALA C O 1
ATOM 7623 N N . LEU C 1 303 ? 44.458 -20.464 60.672 1.00 23.05 303 LEU C N 1
ATOM 7624 C CA . LEU C 1 303 ? 45.588 -20.404 59.766 1.00 23.58 303 LEU C CA 1
ATOM 7625 C C . LEU C 1 303 ? 46.662 -19.583 60.454 1.00 23.42 303 LEU C C 1
ATOM 7626 O O . LEU C 1 303 ? 46.352 -18.658 61.208 1.00 23.69 303 LEU C O 1
ATOM 7631 N N . PRO C 1 304 ? 47.937 -19.936 60.241 1.00 22.44 304 PRO C N 1
ATOM 7632 C CA . PRO C 1 304 ? 49.003 -19.157 60.876 1.00 21.27 304 PRO C CA 1
ATOM 7633 C C . PRO C 1 304 ? 48.974 -17.813 60.158 1.00 21.12 304 PRO C C 1
ATOM 7634 O O . PRO C 1 304 ? 48.688 -17.766 58.958 1.00 19.15 304 PRO C O 1
ATOM 7638 N N . ASP C 1 305 ? 49.272 -16.731 60.873 1.00 20.68 305 ASP C N 1
ATOM 7639 C CA . ASP C 1 305 ? 49.248 -15.396 60.275 1.00 21.25 305 ASP C CA 1
ATOM 7640 C C . ASP C 1 305 ? 50.161 -15.194 59.067 1.00 21.94 305 ASP C C 1
ATOM 7641 O O . ASP C 1 305 ? 49.907 -14.323 58.239 1.00 22.22 305 ASP C O 1
ATOM 7646 N N . SER C 1 306 ? 51.212 -15.998 58.946 1.00 23.29 306 SER C N 1
ATOM 7647 C CA . SER C 1 306 ? 52.141 -15.840 57.829 1.00 22.79 306 SER C CA 1
ATOM 7648 C C . SER C 1 306 ? 51.579 -16.299 56.478 1.00 22.95 306 SER C C 1
ATOM 7649 O O . SER C 1 306 ? 52.170 -16.028 55.432 1.00 23.25 306 SER C O 1
ATOM 7652 N N . VAL C 1 307 ? 50.434 -16.975 56.485 1.00 20.44 307 VAL C N 1
ATOM 7653 C CA . VAL C 1 307 ? 49.857 -17.443 55.230 1.00 20.48 307 VAL C CA 1
ATOM 7654 C C . VAL C 1 307 ? 48.517 -16.796 54.855 1.00 20.31 307 VAL C C 1
ATOM 7655 O O . VAL C 1 307 ? 47.965 -17.080 53.789 1.00 21.62 307 VAL C O 1
ATOM 7659 N N . ILE C 1 308 ? 47.989 -15.923 55.705 1.00 21.04 308 ILE C N 1
ATOM 7660 C CA . ILE C 1 308 ? 46.700 -15.308 55.393 1.00 21.16 308 ILE C CA 1
ATOM 7661 C C . ILE C 1 308 ? 46.718 -14.022 54.563 1.00 22.65 308 ILE C C 1
ATOM 7662 O O . ILE C 1 308 ? 45.660 -13.426 54.328 1.00 24.41 308 ILE C O 1
ATOM 7667 N N . SER C 1 309 ? 47.892 -13.590 54.103 1.00 21.95 309 SER C N 1
ATOM 7668 C CA . SER C 1 309 ? 47.945 -12.381 53.279 1.00 23.51 309 SER C CA 1
ATOM 7669 C C . SER C 1 309 ? 47.001 -12.478 52.070 1.00 23.80 309 SER C C 1
ATOM 7670 O O . SER C 1 309 ? 46.426 -11.471 51.638 1.00 24.39 309 SER C O 1
ATOM 7673 N N . PRO C 1 310 ? 46.820 -13.689 51.507 1.00 23.25 310 PRO C N 1
ATOM 7674 C CA . PRO C 1 310 ? 45.912 -13.775 50.359 1.00 22.36 310 PRO C CA 1
ATOM 7675 C C . PRO C 1 310 ? 44.488 -13.364 50.727 1.00 20.29 310 PRO C C 1
ATOM 7676 O O . PRO C 1 310 ? 43.790 -12.751 49.926 1.00 21.10 310 PRO C O 1
ATOM 7680 N N . LEU C 1 311 ? 44.064 -13.708 51.940 1.00 20.24 311 LEU C N 1
ATOM 7681 C CA . LEU C 1 311 ? 42.730 -13.360 52.416 1.00 20.14 311 LEU C CA 1
ATOM 7682 C C . LEU C 1 311 ? 42.628 -11.838 52.596 1.00 19.62 311 LEU C C 1
ATOM 7683 O O . LEU C 1 311 ? 41.590 -11.249 52.329 1.00 19.16 311 LEU C O 1
ATOM 7688 N N . PHE C 1 312 ? 43.708 -11.212 53.055 1.00 19.01 312 PHE C N 1
ATOM 7689 C CA . PHE C 1 312 ? 43.712 -9.761 53.238 1.00 19.67 312 PHE C CA 1
ATOM 7690 C C . PHE C 1 312 ? 43.437 -9.113 51.890 1.00 19.49 312 PHE C C 1
ATOM 7691 O O . PHE C 1 312 ? 42.615 -8.204 51.790 1.00 17.52 312 PHE C O 1
ATOM 7699 N N . LYS C 1 313 ? 44.113 -9.610 50.852 1.00 19.55 313 LYS C N 1
ATOM 7700 C CA . LYS C 1 313 ? 43.947 -9.086 49.503 1.00 20.66 313 LYS C CA 1
ATOM 7701 C C . LYS C 1 313 ? 42.560 -9.348 48.938 1.00 20.68 313 LYS C C 1
ATOM 7702 O O . LYS C 1 313 ? 41.910 -8.434 48.415 1.00 17.97 313 LYS C O 1
ATOM 7708 N N . ALA C 1 314 ? 42.111 -10.596 49.036 1.00 19.51 314 ALA C N 1
ATOM 7709 C CA . ALA C 1 314 ? 40.791 -10.969 48.544 1.00 20.52 314 ALA C CA 1
ATOM 7710 C C . ALA C 1 314 ? 39.704 -10.095 49.182 1.00 19.96 314 ALA C C 1
ATOM 7711 O O . ALA C 1 314 ? 38.696 -9.775 48.552 1.00 18.71 314 ALA C O 1
ATOM 7713 N N . THR C 1 315 ? 39.903 -9.716 50.439 1.00 21.05 315 THR C N 1
ATOM 7714 C CA . THR C 1 315 ? 38.919 -8.884 51.127 1.00 20.38 315 THR C CA 1
ATOM 7715 C C . THR C 1 315 ? 38.815 -7.522 50.445 1.00 19.44 315 THR C C 1
ATOM 7716 O O . THR C 1 315 ? 37.719 -7.038 50.171 1.00 19.33 315 THR C O 1
ATOM 7720 N N . ALA C 1 316 ? 39.963 -6.913 50.172 1.00 19.62 316 ALA C N 1
ATOM 7721 C CA . ALA C 1 316 ? 40.009 -5.607 49.518 1.00 20.57 316 ALA C CA 1
ATOM 7722 C C . ALA C 1 316 ? 39.344 -5.671 48.151 1.00 20.12 316 ALA C C 1
ATOM 7723 O O . ALA C 1 316 ? 38.601 -4.770 47.767 1.00 19.35 316 ALA C O 1
ATOM 7725 N N . GLU C 1 317 ? 39.622 -6.743 47.418 1.00 21.04 317 GLU C N 1
ATOM 7726 C CA . GLU C 1 317 ? 39.065 -6.936 46.084 1.00 22.67 317 GLU C CA 1
ATOM 7727 C C . GLU C 1 317 ? 37.541 -7.036 46.105 1.00 22.96 317 GLU C C 1
ATOM 7728 O O . GLU C 1 317 ? 36.857 -6.320 45.376 1.00 23.73 317 GLU C O 1
ATOM 7734 N N . ALA C 1 318 ? 37.011 -7.919 46.944 1.00 23.34 318 ALA C N 1
ATOM 7735 C CA . ALA C 1 318 ? 35.567 -8.100 47.046 1.00 22.34 318 ALA C CA 1
ATOM 7736 C C . ALA C 1 318 ? 34.880 -6.812 47.478 1.00 22.50 318 ALA C C 1
ATOM 7737 O O . ALA C 1 318 ? 33.824 -6.458 46.959 1.00 23.80 318 ALA C O 1
ATOM 7739 N N . VAL C 1 319 ? 35.468 -6.108 48.434 1.00 22.85 319 VAL C N 1
ATOM 7740 C CA . VAL C 1 319 ? 34.863 -4.865 48.890 1.00 22.92 319 VAL C CA 1
ATOM 7741 C C . VAL C 1 319 ? 34.836 -3.827 47.780 1.00 21.14 319 VAL C C 1
ATOM 7742 O O . VAL C 1 319 ? 33.811 -3.186 47.567 1.00 22.10 319 VAL C O 1
ATOM 7746 N N . GLU C 1 320 ? 35.952 -3.678 47.066 1.00 22.75 320 GLU C N 1
ATOM 7747 C CA . GLU C 1 320 ? 36.050 -2.708 45.972 1.00 22.87 320 GLU C CA 1
ATOM 7748 C C . GLU C 1 320 ? 35.032 -2.987 44.867 1.00 23.18 320 GLU C C 1
ATOM 7749 O O . GLU C 1 320 ? 34.354 -2.071 44.389 1.00 20.13 320 GLU C O 1
ATOM 7755 N N . GLU C 1 321 ? 34.929 -4.251 44.455 1.00 22.02 321 GLU C N 1
ATOM 7756 C CA . GLU C 1 321 ? 33.980 -4.606 43.406 1.00 22.57 321 GLU C CA 1
ATOM 7757 C C . GLU C 1 321 ? 32.551 -4.502 43.928 1.00 21.18 321 GLU C C 1
ATOM 7758 O O . GLU C 1 321 ? 31.650 -4.070 43.206 1.00 22.06 321 GLU C O 1
ATOM 7764 N N . ALA C 1 322 ? 32.338 -4.898 45.181 1.00 19.72 322 ALA C N 1
ATOM 7765 C CA . ALA C 1 322 ? 31.001 -4.838 45.760 1.00 18.46 322 ALA C CA 1
ATOM 7766 C C . ALA C 1 322 ? 30.480 -3.403 45.738 1.00 19.46 322 ALA C C 1
ATOM 7767 O O . ALA C 1 322 ? 29.320 -3.166 45.402 1.00 19.66 322 ALA C O 1
ATOM 7769 N N . ILE C 1 323 ? 31.335 -2.446 46.096 1.00 19.17 323 ILE C N 1
ATOM 7770 C CA . ILE C 1 323 ? 30.934 -1.039 46.092 1.00 19.40 323 ILE C CA 1
ATOM 7771 C C . ILE C 1 323 ? 30.522 -0.620 44.694 1.00 20.71 323 ILE C C 1
ATOM 7772 O O . ILE C 1 323 ? 29.485 0.015 44.511 1.00 22.07 323 ILE C O 1
ATOM 7777 N N . ILE C 1 324 ? 31.343 -0.973 43.706 1.00 20.91 324 ILE C N 1
ATOM 7778 C CA . ILE C 1 324 ? 31.051 -0.625 42.325 1.00 21.27 324 ILE C CA 1
ATOM 7779 C C . ILE C 1 324 ? 29.758 -1.316 41.884 1.00 22.58 324 ILE C C 1
ATOM 7780 O O . ILE C 1 324 ? 28.911 -0.695 41.243 1.00 23.90 324 ILE C O 1
ATOM 7785 N N . ASN C 1 325 ? 29.594 -2.586 42.247 1.00 21.40 325 ASN C N 1
ATOM 7786 C CA . ASN C 1 325 ? 28.385 -3.318 41.889 1.00 21.66 325 ASN C CA 1
ATOM 7787 C C . ASN C 1 325 ? 27.125 -2.610 42.388 1.00 22.47 325 ASN C C 1
ATOM 7788 O O . ASN C 1 325 ? 26.127 -2.538 41.668 1.00 21.84 325 ASN C O 1
ATOM 7793 N N . SER C 1 326 ? 27.169 -2.086 43.611 1.00 22.76 326 SER C N 1
ATOM 7794 C CA . SER C 1 326 ? 26.010 -1.391 44.173 1.00 24.60 326 SER C CA 1
ATOM 7795 C C . SER C 1 326 ? 25.581 -0.232 43.264 1.00 25.18 326 SER C C 1
ATOM 7796 O O . SER C 1 326 ? 24.392 0.089 43.171 1.00 26.33 326 SER C O 1
ATOM 7799 N N . LEU C 1 327 ? 26.549 0.379 42.585 1.00 24.77 327 LEU C N 1
ATOM 7800 C CA . LEU C 1 327 ? 26.266 1.482 41.672 1.00 25.42 327 LEU C CA 1
ATOM 7801 C C . LEU C 1 327 ? 25.728 0.924 40.356 1.00 24.80 327 LEU C C 1
ATOM 7802 O O . LEU C 1 327 ? 24.735 1.410 39.814 1.00 23.50 327 LEU C O 1
ATOM 7807 N N . LEU C 1 328 ? 26.388 -0.116 39.859 1.00 24.98 328 LEU C N 1
ATOM 7808 C CA . LEU C 1 328 ? 26.010 -0.747 38.600 1.00 24.45 328 LEU C CA 1
ATOM 7809 C C . LEU C 1 328 ? 24.654 -1.434 38.651 1.00 24.51 328 LEU C C 1
ATOM 7810 O O . LEU C 1 328 ? 23.986 -1.574 37.623 1.00 23.00 328 LEU C O 1
ATOM 7815 N N . GLU C 1 329 ? 24.259 -1.860 39.847 1.00 23.54 329 GLU C N 1
ATOM 7816 C CA . GLU C 1 329 ? 22.992 -2.558 40.056 1.00 26.11 329 GLU C CA 1
ATOM 7817 C C . GLU C 1 329 ? 21.852 -1.630 40.472 1.00 26.66 329 GLU C C 1
ATOM 7818 O O . GLU C 1 329 ? 20.694 -2.044 40.523 1.00 25.83 329 GLU C O 1
ATOM 7824 N N . ALA C 1 330 ? 22.178 -0.381 40.778 1.00 27.60 330 ALA C N 1
ATOM 7825 C CA . ALA C 1 330 ? 21.163 0.573 41.212 1.00 29.54 330 ALA C CA 1
ATOM 7826 C C . ALA C 1 330 ? 20.382 1.172 40.052 1.00 31.05 330 ALA C C 1
ATOM 7827 O O . ALA C 1 330 ? 20.853 1.209 38.914 1.00 32.20 330 ALA C O 1
ATOM 7829 N N . ARG C 1 331 ? 19.174 1.634 40.348 1.00 31.59 331 ARG C N 1
ATOM 7830 C CA . ARG C 1 331 ? 18.345 2.253 39.333 1.00 31.27 331 ARG C CA 1
ATOM 7831 C C . ARG C 1 331 ? 17.994 3.665 39.782 1.00 31.34 331 ARG C C 1
ATOM 7832 O O . ARG C 1 331 ? 17.946 3.952 40.980 1.00 30.23 331 ARG C O 1
ATOM 7840 N N . THR C 1 332 ? 17.776 4.550 38.816 1.00 30.91 332 THR C N 1
ATOM 7841 C CA . THR C 1 332 ? 17.447 5.932 39.123 1.00 31.21 332 THR C CA 1
ATOM 7842 C C . THR C 1 332 ? 16.204 5.969 40.000 1.00 32.32 332 THR C C 1
ATOM 7843 O O . THR C 1 332 ? 15.290 5.163 39.835 1.00 31.92 332 THR C O 1
ATOM 7847 N N . MET C 1 333 ? 16.174 6.906 40.937 1.00 32.36 333 MET C N 1
ATOM 7848 C CA . MET C 1 333 ? 15.045 7.013 41.840 1.00 32.40 333 MET C CA 1
ATOM 7849 C C . MET C 1 333 ? 14.894 8.419 42.404 1.00 32.74 333 MET C C 1
ATOM 7850 O O . MET C 1 333 ? 15.883 9.108 42.657 1.00 32.63 333 MET C O 1
ATOM 7855 N N . ASP C 1 334 ? 13.646 8.834 42.594 1.00 33.72 334 ASP C N 1
ATOM 7856 C CA . ASP C 1 334 ? 13.348 10.146 43.153 1.00 34.89 334 ASP C CA 1
ATOM 7857 C C . ASP C 1 334 ? 12.849 9.912 44.571 1.00 33.60 334 ASP C C 1
ATOM 7858 O O . ASP C 1 334 ? 12.530 8.777 44.933 1.00 32.73 334 ASP C O 1
ATOM 7863 N N . GLY C 1 335 ? 12.792 10.974 45.371 1.00 32.62 335 GLY C N 1
ATOM 7864 C CA . GLY C 1 335 ? 12.337 10.837 46.745 1.00 30.53 335 GLY C CA 1
ATOM 7865 C C . GLY C 1 335 ? 11.849 12.133 47.370 1.00 30.67 335 GLY C C 1
ATOM 7866 O O . GLY C 1 335 ? 11.400 13.031 46.664 1.00 30.75 335 GLY C O 1
ATOM 7867 N N . ARG C 1 336 ? 11.955 12.233 48.694 1.00 29.56 336 ARG C N 1
ATOM 7868 C CA . ARG C 1 336 ? 11.496 13.413 49.426 1.00 29.52 336 ARG C CA 1
ATOM 7869 C C . ARG C 1 336 ? 11.971 14.743 48.853 1.00 30.22 336 ARG C C 1
ATOM 7870 O O . ARG C 1 336 ? 13.139 14.903 48.507 1.00 30.20 336 ARG C O 1
ATOM 7878 N N . ASP C 1 337 ? 11.041 15.692 48.761 1.00 30.44 337 ASP C N 1
ATOM 7879 C CA . ASP C 1 337 ? 11.310 17.022 48.221 1.00 30.28 337 ASP C CA 1
ATOM 7880 C C . ASP C 1 337 ? 11.713 16.957 46.757 1.00 30.55 337 ASP C C 1
ATOM 7881 O O . ASP C 1 337 ? 12.361 17.866 46.231 1.00 29.44 337 ASP C O 1
ATOM 7886 N N . ASN C 1 338 ? 11.316 15.869 46.106 1.00 29.77 338 ASN C N 1
ATOM 7887 C CA . ASN C 1 338 ? 11.614 15.660 44.699 1.00 31.65 338 ASN C CA 1
ATOM 7888 C C . ASN C 1 338 ? 13.100 15.457 44.433 1.00 30.20 338 ASN C C 1
ATOM 7889 O O . ASN C 1 338 ? 13.573 15.664 43.321 1.00 28.52 338 ASN C O 1
ATOM 7894 N N . HIS C 1 339 ? 13.838 15.058 45.459 1.00 30.80 339 HIS C N 1
ATOM 7895 C CA . HIS C 1 339 ? 15.256 14.800 45.274 1.00 30.59 339 HIS C CA 1
ATOM 7896 C C . HIS C 1 339 ? 15.352 13.589 44.362 1.00 29.63 339 HIS C C 1
ATOM 7897 O O . HIS C 1 339 ? 14.431 12.772 44.308 1.00 29.11 339 HIS C O 1
ATOM 7904 N N . VAL C 1 340 ? 16.455 13.487 43.630 1.00 30.10 340 VAL C N 1
ATOM 7905 C CA . VAL C 1 340 ? 16.650 12.366 42.727 1.00 30.15 340 VAL C CA 1
ATOM 7906 C C . VAL C 1 340 ? 18.105 11.944 42.646 1.00 29.47 340 VAL C C 1
ATOM 7907 O O . VAL C 1 340 ? 19.013 12.765 42.738 1.00 27.81 340 VAL C O 1
ATOM 7911 N N . ARG C 1 341 ? 18.312 10.644 42.490 1.00 28.14 341 ARG C N 1
ATOM 7912 C CA . ARG C 1 341 ? 19.648 10.095 42.348 1.00 27.84 341 ARG C CA 1
ATOM 7913 C C . ARG C 1 341 ? 19.618 9.213 41.122 1.00 27.07 341 ARG C C 1
ATOM 7914 O O . ARG C 1 341 ? 18.879 8.226 41.068 1.00 26.51 341 ARG C O 1
ATOM 7922 N N . TYR C 1 342 ? 20.413 9.589 40.131 1.00 26.70 342 TYR C N 1
ATOM 7923 C CA . TYR C 1 342 ? 20.495 8.846 38.889 1.00 27.65 342 TYR C CA 1
ATOM 7924 C C . TYR C 1 342 ? 21.403 7.634 39.033 1.00 27.83 342 TYR C C 1
ATOM 7925 O O . TYR C 1 342 ? 22.368 7.649 39.804 1.00 27.57 342 TYR C O 1
ATOM 7934 N N . ALA C 1 343 ? 21.090 6.581 38.291 1.00 27.31 343 ALA C N 1
ATOM 7935 C CA . ALA C 1 343 ? 21.917 5.388 38.318 1.00 27.29 343 ALA C CA 1
ATOM 7936 C C . ALA C 1 343 ? 23.113 5.714 37.432 1.00 27.55 343 ALA C C 1
ATOM 7937 O O . ALA C 1 343 ? 22.974 6.392 36.411 1.00 27.97 343 ALA C O 1
ATOM 7939 N N . LEU C 1 344 ? 24.290 5.253 37.831 1.00 27.35 344 LEU C N 1
ATOM 7940 C CA . LEU C 1 344 ? 25.499 5.499 37.062 1.00 28.05 344 LEU C CA 1
ATOM 7941 C C . LEU C 1 344 ? 25.274 5.067 35.608 1.00 27.76 344 LEU C C 1
ATOM 7942 O O . LEU C 1 344 ? 25.037 3.890 35.336 1.00 29.53 344 LEU C O 1
ATOM 7947 N N . PRO C 1 345 ? 25.327 6.017 34.657 1.00 27.16 345 PRO C N 1
ATOM 7948 C CA . PRO C 1 345 ? 25.123 5.672 33.241 1.00 26.72 345 PRO C CA 1
ATOM 7949 C C . PRO C 1 345 ? 26.168 4.675 32.748 1.00 26.71 345 PRO C C 1
ATOM 7950 O O . PRO C 1 345 ? 27.316 5.036 32.472 1.00 26.88 345 PRO C O 1
ATOM 7954 N N . LYS C 1 346 ? 25.761 3.414 32.644 1.00 26.85 346 LYS C N 1
ATOM 7955 C CA . LYS C 1 346 ? 26.663 2.354 32.217 1.00 27.22 346 LYS C CA 1
ATOM 7956 C C . LYS C 1 346 ? 27.205 2.526 30.800 1.00 28.09 346 LYS C C 1
ATOM 7957 O O . LYS C 1 346 ? 28.345 2.161 30.523 1.00 28.52 346 LYS C O 1
ATOM 7963 N N . GLU C 1 347 ? 26.396 3.087 29.909 1.00 29.64 347 GLU C N 1
ATOM 7964 C CA . GLU C 1 347 ? 26.829 3.328 28.538 1.00 31.36 347 GLU C CA 1
ATOM 7965 C C . GLU C 1 347 ? 27.997 4.315 28.557 1.00 31.72 347 GLU C C 1
ATOM 7966 O O . GLU C 1 347 ? 29.065 4.040 28.006 1.00 31.03 347 GLU C O 1
ATOM 7972 N N . GLU C 1 348 ? 27.792 5.463 29.198 1.00 32.02 348 GLU C N 1
ATOM 7973 C CA . GLU C 1 348 ? 28.837 6.478 29.276 1.00 33.62 348 GLU C CA 1
ATOM 7974 C C . GLU C 1 348 ? 30.059 5.943 30.012 1.00 32.24 348 GLU C C 1
ATOM 7975 O O . GLU C 1 348 ? 31.191 6.334 29.727 1.00 29.86 348 GLU C O 1
ATOM 7981 N N . LEU C 1 349 ? 29.826 5.042 30.961 1.00 32.13 349 LEU C N 1
ATOM 7982 C CA . LEU C 1 349 ? 30.923 4.458 31.719 1.00 31.71 349 LEU C CA 1
ATOM 7983 C C . LEU C 1 349 ? 31.873 3.733 30.771 1.00 31.37 349 LEU C C 1
ATOM 7984 O O . LEU C 1 349 ? 33.088 3.929 30.818 1.00 31.03 349 LEU C O 1
ATOM 7989 N N . LEU C 1 350 ? 31.312 2.899 29.903 1.00 30.71 350 LEU C N 1
ATOM 7990 C CA . LEU C 1 350 ? 32.126 2.148 28.960 1.00 31.82 350 LEU C CA 1
ATOM 7991 C C . LEU C 1 350 ? 33.003 3.040 28.078 1.00 31.96 350 LEU C C 1
ATOM 7992 O O . LEU C 1 350 ? 34.173 2.729 27.852 1.00 31.06 350 LEU C O 1
ATOM 7997 N N . ARG C 1 351 ? 32.450 4.147 27.588 1.00 31.48 351 ARG C N 1
ATOM 7998 C CA . ARG C 1 351 ? 33.225 5.044 26.739 1.00 32.85 351 ARG C CA 1
ATOM 7999 C C . ARG C 1 351 ? 34.388 5.638 27.521 1.00 32.51 351 ARG C C 1
ATOM 8000 O O . ARG C 1 351 ? 35.484 5.813 26.987 1.00 32.48 351 ARG C O 1
ATOM 8008 N N . ILE C 1 352 ? 34.137 5.946 28.788 1.00 32.05 352 ILE C N 1
ATOM 8009 C CA . ILE C 1 352 ? 35.148 6.526 29.664 1.00 33.03 352 ILE C CA 1
ATOM 8010 C C . ILE C 1 352 ? 36.232 5.518 30.007 1.00 32.41 352 ILE C C 1
ATOM 8011 O O . ILE C 1 352 ? 37.416 5.846 29.979 1.00 31.64 352 ILE C O 1
ATOM 8016 N N . MET C 1 353 ? 35.821 4.297 30.338 1.00 32.38 353 MET C N 1
ATOM 8017 C CA . MET C 1 353 ? 36.767 3.237 30.668 1.00 33.79 353 MET C CA 1
ATOM 8018 C C . MET C 1 353 ? 37.702 3.023 29.487 1.00 35.83 353 MET C C 1
ATOM 8019 O O . MET C 1 353 ? 38.927 3.046 29.624 1.00 36.16 353 MET C O 1
ATOM 8024 N N . ARG C 1 354 ? 37.104 2.816 28.320 1.00 38.46 354 ARG C N 1
ATOM 8025 C CA . ARG C 1 354 ? 37.855 2.586 27.094 1.00 41.56 354 ARG C CA 1
ATOM 8026 C C . ARG C 1 354 ? 38.749 3.777 26.782 1.00 42.53 354 ARG C C 1
ATOM 8027 O O . ARG C 1 354 ? 39.844 3.619 26.246 1.00 43.16 354 ARG C O 1
ATOM 8035 N N . ARG C 1 355 ? 38.280 4.969 27.133 1.00 43.16 355 ARG C N 1
ATOM 8036 C CA . ARG C 1 355 ? 39.034 6.186 26.882 1.00 43.06 355 ARG C CA 1
ATOM 8037 C C . ARG C 1 355 ? 40.298 6.235 27.734 1.00 44.05 355 ARG C C 1
ATOM 8038 O O . ARG C 1 355 ? 41.281 6.879 27.364 1.00 44.04 355 ARG C O 1
ATOM 8046 N N . TYR C 1 356 ? 40.278 5.550 28.874 1.00 44.44 356 TYR C N 1
ATOM 8047 C CA . TYR C 1 356 ? 41.439 5.528 29.753 1.00 44.54 356 TYR C CA 1
ATOM 8048 C C . TYR C 1 356 ? 42.261 4.248 29.636 1.00 45.29 356 TYR C C 1
ATOM 8049 O O . TYR C 1 356 ? 42.976 3.869 30.564 1.00 45.68 356 TYR C O 1
ATOM 8058 N N . GLY C 1 357 ? 42.156 3.590 28.487 1.00 46.39 357 GLY C N 1
ATOM 8059 C CA . GLY C 1 357 ? 42.909 2.371 28.253 1.00 48.01 357 GLY C CA 1
ATOM 8060 C C . GLY C 1 357 ? 42.363 1.130 28.927 1.00 49.15 357 GLY C C 1
ATOM 8061 O O . GLY C 1 357 ? 42.922 0.045 28.770 1.00 49.00 357 GLY C O 1
ATOM 8062 N N . ARG C 1 358 ? 41.270 1.281 29.671 1.00 50.56 358 ARG C N 1
ATOM 8063 C CA . ARG C 1 358 ? 40.663 0.158 30.376 1.00 51.97 358 ARG C CA 1
ATOM 8064 C C . ARG C 1 358 ? 39.740 -0.682 29.496 1.00 53.78 358 ARG C C 1
ATOM 8065 O O . ARG C 1 358 ? 39.524 -0.371 28.322 1.00 54.39 358 ARG C O 1
ATOM 8073 N N . LEU C 1 359 ? 39.199 -1.745 30.087 1.00 54.89 359 LEU C N 1
ATOM 8074 C CA . LEU C 1 359 ? 38.299 -2.672 29.406 1.00 55.80 359 LEU C CA 1
ATOM 8075 C C . LEU C 1 359 ? 39.082 -3.583 28.471 1.00 57.02 359 LEU C C 1
ATOM 8076 O O . LEU C 1 359 ? 39.223 -4.782 28.802 1.00 57.13 359 LEU C O 1
ATOM 8081 N N . MET D 1 1 ? 59.504 -11.995 104.877 1.00 50.22 1 MET D N 1
ATOM 8082 C CA . MET D 1 1 ? 58.825 -13.097 104.142 1.00 49.59 1 MET D CA 1
ATOM 8083 C C . MET D 1 1 ? 57.708 -12.550 103.259 1.00 47.38 1 MET D C 1
ATOM 8084 O O . MET D 1 1 ? 57.545 -11.339 103.125 1.00 47.21 1 MET D O 1
ATOM 8089 N N . LYS D 1 2 ? 56.943 -13.453 102.656 1.00 44.98 2 LYS D N 1
ATOM 8090 C CA . LYS D 1 2 ? 55.841 -13.061 101.788 1.00 43.68 2 LYS D CA 1
ATOM 8091 C C . LYS D 1 2 ? 54.604 -12.889 102.661 1.00 43.37 2 LYS D C 1
ATOM 8092 O O . LYS D 1 2 ? 54.633 -13.199 103.854 1.00 42.58 2 LYS D O 1
ATOM 8098 N N . ALA D 1 3 ? 53.520 -12.407 102.062 1.00 42.38 3 ALA D N 1
ATOM 8099 C CA . ALA D 1 3 ? 52.276 -12.179 102.791 1.00 42.15 3 ALA D CA 1
ATOM 8100 C C . ALA D 1 3 ? 51.651 -13.461 103.327 1.00 42.58 3 ALA D C 1
ATOM 8101 O O . ALA D 1 3 ? 51.455 -13.601 104.532 1.00 42.59 3 ALA D O 1
ATOM 8103 N N . GLN D 1 4 ? 51.338 -14.388 102.425 1.00 43.66 4 GLN D N 1
ATOM 8104 C CA . GLN D 1 4 ? 50.710 -15.655 102.789 1.00 44.95 4 GLN D CA 1
ATOM 8105 C C . GLN D 1 4 ? 51.301 -16.249 104.067 1.00 44.41 4 GLN D C 1
ATOM 8106 O O . GLN D 1 4 ? 50.568 -16.635 104.976 1.00 45.09 4 GLN D O 1
ATOM 8112 N N . GLU D 1 5 ? 52.627 -16.306 104.142 1.00 44.40 5 GLU D N 1
ATOM 8113 C CA . GLU D 1 5 ? 53.297 -16.865 105.311 1.00 45.19 5 GLU D CA 1
ATOM 8114 C C . GLU D 1 5 ? 53.281 -15.960 106.543 1.00 44.34 5 GLU D C 1
ATOM 8115 O O . GLU D 1 5 ? 53.393 -16.442 107.672 1.00 45.79 5 GLU D O 1
ATOM 8121 N N . LEU D 1 6 ? 53.147 -14.654 106.331 1.00 42.42 6 LEU D N 1
ATOM 8122 C CA . LEU D 1 6 ? 53.090 -13.703 107.436 1.00 39.87 6 LEU D CA 1
ATOM 8123 C C . LEU D 1 6 ? 51.710 -13.779 108.085 1.00 39.63 6 LEU D C 1
ATOM 8124 O O . LEU D 1 6 ? 51.481 -13.218 109.162 1.00 38.21 6 LEU D O 1
ATOM 8129 N N . GLY D 1 7 ? 50.788 -14.468 107.417 1.00 37.86 7 GLY D N 1
ATOM 8130 C CA . GLY D 1 7 ? 49.442 -14.592 107.946 1.00 36.61 7 GLY D CA 1
ATOM 8131 C C . GLY D 1 7 ? 48.466 -13.650 107.266 1.00 35.49 7 GLY D C 1
ATOM 8132 O O . GLY D 1 7 ? 47.268 -13.674 107.543 1.00 35.16 7 GLY D O 1
ATOM 8133 N N . ILE D 1 8 ? 48.975 -12.806 106.377 1.00 34.85 8 ILE D N 1
ATOM 8134 C CA . ILE D 1 8 ? 48.115 -11.877 105.661 1.00 34.77 8 ILE D CA 1
ATOM 8135 C C . ILE D 1 8 ? 47.433 -12.640 104.536 1.00 34.67 8 ILE D C 1
ATOM 8136 O O . ILE D 1 8 ? 48.091 -13.119 103.616 1.00 35.23 8 ILE D O 1
ATOM 8141 N N . LYS D 1 9 ? 46.113 -12.753 104.612 1.00 35.03 9 LYS D N 1
ATOM 8142 C CA . LYS D 1 9 ? 45.364 -13.484 103.602 1.00 35.96 9 LYS D CA 1
ATOM 8143 C C . LYS D 1 9 ? 44.697 -12.575 102.580 1.00 34.36 9 LYS D C 1
ATOM 8144 O O . LYS D 1 9 ? 43.792 -11.807 102.901 1.00 35.18 9 LYS D O 1
ATOM 8150 N N . ILE D 1 10 ? 45.156 -12.665 101.340 1.00 32.75 10 ILE D N 1
ATOM 8151 C CA . ILE D 1 10 ? 44.582 -11.867 100.269 1.00 30.76 10 ILE D CA 1
ATOM 8152 C C . ILE D 1 10 ? 43.879 -12.823 99.319 1.00 29.20 10 ILE D C 1
ATOM 8153 O O . ILE D 1 10 ? 44.488 -13.770 98.823 1.00 28.19 10 ILE D O 1
ATOM 8158 N N . GLY D 1 11 ? 42.591 -12.584 99.096 1.00 27.86 11 GLY D N 1
ATOM 8159 C CA . GLY D 1 11 ? 41.827 -13.432 98.201 1.00 29.23 11 GLY D CA 1
ATOM 8160 C C . GLY D 1 11 ? 41.333 -14.714 98.847 1.00 28.79 11 GLY D C 1
ATOM 8161 O O . GLY D 1 11 ? 41.500 -14.918 100.049 1.00 29.11 11 GLY D O 1
ATOM 8162 N N . VAL D 1 12 ? 40.736 -15.585 98.041 1.00 29.14 12 VAL D N 1
ATOM 8163 C CA . VAL D 1 12 ? 40.197 -16.843 98.540 1.00 29.69 12 VAL D CA 1
ATOM 8164 C C . VAL D 1 12 ? 40.778 -18.081 97.869 1.00 30.02 12 VAL D C 1
ATOM 8165 O O . VAL D 1 12 ? 40.449 -19.201 98.252 1.00 30.20 12 VAL D O 1
ATOM 8169 N N . PHE D 1 13 ? 41.631 -17.881 96.866 1.00 30.65 13 PHE D N 1
ATOM 8170 C CA . PHE D 1 13 ? 42.253 -18.996 96.154 1.00 30.76 13 PHE D CA 1
ATOM 8171 C C . PHE D 1 13 ? 43.616 -19.323 96.745 1.00 30.52 13 PHE D C 1
ATOM 8172 O O . PHE D 1 13 ? 44.368 -18.424 97.120 1.00 29.32 13 PHE D O 1
ATOM 8180 N N . LYS D 1 14 ? 43.940 -20.612 96.813 1.00 30.58 14 LYS D N 1
ATOM 8181 C CA . LYS D 1 14 ? 45.218 -21.037 97.374 1.00 31.05 14 LYS D CA 1
ATOM 8182 C C . LYS D 1 14 ? 46.374 -20.745 96.420 1.00 29.43 14 LYS D C 1
ATOM 8183 O O . LYS D 1 14 ? 46.217 -20.800 95.201 1.00 29.04 14 LYS D O 1
ATOM 8189 N N . PRO D 1 15 ? 47.555 -20.424 96.971 1.00 28.85 15 PRO D N 1
ATOM 8190 C CA . PRO D 1 15 ? 48.747 -20.121 96.176 1.00 28.84 15 PRO D CA 1
ATOM 8191 C C . PRO D 1 15 ? 49.502 -21.369 95.737 1.00 28.67 15 PRO D C 1
ATOM 8192 O O . PRO D 1 15 ? 49.333 -22.439 96.318 1.00 29.23 15 PRO D O 1
ATOM 8196 N N . GLY D 1 16 ? 50.320 -21.223 94.697 1.00 27.85 16 GLY D N 1
ATOM 8197 C CA . GLY D 1 16 ? 51.114 -22.339 94.203 1.00 25.42 16 GLY D CA 1
ATOM 8198 C C . GLY D 1 16 ? 52.189 -22.694 95.214 1.00 23.69 16 GLY D C 1
ATOM 8199 O O . GLY D 1 16 ? 52.365 -21.979 96.187 1.00 22.36 16 GLY D O 1
ATOM 8200 N N . LYS D 1 17 ? 52.923 -23.778 94.978 1.00 23.11 17 LYS D N 1
ATOM 8201 C CA . LYS D 1 17 ? 53.959 -24.216 95.909 1.00 24.11 17 LYS D CA 1
ATOM 8202 C C . LYS D 1 17 ? 55.027 -23.182 96.263 1.00 22.42 17 LYS D C 1
ATOM 8203 O O . LYS D 1 17 ? 55.427 -23.082 97.414 1.00 23.01 17 LYS D O 1
ATOM 8209 N N . ARG D 1 18 ? 55.496 -22.419 95.286 1.00 21.90 18 ARG D N 1
ATOM 8210 C CA . ARG D 1 18 ? 56.519 -21.407 95.546 1.00 21.44 18 ARG D CA 1
ATOM 8211 C C . ARG D 1 18 ? 55.883 -20.036 95.782 1.00 21.28 18 ARG D C 1
ATOM 8212 O O . ARG D 1 18 ? 56.526 -19.131 96.304 1.00 22.37 18 ARG D O 1
ATOM 8220 N N . ASN D 1 19 ? 54.622 -19.902 95.391 1.00 21.60 19 ASN D N 1
ATOM 8221 C CA . ASN D 1 19 ? 53.886 -18.636 95.475 1.00 22.31 19 ASN D CA 1
ATOM 8222 C C . ASN D 1 19 ? 54.649 -17.569 94.696 1.00 22.49 19 ASN D C 1
ATOM 8223 O O . ASN D 1 19 ? 54.851 -16.444 95.162 1.00 22.26 19 ASN D O 1
ATOM 8228 N N . LYS D 1 20 ? 55.064 -17.953 93.493 1.00 21.87 20 LYS D N 1
ATOM 8229 C CA . LYS D 1 20 ? 55.806 -17.089 92.587 1.00 21.28 20 LYS D CA 1
ATOM 8230 C C . LYS D 1 20 ? 55.302 -17.381 91.179 1.00 21.48 20 LYS D C 1
ATOM 8231 O O . LYS D 1 20 ? 54.715 -18.446 90.927 1.00 22.00 20 LYS D O 1
ATOM 8237 N N . ILE D 1 21 ? 55.538 -16.451 90.259 1.00 20.18 21 ILE D N 1
ATOM 8238 C CA . ILE D 1 21 ? 55.085 -16.626 88.884 1.00 19.65 21 ILE D CA 1
ATOM 8239 C C . ILE D 1 21 ? 55.598 -17.937 88.285 1.00 20.41 21 ILE D C 1
ATOM 8240 O O . ILE D 1 21 ? 54.941 -18.544 87.443 1.00 20.54 21 ILE D O 1
ATOM 8245 N N . THR D 1 22 ? 56.768 -18.376 88.736 1.00 22.11 22 THR D N 1
ATOM 8246 C CA . THR D 1 22 ? 57.359 -19.609 88.240 1.00 21.59 22 THR D CA 1
ATOM 8247 C C . THR D 1 22 ? 56.600 -20.873 88.647 1.00 21.97 22 THR D C 1
ATOM 8248 O O . THR D 1 22 ? 57.072 -21.988 88.409 1.00 21.17 22 THR D O 1
ATOM 8252 N N . ASP D 1 23 ? 55.443 -20.708 89.281 1.00 22.81 23 ASP D N 1
ATOM 8253 C CA . ASP D 1 23 ? 54.640 -21.867 89.652 1.00 22.21 23 ASP D CA 1
ATOM 8254 C C . ASP D 1 23 ? 53.978 -22.305 88.356 1.00 22.37 23 ASP D C 1
ATOM 8255 O O . ASP D 1 23 ? 53.403 -23.393 88.261 1.00 21.40 23 ASP D O 1
ATOM 8260 N N . VAL D 1 24 ? 54.058 -21.427 87.359 1.00 21.17 24 VAL D N 1
ATOM 8261 C CA . VAL D 1 24 ? 53.565 -21.740 86.023 1.00 20.14 24 VAL D CA 1
ATOM 8262 C C . VAL D 1 24 ? 54.816 -22.416 85.460 1.00 20.33 24 VAL D C 1
ATOM 8263 O O . VAL D 1 24 ? 55.799 -21.749 85.141 1.00 18.80 24 VAL D O 1
ATOM 8267 N N . LYS D 1 25 ? 54.786 -23.744 85.385 1.00 20.08 25 LYS D N 1
ATOM 8268 C CA . LYS D 1 25 ? 55.924 -24.531 84.923 1.00 20.12 25 LYS D CA 1
ATOM 8269 C C . LYS D 1 25 ? 56.563 -24.048 83.628 1.00 19.45 25 LYS D C 1
ATOM 8270 O O . LYS D 1 25 ? 55.876 -23.778 82.641 1.00 19.20 25 LYS D O 1
ATOM 8276 N N . GLY D 1 26 ? 57.888 -23.954 83.634 1.00 18.68 26 GLY D N 1
ATOM 8277 C CA . GLY D 1 26 ? 58.601 -23.515 82.451 1.00 21.27 26 GLY D CA 1
ATOM 8278 C C . GLY D 1 26 ? 59.007 -22.053 82.488 1.00 21.44 26 GLY D C 1
ATOM 8279 O O . GLY D 1 26 ? 59.949 -21.660 81.811 1.00 21.63 26 GLY D O 1
ATOM 8280 N N . VAL D 1 27 ? 58.294 -21.240 83.259 1.00 22.48 27 VAL D N 1
ATOM 8281 C CA . VAL D 1 27 ? 58.626 -19.821 83.358 1.00 22.45 27 VAL D CA 1
ATOM 8282 C C . VAL D 1 27 ? 59.827 -19.637 84.286 1.00 22.71 27 VAL D C 1
ATOM 8283 O O . VAL D 1 27 ? 59.904 -20.261 85.341 1.00 21.12 27 VAL D O 1
ATOM 8287 N N . LYS D 1 28 ? 60.754 -18.771 83.888 1.00 23.18 28 LYS D N 1
ATOM 8288 C CA . LYS D 1 28 ? 61.951 -18.507 84.674 1.00 24.97 28 LYS D CA 1
ATOM 8289 C C . LYS D 1 28 ? 62.170 -17.002 84.852 1.00 24.85 28 LYS D C 1
ATOM 8290 O O . LYS D 1 28 ? 61.698 -16.197 84.048 1.00 24.69 28 LYS D O 1
ATOM 8296 N N . VAL D 1 29 ? 62.888 -16.630 85.908 1.00 23.79 29 VAL D N 1
ATOM 8297 C CA . VAL D 1 29 ? 63.161 -15.226 86.195 1.00 23.17 29 VAL D CA 1
ATOM 8298 C C . VAL D 1 29 ? 64.608 -15.015 86.625 1.00 22.85 29 VAL D C 1
ATOM 8299 O O . VAL D 1 29 ? 65.080 -15.675 87.551 1.00 22.47 29 VAL D O 1
ATOM 8303 N N . GLY D 1 30 ? 65.297 -14.088 85.955 1.00 21.70 30 GLY D N 1
ATOM 8304 C CA . GLY D 1 30 ? 66.682 -13.786 86.290 1.00 21.35 30 GLY D CA 1
ATOM 8305 C C . GLY D 1 30 ? 66.891 -12.302 86.559 1.00 21.30 30 GLY D C 1
ATOM 8306 O O . GLY D 1 30 ? 66.206 -11.459 85.977 1.00 20.06 30 GLY D O 1
ATOM 8307 N N . HIS D 1 31 ? 67.847 -11.979 87.428 1.00 23.08 31 HIS D N 1
ATOM 8308 C CA . HIS D 1 31 ? 68.130 -10.589 87.793 1.00 23.64 31 HIS D CA 1
ATOM 8309 C C . HIS D 1 31 ? 69.600 -10.210 87.684 1.00 25.14 31 HIS D C 1
ATOM 8310 O O . HIS D 1 31 ? 70.497 -11.057 87.737 1.00 23.82 31 HIS D O 1
ATOM 8317 N N . VAL D 1 32 ? 69.823 -8.909 87.557 1.00 23.65 32 VAL D N 1
ATOM 8318 C CA . VAL D 1 32 ? 71.156 -8.346 87.555 1.00 23.61 32 VAL D CA 1
ATOM 8319 C C . VAL D 1 32 ? 70.955 -7.055 88.320 1.00 23.05 32 VAL D C 1
ATOM 8320 O O . VAL D 1 32 ? 70.234 -6.151 87.881 1.00 21.38 32 VAL D O 1
ATOM 8324 N N . THR D 1 33 ? 71.578 -7.003 89.491 1.00 23.32 33 THR D N 1
ATOM 8325 C CA . THR D 1 33 ? 71.481 -5.868 90.388 1.00 23.49 33 THR D CA 1
ATOM 8326 C C . THR D 1 33 ? 72.737 -5.011 90.349 1.00 22.99 33 THR D C 1
ATOM 8327 O O . THR D 1 33 ? 73.844 -5.514 90.517 1.00 21.39 33 THR D O 1
ATOM 8331 N N . LEU D 1 34 ? 72.553 -3.715 90.121 1.00 22.74 34 LEU D N 1
ATOM 8332 C CA . LEU D 1 34 ? 73.671 -2.784 90.053 1.00 23.58 34 LEU D CA 1
ATOM 8333 C C . LEU D 1 34 ? 73.580 -1.781 91.183 1.00 24.19 34 LEU D C 1
ATOM 8334 O O . LEU D 1 34 ? 72.690 -0.927 91.210 1.00 23.76 34 LEU D O 1
ATOM 8339 N N . ILE D 1 35 ? 74.507 -1.900 92.123 1.00 24.02 35 ILE D N 1
ATOM 8340 C CA . ILE D 1 35 ? 74.555 -1.006 93.263 1.00 24.73 35 ILE D CA 1
ATOM 8341 C C . ILE D 1 35 ? 75.980 -0.503 93.415 1.00 26.04 35 ILE D C 1
ATOM 8342 O O . ILE D 1 35 ? 76.915 -1.293 93.556 1.00 25.38 35 ILE D O 1
ATOM 8347 N N . LYS D 1 36 ? 76.143 0.814 93.386 1.00 26.14 36 LYS D N 1
ATOM 8348 C CA . LYS D 1 36 ? 77.463 1.401 93.517 1.00 27.85 36 LYS D CA 1
ATOM 8349 C C . LYS D 1 36 ? 77.411 2.859 93.943 1.00 28.41 36 LYS D C 1
ATOM 8350 O O . LYS D 1 36 ? 76.534 3.614 93.514 1.00 27.66 36 LYS D O 1
ATOM 8356 N N . GLY D 1 37 ? 78.364 3.238 94.788 1.00 28.48 37 GLY D N 1
ATOM 8357 C CA . GLY D 1 37 ? 78.464 4.609 95.255 1.00 29.35 37 GLY D CA 1
ATOM 8358 C C . GLY D 1 37 ? 77.424 5.050 96.261 1.00 29.54 37 GLY D C 1
ATOM 8359 O O . GLY D 1 37 ? 76.546 4.281 96.663 1.00 27.77 37 GLY D O 1
ATOM 8360 N N . LYS D 1 38 ? 77.539 6.306 96.674 1.00 30.55 38 LYS D N 1
ATOM 8361 C CA . LYS D 1 38 ? 76.614 6.902 97.621 1.00 33.08 38 LYS D CA 1
ATOM 8362 C C . LYS D 1 38 ? 76.864 8.398 97.733 1.00 33.75 38 LYS D C 1
ATOM 8363 O O . LYS D 1 38 ? 77.857 8.913 97.219 1.00 33.78 38 LYS D O 1
ATOM 8369 N N . GLY D 1 39 ? 75.952 9.098 98.392 1.00 34.25 39 GLY D N 1
ATOM 8370 C CA . GLY D 1 39 ? 76.109 10.530 98.532 1.00 36.38 39 GLY D CA 1
ATOM 8371 C C . GLY D 1 39 ? 75.463 11.299 97.393 1.00 37.64 39 GLY D C 1
ATOM 8372 O O . GLY D 1 39 ? 74.519 10.823 96.761 1.00 37.50 39 GLY D O 1
ATOM 8373 N N . LYS D 1 40 ? 75.989 12.489 97.129 1.00 38.06 40 LYS D N 1
ATOM 8374 C CA . LYS D 1 40 ? 75.471 13.371 96.092 1.00 38.67 40 LYS D CA 1
ATOM 8375 C C . LYS D 1 40 ? 75.436 12.756 94.702 1.00 38.04 40 LYS D C 1
ATOM 8376 O O . LYS D 1 40 ? 76.325 11.997 94.319 1.00 37.30 40 LYS D O 1
ATOM 8382 N N . LEU D 1 41 ? 74.397 13.102 93.951 1.00 36.80 41 LEU D N 1
ATOM 8383 C CA . LEU D 1 41 ? 74.227 12.606 92.595 1.00 36.49 41 LEU D CA 1
ATOM 8384 C C . LEU D 1 41 ? 75.226 13.234 91.634 1.00 37.13 41 LEU D C 1
ATOM 8385 O O . LEU D 1 41 ? 75.273 14.457 91.480 1.00 37.04 41 LEU D O 1
ATOM 8390 N N . ILE D 1 42 ? 76.029 12.398 90.992 1.00 36.26 42 ILE D N 1
ATOM 8391 C CA . ILE D 1 42 ? 76.983 12.886 90.009 1.00 37.81 42 ILE D CA 1
ATOM 8392 C C . ILE D 1 42 ? 76.547 12.260 88.689 1.00 37.70 42 ILE D C 1
ATOM 8393 O O . ILE D 1 42 ? 76.997 11.170 88.331 1.00 38.38 42 ILE D O 1
ATOM 8398 N N . PRO D 1 43 ? 75.650 12.943 87.955 1.00 38.17 43 PRO D N 1
ATOM 8399 C CA . PRO D 1 43 ? 75.122 12.476 86.667 1.00 37.85 43 PRO D CA 1
ATOM 8400 C C . PRO D 1 43 ? 76.131 11.705 85.828 1.00 37.06 43 PRO D C 1
ATOM 8401 O O . PRO D 1 43 ? 77.268 12.136 85.654 1.00 37.14 43 PRO D O 1
ATOM 8405 N N . GLY D 1 44 ? 75.706 10.556 85.318 1.00 36.73 44 GLY D N 1
ATOM 8406 C CA . GLY D 1 44 ? 76.586 9.746 84.496 1.00 36.26 44 GLY D CA 1
ATOM 8407 C C . GLY D 1 44 ? 77.623 8.986 85.296 1.00 35.00 44 GLY D C 1
ATOM 8408 O O . GLY D 1 44 ? 78.323 8.129 84.753 1.00 37.69 44 GLY D O 1
ATOM 8409 N N . LYS D 1 45 ? 77.732 9.295 86.583 1.00 32.26 45 LYS D N 1
ATOM 8410 C CA . LYS D 1 45 ? 78.696 8.615 87.436 1.00 31.94 45 LYS D CA 1
ATOM 8411 C C . LYS D 1 45 ? 78.000 7.715 88.442 1.00 31.32 45 LYS D C 1
ATOM 8412 O O . LYS D 1 45 ? 78.308 6.530 88.541 1.00 32.68 45 LYS D O 1
ATOM 8418 N N . GLY D 1 46 ? 77.057 8.292 89.182 1.00 29.86 46 GLY D N 1
ATOM 8419 C CA . GLY D 1 46 ? 76.327 7.548 90.190 1.00 29.49 46 GLY D CA 1
ATOM 8420 C C . GLY D 1 46 ? 75.838 8.482 91.281 1.00 29.79 46 GLY D C 1
ATOM 8421 O O . GLY D 1 46 ? 75.831 9.696 91.084 1.00 30.49 46 GLY D O 1
ATOM 8422 N N . PRO D 1 47 ? 75.425 7.955 92.447 1.00 29.74 47 PRO D N 1
ATOM 8423 C CA . PRO D 1 47 ? 75.400 6.525 92.778 1.00 29.43 47 PRO D CA 1
ATOM 8424 C C . PRO D 1 47 ? 74.465 5.698 91.899 1.00 29.07 47 PRO D C 1
ATOM 8425 O O . PRO D 1 47 ? 73.457 6.193 91.392 1.00 29.29 47 PRO D O 1
ATOM 8429 N N . VAL D 1 48 ? 74.814 4.430 91.730 1.00 28.13 48 VAL D N 1
ATOM 8430 C CA . VAL D 1 48 ? 74.046 3.517 90.898 1.00 26.66 48 VAL D CA 1
ATOM 8431 C C . VAL D 1 48 ? 73.099 2.652 91.722 1.00 26.38 48 VAL D C 1
ATOM 8432 O O . VAL D 1 48 ? 73.518 1.996 92.673 1.00 26.25 48 VAL D O 1
ATOM 8436 N N . ARG D 1 49 ? 71.823 2.662 91.351 1.00 25.54 49 ARG D N 1
ATOM 8437 C CA . ARG D 1 49 ? 70.799 1.863 92.028 1.00 25.79 49 ARG D CA 1
ATOM 8438 C C . ARG D 1 49 ? 69.799 1.421 90.959 1.00 25.92 49 ARG D C 1
ATOM 8439 O O . ARG D 1 49 ? 68.732 2.018 90.807 1.00 23.53 49 ARG D O 1
ATOM 8447 N N . THR D 1 50 ? 70.146 0.379 90.213 1.00 23.16 50 THR D N 1
ATOM 8448 C CA . THR D 1 50 ? 69.269 -0.085 89.157 1.00 22.98 50 THR D CA 1
ATOM 8449 C C . THR D 1 50 ? 69.636 -1.503 88.739 1.00 22.14 50 THR D C 1
ATOM 8450 O O . THR D 1 50 ? 70.407 -2.178 89.422 1.00 21.33 50 THR D O 1
ATOM 8454 N N . GLY D 1 51 ? 69.081 -1.959 87.624 1.00 21.68 51 GLY D N 1
ATOM 8455 C CA . GLY D 1 51 ? 69.375 -3.305 87.178 1.00 21.41 51 GLY D CA 1
ATOM 8456 C C . GLY D 1 51 ? 68.475 -3.800 86.066 1.00 23.43 51 GLY D C 1
ATOM 8457 O O . GLY D 1 51 ? 67.824 -3.014 85.375 1.00 21.49 51 GLY D O 1
ATOM 8458 N N . VAL D 1 52 ? 68.441 -5.120 85.904 1.00 22.06 52 VAL D N 1
ATOM 8459 C CA . VAL D 1 52 ? 67.652 -5.760 84.868 1.00 21.28 52 VAL D CA 1
ATOM 8460 C C . VAL D 1 52 ? 67.005 -7.028 85.402 1.00 22.44 52 VAL D C 1
ATOM 8461 O O . VAL D 1 52 ? 67.586 -7.745 86.230 1.00 21.65 52 VAL D O 1
ATOM 8465 N N . THR D 1 53 ? 65.795 -7.295 84.926 1.00 21.97 53 THR D N 1
ATOM 8466 C CA . THR D 1 53 ? 65.059 -8.484 85.322 1.00 20.56 53 THR D CA 1
ATOM 8467 C C . THR D 1 53 ? 64.526 -9.089 84.038 1.00 22.44 53 THR D C 1
ATOM 8468 O O . THR D 1 53 ? 63.938 -8.385 83.214 1.00 21.65 53 THR D O 1
ATOM 8472 N N . ALA D 1 54 ? 64.744 -10.388 83.864 1.00 21.24 54 ALA D N 1
ATOM 8473 C CA . ALA D 1 54 ? 64.279 -11.086 82.674 1.00 20.77 54 ALA D CA 1
ATOM 8474 C C . ALA D 1 54 ? 63.281 -12.162 83.050 1.00 19.81 54 ALA D C 1
ATOM 8475 O O . ALA D 1 54 ? 63.449 -12.847 84.054 1.00 22.11 54 ALA D O 1
ATOM 8477 N N . ILE D 1 55 ? 62.232 -12.297 82.249 1.00 20.49 55 ILE D N 1
ATOM 8478 C CA . ILE D 1 55 ? 61.216 -13.318 82.486 1.00 21.26 55 ILE D CA 1
ATOM 8479 C C . ILE D 1 55 ? 61.132 -14.143 81.204 1.00 20.79 55 ILE D C 1
ATOM 8480 O O . ILE D 1 55 ? 60.915 -13.601 80.122 1.00 19.47 55 ILE D O 1
ATOM 8485 N N . LEU D 1 56 ? 61.314 -15.451 81.334 1.00 21.53 56 LEU D N 1
ATOM 8486 C CA . LEU D 1 56 ? 61.260 -16.353 80.193 1.00 20.89 56 LEU D CA 1
ATOM 8487 C C . LEU D 1 56 ? 59.961 -17.131 80.199 1.00 20.81 56 LEU D C 1
ATOM 8488 O O . LEU D 1 56 ? 59.639 -17.795 81.180 1.00 23.50 56 LEU D O 1
ATOM 8493 N N . PRO D 1 57 ? 59.188 -17.057 79.101 1.00 20.65 57 PRO D N 1
ATOM 8494 C CA . PRO D 1 57 ? 57.912 -17.773 79.001 1.00 19.42 57 PRO D CA 1
ATOM 8495 C C . PRO D 1 57 ? 58.076 -19.288 79.162 1.00 21.38 57 PRO D C 1
ATOM 8496 O O . PRO D 1 57 ? 57.235 -19.949 79.782 1.00 19.77 57 PRO D O 1
ATOM 8500 N N . HIS D 1 58 ? 59.139 -19.835 78.578 1.00 19.48 58 HIS D N 1
ATOM 8501 C CA . HIS D 1 58 ? 59.420 -21.259 78.712 1.00 23.63 58 HIS D CA 1
ATOM 8502 C C . HIS D 1 58 ? 60.912 -21.539 78.567 1.00 25.35 58 HIS D C 1
ATOM 8503 O O . HIS D 1 58 ? 61.710 -20.613 78.370 1.00 25.66 58 HIS D O 1
ATOM 8510 N N . GLU D 1 59 ? 61.286 -22.810 78.668 1.00 26.54 59 GLU D N 1
ATOM 8511 C CA . GLU D 1 59 ? 62.693 -23.211 78.618 1.00 26.27 59 GLU D CA 1
ATOM 8512 C C . GLU D 1 59 ? 63.387 -23.230 77.257 1.00 25.53 59 GLU D C 1
ATOM 8513 O O . GLU D 1 59 ? 64.613 -23.265 77.197 1.00 26.86 59 GLU D O 1
ATOM 8519 N N . GLY D 1 60 ? 62.630 -23.197 76.168 1.00 24.35 60 GLY D N 1
ATOM 8520 C CA . GLY D 1 60 ? 63.260 -23.257 74.856 1.00 25.31 60 GLY D CA 1
ATOM 8521 C C . GLY D 1 60 ? 63.503 -21.954 74.114 1.00 26.10 60 GLY D C 1
ATOM 8522 O O . GLY D 1 60 ? 63.781 -20.916 74.721 1.00 26.49 60 GLY D O 1
ATOM 8523 N N . ASN D 1 61 ? 63.409 -22.026 72.788 1.00 24.82 61 ASN D N 1
ATOM 8524 C CA . ASN D 1 61 ? 63.601 -20.874 71.914 1.00 25.23 61 ASN D CA 1
ATOM 8525 C C . ASN D 1 61 ? 62.262 -20.138 71.819 1.00 24.18 61 ASN D C 1
ATOM 8526 O O . ASN D 1 61 ? 61.329 -20.616 71.171 1.00 23.48 61 ASN D O 1
ATOM 8531 N N . ILE D 1 62 ? 62.172 -18.975 72.459 1.00 23.47 62 ILE D N 1
ATOM 8532 C CA . ILE D 1 62 ? 60.928 -18.207 72.454 1.00 23.25 62 ILE D CA 1
ATOM 8533 C C . ILE D 1 62 ? 60.552 -17.680 71.071 1.00 20.78 62 ILE D C 1
ATOM 8534 O O . ILE D 1 62 ? 59.374 -17.598 70.730 1.00 20.96 62 ILE D O 1
ATOM 8539 N N . TYR D 1 63 ? 61.553 -17.339 70.271 1.00 21.16 63 TYR D N 1
ATOM 8540 C CA . TYR D 1 63 ? 61.295 -16.829 68.927 1.00 22.92 63 TYR D CA 1
ATOM 8541 C C . TYR D 1 63 ? 60.746 -17.907 67.994 1.00 23.04 63 TYR D C 1
ATOM 8542 O O . TYR D 1 63 ? 59.769 -17.679 67.281 1.00 22.62 63 TYR D O 1
ATOM 8551 N N . LYS D 1 64 ? 61.382 -19.077 67.990 1.00 22.33 64 LYS D N 1
ATOM 8552 C CA . LYS D 1 64 ? 60.928 -20.162 67.127 1.00 21.50 64 LYS D CA 1
ATOM 8553 C C . LYS D 1 64 ? 59.636 -20.768 67.652 1.00 20.15 64 LYS D C 1
ATOM 8554 O O . LYS D 1 64 ? 58.799 -21.215 66.869 1.00 21.86 64 LYS D O 1
ATOM 8560 N N . GLU D 1 65 ? 59.473 -20.770 68.973 1.00 20.27 65 GLU D N 1
ATOM 8561 C CA . GLU D 1 65 ? 58.261 -21.286 69.600 1.00 21.87 65 GLU D CA 1
ATOM 8562 C C . GLU D 1 65 ? 57.656 -20.206 70.494 1.00 20.76 65 GLU D C 1
ATOM 8563 O O . GLU D 1 65 ? 57.950 -20.117 71.681 1.00 20.60 65 GLU D O 1
ATOM 8569 N N . LYS D 1 66 ? 56.798 -19.388 69.895 1.00 22.18 66 LYS D N 1
ATOM 8570 C CA . LYS D 1 66 ? 56.148 -18.272 70.583 1.00 21.31 66 LYS D CA 1
ATOM 8571 C C . LYS D 1 66 ? 54.973 -18.711 71.452 1.00 21.09 66 LYS D C 1
ATOM 8572 O O . LYS D 1 66 ? 54.438 -19.810 71.293 1.00 21.65 66 LYS D O 1
ATOM 8578 N N . VAL D 1 67 ? 54.576 -17.844 72.376 1.00 20.31 67 VAL D N 1
ATOM 8579 C CA . VAL D 1 67 ? 53.436 -18.118 73.246 1.00 19.67 67 VAL D CA 1
ATOM 8580 C C . VAL D 1 67 ? 52.372 -17.063 72.960 1.00 20.50 67 VAL D C 1
ATOM 8581 O O . VAL D 1 67 ? 52.701 -15.917 72.635 1.00 17.72 67 VAL D O 1
ATOM 8585 N N . LEU D 1 68 ? 51.102 -17.437 73.067 1.00 18.21 68 LEU D N 1
ATOM 8586 C CA . LEU D 1 68 ? 50.041 -16.467 72.831 1.00 17.88 68 LEU D CA 1
ATOM 8587 C C . LEU D 1 68 ? 50.086 -15.469 73.980 1.00 17.60 68 LEU D C 1
ATOM 8588 O O . LEU D 1 68 ? 50.415 -15.833 75.112 1.00 17.09 68 LEU D O 1
ATOM 8593 N N . ALA D 1 69 ? 49.757 -14.212 73.700 1.00 15.14 69 ALA D N 1
ATOM 8594 C CA . ALA D 1 69 ? 49.825 -13.201 74.747 1.00 14.55 69 ALA D CA 1
ATOM 8595 C C . ALA D 1 69 ? 48.896 -12.014 74.519 1.00 15.19 69 ALA D C 1
ATOM 8596 O O . ALA D 1 69 ? 48.386 -11.812 73.420 1.00 12.30 69 ALA D O 1
ATOM 8598 N N . GLY D 1 70 ? 48.677 -11.250 75.588 1.00 15.31 70 GLY D N 1
ATOM 8599 C CA . GLY D 1 70 ? 47.822 -10.080 75.527 1.00 14.24 70 GLY D CA 1
ATOM 8600 C C . GLY D 1 70 ? 48.429 -8.997 76.389 1.00 14.30 70 GLY D C 1
ATOM 8601 O O . GLY D 1 70 ? 49.390 -9.250 77.116 1.00 11.60 70 GLY D O 1
ATOM 8602 N N . ALA D 1 71 ? 47.880 -7.790 76.328 1.00 14.65 71 ALA D N 1
ATOM 8603 C CA . ALA D 1 71 ? 48.426 -6.710 77.135 1.00 14.93 71 ALA D CA 1
ATOM 8604 C C . ALA D 1 71 ? 47.445 -5.557 77.284 1.00 16.91 71 ALA D C 1
ATOM 8605 O O . ALA D 1 71 ? 46.611 -5.319 76.408 1.00 17.93 71 ALA D O 1
ATOM 8607 N N . PHE D 1 72 ? 47.536 -4.858 78.410 1.00 16.02 72 PHE D N 1
ATOM 8608 C CA . PHE D 1 72 ? 46.654 -3.735 78.669 1.00 17.45 72 PHE D CA 1
ATOM 8609 C C . PHE D 1 72 ? 47.381 -2.544 79.261 1.00 14.35 72 PHE D C 1
ATOM 8610 O O . PHE D 1 72 ? 48.123 -2.686 80.216 1.00 16.95 72 PHE D O 1
ATOM 8618 N N . VAL D 1 73 ? 47.149 -1.364 78.700 1.00 16.00 73 VAL D N 1
ATOM 8619 C CA . VAL D 1 73 ? 47.775 -0.150 79.221 1.00 13.98 73 VAL D CA 1
ATOM 8620 C C . VAL D 1 73 ? 46.744 0.610 80.036 1.00 13.91 73 VAL D C 1
ATOM 8621 O O . VAL D 1 73 ? 45.801 1.179 79.482 1.00 15.10 73 VAL D O 1
ATOM 8625 N N . MET D 1 74 ? 46.887 0.574 81.358 1.00 14.74 74 MET D N 1
ATOM 8626 C CA . MET D 1 74 ? 45.968 1.295 82.232 1.00 16.34 74 MET D CA 1
ATOM 8627 C C . MET D 1 74 ? 46.272 2.793 82.046 1.00 16.30 74 MET D C 1
ATOM 8628 O O . MET D 1 74 ? 45.367 3.579 81.784 1.00 16.66 74 MET D O 1
ATOM 8633 N N . ASN D 1 75 ? 47.545 3.171 82.172 1.00 16.07 75 ASN D N 1
ATOM 8634 C CA . ASN D 1 75 ? 47.972 4.565 81.971 1.00 15.43 75 ASN D CA 1
ATOM 8635 C C . ASN D 1 75 ? 49.278 4.582 81.191 1.00 15.81 75 ASN D C 1
ATOM 8636 O O . ASN D 1 75 ? 50.310 4.084 81.657 1.00 17.09 75 ASN D O 1
ATOM 8641 N N . GLY D 1 76 ? 49.220 5.156 79.994 1.00 14.32 76 GLY D N 1
ATOM 8642 C CA . GLY D 1 76 ? 50.376 5.212 79.117 1.00 16.45 76 GLY D CA 1
ATOM 8643 C C . GLY D 1 76 ? 51.555 6.139 79.380 1.00 18.66 76 GLY D C 1
ATOM 8644 O O . GLY D 1 76 ? 52.266 6.493 78.431 1.00 17.83 76 GLY D O 1
ATOM 8645 N N . TYR D 1 77 ? 51.783 6.556 80.623 1.00 18.32 77 TYR D N 1
ATOM 8646 C CA . TYR D 1 77 ? 52.955 7.390 80.883 1.00 20.00 77 TYR D CA 1
ATOM 8647 C C . TYR D 1 77 ? 54.070 6.368 81.102 1.00 18.67 77 TYR D C 1
ATOM 8648 O O . TYR D 1 77 ? 54.664 6.269 82.179 1.00 18.27 77 TYR D O 1
ATOM 8657 N N . SER D 1 78 ? 54.344 5.622 80.039 1.00 19.28 78 SER D N 1
ATOM 8658 C CA . SER D 1 78 ? 55.309 4.530 80.048 1.00 16.98 78 SER D CA 1
ATOM 8659 C C . SER D 1 78 ? 55.977 4.445 78.671 1.00 16.16 78 SER D C 1
ATOM 8660 O O . SER D 1 78 ? 55.404 4.871 77.671 1.00 15.55 78 SER D O 1
ATOM 8663 N N . LYS D 1 79 ? 57.182 3.885 78.614 1.00 15.39 79 LYS D N 1
ATOM 8664 C CA . LYS D 1 79 ? 57.908 3.772 77.353 1.00 14.86 79 LYS D CA 1
ATOM 8665 C C . LYS D 1 79 ? 58.188 2.311 76.954 1.00 15.37 79 LYS D C 1
ATOM 8666 O O . LYS D 1 79 ? 59.335 1.916 76.747 1.00 16.91 79 LYS D O 1
ATOM 8672 N N . PRO D 1 80 ? 57.133 1.490 76.836 1.00 16.62 80 PRO D N 1
ATOM 8673 C CA . PRO D 1 80 ? 57.280 0.076 76.464 1.00 16.78 80 PRO D CA 1
ATOM 8674 C C . PRO D 1 80 ? 57.656 -0.150 75.009 1.00 17.52 80 PRO D C 1
ATOM 8675 O O . PRO D 1 80 ? 57.279 0.620 74.123 1.00 19.12 80 PRO D O 1
ATOM 8679 N N . VAL D 1 81 ? 58.393 -1.228 74.775 1.00 17.37 81 VAL D N 1
ATOM 8680 C CA . VAL D 1 81 ? 58.838 -1.611 73.446 1.00 15.00 81 VAL D CA 1
ATOM 8681 C C . VAL D 1 81 ? 58.288 -3.013 73.159 1.00 17.10 81 VAL D C 1
ATOM 8682 O O . VAL D 1 81 ? 58.452 -3.920 73.980 1.00 16.18 81 VAL D O 1
ATOM 8686 N N . GLY D 1 82 ? 57.626 -3.176 72.016 1.00 14.68 82 GLY D N 1
ATOM 8687 C CA . GLY D 1 82 ? 57.099 -4.475 71.646 1.00 14.94 82 GLY D CA 1
ATOM 8688 C C . GLY D 1 82 ? 55.610 -4.736 71.787 1.00 15.40 82 GLY D C 1
ATOM 8689 O O . GLY D 1 82 ? 55.149 -5.823 71.432 1.00 15.48 82 GLY D O 1
ATOM 8690 N N . LEU D 1 83 ? 54.837 -3.766 72.270 1.00 13.59 83 LEU D N 1
ATOM 8691 C CA . LEU D 1 83 ? 53.412 -4.013 72.440 1.00 15.01 83 LEU D CA 1
ATOM 8692 C C . LEU D 1 83 ? 52.597 -3.997 71.160 1.00 13.78 83 LEU D C 1
ATOM 8693 O O . LEU D 1 83 ? 51.600 -4.716 71.052 1.00 13.08 83 LEU D O 1
ATOM 8698 N N . ILE D 1 84 ? 53.011 -3.185 70.189 1.00 13.94 84 ILE D N 1
ATOM 8699 C CA . ILE D 1 84 ? 52.283 -3.104 68.925 1.00 12.85 84 ILE D CA 1
ATOM 8700 C C . ILE D 1 84 ? 52.219 -4.459 68.205 1.00 11.85 84 ILE D C 1
ATOM 8701 O O . ILE D 1 84 ? 51.162 -4.855 67.724 1.00 12.33 84 ILE D O 1
ATOM 8706 N N . GLN D 1 85 ? 53.332 -5.169 68.119 1.00 12.47 85 GLN D N 1
ATOM 8707 C CA . GLN D 1 85 ? 53.295 -6.460 67.439 1.00 14.41 85 GLN D CA 1
ATOM 8708 C C . GLN D 1 85 ? 52.562 -7.475 68.292 1.00 12.08 85 GLN D C 1
ATOM 8709 O O . GLN D 1 85 ? 51.836 -8.292 67.771 1.00 14.21 85 GLN D O 1
ATOM 8715 N N . LEU D 1 86 ? 52.742 -7.398 69.608 1.00 15.16 86 LEU D N 1
ATOM 8716 C CA . LEU D 1 86 ? 52.084 -8.309 70.540 1.00 14.55 86 LEU D CA 1
ATOM 8717 C C . LEU D 1 86 ? 50.569 -8.307 70.299 1.00 15.46 86 LEU D C 1
ATOM 8718 O O . LEU D 1 86 ? 49.935 -9.374 70.182 1.00 12.57 86 LEU D O 1
ATOM 8723 N N . TRP D 1 87 ? 49.999 -7.109 70.199 1.00 14.52 87 TRP D N 1
ATOM 8724 C CA . TRP D 1 87 ? 48.566 -6.934 69.958 1.00 15.13 87 TRP D CA 1
ATOM 8725 C C . TRP D 1 87 ? 48.128 -7.368 68.563 1.00 14.97 87 TRP D C 1
ATOM 8726 O O . TRP D 1 87 ? 47.047 -7.930 68.380 1.00 14.08 87 TRP D O 1
ATOM 8737 N N . GLU D 1 88 ? 48.961 -7.092 67.569 1.00 16.87 88 GLU D N 1
ATOM 8738 C CA . GLU D 1 88 ? 48.623 -7.458 66.203 1.00 17.85 88 GLU D CA 1
ATOM 8739 C C . GLU D 1 88 ? 48.684 -8.967 65.932 1.00 18.52 88 GLU D C 1
ATOM 8740 O O . GLU D 1 88 ? 47.801 -9.521 65.273 1.00 16.89 88 GLU D O 1
ATOM 8746 N N . LEU D 1 89 ? 49.726 -9.627 66.426 1.00 17.14 89 LEU D N 1
ATOM 8747 C CA . LEU D 1 89 ? 49.880 -11.063 66.179 1.00 20.38 89 LEU D CA 1
ATOM 8748 C C . LEU D 1 89 ? 49.459 -11.927 67.356 1.00 20.84 89 LEU D C 1
ATOM 8749 O O . LEU D 1 89 ? 49.314 -13.143 67.218 1.00 21.09 89 LEU D O 1
ATOM 8754 N N . GLY D 1 90 ? 49.261 -11.289 68.507 1.00 22.80 90 GLY D N 1
ATOM 8755 C CA . GLY D 1 90 ? 48.847 -12.000 69.705 1.00 22.65 90 GLY D CA 1
ATOM 8756 C C . GLY D 1 90 ? 49.916 -12.896 70.299 1.00 23.44 90 GLY D C 1
ATOM 8757 O O . GLY D 1 90 ? 49.604 -13.832 71.041 1.00 24.92 90 GLY D O 1
ATOM 8758 N N . THR D 1 91 ? 51.179 -12.613 69.991 1.00 21.93 91 THR D N 1
ATOM 8759 C CA . THR D 1 91 ? 52.274 -13.434 70.501 1.00 21.02 91 THR D CA 1
ATOM 8760 C C . THR D 1 91 ? 53.452 -12.662 71.102 1.00 20.91 91 THR D C 1
ATOM 8761 O O . THR D 1 91 ? 53.603 -11.454 70.913 1.00 21.85 91 THR D O 1
ATOM 8765 N N . ILE D 1 92 ? 54.266 -13.397 71.849 1.00 18.85 92 ILE D N 1
ATOM 8766 C CA . ILE D 1 92 ? 55.491 -12.904 72.464 1.00 17.33 92 ILE D CA 1
ATOM 8767 C C . ILE D 1 92 ? 56.511 -13.878 71.871 1.00 18.54 92 ILE D C 1
ATOM 8768 O O . ILE D 1 92 ? 56.262 -15.088 71.844 1.00 17.31 92 ILE D O 1
ATOM 8773 N N . GLU D 1 93 ? 57.632 -13.366 71.371 1.00 18.52 93 GLU D N 1
ATOM 8774 C CA . GLU D 1 93 ? 58.640 -14.220 70.734 1.00 18.34 93 GLU D CA 1
ATOM 8775 C C . GLU D 1 93 ? 60.046 -13.988 71.255 1.00 17.70 93 GLU D C 1
ATOM 8776 O O . GLU D 1 93 ? 61.025 -14.289 70.573 1.00 17.28 93 GLU D O 1
ATOM 8782 N N . THR D 1 94 ? 60.145 -13.448 72.465 1.00 17.26 94 THR D N 1
ATOM 8783 C CA . THR D 1 94 ? 61.438 -13.169 73.068 1.00 16.79 94 THR D CA 1
ATOM 8784 C C . THR D 1 94 ? 61.266 -13.180 74.566 1.00 18.57 94 THR D C 1
ATOM 8785 O O . THR D 1 94 ? 60.144 -13.207 75.068 1.00 19.03 94 THR D O 1
ATOM 8789 N N . PRO D 1 95 ? 62.377 -13.224 75.312 1.00 20.18 95 PRO D N 1
ATOM 8790 C CA . PRO D 1 95 ? 62.166 -13.202 76.754 1.00 20.06 95 PRO D CA 1
ATOM 8791 C C . PRO D 1 95 ? 61.721 -11.773 77.077 1.00 21.21 95 PRO D C 1
ATOM 8792 O O . PRO D 1 95 ? 61.997 -10.844 76.316 1.00 20.55 95 PRO D O 1
ATOM 8796 N N . ILE D 1 96 ? 61.023 -11.606 78.190 1.00 21.90 96 ILE D N 1
ATOM 8797 C CA . ILE D 1 96 ? 60.530 -10.298 78.603 1.00 21.89 96 ILE D CA 1
ATOM 8798 C C . ILE D 1 96 ? 61.586 -9.628 79.477 1.00 21.30 96 ILE D C 1
ATOM 8799 O O . ILE D 1 96 ? 62.107 -10.245 80.398 1.00 22.07 96 ILE D O 1
ATOM 8804 N N . ILE D 1 97 ? 61.902 -8.371 79.181 1.00 18.93 97 ILE D N 1
ATOM 8805 C CA . ILE D 1 97 ? 62.920 -7.654 79.934 1.00 18.01 97 ILE D CA 1
ATOM 8806 C C . ILE D 1 97 ? 62.409 -6.380 80.596 1.00 19.10 97 ILE D C 1
ATOM 8807 O O . ILE D 1 97 ? 61.724 -5.562 79.967 1.00 17.23 97 ILE D O 1
ATOM 8812 N N . LEU D 1 98 ? 62.762 -6.222 81.870 1.00 19.49 98 LEU D N 1
ATOM 8813 C CA . LEU D 1 98 ? 62.376 -5.059 82.659 1.00 18.14 98 LEU D CA 1
ATOM 8814 C C . LEU D 1 98 ? 63.644 -4.372 83.164 1.00 19.03 98 LEU D C 1
ATOM 8815 O O . LEU D 1 98 ? 64.575 -5.037 83.635 1.00 17.24 98 LEU D O 1
ATOM 8820 N N . THR D 1 99 ? 63.667 -3.044 83.068 1.00 17.67 99 THR D N 1
ATOM 8821 C CA . THR D 1 99 ? 64.803 -2.232 83.506 1.00 17.83 99 THR D CA 1
ATOM 8822 C C . THR D 1 99 ? 64.289 -0.802 83.662 1.00 18.50 99 THR D C 1
ATOM 8823 O O . THR D 1 99 ? 63.094 -0.577 83.573 1.00 18.00 99 THR D O 1
ATOM 8827 N N . ASN D 1 100 ? 65.184 0.160 83.879 1.00 20.16 100 ASN D N 1
ATOM 8828 C CA . ASN D 1 100 ? 64.757 1.549 84.053 1.00 19.79 100 ASN D CA 1
ATOM 8829 C C . ASN D 1 100 ? 64.414 2.261 82.740 1.00 20.08 100 ASN D C 1
ATOM 8830 O O . ASN D 1 100 ? 64.907 1.901 81.657 1.00 17.99 100 ASN D O 1
ATOM 8835 N N . THR D 1 101 ? 63.564 3.278 82.851 1.00 19.82 101 THR D N 1
ATOM 8836 C CA . THR D 1 101 ? 63.083 4.039 81.692 1.00 20.84 101 THR D CA 1
ATOM 8837 C C . THR D 1 101 ? 64.162 4.376 80.647 1.00 19.64 101 THR D C 1
ATOM 8838 O O . THR D 1 101 ? 63.984 4.166 79.456 1.00 20.23 101 THR D O 1
ATOM 8842 N N . LEU D 1 102 ? 65.288 4.970 81.096 1.00 18.66 102 LEU D N 1
ATOM 8843 C CA . LEU D 1 102 ? 66.270 5.443 80.116 1.00 19.29 102 LEU D CA 1
ATOM 8844 C C . LEU D 1 102 ? 67.202 4.333 79.595 1.00 21.33 102 LEU D C 1
ATOM 8845 O O . LEU D 1 102 ? 68.080 4.556 78.776 1.00 20.96 102 LEU D O 1
ATOM 8850 N N . SER D 1 103 ? 67.009 3.100 80.117 1.00 20.93 103 SER D N 1
ATOM 8851 C CA . SER D 1 103 ? 67.854 1.996 79.653 1.00 21.68 103 SER D CA 1
ATOM 8852 C C . SER D 1 103 ? 67.124 1.102 78.648 1.00 21.62 103 SER D C 1
ATOM 8853 O O . SER D 1 103 ? 67.585 0.027 78.288 1.00 20.66 103 SER D O 1
ATOM 8856 N N . ILE D 1 104 ? 65.956 1.522 78.160 1.00 20.86 104 ILE D N 1
ATOM 8857 C CA . ILE D 1 104 ? 65.228 0.676 77.207 1.00 20.32 104 ILE D CA 1
ATOM 8858 C C . ILE D 1 104 ? 66.004 0.444 75.914 1.00 21.56 104 ILE D C 1
ATOM 8859 O O . ILE D 1 104 ? 65.949 -0.647 75.328 1.00 20.30 104 ILE D O 1
ATOM 8864 N N . GLY D 1 105 ? 66.732 1.463 75.468 1.00 18.70 105 GLY D N 1
ATOM 8865 C CA . GLY D 1 105 ? 67.505 1.315 74.255 1.00 19.77 105 GLY D CA 1
ATOM 8866 C C . GLY D 1 105 ? 68.599 0.282 74.462 1.00 22.49 105 GLY D C 1
ATOM 8867 O O . GLY D 1 105 ? 68.856 -0.546 73.587 1.00 21.82 105 GLY D O 1
ATOM 8868 N N . THR D 1 106 ? 69.242 0.330 75.629 1.00 23.00 106 THR D N 1
ATOM 8869 C CA . THR D 1 106 ? 70.315 -0.605 75.952 1.00 22.33 106 THR D CA 1
ATOM 8870 C C . THR D 1 106 ? 69.754 -2.017 76.069 1.00 21.47 106 THR D C 1
ATOM 8871 O O . THR D 1 106 ? 70.374 -2.982 75.620 1.00 20.40 106 THR D O 1
ATOM 8875 N N . ALA D 1 107 ? 68.573 -2.135 76.669 1.00 21.68 107 ALA D N 1
ATOM 8876 C CA . ALA D 1 107 ? 67.928 -3.438 76.826 1.00 22.36 107 ALA D CA 1
ATOM 8877 C C . ALA D 1 107 ? 67.622 -4.044 75.449 1.00 22.55 107 ALA D C 1
ATOM 8878 O O . ALA D 1 107 ? 67.755 -5.257 75.245 1.00 23.53 107 ALA D O 1
ATOM 8880 N N . VAL D 1 108 ? 67.216 -3.204 74.501 1.00 21.28 108 VAL D N 1
ATOM 8881 C CA . VAL D 1 108 ? 66.926 -3.694 73.157 1.00 20.94 108 VAL D CA 1
ATOM 8882 C C . VAL D 1 108 ? 68.208 -4.255 72.547 1.00 21.43 108 VAL D C 1
ATOM 8883 O O . VAL D 1 108 ? 68.210 -5.355 71.993 1.00 22.03 108 VAL D O 1
ATOM 8887 N N . GLU D 1 109 ? 69.297 -3.499 72.658 1.00 20.91 109 GLU D N 1
ATOM 8888 C CA . GLU D 1 109 ? 70.587 -3.938 72.128 1.00 20.27 109 GLU D CA 1
ATOM 8889 C C . GLU D 1 109 ? 70.975 -5.276 72.767 1.00 21.07 109 GLU D C 1
ATOM 8890 O O . GLU D 1 109 ? 71.355 -6.224 72.077 1.00 18.17 109 GLU D O 1
ATOM 8896 N N . GLY D 1 110 ? 70.863 -5.340 74.094 1.00 21.35 110 GLY D N 1
ATOM 8897 C CA . GLY D 1 110 ? 71.207 -6.555 74.813 1.00 22.02 110 GLY D CA 1
ATOM 8898 C C . GLY D 1 110 ? 70.330 -7.729 74.429 1.00 22.55 110 GLY D C 1
ATOM 8899 O O . GLY D 1 110 ? 70.831 -8.799 74.089 1.00 24.54 110 GLY D O 1
ATOM 8900 N N . LEU D 1 111 ? 69.016 -7.529 74.490 1.00 21.67 111 LEU D N 1
ATOM 8901 C CA . LEU D 1 111 ? 68.064 -8.572 74.142 1.00 21.33 111 LEU D CA 1
ATOM 8902 C C . LEU D 1 111 ? 68.319 -9.041 72.717 1.00 21.94 111 LEU D C 1
ATOM 8903 O O . LEU D 1 111 ? 68.219 -10.233 72.418 1.00 20.96 111 LEU D O 1
ATOM 8908 N N . LEU D 1 112 ? 68.645 -8.104 71.830 1.00 20.64 112 LEU D N 1
ATOM 8909 C CA . LEU D 1 112 ? 68.931 -8.477 70.448 1.00 21.39 112 LEU D CA 1
ATOM 8910 C C . LEU D 1 112 ? 70.248 -9.244 70.368 1.00 21.64 112 LEU D C 1
ATOM 8911 O O . LEU D 1 112 ? 70.406 -10.092 69.495 1.00 21.79 112 LEU D O 1
ATOM 8916 N N . ASP D 1 113 ? 71.193 -8.953 71.267 1.00 20.59 113 ASP D N 1
ATOM 8917 C CA . ASP D 1 113 ? 72.466 -9.668 71.246 1.00 22.34 113 ASP D CA 1
ATOM 8918 C C . ASP D 1 113 ? 72.185 -11.151 71.492 1.00 22.38 113 ASP D C 1
ATOM 8919 O O . ASP D 1 113 ? 72.751 -12.019 70.835 1.00 22.41 113 ASP D O 1
ATOM 8924 N N . TYR D 1 114 ? 71.298 -11.419 72.441 1.00 21.60 114 TYR D N 1
ATOM 8925 C CA . TYR D 1 114 ? 70.932 -12.780 72.808 1.00 23.23 114 TYR D CA 1
ATOM 8926 C C . TYR D 1 114 ? 70.209 -13.523 71.692 1.00 23.64 114 TYR D C 1
ATOM 8927 O O . TYR D 1 114 ? 70.609 -14.618 71.300 1.00 23.52 114 TYR D O 1
ATOM 8936 N N . ILE D 1 115 ? 69.128 -12.917 71.209 1.00 23.09 115 ILE D N 1
ATOM 8937 C CA . ILE D 1 115 ? 68.282 -13.473 70.162 1.00 23.36 115 ILE D CA 1
ATOM 8938 C C . ILE D 1 115 ? 68.987 -13.772 68.843 1.00 24.10 115 ILE D C 1
ATOM 8939 O O . ILE D 1 115 ? 68.847 -14.871 68.290 1.00 22.72 115 ILE D O 1
ATOM 8944 N N . LEU D 1 116 ? 69.721 -12.793 68.325 1.00 23.17 116 LEU D N 1
ATOM 8945 C CA . LEU D 1 116 ? 70.425 -12.976 67.061 1.00 25.62 116 LEU D CA 1
ATOM 8946 C C . LEU D 1 116 ? 71.444 -14.107 67.194 1.00 27.08 116 LEU D C 1
ATOM 8947 O O . LEU D 1 116 ? 71.662 -14.872 66.255 1.00 25.29 116 LEU D O 1
ATOM 8952 N N . GLU D 1 117 ? 72.051 -14.209 68.373 1.00 29.78 117 GLU D N 1
ATOM 8953 C CA . GLU D 1 117 ? 73.037 -15.245 68.663 1.00 32.66 117 GLU D CA 1
ATOM 8954 C C . GLU D 1 117 ? 72.383 -16.626 68.604 1.00 32.73 117 GLU D C 1
ATOM 8955 O O . GLU D 1 117 ? 72.967 -17.584 68.091 1.00 33.38 117 GLU D O 1
ATOM 8961 N N . GLU D 1 118 ? 71.165 -16.711 69.126 1.00 31.81 118 GLU D N 1
ATOM 8962 C CA . GLU D 1 118 ? 70.412 -17.962 69.158 1.00 32.03 118 GLU D CA 1
ATOM 8963 C C . GLU D 1 118 ? 69.639 -18.219 67.874 1.00 31.49 118 GLU D C 1
ATOM 8964 O O . GLU D 1 118 ? 69.215 -19.344 67.613 1.00 31.02 118 GLU D O 1
ATOM 8970 N N . ASN D 1 119 ? 69.447 -17.179 67.071 1.00 31.09 119 ASN D N 1
ATOM 8971 C CA . ASN D 1 119 ? 68.709 -17.333 65.823 1.00 29.11 119 ASN D CA 1
ATOM 8972 C C . ASN D 1 119 ? 69.459 -16.714 64.659 1.00 30.31 119 ASN D C 1
ATOM 8973 O O . ASN D 1 119 ? 69.345 -15.517 64.380 1.00 30.10 119 ASN D O 1
ATOM 8978 N N . GLU D 1 120 ? 70.220 -17.571 63.986 1.00 27.72 120 GLU D N 1
ATOM 8979 C CA . GLU D 1 120 ? 71.056 -17.216 62.851 1.00 27.63 120 GLU D CA 1
ATOM 8980 C C . GLU D 1 120 ? 70.298 -16.851 61.574 1.00 26.60 120 GLU D C 1
ATOM 8981 O O . GLU D 1 120 ? 70.838 -16.185 60.688 1.00 25.00 120 GLU D O 1
ATOM 8987 N N . ASP D 1 121 ? 69.054 -17.296 61.471 1.00 24.75 121 ASP D N 1
ATOM 8988 C CA . ASP D 1 121 ? 68.252 -17.018 60.291 1.00 24.41 121 ASP D CA 1
ATOM 8989 C C . ASP D 1 121 ? 67.606 -15.623 60.285 1.00 23.51 121 ASP D C 1
ATOM 8990 O O . ASP D 1 121 ? 67.307 -15.082 59.223 1.00 23.80 121 ASP D O 1
ATOM 8995 N N . ILE D 1 122 ? 67.402 -15.040 61.460 1.00 22.03 122 ILE D N 1
ATOM 8996 C CA . ILE D 1 122 ? 66.798 -13.708 61.545 1.00 22.91 122 ILE D CA 1
ATOM 8997 C C . ILE D 1 122 ? 67.581 -12.658 60.759 1.00 23.83 122 ILE D C 1
ATOM 8998 O O . ILE D 1 122 ? 68.781 -12.476 60.969 1.00 24.08 122 ILE D O 1
ATOM 9003 N N . GLY D 1 123 ? 66.882 -11.971 59.861 1.00 24.57 123 GLY D N 1
ATOM 9004 C CA . GLY D 1 123 ? 67.499 -10.927 59.064 1.00 25.24 123 GLY D CA 1
ATOM 9005 C C . GLY D 1 123 ? 68.148 -11.450 57.805 1.00 26.32 123 GLY D C 1
ATOM 9006 O O . GLY D 1 123 ? 68.674 -10.676 57.010 1.00 26.01 123 GLY D O 1
ATOM 9007 N N . VAL D 1 124 ? 68.097 -12.765 57.617 1.00 26.92 124 VAL D N 1
ATOM 9008 C CA . VAL D 1 124 ? 68.708 -13.383 56.451 1.00 27.34 124 VAL D CA 1
ATOM 9009 C C . VAL D 1 124 ? 67.731 -14.221 55.627 1.00 26.75 124 VAL D C 1
ATOM 9010 O O . VAL D 1 124 ? 67.479 -13.911 54.465 1.00 27.62 124 VAL D O 1
ATOM 9014 N N . THR D 1 125 ? 67.185 -15.279 56.219 1.00 25.48 125 THR D N 1
ATOM 9015 C CA . THR D 1 125 ? 66.241 -16.132 55.504 1.00 24.53 125 THR D CA 1
ATOM 9016 C C . THR D 1 125 ? 64.816 -16.013 56.035 1.00 24.83 125 THR D C 1
ATOM 9017 O O . THR D 1 125 ? 63.888 -16.602 55.478 1.00 24.66 125 THR D O 1
ATOM 9021 N N . THR D 1 126 ? 64.648 -15.263 57.123 1.00 24.64 126 THR D N 1
ATOM 9022 C CA . THR D 1 126 ? 63.326 -15.027 57.688 1.00 23.66 126 THR D CA 1
ATOM 9023 C C . THR D 1 126 ? 63.217 -13.553 58.121 1.00 24.44 126 THR D C 1
ATOM 9024 O O . THR D 1 126 ? 64.133 -12.760 57.875 1.00 22.59 126 THR D O 1
ATOM 9028 N N . GLY D 1 127 ? 62.100 -13.197 58.755 1.00 24.80 127 GLY D N 1
ATOM 9029 C CA . GLY D 1 127 ? 61.866 -11.827 59.182 1.00 26.06 127 GLY D CA 1
ATOM 9030 C C . GLY D 1 127 ? 62.703 -11.307 60.334 1.00 28.04 127 GLY D C 1
ATOM 9031 O O . GLY D 1 127 ? 63.734 -11.887 60.682 1.00 26.91 127 GLY D O 1
ATOM 9032 N N . SER D 1 128 ? 62.257 -10.196 60.920 1.00 26.96 128 SER D N 1
ATOM 9033 C CA . SER D 1 128 ? 62.957 -9.574 62.039 1.00 25.52 128 SER D CA 1
ATOM 9034 C C . SER D 1 128 ? 62.503 -10.178 63.357 1.00 23.74 128 SER D C 1
ATOM 9035 O O . SER D 1 128 ? 62.050 -11.322 63.408 1.00 22.00 128 SER D O 1
ATOM 9038 N N . VAL D 1 129 ? 62.628 -9.404 64.426 1.00 22.11 129 VAL D N 1
ATOM 9039 C CA . VAL D 1 129 ? 62.214 -9.868 65.740 1.00 22.19 129 VAL D CA 1
ATOM 9040 C C . VAL D 1 129 ? 61.682 -8.702 66.566 1.00 20.53 129 VAL D C 1
ATOM 9041 O O . VAL D 1 129 ? 62.185 -7.580 66.464 1.00 22.40 129 VAL D O 1
ATOM 9045 N N . ASN D 1 130 ? 60.667 -8.985 67.378 1.00 19.02 130 ASN D N 1
ATOM 9046 C CA . ASN D 1 130 ? 60.004 -7.992 68.224 1.00 19.05 130 ASN D CA 1
ATOM 9047 C C . ASN D 1 130 ? 60.465 -8.038 69.681 1.00 19.52 130 ASN D C 1
ATOM 9048 O O . ASN D 1 130 ? 59.911 -8.779 70.498 1.00 19.75 130 ASN D O 1
ATOM 9053 N N . PRO D 1 131 ? 61.489 -7.242 70.031 1.00 18.94 131 PRO D N 1
ATOM 9054 C CA . PRO D 1 131 ? 61.978 -7.238 71.413 1.00 19.63 131 PRO D CA 1
ATOM 9055 C C . PRO D 1 131 ? 60.977 -6.626 72.390 1.00 19.56 131 PRO D C 1
ATOM 9056 O O . PRO D 1 131 ? 60.501 -5.506 72.188 1.00 20.84 131 PRO D O 1
ATOM 9060 N N . LEU D 1 132 ? 60.668 -7.370 73.446 1.00 16.48 132 LEU D N 1
ATOM 9061 C CA . LEU D 1 132 ? 59.716 -6.931 74.457 1.00 17.10 132 LEU D CA 1
ATOM 9062 C C . LEU D 1 132 ? 60.451 -6.389 75.687 1.00 18.67 132 LEU D C 1
ATOM 9063 O O . LEU D 1 132 ? 61.109 -7.132 76.418 1.00 15.97 132 LEU D O 1
ATOM 9068 N N . VAL D 1 133 ? 60.315 -5.080 75.902 1.00 17.32 133 VAL D N 1
ATOM 9069 C CA . VAL D 1 133 ? 60.980 -4.371 76.990 1.00 16.75 133 VAL D CA 1
ATOM 9070 C C . VAL D 1 133 ? 60.021 -3.382 77.638 1.00 15.53 133 VAL D C 1
ATOM 9071 O O . VAL D 1 133 ? 59.364 -2.598 76.947 1.00 13.28 133 VAL D O 1
ATOM 9075 N N . LEU D 1 134 ? 59.933 -3.431 78.963 1.00 15.38 134 LEU D N 1
ATOM 9076 C CA . LEU D 1 134 ? 59.063 -2.528 79.708 1.00 17.04 134 LEU D CA 1
ATOM 9077 C C . LEU D 1 134 ? 59.894 -1.909 80.816 1.00 18.18 134 LEU D C 1
ATOM 9078 O O . LEU D 1 134 ? 60.996 -2.387 81.105 1.00 18.81 134 LEU D O 1
ATOM 9083 N N . GLU D 1 135 ? 59.382 -0.857 81.446 1.00 18.40 135 GLU D N 1
ATOM 9084 C CA . GLU D 1 135 ? 60.178 -0.191 82.459 1.00 18.34 135 GLU D CA 1
ATOM 9085 C C . GLU D 1 135 ? 59.460 0.637 83.507 1.00 19.86 135 GLU D C 1
ATOM 9086 O O . GLU D 1 135 ? 58.247 0.835 83.456 1.00 20.32 135 GLU D O 1
ATOM 9092 N N . CYS D 1 136 ? 60.260 1.118 84.455 1.00 20.62 136 CYS D N 1
ATOM 9093 C CA . CYS D 1 136 ? 59.818 1.985 85.534 1.00 21.82 136 CYS D CA 1
ATOM 9094 C C . CYS D 1 136 ? 60.958 2.986 85.767 1.00 22.45 136 CYS D C 1
ATOM 9095 O O . CYS D 1 136 ? 62.114 2.699 85.452 1.00 22.66 136 CYS D O 1
ATOM 9098 N N . ASN D 1 137 ? 60.627 4.157 86.299 1.00 20.92 137 ASN D N 1
ATOM 9099 C CA . ASN D 1 137 ? 61.610 5.211 86.543 1.00 20.01 137 ASN D CA 1
ATOM 9100 C C . ASN D 1 137 ? 62.130 5.160 87.982 1.00 20.23 137 ASN D C 1
ATOM 9101 O O . ASN D 1 137 ? 61.408 5.506 88.919 1.00 21.11 137 ASN D O 1
ATOM 9106 N N . ASP D 1 138 ? 63.379 4.730 88.154 1.00 19.08 138 ASP D N 1
ATOM 9107 C CA . ASP D 1 138 ? 63.992 4.646 89.479 1.00 20.31 138 ASP D CA 1
ATOM 9108 C C . ASP D 1 138 ? 64.843 5.884 89.792 1.00 19.80 138 ASP D C 1
ATOM 9109 O O . ASP D 1 138 ? 65.744 5.823 90.629 1.00 18.74 138 ASP D O 1
ATOM 9114 N N . SER D 1 139 ? 64.549 7.007 89.143 1.00 19.86 139 SER D N 1
ATOM 9115 C CA . SER D 1 139 ? 65.344 8.224 89.342 1.00 20.82 139 SER D CA 1
ATOM 9116 C C . SER D 1 139 ? 65.455 8.762 90.770 1.00 21.87 139 SER D C 1
ATOM 9117 O O . SER D 1 139 ? 66.403 9.491 91.084 1.00 23.37 139 SER D O 1
ATOM 9120 N N . TYR D 1 140 ? 64.514 8.412 91.639 1.00 22.48 140 TYR D N 1
ATOM 9121 C CA . TYR D 1 140 ? 64.569 8.907 93.014 1.00 24.35 140 TYR D CA 1
ATOM 9122 C C . TYR D 1 140 ? 65.802 8.407 93.772 1.00 25.88 140 TYR D C 1
ATOM 9123 O O . TYR D 1 140 ? 66.374 9.131 94.598 1.00 24.62 140 TYR D O 1
ATOM 9132 N N . LEU D 1 141 ? 66.210 7.172 93.480 1.00 24.88 141 LEU D N 1
ATOM 9133 C CA . LEU D 1 141 ? 67.366 6.564 94.125 1.00 24.69 141 LEU D CA 1
ATOM 9134 C C . LEU D 1 141 ? 68.537 6.351 93.168 1.00 24.32 141 LEU D C 1
ATOM 9135 O O . LEU D 1 141 ? 69.694 6.327 93.587 1.00 25.40 141 LEU D O 1
ATOM 9140 N N . ASN D 1 142 ? 68.240 6.206 91.883 1.00 24.14 142 ASN D N 1
ATOM 9141 C CA . ASN D 1 142 ? 69.287 5.945 90.898 1.00 24.50 142 ASN D CA 1
ATOM 9142 C C . ASN D 1 142 ? 69.674 7.103 89.982 1.00 24.38 142 ASN D C 1
ATOM 9143 O O . ASN D 1 142 ? 68.871 7.989 89.705 1.00 22.77 142 ASN D O 1
ATOM 9148 N N . ASP D 1 143 ? 70.925 7.080 89.530 1.00 24.93 143 ASP D N 1
ATOM 9149 C CA . ASP D 1 143 ? 71.422 8.068 88.589 1.00 24.36 143 ASP D CA 1
ATOM 9150 C C . ASP D 1 143 ? 70.972 7.533 87.239 1.00 23.07 143 ASP D C 1
ATOM 9151 O O . ASP D 1 143 ? 71.757 6.934 86.499 1.00 22.64 143 ASP D O 1
ATOM 9156 N N . ILE D 1 144 ? 69.699 7.747 86.927 1.00 22.17 144 ILE D N 1
ATOM 9157 C CA . ILE D 1 144 ? 69.133 7.254 85.680 1.00 20.36 144 ILE D CA 1
ATOM 9158 C C . ILE D 1 144 ? 69.765 7.870 84.435 1.00 21.07 144 ILE D C 1
ATOM 9159 O O . ILE D 1 144 ? 69.903 7.198 83.411 1.00 19.40 144 ILE D O 1
ATOM 9164 N N . ARG D 1 145 ? 70.156 9.143 84.518 1.00 20.34 145 ARG D N 1
ATOM 9165 C CA . ARG D 1 145 ? 70.783 9.820 83.386 1.00 19.91 145 ARG D CA 1
ATOM 9166 C C . ARG D 1 145 ? 72.060 9.102 82.945 1.00 19.76 145 ARG D C 1
ATOM 9167 O O . ARG D 1 145 ? 72.456 9.174 81.786 1.00 22.21 145 ARG D O 1
ATOM 9175 N N . GLY D 1 146 ? 72.700 8.410 83.875 1.00 20.64 146 GLY D N 1
ATOM 9176 C CA . GLY D 1 146 ? 73.940 7.722 83.559 1.00 20.93 146 GLY D CA 1
ATOM 9177 C C . GLY D 1 146 ? 73.825 6.455 82.738 1.00 22.07 146 GLY D C 1
ATOM 9178 O O . GLY D 1 146 ? 74.827 5.985 82.202 1.00 23.42 146 GLY D O 1
ATOM 9179 N N . ARG D 1 147 ? 72.621 5.900 82.630 1.00 21.51 147 ARG D N 1
ATOM 9180 C CA . ARG D 1 147 ? 72.422 4.673 81.861 1.00 22.40 147 ARG D CA 1
ATOM 9181 C C . ARG D 1 147 ? 73.498 3.644 82.206 1.00 22.59 147 ARG D C 1
ATOM 9182 O O . ARG D 1 147 ? 74.284 3.226 81.353 1.00 23.47 147 ARG D O 1
ATOM 9190 N N . HIS D 1 148 ? 73.511 3.240 83.469 1.00 21.97 148 HIS D N 1
ATOM 9191 C CA . HIS D 1 148 ? 74.490 2.287 83.975 1.00 23.92 148 HIS D CA 1
ATOM 9192 C C . HIS D 1 148 ? 74.206 0.845 83.569 1.00 24.67 148 HIS D C 1
ATOM 9193 O O . HIS D 1 148 ? 75.053 -0.041 83.736 1.00 22.91 148 HIS D O 1
ATOM 9200 N N . VAL D 1 149 ? 73.015 0.603 83.034 1.00 23.85 149 VAL D N 1
ATOM 9201 C CA . VAL D 1 149 ? 72.688 -0.735 82.587 1.00 24.32 149 VAL D CA 1
ATOM 9202 C C . VAL D 1 149 ? 73.482 -0.925 81.304 1.00 25.00 149 VAL D C 1
ATOM 9203 O O . VAL D 1 149 ? 73.574 -0.010 80.489 1.00 26.31 149 VAL D O 1
ATOM 9207 N N . LYS D 1 150 ? 74.092 -2.092 81.146 1.00 23.43 150 LYS D N 1
ATOM 9208 C CA . LYS D 1 150 ? 74.876 -2.373 79.956 1.00 24.09 150 LYS D CA 1
ATOM 9209 C C . LYS D 1 150 ? 74.253 -3.576 79.271 1.00 23.47 150 LYS D C 1
ATOM 9210 O O . LYS D 1 150 ? 73.679 -4.440 79.934 1.00 20.22 150 LYS D O 1
ATOM 9216 N N . ARG D 1 151 ? 74.370 -3.618 77.945 1.00 22.39 151 ARG D N 1
ATOM 9217 C CA . ARG D 1 151 ? 73.795 -4.692 77.149 1.00 24.14 151 ARG D CA 1
ATOM 9218 C C . ARG D 1 151 ? 74.132 -6.109 77.615 1.00 24.30 151 ARG D C 1
ATOM 9219 O O . ARG D 1 151 ? 73.315 -7.012 77.464 1.00 24.64 151 ARG D O 1
ATOM 9227 N N . GLU D 1 152 ? 75.321 -6.310 78.179 1.00 25.89 152 GLU D N 1
ATOM 9228 C CA . GLU D 1 152 ? 75.715 -7.639 78.654 1.00 26.90 152 GLU D CA 1
ATOM 9229 C C . GLU D 1 152 ? 74.874 -8.045 79.854 1.00 26.58 152 GLU D C 1
ATOM 9230 O O . GLU D 1 152 ? 74.618 -9.230 80.076 1.00 27.47 152 GLU D O 1
ATOM 9236 N N . HIS D 1 153 ? 74.451 -7.054 80.630 1.00 25.03 153 HIS D N 1
ATOM 9237 C CA . HIS D 1 153 ? 73.643 -7.311 81.813 1.00 25.12 153 HIS D CA 1
ATOM 9238 C C . HIS D 1 153 ? 72.350 -7.992 81.405 1.00 26.28 153 HIS D C 1
ATOM 9239 O O . HIS D 1 153 ? 71.828 -8.848 82.125 1.00 25.69 153 HIS D O 1
ATOM 9246 N N . VAL D 1 154 ? 71.842 -7.613 80.236 1.00 25.39 154 VAL D N 1
ATOM 9247 C CA . VAL D 1 154 ? 70.598 -8.195 79.738 1.00 24.67 154 VAL D CA 1
ATOM 9248 C C . VAL D 1 154 ? 70.768 -9.675 79.388 1.00 25.06 154 VAL D C 1
ATOM 9249 O O . VAL D 1 154 ? 69.953 -10.524 79.719 1.00 26.51 154 VAL D O 1
ATOM 9253 N N . VAL D 1 155 ? 71.855 -9.967 78.649 1.00 26.03 155 VAL D N 1
ATOM 9254 C CA . VAL D 1 155 ? 72.118 -11.357 78.293 1.00 26.69 155 VAL D CA 1
ATOM 9255 C C . VAL D 1 155 ? 72.305 -12.197 79.546 1.00 26.23 155 VAL D C 1
ATOM 9256 O O . VAL D 1 155 ? 71.927 -13.359 79.635 1.00 26.31 155 VAL D O 1
ATOM 9260 N N . GLU D 1 156 ? 72.965 -11.560 80.523 1.00 25.62 156 GLU D N 1
ATOM 9261 C CA . GLU D 1 156 ? 73.250 -12.218 81.781 1.00 25.63 156 GLU D CA 1
ATOM 9262 C C . GLU D 1 156 ? 71.966 -12.544 82.544 1.00 25.65 156 GLU D C 1
ATOM 9263 O O . GLU D 1 156 ? 71.723 -13.662 82.976 1.00 23.25 156 GLU D O 1
ATOM 9269 N N . ALA D 1 157 ? 71.148 -11.496 82.743 1.00 22.29 157 ALA D N 1
ATOM 9270 C CA . ALA D 1 157 ? 69.880 -11.716 83.425 1.00 21.53 157 ALA D CA 1
ATOM 9271 C C . ALA D 1 157 ? 69.120 -12.895 82.814 1.00 21.76 157 ALA D C 1
ATOM 9272 O O . ALA D 1 157 ? 68.552 -13.730 83.496 1.00 22.40 157 ALA D O 1
ATOM 9274 N N . ILE D 1 158 ? 69.108 -12.925 81.470 1.00 20.46 158 ILE D N 1
ATOM 9275 C CA . ILE D 1 158 ? 68.397 -13.993 80.772 1.00 22.30 158 ILE D CA 1
ATOM 9276 C C . ILE D 1 158 ? 68.967 -15.376 81.110 1.00 23.01 158 ILE D C 1
ATOM 9277 O O . ILE D 1 158 ? 68.245 -16.343 81.323 1.00 22.31 158 ILE D O 1
ATOM 9282 N N . LYS D 1 159 ? 70.288 -15.494 81.168 1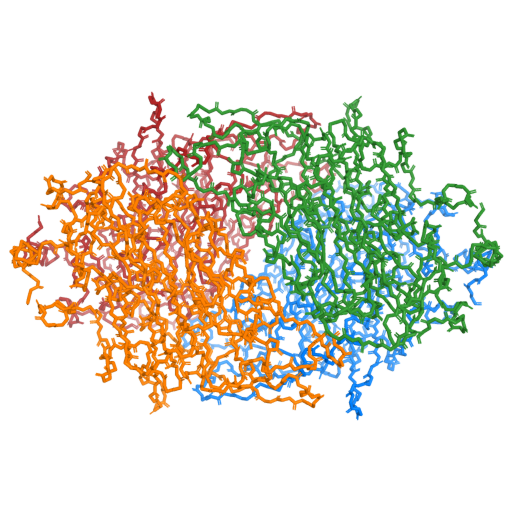.00 24.78 159 LYS D N 1
ATOM 9283 C CA . LYS D 1 159 ? 70.914 -16.786 81.445 1.00 26.76 159 LYS D CA 1
ATOM 9284 C C . LYS D 1 159 ? 70.850 -17.233 82.903 1.00 27.67 159 LYS D C 1
ATOM 9285 O O . LYS D 1 159 ? 70.935 -18.432 83.194 1.00 27.98 159 LYS D O 1
ATOM 9291 N N . ARG D 1 160 ? 70.671 -16.285 83.816 1.00 25.64 160 ARG D N 1
ATOM 9292 C CA . ARG D 1 160 ? 70.561 -16.620 85.233 1.00 26.46 160 ARG D CA 1
ATOM 9293 C C . ARG D 1 160 ? 69.125 -16.997 85.573 1.00 26.37 160 ARG D C 1
ATOM 9294 O O . ARG D 1 160 ? 68.853 -17.467 86.675 1.00 26.59 160 ARG D O 1
ATOM 9302 N N . ALA D 1 161 ? 68.209 -16.767 84.636 1.00 26.59 161 ALA D N 1
ATOM 9303 C CA . ALA D 1 161 ? 66.796 -17.060 84.858 1.00 27.58 161 ALA D CA 1
ATOM 9304 C C . ALA D 1 161 ? 66.619 -18.433 85.497 1.00 30.10 161 ALA D C 1
ATOM 9305 O O . ALA D 1 161 ? 67.172 -19.427 85.026 1.00 29.24 161 ALA D O 1
ATOM 9307 N N . ASP D 1 162 ? 65.837 -18.483 86.569 1.00 31.51 162 ASP D N 1
ATOM 9308 C CA . ASP D 1 162 ? 65.623 -19.732 87.283 1.00 32.78 162 ASP D CA 1
ATOM 9309 C C . ASP D 1 162 ? 64.217 -19.790 87.874 1.00 33.16 162 ASP D C 1
ATOM 9310 O O . ASP D 1 162 ? 63.501 -18.787 87.875 1.00 31.37 162 ASP D O 1
ATOM 9315 N N . GLU D 1 163 ? 63.828 -20.963 88.373 1.00 33.55 163 GLU D N 1
ATOM 9316 C CA . GLU D 1 163 ? 62.512 -21.138 88.991 1.00 34.62 163 GLU D CA 1
ATOM 9317 C C . GLU D 1 163 ? 62.466 -20.346 90.293 1.00 33.81 163 GLU D C 1
ATOM 9318 O O . GLU D 1 163 ? 61.455 -19.725 90.623 1.00 34.27 163 GLU D O 1
ATOM 9324 N N . ASP D 1 164 ? 63.569 -20.380 91.034 1.00 32.93 164 ASP D N 1
ATOM 9325 C CA . ASP D 1 164 ? 63.660 -19.661 92.298 1.00 33.32 164 ASP D CA 1
ATOM 9326 C C . ASP D 1 164 ? 64.378 -18.335 92.053 1.00 31.89 164 ASP D C 1
ATOM 9327 O O . ASP D 1 164 ? 65.510 -18.307 91.573 1.00 33.87 164 ASP D O 1
ATOM 9332 N N . PHE D 1 165 ? 63.711 -17.233 92.364 1.00 28.63 165 PHE D N 1
ATOM 9333 C CA . PHE D 1 165 ? 64.307 -15.919 92.165 1.00 26.31 165 PHE D CA 1
ATOM 9334 C C . PHE D 1 165 ? 64.058 -15.046 93.378 1.00 26.07 165 PHE D C 1
ATOM 9335 O O . PHE D 1 165 ? 63.052 -15.199 94.068 1.00 27.53 165 PHE D O 1
ATOM 9343 N N . GLU D 1 166 ? 64.980 -14.133 93.638 1.00 25.48 166 GLU D N 1
ATOM 9344 C CA . GLU D 1 166 ? 64.851 -13.235 94.767 1.00 26.69 166 GLU D CA 1
ATOM 9345 C C . GLU D 1 166 ? 63.844 -12.138 94.441 1.00 24.79 166 GLU D C 1
ATOM 9346 O O . GLU D 1 166 ? 63.620 -11.813 93.280 1.00 24.23 166 GLU D O 1
ATOM 9352 N N . GLU D 1 167 ? 63.230 -11.581 95.476 1.00 23.47 167 GLU D N 1
ATOM 9353 C CA . GLU D 1 167 ? 62.276 -10.504 95.286 1.00 22.24 167 GLU D CA 1
ATOM 9354 C C . GLU D 1 167 ? 62.765 -9.262 96.022 1.00 20.21 167 GLU D C 1
ATOM 9355 O O . GLU D 1 167 ? 63.819 -9.285 96.653 1.00 18.19 167 GLU D O 1
ATOM 9361 N N . GLY D 1 168 ? 62.018 -8.170 95.924 1.00 19.86 168 GLY D N 1
ATOM 9362 C CA . GLY D 1 168 ? 62.426 -6.963 96.614 1.00 19.01 168 GLY D CA 1
ATOM 9363 C C . GLY D 1 168 ? 63.286 -6.053 95.763 1.00 19.06 168 GLY D C 1
ATOM 9364 O O . GLY D 1 168 ? 63.055 -5.909 94.562 1.00 19.69 168 GLY D O 1
ATOM 9365 N N . ALA D 1 169 ? 64.290 -5.445 96.386 1.00 20.29 169 ALA D N 1
ATOM 9366 C CA . ALA D 1 169 ? 65.185 -4.525 95.690 1.00 21.51 169 ALA D CA 1
ATOM 9367 C C . ALA D 1 169 ? 66.292 -5.264 94.944 1.00 21.16 169 ALA D C 1
ATOM 9368 O O . ALA D 1 169 ? 67.459 -5.232 95.334 1.00 21.29 169 ALA D O 1
ATOM 9370 N N . VAL D 1 170 ? 65.915 -5.921 93.856 1.00 20.09 170 VAL D N 1
ATOM 9371 C CA . VAL D 1 170 ? 66.861 -6.675 93.052 1.00 19.20 170 VAL D CA 1
ATOM 9372 C C . VAL D 1 170 ? 66.458 -6.519 91.595 1.00 18.24 170 VAL D C 1
ATOM 9373 O O . VAL D 1 170 ? 65.312 -6.174 91.306 1.00 17.60 170 VAL D O 1
ATOM 9377 N N . GLY D 1 171 ? 67.393 -6.772 90.682 1.00 18.36 171 GLY D N 1
ATOM 9378 C CA . GLY D 1 171 ? 67.088 -6.656 89.264 1.00 17.18 171 GLY D CA 1
ATOM 9379 C C . GLY D 1 171 ? 66.559 -5.279 88.900 1.00 17.01 171 GLY D C 1
ATOM 9380 O O . GLY D 1 171 ? 67.122 -4.266 89.315 1.00 17.87 171 GLY D O 1
ATOM 9381 N N . ALA D 1 172 ? 65.477 -5.233 88.128 1.00 17.37 172 ALA D N 1
ATOM 9382 C CA . ALA D 1 172 ? 64.894 -3.957 87.724 1.00 18.80 172 ALA D CA 1
ATOM 9383 C C . ALA D 1 172 ? 64.275 -3.204 88.908 1.00 19.30 172 ALA D C 1
ATOM 9384 O O . ALA D 1 172 ? 64.038 -1.995 88.835 1.00 19.00 172 ALA D O 1
ATOM 9386 N N . GLY D 1 173 ? 64.020 -3.919 90.000 1.00 21.15 173 GLY D N 1
ATOM 9387 C CA . GLY D 1 173 ? 63.426 -3.294 91.172 1.00 20.10 173 GLY D CA 1
ATOM 9388 C C . GLY D 1 173 ? 64.439 -2.715 92.142 1.00 19.85 173 GLY D C 1
ATOM 9389 O O . GLY D 1 173 ? 64.068 -2.087 93.134 1.00 17.81 173 GLY D O 1
ATOM 9390 N N . THR D 1 174 ? 65.718 -2.930 91.852 1.00 18.83 174 THR D N 1
ATOM 9391 C CA . THR D 1 174 ? 66.798 -2.446 92.691 1.00 20.18 174 THR D CA 1
ATOM 9392 C C . THR D 1 174 ? 66.583 -1.038 93.251 1.00 20.82 174 THR D C 1
ATOM 9393 O O . THR D 1 174 ? 66.649 -0.846 94.465 1.00 20.40 174 THR D O 1
ATOM 9397 N N . GLY D 1 175 ? 66.316 -0.062 92.384 1.00 20.73 175 GLY D N 1
ATOM 9398 C CA . GLY D 1 175 ? 66.119 1.298 92.864 1.00 21.15 175 GLY D CA 1
ATOM 9399 C C . GLY D 1 175 ? 64.704 1.864 92.841 1.00 22.41 175 GLY D C 1
ATOM 9400 O O . GLY D 1 175 ? 64.528 3.089 92.846 1.00 19.26 175 GLY D O 1
ATOM 9401 N N . MET D 1 176 ? 63.694 0.995 92.848 1.00 21.09 176 MET D N 1
ATOM 9402 C CA . MET D 1 176 ? 62.303 1.454 92.796 1.00 23.61 176 MET D CA 1
ATOM 9403 C C . MET D 1 176 ? 61.675 1.879 94.132 1.00 24.40 176 MET D C 1
ATOM 9404 O O . MET D 1 176 ? 62.042 1.380 95.197 1.00 26.07 176 MET D O 1
ATOM 9409 N N . SER D 1 177 ? 60.718 2.802 94.057 1.00 24.47 177 SER D N 1
ATOM 9410 C CA . SER D 1 177 ? 60.018 3.320 95.238 1.00 23.91 177 SER D CA 1
ATOM 9411 C C . SER D 1 177 ? 58.502 3.117 95.124 1.00 23.47 177 SER D C 1
ATOM 9412 O O . SER D 1 177 ? 57.922 3.331 94.062 1.00 22.29 177 SER D O 1
ATOM 9415 N N . ALA D 1 178 ? 57.863 2.714 96.220 1.00 22.82 178 ALA D N 1
ATOM 9416 C CA . ALA D 1 178 ? 56.418 2.497 96.227 1.00 21.57 178 ALA D CA 1
ATOM 9417 C C . ALA D 1 178 ? 55.797 2.975 97.540 1.00 20.11 178 ALA D C 1
ATOM 9418 O O . ALA D 1 178 ? 56.281 2.648 98.621 1.00 19.04 178 ALA D O 1
ATOM 9420 N N . PHE D 1 179 ? 54.717 3.747 97.441 1.00 19.48 179 PHE D N 1
ATOM 9421 C CA . PHE D 1 179 ? 54.053 4.274 98.628 1.00 20.21 179 PHE D CA 1
ATOM 9422 C C . PHE D 1 179 ? 55.065 5.016 99.502 1.00 19.41 179 PHE D C 1
ATOM 9423 O O . PHE D 1 179 ? 54.885 5.146 100.711 1.00 19.66 179 PHE D O 1
ATOM 9431 N N . GLU D 1 180 ? 56.130 5.497 98.867 1.00 19.26 180 GLU D N 1
ATOM 9432 C CA . GLU D 1 180 ? 57.196 6.231 99.540 1.00 20.85 180 GLU D CA 1
ATOM 9433 C C . GLU D 1 180 ? 57.955 5.349 100.532 1.00 22.21 180 GLU D C 1
ATOM 9434 O O . GLU D 1 180 ? 58.440 5.805 101.569 1.00 22.28 180 GLU D O 1
ATOM 9440 N N . PHE D 1 181 ? 58.036 4.068 100.178 1.00 22.83 181 PHE D N 1
ATOM 9441 C CA . PHE D 1 181 ? 58.768 3.046 100.929 1.00 21.24 181 PHE D CA 1
ATOM 9442 C C . PHE D 1 181 ? 59.622 2.376 99.859 1.00 21.86 181 PHE D C 1
ATOM 9443 O O . PHE D 1 181 ? 59.555 2.750 98.690 1.00 21.44 181 PHE D O 1
ATOM 9451 N N . LYS D 1 182 ? 60.415 1.378 100.226 1.00 22.48 182 LYS D N 1
ATOM 9452 C CA . LYS D 1 182 ? 61.220 0.725 99.202 1.00 22.41 182 LYS D CA 1
ATOM 9453 C C . LYS D 1 182 ? 60.335 -0.170 98.346 1.00 21.91 182 LYS D C 1
ATOM 9454 O O . LYS D 1 182 ? 59.535 -0.938 98.875 1.00 23.88 182 LYS D O 1
ATOM 9460 N N . GLY D 1 183 ? 60.474 -0.065 97.028 1.00 22.08 183 GLY D N 1
ATOM 9461 C CA . GLY D 1 183 ? 59.691 -0.898 96.126 1.00 22.17 183 GLY D CA 1
ATOM 9462 C C . GLY D 1 183 ? 60.579 -1.918 95.423 1.00 21.93 183 GLY D C 1
ATOM 9463 O O . GLY D 1 183 ? 61.700 -2.158 95.856 1.00 21.61 183 GLY D O 1
ATOM 9464 N N . GLY D 1 184 ? 60.087 -2.526 94.348 1.00 22.86 184 GLY D N 1
ATOM 9465 C CA . GLY D 1 184 ? 60.891 -3.501 93.629 1.00 22.01 184 GLY D CA 1
ATOM 9466 C C . GLY D 1 184 ? 60.11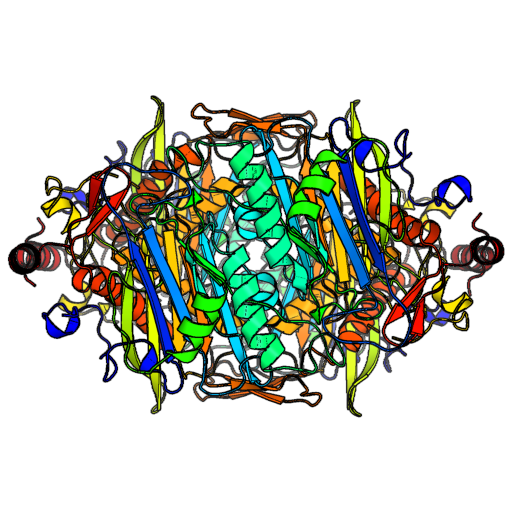3 -4.686 93.089 1.00 21.76 184 GLY D C 1
ATOM 9467 O O . GLY D 1 184 ? 58.932 -4.569 92.778 1.00 21.35 184 GLY D O 1
ATOM 9468 N N . ILE D 1 185 ? 60.780 -5.832 92.972 1.00 21.62 185 ILE D N 1
ATOM 9469 C CA . ILE D 1 185 ? 60.140 -7.043 92.463 1.00 19.90 185 ILE D CA 1
ATOM 9470 C C . ILE D 1 185 ? 59.272 -7.722 93.511 1.00 18.58 185 ILE D C 1
ATOM 9471 O O . ILE D 1 185 ? 59.660 -7.851 94.671 1.00 18.72 185 ILE D O 1
ATOM 9476 N N . GLY D 1 186 ? 58.086 -8.142 93.085 1.00 18.05 186 GLY D N 1
ATOM 9477 C CA . GLY D 1 186 ? 57.161 -8.838 93.960 1.00 18.87 186 GLY D CA 1
ATOM 9478 C C . GLY D 1 186 ? 56.502 -9.933 93.143 1.00 18.79 186 GLY D C 1
ATOM 9479 O O . GLY D 1 186 ? 56.326 -9.772 91.937 1.00 20.13 186 GLY D O 1
ATOM 9480 N N . SER D 1 187 ? 56.139 -11.047 93.771 1.00 18.57 187 SER D N 1
ATOM 9481 C CA . SER D 1 187 ? 55.507 -12.133 93.028 1.00 18.45 187 SER D CA 1
ATOM 9482 C C . SER D 1 187 ? 54.592 -12.993 93.898 1.00 17.27 187 SER D C 1
ATOM 9483 O O . SER D 1 187 ? 54.765 -13.084 95.114 1.00 17.06 187 SER D O 1
ATOM 9486 N N . ALA D 1 188 ? 53.617 -13.617 93.251 1.00 17.91 188 ALA D N 1
ATOM 9487 C CA . ALA D 1 188 ? 52.656 -14.484 93.918 1.00 19.43 188 ALA D CA 1
ATOM 9488 C C . ALA D 1 188 ? 51.969 -15.367 92.881 1.00 19.48 188 ALA D C 1
ATOM 9489 O O . ALA D 1 188 ? 52.082 -15.140 91.679 1.00 19.97 188 ALA D O 1
ATOM 9491 N N . SER D 1 189 ? 51.253 -16.379 93.343 1.00 19.21 189 SER D N 1
ATOM 9492 C CA . SER D 1 189 ? 50.549 -17.249 92.421 1.00 20.28 189 SER D CA 1
ATOM 9493 C C . SER D 1 189 ? 49.292 -17.794 93.080 1.00 19.56 189 SER D C 1
ATOM 9494 O O . SER D 1 189 ? 49.188 -17.846 94.301 1.00 21.88 189 SER D O 1
ATOM 9497 N N . ARG D 1 190 ? 48.338 -18.192 92.252 1.00 21.81 190 ARG D N 1
ATOM 9498 C CA . ARG D 1 190 ? 47.086 -18.757 92.719 1.00 23.56 190 ARG D CA 1
ATOM 9499 C C . ARG D 1 190 ? 46.753 -19.961 91.848 1.00 25.11 190 ARG D C 1
ATOM 9500 O O . ARG D 1 190 ? 47.069 -19.987 90.660 1.00 23.95 190 ARG D O 1
ATOM 9508 N N . ILE D 1 191 ? 46.128 -20.961 92.456 1.00 26.81 191 ILE D N 1
ATOM 9509 C CA . ILE D 1 191 ? 45.725 -22.170 91.756 1.00 27.62 191 ILE D CA 1
ATOM 9510 C C . ILE D 1 191 ? 44.208 -22.148 91.702 1.00 27.87 191 ILE D C 1
ATOM 9511 O O . ILE D 1 191 ? 43.557 -21.872 92.706 1.00 28.77 191 ILE D O 1
ATOM 9516 N N . VAL D 1 192 ? 43.637 -22.425 90.539 1.00 27.69 192 VAL D N 1
ATOM 9517 C CA . VAL D 1 192 ? 42.188 -22.432 90.425 1.00 29.16 192 VAL D CA 1
ATOM 9518 C C . VAL D 1 192 ? 41.756 -23.672 89.664 1.00 29.58 192 VAL D C 1
ATOM 9519 O O . VAL D 1 192 ? 42.395 -24.064 88.692 1.00 31.98 192 VAL D O 1
ATOM 9523 N N . GLU D 1 193 ? 40.677 -24.300 90.108 1.00 29.95 193 GLU D N 1
ATOM 9524 C CA . GLU D 1 193 ? 40.185 -25.484 89.425 1.00 30.47 193 GLU D CA 1
ATOM 9525 C C . GLU D 1 193 ? 39.032 -25.091 88.509 1.00 29.30 193 GLU D C 1
ATOM 9526 O O . GLU D 1 193 ? 38.097 -24.419 88.938 1.00 30.29 193 GLU D O 1
ATOM 9532 N N . ILE D 1 194 ? 39.110 -25.493 87.244 1.00 28.32 194 ILE D N 1
ATOM 9533 C CA . ILE D 1 194 ? 38.059 -25.180 86.279 1.00 28.78 194 ILE D CA 1
ATOM 9534 C C . ILE D 1 194 ? 37.639 -26.427 85.505 1.00 29.89 194 ILE D C 1
ATOM 9535 O O . ILE D 1 194 ? 38.394 -26.948 84.683 1.00 27.97 194 ILE D O 1
ATOM 9540 N N . GLU D 1 195 ? 36.422 -26.891 85.779 1.00 33.05 195 GLU D N 1
ATOM 9541 C CA . GLU D 1 195 ? 35.868 -28.082 85.140 1.00 35.33 195 GLU D CA 1
ATOM 9542 C C . GLU D 1 195 ? 36.736 -29.308 85.398 1.00 35.80 195 GLU D C 1
ATOM 9543 O O . GLU D 1 195 ? 37.167 -29.983 84.464 1.00 36.69 195 GLU D O 1
ATOM 9549 N N . GLY D 1 196 ? 37.001 -29.577 86.673 1.00 37.65 196 GLY D N 1
ATOM 9550 C CA . GLY D 1 196 ? 37.804 -30.729 87.054 1.00 38.80 196 GLY D CA 1
ATOM 9551 C C . GLY D 1 196 ? 39.273 -30.682 86.672 1.00 39.29 196 GLY D C 1
ATOM 9552 O O . GLY D 1 196 ? 39.975 -31.696 86.746 1.00 40.13 196 GLY D O 1
ATOM 9553 N N . LYS D 1 197 ? 39.748 -29.511 86.268 1.00 38.64 197 LYS D N 1
ATOM 9554 C CA . LYS D 1 197 ? 41.141 -29.358 85.872 1.00 37.72 197 LYS D CA 1
ATOM 9555 C C . LYS D 1 197 ? 41.751 -28.156 86.576 1.00 36.87 197 LYS D C 1
ATOM 9556 O O . LYS D 1 197 ? 41.147 -27.086 86.632 1.00 37.19 197 LYS D O 1
ATOM 9562 N N . LYS D 1 198 ? 42.950 -28.331 87.116 1.00 34.81 198 LYS D N 1
ATOM 9563 C CA . LYS D 1 198 ? 43.605 -27.244 87.817 1.00 34.35 198 LYS D CA 1
ATOM 9564 C C . LYS D 1 198 ? 44.589 -26.470 86.951 1.00 32.25 198 LYS D C 1
ATOM 9565 O O . LYS D 1 198 ? 45.403 -27.046 86.232 1.00 31.25 198 LYS D O 1
ATOM 9571 N N . TYR D 1 199 ? 44.482 -25.149 87.024 1.00 29.49 199 TYR D N 1
ATOM 9572 C CA . TYR D 1 199 ? 45.343 -24.248 86.270 1.00 25.74 199 TYR D CA 1
ATOM 9573 C C . TYR D 1 199 ? 46.036 -23.326 87.252 1.00 24.05 199 TYR D C 1
ATOM 9574 O O . TYR D 1 199 ? 45.543 -23.094 88.352 1.00 25.63 199 TYR D O 1
ATOM 9583 N N . THR D 1 200 ? 47.183 -22.801 86.855 1.00 22.36 200 THR D N 1
ATOM 9584 C CA . THR D 1 200 ? 47.926 -21.899 87.713 1.00 21.39 200 THR D CA 1
ATOM 9585 C C . THR D 1 200 ? 47.990 -20.498 87.104 1.00 20.27 200 THR D C 1
ATOM 9586 O O . THR D 1 200 ? 48.060 -20.344 85.885 1.00 22.02 200 THR D O 1
ATOM 9590 N N . VAL D 1 201 ? 47.962 -19.484 87.960 1.00 19.08 201 VAL D N 1
ATOM 9591 C CA . VAL D 1 201 ? 48.066 -18.094 87.516 1.00 17.43 201 VAL D CA 1
ATOM 9592 C C . VAL D 1 201 ? 49.134 -17.445 88.381 1.00 15.11 201 VAL D C 1
ATOM 9593 O O . VAL D 1 201 ? 48.998 -17.375 89.598 1.00 16.13 201 VAL D O 1
ATOM 9597 N N . GLY D 1 202 ? 50.210 -16.992 87.756 1.00 15.66 202 GLY D N 1
ATOM 9598 C CA . GLY D 1 202 ? 51.267 -16.367 88.523 1.00 17.04 202 GLY D CA 1
ATOM 9599 C C . GLY D 1 202 ? 51.435 -14.920 88.120 1.00 18.77 202 GLY D C 1
ATOM 9600 O O . GLY D 1 202 ? 50.992 -14.512 87.047 1.00 19.44 202 GLY D O 1
ATOM 9601 N N . ALA D 1 203 ? 52.072 -14.133 88.975 1.00 20.52 203 ALA D N 1
ATOM 9602 C CA . ALA D 1 203 ? 52.292 -12.734 88.654 1.00 19.91 203 ALA D CA 1
ATOM 9603 C C . ALA D 1 203 ? 53.569 -12.202 89.267 1.00 19.49 203 ALA D C 1
ATOM 9604 O O . ALA D 1 203 ? 53.922 -12.517 90.402 1.00 20.86 203 ALA D O 1
ATOM 9606 N N . LEU D 1 204 ? 54.272 -11.402 88.482 1.00 18.97 204 LEU D N 1
ATOM 9607 C CA . LEU D 1 204 ? 55.490 -10.762 88.925 1.00 18.82 204 LEU D CA 1
ATOM 9608 C C . LEU D 1 204 ? 55.257 -9.277 88.648 1.00 18.90 204 LEU D C 1
ATOM 9609 O O . LEU D 1 204 ? 54.820 -8.893 87.557 1.00 17.91 204 LEU D O 1
ATOM 9614 N N . VAL D 1 205 ? 55.515 -8.446 89.645 1.00 18.53 205 VAL D N 1
ATOM 9615 C CA . VAL D 1 205 ? 55.332 -7.019 89.470 1.00 19.60 205 VAL D CA 1
ATOM 9616 C C . VAL D 1 205 ? 56.620 -6.287 89.782 1.00 20.20 205 VAL D C 1
ATOM 9617 O O . VAL D 1 205 ? 57.506 -6.798 90.476 1.00 21.78 205 VAL D O 1
ATOM 9621 N N . LEU D 1 206 ? 56.708 -5.087 89.236 1.00 20.46 206 LEU D N 1
ATOM 9622 C CA . LEU D 1 206 ? 57.831 -4.195 89.446 1.00 19.78 206 LEU D CA 1
ATOM 9623 C C . LEU D 1 206 ? 57.081 -2.966 89.940 1.00 20.02 206 LEU D C 1
ATOM 9624 O O . LEU D 1 206 ? 56.522 -2.219 89.133 1.00 18.05 206 LEU D O 1
ATOM 9629 N N . SER D 1 207 ? 57.035 -2.782 91.259 1.00 19.01 207 SER D N 1
ATOM 9630 C CA . SER D 1 207 ? 56.306 -1.659 91.839 1.00 19.69 207 SER D CA 1
ATOM 9631 C C . SER D 1 207 ? 57.109 -0.373 91.937 1.00 19.52 207 SER D C 1
ATOM 9632 O O . SER D 1 207 ? 58.259 -0.377 92.369 1.00 18.99 207 SER D O 1
ATOM 9635 N N . ASN D 1 208 ? 56.482 0.732 91.554 1.00 19.13 208 ASN D N 1
ATOM 9636 C CA . ASN D 1 208 ? 57.134 2.034 91.606 1.00 18.88 208 ASN D CA 1
ATOM 9637 C C . ASN D 1 208 ? 56.076 3.137 91.589 1.00 17.83 208 ASN D C 1
ATOM 9638 O O . ASN D 1 208 ? 56.204 4.115 90.860 1.00 17.44 208 ASN D O 1
ATOM 9643 N N . PHE D 1 209 ? 55.043 2.984 92.415 1.00 17.57 209 PHE D N 1
ATOM 9644 C CA . PHE D 1 209 ? 53.944 3.948 92.442 1.00 20.06 209 PHE D CA 1
ATOM 9645 C C . PHE D 1 209 ? 53.338 4.199 93.821 1.00 20.60 209 PHE D C 1
ATOM 9646 O O . PHE D 1 209 ? 53.667 3.535 94.805 1.00 20.34 209 PHE D O 1
ATOM 9654 N N . GLY D 1 210 ? 52.420 5.162 93.852 1.00 21.63 210 GLY D N 1
ATOM 9655 C CA . GLY D 1 210 ? 51.692 5.489 95.061 1.00 22.98 210 GLY D CA 1
ATOM 9656 C C . GLY D 1 210 ? 52.297 6.435 96.075 1.00 25.59 210 GLY D C 1
ATOM 9657 O O . GLY D 1 210 ? 53.510 6.442 96.314 1.00 23.68 210 GLY D O 1
ATOM 9658 N N . ARG D 1 211 ? 51.427 7.247 96.667 1.00 26.54 211 ARG D N 1
ATOM 9659 C CA . ARG D 1 211 ? 51.835 8.176 97.708 1.00 28.53 211 ARG D CA 1
ATOM 9660 C C . ARG D 1 211 ? 51.675 7.395 99.000 1.00 27.48 211 ARG D C 1
ATOM 9661 O O . ARG D 1 211 ? 50.858 6.471 99.079 1.00 28.26 211 ARG D O 1
ATOM 9669 N N . ARG D 1 212 ? 52.467 7.750 100.001 1.00 27.22 212 ARG D N 1
ATOM 9670 C CA . ARG D 1 212 ? 52.426 7.081 101.291 1.00 25.83 212 ARG D CA 1
ATOM 9671 C C . ARG D 1 212 ? 51.019 6.671 101.731 1.00 24.97 212 ARG D C 1
ATOM 9672 O O . ARG D 1 212 ? 50.751 5.488 101.936 1.00 25.18 212 ARG D O 1
ATOM 9680 N N . GLU D 1 213 ? 50.120 7.642 101.854 1.00 23.93 213 GLU D N 1
ATOM 9681 C CA . GLU D 1 213 ? 48.763 7.360 102.307 1.00 25.12 213 GLU D CA 1
ATOM 9682 C C . GLU D 1 213 ? 47.869 6.494 101.412 1.00 24.56 213 GLU D C 1
ATOM 9683 O O . GLU D 1 213 ? 46.758 6.162 101.811 1.00 23.68 213 GLU D O 1
ATOM 9689 N N . ASP D 1 214 ? 48.331 6.127 100.219 1.00 24.37 214 ASP D N 1
ATOM 9690 C CA . ASP D 1 214 ? 47.519 5.279 99.343 1.00 23.95 214 ASP D CA 1
ATOM 9691 C C . ASP D 1 214 ? 47.574 3.813 99.774 1.00 23.78 214 ASP D C 1
ATOM 9692 O O . ASP D 1 214 ? 46.600 3.077 99.619 1.00 24.44 214 ASP D O 1
ATOM 9697 N N . LEU D 1 215 ? 48.715 3.405 100.322 1.00 23.76 215 LEU D N 1
ATOM 9698 C CA . LEU D 1 215 ? 48.941 2.017 100.719 1.00 23.69 215 LEU D CA 1
ATOM 9699 C C . LEU D 1 215 ? 47.780 1.278 101.384 1.00 23.56 215 LEU D C 1
ATOM 9700 O O . LEU D 1 215 ? 47.346 1.617 102.487 1.00 22.96 215 LEU D O 1
ATOM 9705 N N . THR D 1 216 ? 47.302 0.247 100.697 1.00 22.22 216 THR D N 1
ATOM 9706 C CA . THR D 1 216 ? 46.204 -0.567 101.191 1.00 22.74 216 THR D CA 1
ATOM 9707 C C . THR D 1 216 ? 46.640 -2.036 101.249 1.00 21.47 216 THR D C 1
ATOM 9708 O O . THR D 1 216 ? 47.007 -2.621 100.230 1.00 19.96 216 THR D O 1
ATOM 9712 N N . ILE D 1 217 ? 46.599 -2.628 102.438 1.00 20.47 217 ILE D N 1
ATOM 9713 C CA . ILE D 1 217 ? 47.015 -4.019 102.596 1.00 22.04 217 ILE D CA 1
ATOM 9714 C C . ILE D 1 217 ? 45.898 -4.881 103.169 1.00 21.78 217 ILE D C 1
ATOM 9715 O O . ILE D 1 217 ? 45.531 -4.744 104.334 1.00 21.60 217 ILE D O 1
ATOM 9720 N N . ALA D 1 218 ? 45.372 -5.778 102.341 1.00 22.05 218 ALA D N 1
ATOM 9721 C CA . ALA D 1 218 ? 44.280 -6.653 102.752 1.00 23.00 218 ALA D CA 1
ATOM 9722 C C . ALA D 1 218 ? 43.136 -5.777 103.262 1.00 22.59 218 ALA D C 1
ATOM 9723 O O . ALA D 1 218 ? 42.491 -6.089 104.258 1.00 21.62 218 ALA D O 1
ATOM 9725 N N . GLY D 1 219 ? 42.904 -4.665 102.572 1.00 24.02 219 GLY D N 1
ATOM 9726 C CA . GLY D 1 219 ? 41.841 -3.758 102.965 1.00 22.71 219 GLY D CA 1
ATOM 9727 C C . GLY D 1 219 ? 42.197 -2.793 104.082 1.00 22.72 219 GLY D C 1
ATOM 9728 O O . GLY D 1 219 ? 41.426 -1.879 104.379 1.00 21.87 219 GLY D O 1
ATOM 9729 N N . VAL D 1 220 ? 43.360 -2.975 104.700 1.00 22.41 220 VAL D N 1
ATOM 9730 C CA . VAL D 1 220 ? 43.767 -2.101 105.800 1.00 23.58 220 VAL D CA 1
ATOM 9731 C C . VAL D 1 220 ? 44.505 -0.842 105.332 1.00 24.06 220 VAL D C 1
ATOM 9732 O O . VAL D 1 220 ? 45.399 -0.910 104.483 1.00 23.14 220 VAL D O 1
ATOM 9736 N N . PRO D 1 221 ? 44.118 0.332 105.869 1.00 24.47 221 PRO D N 1
ATOM 9737 C CA . PRO D 1 221 ? 44.733 1.619 105.520 1.00 24.71 221 PRO D CA 1
ATOM 9738 C C . PRO D 1 221 ? 46.095 1.827 106.184 1.00 26.32 221 PRO D C 1
ATOM 9739 O O . PRO D 1 221 ? 46.308 2.793 106.927 1.00 26.56 221 PRO D O 1
ATOM 9743 N N . VAL D 1 222 ? 47.016 0.909 105.908 1.00 24.94 222 VAL D N 1
ATOM 9744 C CA . VAL D 1 222 ? 48.359 0.978 106.460 1.00 24.18 222 VAL D CA 1
ATOM 9745 C C . VAL D 1 222 ? 49.051 2.282 106.049 1.00 25.24 222 VAL D C 1
ATOM 9746 O O . VAL D 1 222 ? 49.852 2.828 106.801 1.00 24.78 222 VAL D O 1
ATOM 9750 N N . GLY D 1 223 ? 48.741 2.768 104.851 1.00 26.46 223 GLY D N 1
ATOM 9751 C CA . GLY D 1 223 ? 49.329 4.010 104.373 1.00 29.67 223 GLY D CA 1
ATOM 9752 C C . GLY D 1 223 ? 49.038 5.162 105.319 1.00 31.34 223 GLY D C 1
ATOM 9753 O O . GLY D 1 223 ? 49.952 5.872 105.740 1.00 31.58 223 GLY D O 1
ATOM 9754 N N . LEU D 1 224 ? 47.766 5.345 105.664 1.00 32.73 224 LEU D N 1
ATOM 9755 C CA . LEU D 1 224 ? 47.368 6.411 106.578 1.00 34.97 224 LEU D CA 1
ATOM 9756 C C . LEU D 1 224 ? 47.922 6.196 107.983 1.00 35.08 224 LEU D C 1
ATOM 9757 O O . LEU D 1 224 ? 48.210 7.151 108.699 1.00 35.29 224 LEU D O 1
ATOM 9762 N N . GLU D 1 225 ? 48.070 4.938 108.380 1.00 35.40 225 GLU D N 1
ATOM 9763 C CA . GLU D 1 225 ? 48.593 4.623 109.703 1.00 35.26 225 GLU D CA 1
ATOM 9764 C C . GLU D 1 225 ? 50.092 4.925 109.803 1.00 34.98 225 GLU D C 1
ATOM 9765 O O . GLU D 1 225 ? 50.650 4.991 110.900 1.00 35.86 225 GLU D O 1
ATOM 9771 N N . LEU D 1 226 ? 50.742 5.098 108.656 1.00 32.78 226 LEU D N 1
ATOM 9772 C CA . LEU D 1 226 ? 52.167 5.389 108.630 1.00 31.44 226 LEU D CA 1
ATOM 9773 C C . LEU D 1 226 ? 52.407 6.711 107.918 1.00 32.06 226 LEU D C 1
ATOM 9774 O O . LEU D 1 226 ? 53.456 6.925 107.320 1.00 31.91 226 LEU D O 1
ATOM 9779 N N . LYS D 1 227 ? 51.414 7.593 107.993 1.00 34.41 227 LYS D N 1
ATOM 9780 C CA . LYS D 1 227 ? 51.468 8.916 107.372 1.00 36.39 227 LYS D CA 1
ATOM 9781 C C . LYS D 1 227 ? 52.767 9.648 107.666 1.00 36.43 227 LYS D C 1
ATOM 9782 O O . LYS D 1 227 ? 53.454 10.103 106.754 1.00 35.73 227 LYS D O 1
ATOM 9788 N N . ASN D 1 228 ? 53.087 9.756 108.952 1.00 36.71 228 ASN D N 1
ATOM 9789 C CA . ASN D 1 228 ? 54.274 10.470 109.408 1.00 37.48 228 ASN D CA 1
ATOM 9790 C C . ASN D 1 228 ? 55.521 9.619 109.590 1.00 37.32 228 ASN D C 1
ATOM 9791 O O . ASN D 1 228 ? 56.452 10.020 110.292 1.00 38.70 228 ASN D O 1
ATOM 9796 N N . TRP D 1 229 ? 55.547 8.450 108.963 1.00 36.62 229 TRP D N 1
ATOM 9797 C CA . TRP D 1 229 ? 56.705 7.573 109.068 1.00 34.79 229 TRP D CA 1
ATOM 9798 C C . TRP D 1 229 ? 57.812 8.101 108.153 1.00 34.05 229 TRP D C 1
ATOM 9799 O O . TRP D 1 229 ? 57.554 8.477 107.018 1.00 35.12 229 TRP D O 1
ATOM 9810 N N . PRO D 1 230 ? 59.062 8.138 108.644 1.00 34.29 230 PRO D N 1
ATOM 9811 C CA . PRO D 1 230 ? 60.230 8.623 107.894 1.00 34.24 230 PRO D CA 1
ATOM 9812 C C . PRO D 1 230 ? 60.396 8.108 106.465 1.00 34.03 230 PRO D C 1
ATOM 9813 O O . PRO D 1 230 ? 59.766 7.129 106.065 1.00 35.90 230 PRO D O 1
ATOM 9817 N N . GLY D 1 231 ? 61.257 8.781 105.706 1.00 33.54 231 GLY D N 1
ATOM 9818 C CA . GLY D 1 231 ? 61.525 8.385 104.333 1.00 34.50 231 GLY D CA 1
ATOM 9819 C C . GLY D 1 231 ? 60.600 8.942 103.264 1.00 33.70 231 GLY D C 1
ATOM 9820 O O . GLY D 1 231 ? 60.665 8.525 102.110 1.00 34.38 231 GLY D O 1
ATOM 9821 N N . ARG D 1 232 ? 59.743 9.886 103.629 1.00 34.05 232 ARG D N 1
ATOM 9822 C CA . ARG D 1 232 ? 58.816 10.458 102.664 1.00 35.10 232 ARG D CA 1
ATOM 9823 C C . ARG D 1 232 ? 59.513 11.336 101.635 1.00 36.82 232 ARG D C 1
ATOM 9824 O O . ARG D 1 232 ? 60.589 11.886 101.891 1.00 36.44 232 ARG D O 1
ATOM 9832 N N . GLY D 1 233 ? 58.888 11.450 100.465 1.00 36.95 233 GLY D N 1
ATOM 9833 C CA . GLY D 1 233 ? 59.446 12.247 99.388 1.00 38.40 233 GLY D CA 1
ATOM 9834 C C . GLY D 1 233 ? 59.105 11.658 98.031 1.00 38.93 233 GLY D C 1
ATOM 9835 O O . GLY D 1 233 ? 59.023 12.375 97.032 1.00 40.73 233 GLY D O 1
ATOM 9836 N N . SER D 1 239 ? 54.642 4.357 88.743 1.00 14.35 239 SER D N 1
ATOM 9837 C CA . SER D 1 239 ? 54.436 3.415 87.654 1.00 18.10 239 SER D CA 1
ATOM 9838 C C . SER D 1 239 ? 54.529 1.962 88.139 1.00 18.44 239 SER D C 1
ATOM 9839 O O . SER D 1 239 ? 54.951 1.694 89.266 1.00 16.35 239 SER D O 1
ATOM 9842 N N . ILE D 1 240 ? 54.123 1.026 87.288 1.00 18.96 240 ILE D N 1
ATOM 9843 C CA . ILE D 1 240 ? 54.188 -0.389 87.645 1.00 17.75 240 ILE D CA 1
ATOM 9844 C C . ILE D 1 240 ? 53.976 -1.303 86.450 1.00 17.62 240 ILE D C 1
ATOM 9845 O O . ILE D 1 240 ? 53.098 -1.074 85.621 1.00 17.87 240 ILE D O 1
ATOM 9850 N N . ILE D 1 241 ? 54.812 -2.324 86.339 1.00 17.72 241 ILE D N 1
ATOM 9851 C CA . ILE D 1 241 ? 54.654 -3.274 85.250 1.00 18.58 241 ILE D CA 1
ATOM 9852 C C . ILE D 1 241 ? 54.176 -4.566 85.893 1.00 16.85 241 ILE D C 1
ATOM 9853 O O . ILE D 1 241 ? 54.722 -5.005 86.900 1.00 13.91 241 ILE D O 1
ATOM 9858 N N . MET D 1 242 ? 53.139 -5.160 85.320 1.00 16.81 242 MET D N 1
ATOM 9859 C CA . MET D 1 242 ? 52.594 -6.401 85.853 1.00 17.38 242 MET D CA 1
ATOM 9860 C C . MET D 1 242 ? 52.678 -7.478 84.783 1.00 16.05 242 MET D C 1
ATOM 9861 O O . MET D 1 242 ? 52.113 -7.332 83.706 1.00 16.37 242 MET D O 1
ATOM 9866 N N . ILE D 1 243 ? 53.398 -8.550 85.089 1.00 16.88 243 ILE D N 1
ATOM 9867 C CA . ILE D 1 243 ? 53.572 -9.653 84.154 1.00 16.81 243 ILE D CA 1
ATOM 9868 C C . ILE D 1 243 ? 52.739 -10.835 84.618 1.00 16.62 243 ILE D C 1
ATOM 9869 O O . ILE D 1 243 ? 52.928 -11.336 85.714 1.00 16.99 243 ILE D O 1
ATOM 9874 N N . ILE D 1 244 ? 51.815 -11.275 83.773 1.00 18.30 244 ILE D N 1
ATOM 9875 C CA . ILE D 1 244 ? 50.940 -12.385 84.114 1.00 18.32 244 ILE D CA 1
ATOM 9876 C C . ILE D 1 244 ? 51.224 -13.614 83.260 1.00 18.68 244 ILE D C 1
ATOM 9877 O O . ILE D 1 244 ? 51.367 -13.512 82.039 1.00 19.90 244 ILE D O 1
ATOM 9882 N N . ALA D 1 245 ? 51.307 -14.768 83.916 1.00 17.44 245 ALA D N 1
ATOM 9883 C CA . ALA D 1 245 ? 51.553 -16.044 83.241 1.00 17.62 245 ALA D CA 1
ATOM 9884 C C . ALA D 1 245 ? 50.512 -17.057 83.704 1.00 16.59 245 ALA D C 1
ATOM 9885 O O . ALA D 1 245 ? 50.011 -16.979 84.824 1.00 15.78 245 ALA D O 1
ATOM 9887 N N . THR D 1 246 ? 50.184 -18.009 82.841 1.00 18.44 246 THR D N 1
ATOM 9888 C CA . THR D 1 246 ? 49.213 -19.034 83.195 1.00 18.34 246 THR D CA 1
ATOM 9889 C C . THR D 1 246 ? 49.380 -20.218 82.259 1.00 19.55 246 THR D C 1
ATOM 9890 O O . THR D 1 246 ? 49.922 -20.075 81.165 1.00 20.40 246 THR D O 1
ATOM 9894 N N . ASP D 1 247 ? 48.921 -21.388 82.685 1.00 20.00 247 ASP D N 1
ATOM 9895 C CA . ASP D 1 247 ? 49.011 -22.560 81.827 1.00 22.95 247 ASP D CA 1
ATOM 9896 C C . ASP D 1 247 ? 47.619 -22.863 81.290 1.00 23.71 247 ASP D C 1
ATOM 9897 O O . ASP D 1 247 ? 47.382 -23.897 80.678 1.00 25.65 247 ASP D O 1
ATOM 9902 N N . ALA D 1 248 ? 46.691 -21.943 81.522 1.00 22.84 248 ALA D N 1
ATOM 9903 C CA . ALA D 1 248 ? 45.338 -22.123 81.025 1.00 22.92 248 ALA D CA 1
ATOM 9904 C C . ALA D 1 248 ? 45.367 -21.790 79.533 1.00 21.51 248 ALA D C 1
ATOM 9905 O O . ALA D 1 248 ? 45.996 -20.816 79.123 1.00 22.95 248 ALA D O 1
ATOM 9907 N N . PRO D 1 249 ? 44.717 -22.615 78.696 1.00 20.11 249 PRO D N 1
ATOM 9908 C CA . PRO D 1 249 ? 44.698 -22.366 77.249 1.00 20.70 249 PRO D CA 1
ATOM 9909 C C . PRO D 1 249 ? 43.822 -21.164 76.907 1.00 17.55 249 PRO D C 1
ATOM 9910 O O . PRO D 1 249 ? 42.643 -21.131 77.253 1.00 16.63 249 PRO D O 1
ATOM 9914 N N . LEU D 1 250 ? 44.404 -20.184 76.223 1.00 18.17 250 LEU D N 1
ATOM 9915 C CA . LEU D 1 250 ? 43.673 -18.966 75.865 1.00 17.89 250 LEU D CA 1
ATOM 9916 C C . LEU D 1 250 ? 44.169 -18.320 74.573 1.00 16.59 250 LEU D C 1
ATOM 9917 O O . LEU D 1 250 ? 45.339 -18.436 74.213 1.00 19.80 250 LEU D O 1
ATOM 9922 N N . THR D 1 251 ? 43.268 -17.643 73.872 1.00 16.56 251 THR D N 1
ATOM 9923 C CA . THR D 1 251 ? 43.627 -16.968 72.630 1.00 17.30 251 THR D CA 1
ATOM 9924 C C . THR D 1 251 ? 44.183 -15.569 72.961 1.00 16.62 251 THR D C 1
ATOM 9925 O O . THR D 1 251 ? 44.179 -15.156 74.114 1.00 13.45 251 THR D O 1
ATOM 9929 N N . GLY D 1 252 ? 44.671 -14.858 71.951 1.00 18.29 252 GLY D N 1
ATOM 9930 C CA . GLY D 1 252 ? 45.215 -13.531 72.186 1.00 17.23 252 GLY D CA 1
ATOM 9931 C C . GLY D 1 252 ? 44.165 -12.624 72.799 1.00 16.08 252 GLY D C 1
ATOM 9932 O O . GLY D 1 252 ? 44.416 -11.965 73.802 1.00 15.75 252 GLY D O 1
ATOM 9933 N N . ARG D 1 253 ? 42.980 -12.600 72.194 1.00 17.53 253 ARG D N 1
ATOM 9934 C CA . ARG D 1 253 ? 41.879 -11.778 72.693 1.00 18.46 253 ARG D CA 1
ATOM 9935 C C . ARG D 1 253 ? 41.627 -12.027 74.169 1.00 18.52 253 ARG D C 1
ATOM 9936 O O . ARG D 1 253 ? 41.507 -11.084 74.952 1.00 18.96 253 ARG D O 1
ATOM 9944 N N . GLN D 1 254 ? 41.540 -13.301 74.545 1.00 16.00 254 GLN D N 1
ATOM 9945 C CA . GLN D 1 254 ? 41.294 -13.667 75.934 1.00 14.33 254 GLN D CA 1
ATOM 9946 C C . GLN D 1 254 ? 42.415 -13.227 76.875 1.00 10.57 254 GLN D C 1
ATOM 9947 O O . GLN D 1 254 ? 42.162 -12.883 78.032 1.00 9.47 254 GLN D O 1
ATOM 9953 N N . LEU D 1 255 ? 43.650 -13.262 76.390 1.00 9.05 255 LEU D N 1
ATOM 9954 C CA . LEU D 1 255 ? 44.781 -12.852 77.211 1.00 13.72 255 LEU D CA 1
ATOM 9955 C C . LEU D 1 255 ? 44.796 -11.332 77.410 1.00 15.00 255 LEU D C 1
ATOM 9956 O O . LEU D 1 255 ? 45.364 -10.833 78.382 1.00 16.39 255 LEU D O 1
ATOM 9961 N N . ASN D 1 256 ? 44.172 -10.603 76.491 1.00 15.45 256 ASN D N 1
ATOM 9962 C CA . ASN D 1 256 ? 44.087 -9.153 76.630 1.00 17.39 256 ASN D CA 1
ATOM 9963 C C . ASN D 1 256 ? 43.121 -8.915 77.782 1.00 17.01 256 ASN D C 1
ATOM 9964 O O . ASN D 1 256 ? 43.311 -8.006 78.582 1.00 17.48 256 ASN D O 1
ATOM 9969 N N . ARG D 1 257 ? 42.097 -9.762 77.875 1.00 16.21 257 ARG D N 1
ATOM 9970 C CA . ARG D 1 257 ? 41.117 -9.646 78.948 1.00 15.03 257 ARG D CA 1
ATOM 9971 C C . ARG D 1 257 ? 41.807 -9.890 80.306 1.00 16.45 257 ARG D C 1
ATOM 9972 O O . ARG D 1 257 ? 41.674 -9.081 81.237 1.00 13.00 257 ARG D O 1
ATOM 9980 N N . VAL D 1 258 ? 42.541 -10.999 80.425 1.00 12.98 258 VAL D N 1
ATOM 9981 C CA . VAL D 1 258 ? 43.246 -11.293 81.668 1.00 12.73 258 VAL D CA 1
ATOM 9982 C C . VAL D 1 258 ? 44.195 -10.147 82.057 1.00 13.56 258 VAL D C 1
ATOM 9983 O O . VAL D 1 258 ? 44.346 -9.820 83.234 1.00 14.85 258 VAL D O 1
ATOM 9987 N N . ALA D 1 259 ? 44.867 -9.563 81.075 1.00 14.75 259 ALA D N 1
ATOM 9988 C CA . ALA D 1 259 ? 45.781 -8.464 81.364 1.00 16.98 259 ALA D CA 1
ATOM 9989 C C . ALA D 1 259 ? 45.021 -7.354 82.097 1.00 16.00 259 ALA D C 1
ATOM 9990 O O . ALA D 1 259 ? 45.504 -6.811 83.086 1.00 18.43 259 ALA D O 1
ATOM 9992 N N . LYS D 1 260 ? 43.819 -7.045 81.625 1.00 16.22 260 LYS D N 1
ATOM 9993 C CA . LYS D 1 260 ? 42.998 -6.012 82.246 1.00 17.56 260 LYS D CA 1
ATOM 9994 C C . LYS D 1 260 ? 42.681 -6.267 83.723 1.00 17.62 260 LYS D C 1
ATOM 9995 O O . LYS D 1 260 ? 42.623 -5.332 84.527 1.00 16.69 260 LYS D O 1
ATOM 10001 N N . ARG D 1 261 ? 42.470 -7.532 84.075 1.00 16.26 261 ARG D N 1
ATOM 10002 C CA . ARG D 1 261 ? 42.127 -7.896 85.437 1.00 15.52 261 ARG D CA 1
ATOM 10003 C C . ARG D 1 261 ? 43.247 -7.587 86.418 1.00 14.72 261 ARG D C 1
ATOM 10004 O O . ARG D 1 261 ? 43.022 -7.470 87.630 1.00 14.51 261 ARG D O 1
ATOM 10012 N N . ALA D 1 262 ? 44.459 -7.456 85.894 1.00 15.04 262 ALA D N 1
ATOM 10013 C CA . ALA D 1 262 ? 45.603 -7.143 86.729 1.00 16.54 262 ALA D CA 1
ATOM 10014 C C . ALA D 1 262 ? 45.367 -5.816 87.462 1.00 17.38 262 ALA D C 1
ATOM 10015 O O . ALA D 1 262 ? 45.790 -5.649 88.608 1.00 14.63 262 ALA D O 1
ATOM 10017 N N . ILE D 1 263 ? 44.678 -4.885 86.804 1.00 18.46 263 ILE D N 1
ATOM 10018 C CA . ILE D 1 263 ? 44.419 -3.575 87.409 1.00 20.59 263 ILE D CA 1
ATOM 10019 C C . ILE D 1 263 ? 43.514 -3.665 88.640 1.00 20.39 263 ILE D C 1
ATOM 10020 O O . ILE D 1 263 ? 43.515 -2.777 89.494 1.00 20.80 263 ILE D O 1
ATOM 10025 N N . VAL D 1 264 ? 42.744 -4.741 88.740 1.00 19.05 264 VAL D N 1
ATOM 10026 C CA . VAL D 1 264 ? 41.871 -4.912 89.893 1.00 17.57 264 VAL D CA 1
ATOM 10027 C C . VAL D 1 264 ? 42.740 -5.075 91.139 1.00 18.37 264 VAL D C 1
ATOM 10028 O O . VAL D 1 264 ? 42.485 -4.447 92.166 1.00 20.01 264 VAL D O 1
ATOM 10032 N N . GLY D 1 265 ? 43.773 -5.911 91.043 1.00 18.19 265 GLY D N 1
ATOM 10033 C CA . GLY D 1 265 ? 44.668 -6.106 92.171 1.00 16.39 265 GLY D CA 1
ATOM 10034 C C . GLY D 1 265 ? 45.435 -4.822 92.470 1.00 17.10 265 GLY D C 1
ATOM 10035 O O . GLY D 1 265 ? 45.679 -4.483 93.626 1.00 17.97 265 GLY D O 1
ATOM 10036 N N . LEU D 1 266 ? 45.836 -4.112 91.422 1.00 17.02 266 LEU D N 1
ATOM 10037 C CA . LEU D 1 266 ? 46.563 -2.860 91.593 1.00 17.90 266 LEU D CA 1
ATOM 10038 C C . LEU D 1 266 ? 45.715 -1.878 92.400 1.00 17.74 266 LEU D C 1
ATOM 10039 O O . LEU D 1 266 ? 46.152 -1.360 93.428 1.00 17.03 266 LEU D O 1
ATOM 10044 N N . ALA D 1 267 ? 44.491 -1.645 91.937 1.00 18.08 267 ALA D N 1
ATOM 10045 C CA . ALA D 1 267 ? 43.583 -0.727 92.613 1.00 19.77 267 ALA D CA 1
ATOM 10046 C C . ALA D 1 267 ? 43.369 -1.056 94.088 1.00 19.61 267 ALA D C 1
ATOM 10047 O O . ALA D 1 267 ? 43.289 -0.147 94.916 1.00 18.35 267 ALA D O 1
ATOM 10049 N N . ARG D 1 268 ? 43.281 -2.347 94.414 1.00 17.72 268 ARG D N 1
ATOM 10050 C CA . ARG D 1 268 ? 43.043 -2.774 95.789 1.00 17.69 268 ARG D CA 1
ATOM 10051 C C . ARG D 1 268 ? 44.216 -2.556 96.746 1.00 16.36 268 ARG D C 1
ATOM 10052 O O . ARG D 1 268 ? 44.045 -2.652 97.957 1.00 17.38 268 ARG D O 1
ATOM 10060 N N . THR D 1 269 ? 45.399 -2.262 96.217 1.00 15.04 269 THR D N 1
ATOM 10061 C CA . THR D 1 269 ? 46.537 -1.997 97.083 1.00 16.40 269 THR D CA 1
ATOM 10062 C C . THR D 1 269 ? 46.670 -0.476 97.207 1.00 17.74 269 THR D C 1
ATOM 10063 O O . THR D 1 269 ? 47.488 0.021 97.979 1.00 17.52 269 THR D O 1
ATOM 10067 N N . GLY D 1 270 ? 45.858 0.253 96.443 1.00 17.99 270 GLY D N 1
ATOM 10068 C CA . GLY D 1 270 ? 45.909 1.705 96.483 1.00 19.91 270 GLY D CA 1
ATOM 10069 C C . GLY D 1 270 ? 46.549 2.307 95.244 1.00 20.96 270 GLY D C 1
ATOM 10070 O O . GLY D 1 270 ? 47.150 3.380 95.308 1.00 20.60 270 GLY D O 1
ATOM 10071 N N . GLY D 1 271 ? 46.434 1.604 94.120 1.00 21.10 271 GLY D N 1
ATOM 10072 C CA . GLY D 1 271 ? 46.985 2.093 92.869 1.00 20.15 271 GLY D CA 1
ATOM 10073 C C . GLY D 1 271 ? 45.901 2.916 92.200 1.00 22.05 271 GLY D C 1
ATOM 10074 O O . GLY D 1 271 ? 44.831 2.388 91.891 1.00 21.83 271 GLY D O 1
ATOM 10075 N N . TYR D 1 272 ? 46.164 4.205 91.987 1.00 19.55 272 TYR D N 1
ATOM 10076 C CA . TYR D 1 272 ? 45.176 5.085 91.374 1.00 20.15 272 TYR D CA 1
ATOM 10077 C C . TYR D 1 272 ? 45.515 5.500 89.948 1.00 18.62 272 TYR D C 1
ATOM 10078 O O . TYR D 1 272 ? 44.724 6.174 89.286 1.00 17.89 272 TYR D O 1
ATOM 10087 N N . ALA D 1 273 ? 46.681 5.072 89.474 1.00 16.17 273 ALA D N 1
ATOM 10088 C CA . ALA D 1 273 ? 47.124 5.399 88.130 1.00 17.93 273 ALA D CA 1
ATOM 10089 C C . ALA D 1 273 ? 47.179 6.917 87.937 1.00 19.29 273 ALA D C 1
ATOM 10090 O O . ALA D 1 273 ? 46.530 7.465 87.040 1.00 20.22 273 ALA D O 1
ATOM 10092 N N . TYR D 1 274 ? 47.949 7.591 88.788 1.00 18.40 274 TYR D N 1
ATOM 10093 C CA . TYR D 1 274 ? 48.101 9.041 88.683 1.00 18.80 274 TYR D CA 1
ATOM 10094 C C . TYR D 1 274 ? 48.635 9.356 87.291 1.00 19.03 274 TYR D C 1
ATOM 10095 O O . TYR D 1 274 ? 49.087 8.463 86.572 1.00 19.16 274 TYR D O 1
ATOM 10104 N N . ASN D 1 275 ? 48.599 10.628 86.918 1.00 18.20 275 ASN D N 1
ATOM 10105 C CA . ASN D 1 275 ? 49.044 11.033 85.596 1.00 18.10 275 ASN D CA 1
ATOM 10106 C C . ASN D 1 275 ? 50.398 10.512 85.135 1.00 17.35 275 ASN D C 1
ATOM 10107 O O . ASN D 1 275 ? 50.534 10.035 84.005 1.00 18.41 275 ASN D O 1
ATOM 10112 N N . GLY D 1 276 ? 51.403 10.612 85.994 1.00 15.72 276 GLY D N 1
ATOM 10113 C CA . GLY D 1 276 ? 52.729 10.158 85.617 1.00 15.32 276 GLY D CA 1
ATOM 10114 C C . GLY D 1 276 ? 53.037 8.703 85.936 1.00 17.25 276 GLY D C 1
ATOM 10115 O O . GLY D 1 276 ? 54.185 8.282 85.862 1.00 18.15 276 GLY D O 1
ATOM 10116 N N . SER D 1 277 ? 52.024 7.917 86.271 1.00 17.53 277 SER D N 1
ATOM 10117 C CA . SER D 1 277 ? 52.283 6.523 86.609 1.00 18.87 277 SER D CA 1
ATOM 10118 C C . SER D 1 277 ? 52.135 5.574 85.431 1.00 16.65 277 SER D C 1
ATOM 10119 O O . SER D 1 277 ? 51.037 5.373 84.911 1.00 18.43 277 SER D O 1
ATOM 10122 N N . GLY D 1 278 ? 53.255 5.000 85.008 1.00 16.73 278 GLY D N 1
ATOM 10123 C CA . GLY D 1 278 ? 53.238 4.060 83.904 1.00 17.84 278 GLY D CA 1
ATOM 10124 C C . GLY D 1 278 ? 52.780 2.687 84.375 1.00 17.89 278 GLY D C 1
ATOM 10125 O O . GLY D 1 278 ? 53.581 1.873 84.834 1.00 18.27 278 GLY D O 1
ATOM 10126 N N . ASP D 1 279 ? 51.483 2.432 84.260 1.00 17.86 279 ASP D N 1
ATOM 10127 C CA . ASP D 1 279 ? 50.913 1.163 84.688 1.00 18.23 279 ASP D CA 1
ATOM 10128 C C . ASP D 1 279 ? 50.518 0.287 83.494 1.00 19.69 279 ASP D C 1
ATOM 10129 O O . ASP D 1 279 ? 49.585 0.611 82.747 1.00 20.01 279 ASP D O 1
ATOM 10134 N N . ILE D 1 280 ? 51.223 -0.831 83.319 1.00 17.73 280 ILE D N 1
ATOM 10135 C CA . ILE D 1 280 ? 50.939 -1.728 82.208 1.00 16.84 280 ILE D CA 1
ATOM 10136 C C . ILE D 1 280 ? 50.966 -3.212 82.599 1.00 16.26 280 ILE D C 1
ATOM 10137 O O . ILE D 1 280 ? 51.788 -3.647 83.398 1.00 14.39 280 ILE D O 1
ATOM 10142 N N . ALA D 1 281 ? 50.061 -3.985 82.018 1.00 16.44 281 ALA D N 1
ATOM 10143 C CA . ALA D 1 281 ? 49.980 -5.412 82.306 1.00 17.26 281 ALA D CA 1
ATOM 10144 C C . ALA D 1 281 ? 50.185 -6.211 81.035 1.00 16.77 281 ALA D C 1
ATOM 10145 O O . ALA D 1 281 ? 49.668 -5.853 79.972 1.00 16.92 281 ALA D O 1
ATOM 10147 N N . VAL D 1 282 ? 50.948 -7.289 81.150 1.00 17.51 282 VAL D N 1
ATOM 10148 C CA . VAL D 1 282 ? 51.226 -8.172 80.025 1.00 17.56 282 VAL D CA 1
ATOM 10149 C C . VAL D 1 282 ? 50.900 -9.597 80.478 1.00 17.82 282 VAL D C 1
ATOM 10150 O O . VAL D 1 282 ? 51.428 -10.073 81.476 1.00 15.72 282 VAL D O 1
ATOM 10154 N N . ALA D 1 283 ? 50.021 -10.270 79.748 1.00 16.68 283 ALA D N 1
ATOM 10155 C CA . ALA D 1 283 ? 49.629 -11.620 80.114 1.00 17.73 283 ALA D CA 1
ATOM 10156 C C . ALA D 1 283 ? 49.919 -12.636 79.009 1.00 18.06 283 ALA D C 1
ATOM 10157 O O . ALA D 1 283 ? 49.711 -12.356 77.826 1.00 18.36 283 ALA D O 1
ATOM 10159 N N . PHE D 1 284 ? 50.402 -13.814 79.399 1.00 17.54 284 PHE D N 1
ATOM 10160 C CA . PHE D 1 284 ? 50.680 -14.863 78.421 1.00 17.19 284 PHE D CA 1
ATOM 10161 C C . PHE D 1 284 ? 50.366 -16.255 78.953 1.00 17.46 284 PHE D C 1
ATOM 10162 O O . PHE D 1 284 ? 50.318 -16.475 80.159 1.00 17.95 284 PHE D O 1
ATOM 10170 N N . SER D 1 285 ? 50.138 -17.190 78.042 1.00 19.15 285 SER D N 1
ATOM 10171 C CA . SER D 1 285 ? 49.845 -18.570 78.418 1.00 20.64 285 SER D CA 1
ATOM 10172 C C . SER D 1 285 ? 50.906 -19.495 77.847 1.00 20.65 285 SER D C 1
ATOM 10173 O O . SER D 1 285 ? 51.411 -19.271 76.750 1.00 21.44 285 SER D O 1
ATOM 10176 N N . THR D 1 286 ? 51.238 -20.537 78.596 1.00 22.02 286 THR D N 1
ATOM 10177 C CA . THR D 1 286 ? 52.230 -21.508 78.153 1.00 22.93 286 THR D CA 1
ATOM 10178 C C . THR D 1 286 ? 51.514 -22.672 77.484 1.00 24.04 286 THR D C 1
ATOM 10179 O O . THR D 1 286 ? 52.149 -23.569 76.927 1.00 25.43 286 THR D O 1
ATOM 10183 N N . ALA D 1 287 ? 50.188 -22.648 77.551 1.00 24.23 287 ALA D N 1
ATOM 10184 C CA . ALA D 1 287 ? 49.354 -23.703 76.991 1.00 24.21 287 ALA D CA 1
ATOM 10185 C C . ALA D 1 287 ? 49.535 -23.935 75.496 1.00 25.46 287 ALA D C 1
ATOM 10186 O O . ALA D 1 287 ? 49.491 -25.083 75.039 1.00 23.68 287 ALA D O 1
ATOM 10188 N N . ASN D 1 288 ? 49.737 -22.857 74.737 1.00 23.58 288 ASN D N 1
ATOM 10189 C CA . ASN D 1 288 ? 49.914 -22.974 73.294 1.00 24.65 288 ASN D CA 1
ATOM 10190 C C . ASN D 1 288 ? 51.209 -22.370 72.764 1.00 26.76 288 ASN D C 1
ATOM 10191 O O . ASN D 1 288 ? 51.503 -21.191 72.997 1.00 27.24 288 ASN D O 1
ATOM 10196 N N . ARG D 1 289 ? 51.986 -23.180 72.052 1.00 26.00 289 ARG D N 1
ATOM 10197 C CA . ARG D 1 289 ? 53.219 -22.698 71.446 1.00 26.56 289 ARG D CA 1
ATOM 10198 C C . ARG D 1 289 ? 52.950 -22.541 69.951 1.00 27.92 289 ARG D C 1
ATOM 10199 O O . ARG D 1 289 ? 52.378 -23.428 69.317 1.00 29.52 289 ARG D O 1
ATOM 10207 N N . ILE D 1 290 ? 53.346 -21.402 69.394 1.00 28.20 290 ILE D N 1
ATOM 10208 C CA . ILE D 1 290 ? 53.129 -21.127 67.978 1.00 27.89 290 ILE D CA 1
ATOM 10209 C C . ILE D 1 290 ? 54.450 -21.222 67.213 1.00 28.32 290 ILE D C 1
ATOM 10210 O O . ILE D 1 290 ? 55.365 -20.429 67.449 1.00 28.12 290 ILE D O 1
ATOM 10215 N N . LYS D 1 291 ? 54.544 -22.196 66.307 1.00 26.98 291 LYS D N 1
ATOM 10216 C CA . LYS D 1 291 ? 55.754 -22.401 65.513 1.00 27.41 291 LYS D CA 1
ATOM 10217 C C . LYS D 1 291 ? 55.965 -21.279 64.507 1.00 26.41 291 LYS D C 1
ATOM 10218 O O . LYS D 1 291 ? 55.105 -21.007 63.679 1.00 26.32 291 LYS D O 1
ATOM 10224 N N . HIS D 1 292 ? 57.128 -20.647 64.574 1.00 27.68 292 HIS D N 1
ATOM 10225 C CA . HIS D 1 292 ? 57.468 -19.550 63.678 1.00 27.76 292 HIS D CA 1
ATOM 10226 C C . HIS D 1 292 ? 57.257 -19.934 62.216 1.00 28.97 292 HIS D C 1
ATOM 10227 O O . HIS D 1 292 ? 56.618 -19.205 61.457 1.00 27.45 292 HIS D O 1
ATOM 10234 N N . TYR D 1 293 ? 57.781 -21.093 61.827 1.00 29.66 293 TYR D N 1
ATOM 10235 C CA . TYR D 1 293 ? 57.673 -21.540 60.447 1.00 30.13 293 TYR D CA 1
ATOM 10236 C C . TYR D 1 293 ? 56.409 -22.311 60.089 1.00 30.64 293 TYR D C 1
ATOM 10237 O O . TYR D 1 293 ? 56.274 -22.790 58.966 1.00 31.51 293 TYR D O 1
ATOM 10246 N N . GLU D 1 294 ? 55.477 -22.419 61.030 1.00 32.53 294 GLU D N 1
ATOM 10247 C CA . GLU D 1 294 ? 54.227 -23.132 60.775 1.00 33.80 294 GLU D CA 1
ATOM 10248 C C . GLU D 1 294 ? 53.486 -22.530 59.579 1.00 34.62 294 GLU D C 1
ATOM 10249 O O . GLU D 1 294 ? 53.306 -21.313 59.497 1.00 34.50 294 GLU D O 1
ATOM 10255 N N . LYS D 1 295 ? 53.046 -23.380 58.656 1.00 34.57 295 LYS D N 1
ATOM 10256 C CA . LYS D 1 295 ? 52.329 -22.904 57.477 1.00 34.90 295 LYS D CA 1
ATOM 10257 C C . LYS D 1 295 ? 50.967 -23.567 57.300 1.00 35.00 295 LYS D C 1
ATOM 10258 O O . LYS D 1 295 ? 50.185 -23.164 56.439 1.00 35.94 295 LYS D O 1
ATOM 10264 N N . GLU D 1 296 ? 50.677 -24.577 58.111 1.00 34.03 296 GLU D N 1
ATOM 10265 C CA . GLU D 1 296 ? 49.406 -25.274 57.996 1.00 33.05 296 GLU D CA 1
ATOM 10266 C C . GLU D 1 296 ? 48.414 -24.945 59.096 1.00 30.32 296 GLU D C 1
ATOM 10267 O O . GLU D 1 296 ? 48.784 -24.432 60.146 1.00 27.55 296 GLU D O 1
ATOM 10273 N N . VAL D 1 297 ? 47.148 -25.252 58.833 1.00 29.05 297 VAL D N 1
ATOM 10274 C CA . VAL D 1 297 ? 46.073 -25.009 59.782 1.00 29.33 297 VAL D CA 1
ATOM 10275 C C . VAL D 1 297 ? 46.450 -25.625 61.114 1.00 29.79 297 VAL D C 1
ATOM 10276 O O . VAL D 1 297 ? 46.818 -26.796 61.182 1.00 31.34 297 VAL D O 1
ATOM 10280 N N . ILE D 1 298 ? 46.376 -24.833 62.176 1.00 28.74 298 ILE D N 1
ATOM 10281 C CA . ILE D 1 298 ? 46.715 -25.340 63.493 1.00 27.62 298 ILE D CA 1
ATOM 10282 C C . ILE D 1 298 ? 45.476 -25.360 64.366 1.00 26.72 298 ILE D C 1
ATOM 10283 O O . ILE D 1 298 ? 44.418 -24.868 63.975 1.00 25.87 298 ILE D O 1
ATOM 10288 N N . GLU D 1 299 ? 45.619 -25.945 65.547 1.00 25.52 299 GLU D N 1
ATOM 10289 C CA . GLU D 1 299 ? 44.529 -26.032 66.501 1.00 26.63 299 GLU D CA 1
ATOM 10290 C C . GLU D 1 299 ? 44.951 -25.327 67.783 1.00 25.59 299 GLU D C 1
ATOM 10291 O O . GLU D 1 299 ? 45.920 -25.737 68.423 1.00 26.47 299 GLU D O 1
ATOM 10297 N N . ILE D 1 300 ? 44.232 -24.264 68.142 1.00 24.23 300 ILE D N 1
ATOM 10298 C CA . ILE D 1 300 ? 44.522 -23.509 69.357 1.00 22.33 300 ILE D CA 1
ATOM 10299 C C . ILE D 1 300 ? 43.643 -24.038 70.478 1.00 21.63 300 ILE D C 1
ATOM 10300 O O . ILE D 1 300 ? 42.422 -24.009 70.381 1.00 20.36 300 ILE D O 1
ATOM 10305 N N . LYS D 1 301 ? 44.258 -24.535 71.539 1.00 23.71 301 LYS D N 1
ATOM 10306 C CA . LYS D 1 301 ? 43.479 -25.025 72.666 1.00 25.77 301 LYS D CA 1
ATOM 10307 C C . LYS D 1 301 ? 42.974 -23.780 73.396 1.00 26.27 301 LYS D C 1
ATOM 10308 O O . LYS D 1 301 ? 43.754 -22.880 73.716 1.00 25.49 301 LYS D O 1
ATOM 10314 N N . ALA D 1 302 ? 41.674 -23.714 73.651 1.00 24.69 302 ALA D N 1
ATOM 10315 C CA . ALA D 1 302 ? 41.133 -22.551 74.330 1.00 24.61 302 ALA D CA 1
ATOM 10316 C C . ALA D 1 302 ? 39.940 -22.872 75.204 1.00 25.14 302 ALA D C 1
ATOM 10317 O O . ALA D 1 302 ? 39.066 -23.656 74.833 1.00 26.89 302 ALA D O 1
ATOM 10319 N N . LEU D 1 303 ? 39.920 -22.251 76.375 1.00 25.02 303 LEU D N 1
ATOM 10320 C CA . LEU D 1 303 ? 38.827 -22.403 77.315 1.00 25.20 303 LEU D CA 1
ATOM 10321 C C . LEU D 1 303 ? 37.739 -21.437 76.896 1.00 24.94 303 LEU D C 1
ATOM 10322 O O . LEU D 1 303 ? 38.033 -20.313 76.476 1.00 26.85 303 LEU D O 1
ATOM 10327 N N . PRO D 1 304 ? 36.470 -21.860 76.982 1.00 23.94 304 PRO D N 1
ATOM 10328 C CA . PRO D 1 304 ? 35.373 -20.964 76.607 1.00 23.11 304 PRO D CA 1
ATOM 10329 C C . PRO D 1 304 ? 35.303 -19.818 77.619 1.00 21.12 304 PRO D C 1
ATOM 10330 O O . PRO D 1 304 ? 35.548 -20.023 78.806 1.00 21.58 304 PRO D O 1
ATOM 10334 N N . ASP D 1 305 ? 34.975 -18.619 77.149 1.00 20.44 305 ASP D N 1
ATOM 10335 C CA . ASP D 1 305 ? 34.900 -17.438 78.014 1.00 19.54 305 ASP D CA 1
ATOM 10336 C C . ASP D 1 305 ? 33.962 -17.600 79.206 1.00 19.11 305 ASP D C 1
ATOM 10337 O O . ASP D 1 305 ? 34.224 -17.085 80.292 1.00 16.05 305 ASP D O 1
ATOM 10342 N N . SER D 1 306 ? 32.879 -18.342 79.003 1.00 20.70 306 SER D N 1
ATOM 10343 C CA . SER D 1 306 ? 31.892 -18.577 80.048 1.00 21.24 306 SER D CA 1
ATOM 10344 C C . SER D 1 306 ? 32.455 -19.257 81.300 1.00 21.50 306 SER D C 1
ATOM 10345 O O . SER D 1 306 ? 31.833 -19.217 82.358 1.00 21.02 306 SER D O 1
ATOM 10348 N N . VAL D 1 307 ? 33.627 -19.874 81.195 1.00 21.28 307 VAL D N 1
ATOM 10349 C CA . VAL D 1 307 ? 34.185 -20.553 82.358 1.00 21.90 307 VAL D CA 1
ATOM 10350 C C . VAL D 1 307 ? 35.508 -19.996 82.881 1.00 21.22 307 VAL D C 1
ATOM 10351 O O . VAL D 1 307 ? 36.099 -20.568 83.792 1.00 23.72 307 VAL D O 1
ATOM 10355 N N . ILE D 1 308 ? 35.963 -18.872 82.333 1.00 20.71 308 ILE D N 1
ATOM 10356 C CA . ILE D 1 308 ? 37.234 -18.302 82.765 1.00 20.35 308 ILE D CA 1
ATOM 10357 C C . ILE D 1 308 ? 37.186 -17.243 83.871 1.00 20.26 308 ILE D C 1
ATOM 10358 O O . ILE D 1 308 ? 38.217 -16.669 84.215 1.00 20.37 308 ILE D O 1
ATOM 10363 N N . SER D 1 309 ? 36.010 -16.981 84.435 1.00 20.68 309 SER D N 1
ATOM 10364 C CA . SER D 1 309 ? 35.919 -15.979 85.499 1.00 21.91 309 SER D CA 1
ATOM 10365 C C . SER D 1 309 ? 36.857 -16.289 86.672 1.00 22.54 309 SER D C 1
ATOM 10366 O O . SER D 1 309 ? 37.435 -15.375 87.272 1.00 21.65 309 SER D O 1
ATOM 10369 N N . PRO D 1 310 ? 37.021 -17.579 87.023 1.00 22.57 310 PRO D N 1
ATOM 10370 C CA . PRO D 1 310 ? 37.929 -17.866 88.136 1.00 21.31 310 PRO D CA 1
ATOM 10371 C C . PRO D 1 310 ? 39.343 -17.361 87.849 1.00 20.90 310 PRO D C 1
ATOM 10372 O O . PRO D 1 310 ? 40.023 -16.876 88.751 1.00 21.01 310 PRO D O 1
ATOM 10376 N N . LEU D 1 311 ? 39.788 -17.470 86.598 1.00 19.72 311 LEU D N 1
ATOM 10377 C CA . LEU D 1 311 ? 41.120 -16.994 86.239 1.00 20.17 311 LEU D CA 1
ATOM 10378 C C . LEU D 1 311 ? 41.185 -15.463 86.386 1.00 19.87 311 LEU D C 1
ATOM 10379 O O . LEU D 1 311 ? 42.233 -14.908 86.713 1.00 18.15 311 LEU D O 1
ATOM 10384 N N . PHE D 1 312 ? 40.064 -14.791 86.137 1.00 19.23 312 PHE D N 1
ATOM 10385 C CA . PHE D 1 312 ? 40.015 -13.331 86.244 1.00 19.35 312 PHE D CA 1
ATOM 10386 C C . PHE D 1 312 ? 40.221 -12.890 87.681 1.00 19.18 312 PHE D C 1
ATOM 10387 O O . PHE D 1 312 ? 40.952 -11.943 87.933 1.00 18.37 312 PHE D O 1
ATOM 10395 N N . LYS D 1 313 ? 39.571 -13.570 88.625 1.00 20.23 313 LYS D N 1
ATOM 10396 C CA . LYS D 1 313 ? 39.725 -13.208 90.030 1.00 21.60 313 LYS D CA 1
ATOM 10397 C C . LYS D 1 313 ? 41.123 -13.581 90.524 1.00 21.81 313 LYS D C 1
ATOM 10398 O O . LYS D 1 313 ? 41.776 -12.796 91.211 1.00 20.11 313 LYS D O 1
ATOM 10404 N N . ALA D 1 314 ? 41.577 -14.779 90.161 1.00 21.18 314 ALA D N 1
ATOM 10405 C CA . ALA D 1 314 ? 42.896 -15.260 90.556 1.00 21.43 314 ALA D CA 1
ATOM 10406 C C . ALA D 1 314 ? 43.982 -14.283 90.108 1.00 19.41 314 ALA D C 1
ATOM 10407 O O . ALA D 1 314 ? 44.952 -14.059 90.821 1.00 20.92 314 ALA D O 1
ATOM 10409 N N . THR D 1 315 ? 43.819 -13.726 88.913 1.00 20.17 315 THR D N 1
ATOM 10410 C CA . THR D 1 315 ? 44.773 -12.760 88.367 1.00 19.77 315 THR D CA 1
ATOM 10411 C C . THR D 1 315 ? 44.807 -11.542 89.276 1.00 18.07 315 THR D C 1
ATOM 10412 O O . THR D 1 315 ? 45.871 -11.005 89.575 1.00 18.48 315 THR D O 1
ATOM 10416 N N . ALA D 1 316 ? 43.623 -11.121 89.705 1.00 19.15 316 ALA D N 1
ATOM 10417 C CA . ALA D 1 316 ? 43.462 -9.976 90.593 1.00 18.11 316 ALA D CA 1
ATOM 10418 C C . ALA D 1 316 ? 44.173 -10.214 91.920 1.00 17.84 316 ALA D C 1
ATOM 10419 O O . ALA D 1 316 ? 44.858 -9.327 92.432 1.00 16.34 316 ALA D O 1
ATOM 10421 N N . GLU D 1 317 ? 43.999 -11.414 92.471 1.00 16.36 317 GLU D N 1
ATOM 10422 C CA . GLU D 1 317 ? 44.612 -11.789 93.746 1.00 17.47 317 GLU D CA 1
ATOM 10423 C C . GLU D 1 317 ? 46.120 -11.871 93.660 1.00 15.87 317 GLU D C 1
ATOM 10424 O O . GLU D 1 317 ? 46.828 -11.367 94.528 1.00 15.92 317 GLU D O 1
ATOM 10430 N N . ALA D 1 318 ? 46.602 -12.532 92.613 1.00 15.26 318 ALA D N 1
ATOM 10431 C CA . ALA D 1 318 ? 48.029 -12.700 92.405 1.00 15.25 318 ALA D CA 1
ATOM 10432 C C . ALA D 1 318 ? 48.737 -11.355 92.344 1.00 15.44 318 ALA D C 1
ATOM 10433 O O . ALA D 1 318 ? 49.773 -11.169 92.975 1.00 16.01 318 ALA D O 1
ATOM 10435 N N . VAL D 1 319 ? 48.191 -10.426 91.566 1.00 15.85 319 VAL D N 1
ATOM 10436 C CA . VAL D 1 319 ? 48.795 -9.100 91.453 1.00 17.37 319 VAL D CA 1
ATOM 10437 C C . VAL D 1 319 ? 48.740 -8.372 92.785 1.00 17.15 319 VAL D C 1
ATOM 10438 O O . VAL D 1 319 ? 49.739 -7.796 93.221 1.00 19.59 319 VAL D O 1
ATOM 10442 N N . GLU D 1 320 ? 47.584 -8.411 93.442 1.00 19.09 320 GLU D N 1
ATOM 10443 C CA . GLU D 1 320 ? 47.439 -7.718 94.718 1.00 19.34 320 GLU D CA 1
ATOM 10444 C C . GLU D 1 320 ? 48.475 -8.176 95.733 1.00 18.68 320 GLU D C 1
ATOM 10445 O O . GLU D 1 320 ? 49.129 -7.346 96.370 1.00 15.44 320 GLU D O 1
ATOM 10451 N N . GLU D 1 321 ? 48.624 -9.494 95.890 1.00 17.98 321 GLU D N 1
ATOM 10452 C CA . GLU D 1 321 ? 49.599 -10.005 96.837 1.00 15.98 321 GLU D CA 1
ATOM 10453 C C . GLU D 1 321 ? 51.013 -9.731 96.362 1.00 14.97 321 GLU D C 1
ATOM 10454 O O . GLU D 1 321 ? 51.890 -9.410 97.168 1.00 18.26 321 GLU D O 1
ATOM 10460 N N . ALA D 1 322 ? 51.249 -9.868 95.061 1.00 13.56 322 ALA D N 1
ATOM 10461 C CA . ALA D 1 322 ? 52.581 -9.616 94.525 1.00 13.43 322 ALA D CA 1
ATOM 10462 C C . ALA D 1 322 ? 53.039 -8.191 94.862 1.00 12.94 322 ALA D C 1
ATOM 10463 O O . ALA D 1 322 ? 54.195 -7.972 95.243 1.00 13.43 322 ALA D O 1
ATOM 10465 N N . ILE D 1 323 ? 52.137 -7.224 94.725 1.00 13.30 323 ILE D N 1
ATOM 10466 C CA . ILE D 1 323 ? 52.486 -5.834 95.039 1.00 13.53 323 ILE D CA 1
ATOM 10467 C C . ILE D 1 323 ? 52.929 -5.762 96.502 1.00 16.27 323 ILE D C 1
ATOM 10468 O O . ILE D 1 323 ? 53.957 -5.168 96.824 1.00 16.94 323 ILE D O 1
ATOM 10473 N N . ILE D 1 324 ? 52.164 -6.393 97.384 1.00 15.52 324 ILE D N 1
ATOM 10474 C CA . ILE D 1 324 ? 52.495 -6.397 98.798 1.00 18.53 324 ILE D CA 1
ATOM 10475 C C . ILE D 1 324 ? 53.832 -7.093 99.048 1.00 19.71 324 ILE D C 1
ATOM 10476 O O . ILE D 1 324 ? 54.641 -6.619 99.841 1.00 20.04 324 ILE D O 1
ATOM 10481 N N . ASN D 1 325 ? 54.073 -8.207 98.362 1.00 19.53 325 ASN D N 1
ATOM 10482 C CA . ASN D 1 325 ? 55.331 -8.927 98.541 1.00 19.68 325 ASN D CA 1
ATOM 10483 C C . ASN D 1 325 ? 56.542 -8.117 98.080 1.00 20.38 325 ASN D C 1
ATOM 10484 O O . ASN D 1 325 ? 57.654 -8.292 98.592 1.00 19.59 325 ASN D O 1
ATOM 10489 N N . SER D 1 326 ? 56.334 -7.231 97.114 1.00 20.45 326 SER D N 1
ATOM 10490 C CA . SER D 1 326 ? 57.431 -6.406 96.627 1.00 21.15 326 SER D CA 1
ATOM 10491 C C . SER D 1 326 ? 57.862 -5.483 97.762 1.00 20.98 326 SER D C 1
ATOM 10492 O O . SER D 1 326 ? 59.027 -5.109 97.866 1.00 22.59 326 SER D O 1
ATOM 10495 N N . LEU D 1 327 ? 56.915 -5.142 98.629 1.00 19.09 327 LEU D N 1
ATOM 10496 C CA . LEU D 1 327 ? 57.197 -4.270 99.765 1.00 21.87 327 LEU D CA 1
ATOM 10497 C C . LEU D 1 327 ? 57.793 -5.036 100.944 1.00 21.28 327 LEU D C 1
ATOM 10498 O O . LEU D 1 327 ? 58.734 -4.574 101.587 1.00 18.22 327 LEU D O 1
ATOM 10503 N N . LEU D 1 328 ? 57.241 -6.216 101.210 1.00 22.39 328 LEU D N 1
ATOM 10504 C CA . LEU D 1 328 ? 57.696 -7.055 102.313 1.00 23.00 328 LEU D CA 1
ATOM 10505 C C . LEU D 1 328 ? 59.109 -7.596 102.094 1.00 23.78 328 LEU D C 1
ATOM 10506 O O . LEU D 1 328 ? 59.857 -7.807 103.053 1.00 23.37 328 LEU D O 1
ATOM 10511 N N . GLU D 1 329 ? 59.466 -7.810 100.830 1.00 25.13 329 GLU D N 1
ATOM 10512 C CA . GLU D 1 329 ? 60.779 -8.342 100.459 1.00 26.24 329 GLU D CA 1
ATOM 10513 C C . GLU D 1 329 ? 61.835 -7.255 100.273 1.00 25.85 329 GLU D C 1
ATOM 10514 O O . GLU D 1 329 ? 63.030 -7.548 100.230 1.00 25.68 329 GLU D O 1
ATOM 10520 N N . ALA D 1 330 ? 61.399 -6.004 100.152 1.00 24.57 330 ALA D N 1
ATOM 10521 C CA . ALA D 1 330 ? 62.339 -4.900 99.963 1.00 25.41 330 ALA D CA 1
ATOM 10522 C C . ALA D 1 330 ? 63.130 -4.597 101.226 1.00 25.88 330 ALA D C 1
ATOM 10523 O O . ALA D 1 330 ? 62.647 -4.796 102.341 1.00 26.82 330 ALA D O 1
ATOM 10525 N N . ARG D 1 331 ? 64.358 -4.128 101.052 1.00 27.05 331 ARG D N 1
ATOM 10526 C CA . ARG D 1 331 ? 65.175 -3.765 102.196 1.00 29.26 331 ARG D CA 1
ATOM 10527 C C . ARG D 1 331 ? 65.470 -2.271 102.090 1.00 30.10 331 ARG D C 1
ATOM 10528 O O . ARG D 1 331 ? 65.556 -1.727 100.990 1.00 30.62 331 ARG D O 1
ATOM 10536 N N . THR D 1 332 ? 65.585 -1.601 103.231 1.00 30.55 332 THR D N 1
ATOM 10537 C CA . THR D 1 332 ? 65.851 -0.169 103.239 1.00 30.38 332 THR D CA 1
ATOM 10538 C C . THR D 1 332 ? 67.055 0.150 102.376 1.00 31.14 332 THR D C 1
ATOM 10539 O O . THR D 1 332 ? 68.016 -0.613 102.334 1.00 31.87 332 THR D O 1
ATOM 10543 N N . MET D 1 333 ? 67.004 1.281 101.686 1.00 31.52 333 MET D N 1
ATOM 10544 C CA . MET D 1 333 ? 68.107 1.658 100.821 1.00 31.83 333 MET D CA 1
ATOM 10545 C C . MET D 1 333 ? 68.279 3.163 100.662 1.00 32.07 333 MET D C 1
ATOM 10546 O O . MET D 1 333 ? 67.308 3.917 100.640 1.00 32.61 333 MET D O 1
ATOM 10551 N N . ASP D 1 334 ? 69.534 3.588 100.561 1.00 32.22 334 ASP D N 1
ATOM 10552 C CA . ASP D 1 334 ? 69.861 4.990 100.362 1.00 32.90 334 ASP D CA 1
ATOM 10553 C C . ASP D 1 334 ? 70.267 5.068 98.899 1.00 32.46 334 ASP D C 1
ATOM 10554 O O . ASP D 1 334 ? 70.549 4.038 98.279 1.00 32.49 334 ASP D O 1
ATOM 10559 N N . GLY D 1 335 ? 70.290 6.274 98.343 1.00 31.05 335 GLY D N 1
ATOM 10560 C CA . GLY D 1 335 ? 70.663 6.421 96.949 1.00 29.79 335 GLY D CA 1
ATOM 10561 C C . GLY D 1 335 ? 71.170 7.809 96.625 1.00 28.82 335 GLY D C 1
ATOM 10562 O O . GLY D 1 335 ? 71.664 8.515 97.503 1.00 27.99 335 GLY D O 1
ATOM 10563 N N . ARG D 1 336 ? 71.031 8.206 95.363 1.00 27.66 336 ARG D N 1
ATOM 10564 C CA . ARG D 1 336 ? 71.506 9.508 94.909 1.00 26.96 336 ARG D CA 1
ATOM 10565 C C . ARG D 1 336 ? 70.980 10.663 95.756 1.00 26.72 336 ARG D C 1
ATOM 10566 O O . ARG D 1 336 ? 69.828 10.658 96.190 1.00 26.57 336 ARG D O 1
ATOM 10574 N N . ASP D 1 337 ? 71.854 11.639 95.998 1.00 28.00 337 ASP D N 1
ATOM 10575 C CA . ASP D 1 337 ? 71.545 12.816 96.808 1.00 28.69 337 ASP D CA 1
ATOM 10576 C C . ASP D 1 337 ? 71.161 12.446 98.236 1.00 28.73 337 ASP D C 1
ATOM 10577 O O . ASP D 1 337 ? 70.442 13.186 98.913 1.00 26.73 337 ASP D O 1
ATOM 10582 N N . ASN D 1 338 ? 71.670 11.301 98.685 1.00 29.10 338 ASN D N 1
ATOM 10583 C CA . ASN D 1 338 ? 71.397 10.785 100.020 1.00 30.34 338 ASN D CA 1
ATOM 10584 C C . ASN D 1 338 ? 69.916 10.522 100.259 1.00 29.55 338 ASN D C 1
ATOM 10585 O O . ASN D 1 338 ? 69.456 10.531 101.398 1.00 29.31 338 ASN D O 1
ATOM 10590 N N . HIS D 1 339 ? 69.162 10.309 99.186 1.00 29.46 339 HIS D N 1
ATOM 10591 C CA . HIS D 1 339 ? 67.747 9.999 99.335 1.00 28.71 339 HIS D CA 1
ATOM 10592 C C . HIS D 1 339 ? 67.685 8.602 99.952 1.00 28.63 339 HIS D C 1
ATOM 10593 O O . HIS D 1 339 ? 68.580 7.780 99.731 1.00 26.42 339 HIS D O 1
ATOM 10600 N N . VAL D 1 340 ? 66.641 8.337 100.731 1.00 28.60 340 VAL D N 1
ATOM 10601 C CA . VAL D 1 340 ? 66.489 7.031 101.358 1.00 28.45 340 VAL D CA 1
ATOM 10602 C C . VAL D 1 340 ? 65.049 6.553 101.296 1.00 27.87 340 VAL D C 1
ATOM 10603 O O . VAL D 1 340 ? 64.113 7.346 101.376 1.00 25.92 340 VAL D O 1
ATOM 10607 N N . ARG D 1 341 ? 64.885 5.245 101.134 1.00 27.04 341 ARG D N 1
ATOM 10608 C CA . ARG D 1 341 ? 63.568 4.632 101.100 1.00 27.29 341 ARG D CA 1
ATOM 10609 C C . ARG D 1 341 ? 63.604 3.472 102.086 1.00 28.30 341 ARG D C 1
ATOM 10610 O O . ARG D 1 341 ? 64.363 2.509 101.908 1.00 27.11 341 ARG D O 1
ATOM 10618 N N . TYR D 1 342 ? 62.798 3.579 103.137 1.00 27.87 342 TYR D N 1
ATOM 10619 C CA . TYR D 1 342 ? 62.744 2.542 104.147 1.00 28.33 342 TYR D CA 1
ATOM 10620 C C . TYR D 1 342 ? 61.847 1.403 103.703 1.00 27.19 342 TYR D C 1
ATOM 10621 O O . TYR D 1 342 ? 60.882 1.609 102.964 1.00 25.63 342 TYR D O 1
ATOM 10630 N N . ALA D 1 343 ? 62.172 0.198 104.152 1.00 24.47 343 ALA D N 1
ATOM 10631 C CA . ALA D 1 343 ? 61.351 -0.951 103.837 1.00 23.60 343 ALA D CA 1
ATOM 10632 C C . ALA D 1 343 ? 60.177 -0.842 104.801 1.00 24.13 343 ALA D C 1
ATOM 10633 O O . ALA D 1 343 ? 60.357 -0.455 105.957 1.00 24.02 343 ALA D O 1
ATOM 10635 N N . LEU D 1 344 ? 58.976 -1.151 104.329 1.00 24.05 344 LEU D N 1
ATOM 10636 C CA . LEU D 1 344 ? 57.791 -1.104 105.179 1.00 24.51 344 LEU D CA 1
ATOM 10637 C C . LEU D 1 344 ? 58.120 -1.793 106.521 1.00 24.96 344 LEU D C 1
ATOM 10638 O O . LEU D 1 344 ? 58.527 -2.957 106.547 1.00 23.47 344 LEU D O 1
ATOM 10643 N N . PRO D 1 345 ? 57.972 -1.072 107.648 1.00 27.16 345 PRO D N 1
ATOM 10644 C CA . PRO D 1 345 ? 58.260 -1.642 108.975 1.00 27.39 345 PRO D CA 1
ATOM 10645 C C . PRO D 1 345 ? 57.401 -2.865 109.303 1.00 28.18 345 PRO D C 1
ATOM 10646 O O . PRO D 1 345 ? 56.212 -2.748 109.608 1.00 27.42 345 PRO D O 1
ATOM 10650 N N . LYS D 1 346 ? 58.026 -4.038 109.248 1.00 29.01 346 LYS D N 1
ATOM 10651 C CA . LYS D 1 346 ? 57.345 -5.304 109.488 1.00 29.99 346 LYS D CA 1
ATOM 10652 C C . LYS D 1 346 ? 56.595 -5.421 110.806 1.00 30.92 346 LYS D C 1
ATOM 10653 O O . LYS D 1 346 ? 55.415 -5.769 110.820 1.00 30.84 346 LYS D O 1
ATOM 10659 N N . GLU D 1 347 ? 57.275 -5.149 111.916 1.00 30.95 347 GLU D N 1
ATOM 10660 C CA . GLU D 1 347 ? 56.622 -5.246 113.214 1.00 31.36 347 GLU D CA 1
ATOM 10661 C C . GLU D 1 347 ? 55.458 -4.270 113.314 1.00 29.75 347 GLU D C 1
ATOM 10662 O O . GLU D 1 347 ? 54.376 -4.636 113.764 1.00 28.24 347 GLU D O 1
ATOM 10668 N N . GLU D 1 348 ? 55.686 -3.032 112.888 1.00 29.89 348 GLU D N 1
ATOM 10669 C CA . GLU D 1 348 ? 54.643 -2.017 112.980 1.00 30.47 348 GLU D CA 1
ATOM 10670 C C . GLU D 1 348 ? 53.451 -2.383 112.090 1.00 30.63 348 GLU D C 1
ATOM 10671 O O . GLU D 1 348 ? 52.292 -2.120 112.391 1.00 31.12 348 GLU D O 1
ATOM 10677 N N . LEU D 1 349 ? 53.764 -3.005 110.935 1.00 30.17 349 LEU D N 1
ATOM 10678 C CA . LEU D 1 349 ? 52.690 -3.429 110.049 1.00 31.22 349 LEU D CA 1
ATOM 10679 C C . LEU D 1 349 ? 51.841 -4.549 110.663 1.00 31.06 349 LEU D C 1
ATOM 10680 O O . LEU D 1 349 ? 50.621 -4.524 110.625 1.00 31.07 349 LEU D O 1
ATOM 10685 N N . LEU D 1 350 ? 52.519 -5.590 111.204 1.00 30.71 350 LEU D N 1
ATOM 10686 C CA . LEU D 1 350 ? 51.766 -6.648 111.880 1.00 32.65 350 LEU D CA 1
ATOM 10687 C C . LEU D 1 350 ? 50.940 -6.060 113.022 1.00 33.64 350 LEU D C 1
ATOM 10688 O O . LEU D 1 350 ? 49.880 -6.562 113.379 1.00 33.46 350 LEU D O 1
ATOM 10693 N N . ARG D 1 351 ? 51.452 -4.976 113.600 1.00 34.01 351 ARG D N 1
ATOM 10694 C CA . ARG D 1 351 ? 50.786 -4.287 114.703 1.00 34.99 351 ARG D CA 1
ATOM 10695 C C . ARG D 1 351 ? 49.532 -3.602 114.163 1.00 34.60 351 ARG D C 1
ATOM 10696 O O . ARG D 1 351 ? 48.441 -3.754 114.713 1.00 34.98 351 ARG D O 1
ATOM 10704 N N . ILE D 1 352 ? 49.692 -2.853 113.078 1.00 33.48 352 ILE D N 1
ATOM 10705 C CA . ILE D 1 352 ? 48.570 -2.154 112.469 1.00 34.05 352 ILE D CA 1
ATOM 10706 C C . ILE D 1 352 ? 47.492 -3.129 111.997 1.00 35.14 352 ILE D C 1
ATOM 10707 O O . ILE D 1 352 ? 46.301 -2.864 112.156 1.00 35.09 352 ILE D O 1
ATOM 10712 N N . MET D 1 353 ? 47.908 -4.254 111.423 1.00 36.02 353 MET D N 1
ATOM 10713 C CA . MET D 1 353 ? 46.958 -5.254 110.945 1.00 37.52 353 MET D CA 1
ATOM 10714 C C . MET D 1 353 ? 46.086 -5.747 112.096 1.00 39.47 353 MET D C 1
ATOM 10715 O O . MET D 1 353 ? 44.855 -5.672 112.030 1.00 39.75 353 MET D O 1
ATOM 10720 N N . ARG D 1 354 ? 46.727 -6.257 113.145 1.00 40.92 354 ARG D N 1
ATOM 10721 C CA . ARG D 1 354 ? 45.998 -6.757 114.306 1.00 42.68 354 ARG D CA 1
ATOM 10722 C C . ARG D 1 354 ? 45.063 -5.693 114.871 1.00 42.46 354 ARG D C 1
ATOM 10723 O O . ARG D 1 354 ? 43.979 -6.002 115.359 1.00 41.63 354 ARG D O 1
ATOM 10731 N N . ARG D 1 355 ? 45.487 -4.436 114.794 1.00 42.93 355 ARG D N 1
ATOM 10732 C CA . ARG D 1 355 ? 44.681 -3.329 115.282 1.00 43.91 355 ARG D CA 1
ATOM 10733 C C . ARG D 1 355 ? 43.401 -3.214 114.452 1.00 44.27 355 ARG D C 1
ATOM 10734 O O . ARG D 1 355 ? 42.449 -2.548 114.854 1.00 43.84 355 ARG D O 1
ATOM 10742 N N . TYR D 1 356 ? 43.383 -3.863 113.291 1.00 44.84 356 TYR D N 1
ATOM 10743 C CA . TYR D 1 356 ? 42.211 -3.840 112.420 1.00 44.81 356 TYR D CA 1
ATOM 10744 C C . TYR D 1 356 ? 41.621 -5.234 112.220 1.00 46.12 356 TYR D C 1
ATOM 10745 O O . TYR D 1 356 ? 40.997 -5.511 111.194 1.00 45.08 356 TYR D O 1
ATOM 10754 N N . GLY D 1 357 ? 41.831 -6.105 113.205 1.00 48.10 357 GLY D N 1
ATOM 10755 C CA . GLY D 1 357 ? 41.313 -7.462 113.142 1.00 49.65 357 GLY D CA 1
ATOM 10756 C C . GLY D 1 357 ? 41.829 -8.273 111.972 1.00 51.07 357 GLY D C 1
ATOM 10757 O O . GLY D 1 357 ? 41.053 -8.695 111.116 1.00 51.04 357 GLY D O 1
ATOM 10758 N N . ARG D 1 358 ? 43.137 -8.503 111.935 1.00 53.19 358 ARG D N 1
ATOM 10759 C CA . ARG D 1 358 ? 43.749 -9.266 110.853 1.00 54.90 358 ARG D CA 1
ATOM 10760 C C . ARG D 1 358 ? 44.753 -10.281 111.385 1.00 55.80 358 ARG D C 1
ATOM 10761 O O . ARG D 1 358 ? 44.473 -11.497 111.296 1.00 56.17 358 ARG D O 1
#

InterPro domains:
  IPR005321 Peptidase S58, DmpA [PF03576] (19-340)
  IPR005321 Peptidase S58, DmpA [PTHR36512] (1-352)
  IPR016117 ArgJ-like domain superfamily [SSF56266] (2-359)

Nearest PDB structures (foldseek):
  2drh-assembly1_D  TM=1.003E+00  e=1.037E-83  Pyrococcus horikoshii OT3
  2drh-assembly1_C  TM=1.001E+00  e=5.763E-78  Pyrococcus horikoshii OT3
  5tzb-assembly2_H  TM=9.445E-01  e=1.200E-45  Burkholderia sp. LK4
  3nfb-assembly1_D  TM=9.166E-01  e=6.053E-42  Sphingosinicella xenopeptidilytica
  1b65-assembly1_D  TM=9.400E-01  e=3.793E-40  Brucella anthropi